Protein AF-0000000065975409 (afdb_homodimer)

InterPro domains:
  IPR003445 Cation transporter [PF02386] (23-427)

Organism: Bacillus subtilis (strain 168) (NCBI:txid224308)

pLDDT: mean 82.86, std 16.35, range [33.5, 98.25]

Structure (mmCIF, N/CA/C/O backbone):
data_AF-0000000065975409-model_v1
#
loop_
_entity.id
_entity.type
_entity.pdbx_description
1 polymer 'Ktr system potassium uptake protein D'
#
loop_
_atom_site.group_PDB
_atom_site.id
_atom_site.type_symbol
_atom_site.label_atom_id
_atom_site.label_alt_id
_atom_site.label_comp_id
_atom_site.label_asym_id
_atom_site.label_entity_id
_atom_site.label_seq_id
_atom_site.pdbx_PDB_ins_code
_atom_site.Cartn_x
_atom_site.Cartn_y
_atom_site.Cartn_z
_atom_site.occupancy
_atom_site.B_iso_or_equiv
_atom_site.auth_seq_id
_atom_site.auth_comp_id
_atom_site.auth_asym_id
_atom_site.auth_atom_id
_atom_site.pdbx_PDB_model_num
ATOM 1 N N . MET A 1 1 ? -18.516 41.594 -17.188 1 36 1 MET A N 1
ATOM 2 C CA . MET A 1 1 ? -17.438 40.656 -16.875 1 36 1 MET A CA 1
ATOM 3 C C . MET A 1 1 ? -17.609 40.062 -15.492 1 36 1 MET A C 1
ATOM 5 O O . MET A 1 1 ? -17.344 38.875 -15.281 1 36 1 MET A O 1
ATOM 9 N N . ARG A 1 2 ? -18.031 40.906 -14.516 1 51.62 2 ARG A N 1
ATOM 10 C CA . ARG A 1 2 ? -18.266 40.469 -13.148 1 51.62 2 ARG A CA 1
ATOM 11 C C . ARG A 1 2 ? -19.438 39.469 -13.07 1 51.62 2 ARG A C 1
ATOM 13 O O . ARG A 1 2 ? -19.391 38.5 -12.297 1 51.62 2 ARG A O 1
ATOM 20 N N . LEU A 1 3 ? -20.344 39.75 -13.883 1 46.09 3 LEU A N 1
ATOM 21 C CA . LEU A 1 3 ? -21.562 38.938 -13.883 1 46.09 3 LEU A CA 1
ATOM 22 C C . LEU A 1 3 ? -21.281 37.531 -14.453 1 46.09 3 LEU A C 1
ATOM 24 O O . LEU A 1 3 ? -21.797 36.531 -13.945 1 46.09 3 LEU A O 1
ATOM 28 N N . LYS A 1 4 ? -20.516 37.5 -15.445 1 51.56 4 LYS A N 1
ATOM 29 C CA . LYS A 1 4 ? -20.25 36.219 -16.078 1 51.56 4 LYS A CA 1
ATOM 30 C C . LYS A 1 4 ? -19.375 35.344 -15.195 1 51.56 4 LYS A C 1
ATOM 32 O O . LYS A 1 4 ? -19.547 34.125 -15.148 1 51.56 4 LYS A O 1
ATOM 37 N N . PHE A 1 5 ? -18.438 36.031 -14.57 1 55.66 5 PHE A N 1
ATOM 38 C CA . PHE A 1 5 ? -17.609 35.312 -13.609 1 55.66 5 PHE A CA 1
ATOM 39 C C . PHE A 1 5 ? -18.469 34.75 -12.477 1 55.66 5 PHE A C 1
ATOM 41 O O . PHE A 1 5 ? -18.219 33.656 -12 1 55.66 5 PHE A O 1
ATOM 48 N N . GLY A 1 6 ? -19.312 35.562 -12.023 1 55.09 6 GLY A N 1
ATOM 49 C CA . GLY A 1 6 ? -20.25 35.094 -11.008 1 55.09 6 GLY A CA 1
ATOM 50 C C . GLY A 1 6 ? -21.078 33.906 -11.453 1 55.09 6 GLY A C 1
ATOM 51 O O . GLY A 1 6 ? -21.297 32.969 -10.688 1 55.09 6 GLY A O 1
ATOM 52 N N . LYS A 1 7 ? -21.516 33.969 -12.664 1 57.88 7 LYS A N 1
ATOM 53 C CA . LYS A 1 7 ? -22.312 32.875 -13.203 1 57.88 7 LYS A CA 1
ATOM 54 C C . LYS A 1 7 ? -21.484 31.609 -13.391 1 57.88 7 LYS A C 1
ATOM 56 O O . LYS A 1 7 ? -21.953 30.484 -13.172 1 57.88 7 LYS A O 1
ATOM 61 N N . LEU A 1 8 ? -20.266 31.812 -13.781 1 59.28 8 LEU A N 1
ATOM 62 C CA . LEU A 1 8 ? -19.359 30.688 -13.977 1 59.28 8 LEU A CA 1
ATOM 63 C C . LEU A 1 8 ? -19.031 30.016 -12.641 1 59.28 8 LEU A C 1
ATOM 65 O O . LEU A 1 8 ? -18.969 28.797 -12.547 1 59.28 8 LEU A O 1
ATOM 69 N N . ILE A 1 9 ? -18.859 30.875 -11.695 1 63.56 9 ILE A N 1
ATOM 70 C CA . ILE A 1 9 ? -18.547 30.375 -10.359 1 63.56 9 ILE A CA 1
ATOM 71 C C . ILE A 1 9 ? -19.766 29.656 -9.781 1 63.56 9 ILE A C 1
ATOM 73 O O . ILE A 1 9 ? -19.625 28.641 -9.094 1 63.56 9 ILE A O 1
ATOM 77 N N . GLN A 1 10 ? -20.859 30.156 -10.164 1 60.78 10 GLN A N 1
ATOM 78 C CA . GLN A 1 10 ? -22.094 29.531 -9.672 1 60.78 10 GLN A CA 1
ATOM 79 C C . GLN A 1 10 ? -22.344 28.188 -10.352 1 60.78 10 GLN A C 1
ATOM 81 O O . GLN A 1 10 ? -23.016 27.312 -9.789 1 60.78 10 GLN A O 1
ATOM 86 N N . ALA A 1 11 ? -21.719 28.031 -11.406 1 65.5 11 ALA A N 1
ATOM 87 C CA . ALA A 1 11 ? -21.938 26.797 -12.164 1 65.5 11 ALA A CA 1
ATOM 88 C C . ALA A 1 11 ? -20.953 25.703 -11.742 1 65.5 11 ALA A C 1
ATOM 90 O O . ALA A 1 11 ? -21.188 24.531 -12.023 1 65.5 11 ALA A O 1
ATOM 91 N N . LEU A 1 12 ? -20.047 26.109 -10.945 1 71.62 12 LEU A N 1
ATOM 92 C CA . LEU A 1 12 ? -19.016 25.141 -10.586 1 71.62 12 LEU A CA 1
ATOM 93 C C . LEU A 1 12 ? -19.422 24.359 -9.344 1 71.62 12 LEU A C 1
ATOM 95 O O . LEU A 1 12 ? -20.062 24.906 -8.445 1 71.62 12 LEU A O 1
ATOM 99 N N . SER A 1 13 ? -19.172 23.094 -9.352 1 71.81 13 SER A N 1
ATOM 100 C CA . SER A 1 13 ? -19.406 22.25 -8.188 1 71.81 13 SER A CA 1
ATOM 101 C C . SER A 1 13 ? -18.516 22.656 -7.016 1 71.81 13 SER A C 1
ATOM 103 O O . SER A 1 13 ? -17.516 23.344 -7.203 1 71.81 13 SER A O 1
ATOM 105 N N . PRO A 1 14 ? -18.953 22.453 -5.816 1 70.31 14 PRO A N 1
ATOM 106 C CA . PRO A 1 14 ? -18.141 22.781 -4.645 1 70.31 14 PRO A CA 1
ATOM 107 C C . PRO A 1 14 ? -16.703 22.266 -4.758 1 70.31 14 PRO A C 1
ATOM 109 O O . PRO A 1 14 ? -15.766 22.969 -4.379 1 70.31 14 PRO A O 1
ATOM 112 N N . ALA A 1 15 ? -16.547 21.125 -5.266 1 73.44 15 ALA A N 1
ATOM 113 C CA . ALA A 1 15 ? -15.211 20.562 -5.438 1 73.44 15 ALA A CA 1
ATOM 114 C C . ALA A 1 15 ? -14.398 21.391 -6.43 1 73.44 15 ALA A C 1
ATOM 116 O O . ALA A 1 15 ? -13.203 21.609 -6.23 1 73.44 15 ALA A O 1
ATOM 117 N N . GLN A 1 16 ? -14.969 21.844 -7.41 1 78.69 16 GLN A N 1
ATOM 118 C CA . GLN A 1 16 ? -14.289 22.656 -8.422 1 78.69 16 GLN A CA 1
ATOM 119 C C . GLN A 1 16 ? -13.914 24.016 -7.867 1 78.69 16 GLN A C 1
ATOM 121 O O . GLN A 1 16 ? -12.883 24.578 -8.227 1 78.69 16 GLN A O 1
ATOM 126 N N . LEU A 1 17 ? -14.758 24.469 -7.047 1 76 17 LEU A N 1
ATOM 127 C CA . LEU A 1 17 ? -14.477 25.766 -6.422 1 76 17 LEU A CA 1
ATOM 128 C C . LEU A 1 17 ? -13.258 25.672 -5.504 1 76 17 LEU A C 1
ATOM 130 O O . LEU A 1 17 ? -12.461 26.609 -5.43 1 76 17 LEU A O 1
ATOM 134 N N . ILE A 1 18 ? -13.172 24.562 -4.797 1 76.06 18 ILE A N 1
ATOM 135 C CA . ILE A 1 18 ? -12.031 24.344 -3.92 1 76.06 18 ILE A CA 1
ATOM 136 C C . ILE A 1 18 ? -10.75 24.281 -4.75 1 76.06 18 ILE A C 1
ATOM 138 O O . ILE A 1 18 ? -9.734 24.875 -4.391 1 76.06 18 ILE A O 1
ATOM 142 N N . ALA A 1 19 ? -10.844 23.594 -5.836 1 80.12 19 ALA A N 1
ATOM 143 C CA . ALA A 1 19 ? -9.688 23.484 -6.723 1 80.12 19 ALA A CA 1
ATOM 144 C C . ALA A 1 19 ? -9.297 24.844 -7.289 1 80.12 19 ALA A C 1
ATOM 146 O O . ALA A 1 19 ? -8.109 25.156 -7.391 1 80.12 19 ALA A O 1
ATOM 147 N N . LEU A 1 20 ? -10.242 25.562 -7.656 1 81.12 20 LEU A N 1
ATOM 148 C CA . LEU A 1 20 ? -9.992 26.906 -8.195 1 81.12 20 LEU A CA 1
ATOM 149 C C . LEU A 1 20 ? -9.359 27.797 -7.137 1 81.12 20 LEU A C 1
ATOM 151 O O . LEU A 1 20 ? -8.453 28.578 -7.441 1 81.12 20 LEU A O 1
ATOM 155 N N . TYR A 1 21 ? -9.867 27.672 -5.996 1 78.06 21 TYR A N 1
ATOM 156 C CA . TYR A 1 21 ? -9.305 28.438 -4.898 1 78.06 21 TYR A CA 1
ATOM 157 C C . TYR A 1 21 ? -7.832 28.094 -4.691 1 78.06 21 TYR A C 1
ATOM 159 O O . TYR A 1 21 ? -7 28.984 -4.48 1 78.06 21 TYR A O 1
ATOM 167 N N . TYR A 1 22 ? -7.574 26.875 -4.676 1 82.31 22 TYR A N 1
ATOM 168 C CA . TYR A 1 22 ? -6.191 26.453 -4.508 1 82.31 22 TYR A CA 1
ATOM 169 C C . TYR A 1 22 ? -5.309 26.984 -5.625 1 82.31 22 TYR A C 1
ATOM 171 O O . TYR A 1 22 ? -4.199 27.469 -5.375 1 82.31 22 TYR A O 1
ATOM 179 N N . PHE A 1 23 ? -5.836 26.922 -6.762 1 87.19 23 PHE A N 1
ATOM 180 C CA . PHE A 1 23 ? -5.078 27.422 -7.906 1 87.19 23 PHE A CA 1
ATOM 181 C C . PHE A 1 23 ? -4.805 28.906 -7.781 1 87.19 23 PHE A C 1
ATOM 183 O O . PHE A 1 23 ? -3.695 29.375 -8.062 1 87.19 23 PHE A O 1
ATOM 190 N N . LEU A 1 24 ? -5.762 29.562 -7.383 1 87.62 24 LEU A N 1
ATOM 191 C CA . LEU A 1 24 ? -5.605 31.016 -7.215 1 87.62 24 LEU A CA 1
ATOM 192 C C . LEU A 1 24 ? -4.637 31.328 -6.078 1 87.62 24 LEU A C 1
ATOM 194 O O . LEU A 1 24 ? -3.801 32.219 -6.199 1 87.62 24 LEU A O 1
ATOM 198 N N . ALA A 1 25 ? -4.824 30.609 -5.012 1 89.5 25 ALA A N 1
ATOM 199 C CA . ALA A 1 25 ? -3.938 30.812 -3.869 1 89.5 25 ALA A CA 1
ATOM 200 C C . ALA A 1 25 ? -2.484 30.547 -4.242 1 89.5 25 ALA A C 1
ATOM 202 O O . ALA A 1 25 ? -1.586 31.297 -3.854 1 89.5 25 ALA A O 1
ATOM 203 N N . VAL A 1 26 ? -2.281 29.531 -5.023 1 93.25 26 VAL A N 1
ATOM 204 C CA . VAL A 1 26 ? -0.932 29.172 -5.449 1 93.25 26 VAL A CA 1
ATOM 205 C C . VAL A 1 26 ? -0.377 30.266 -6.367 1 93.25 26 VAL A C 1
ATOM 207 O O . VAL A 1 26 ? 0.788 30.641 -6.254 1 93.25 26 VAL A O 1
ATOM 210 N N . THR A 1 27 ? -1.197 30.734 -7.219 1 94.06 27 THR A N 1
ATOM 211 C CA . THR A 1 27 ? -0.772 31.766 -8.141 1 94.06 27 THR A CA 1
ATOM 212 C C . THR A 1 27 ? -0.382 33.031 -7.391 1 94.06 27 THR A C 1
ATOM 214 O O . THR A 1 27 ? 0.669 33.625 -7.652 1 94.06 27 THR A O 1
ATOM 217 N N . VAL A 1 28 ? -1.196 33.406 -6.477 1 93.12 28 VAL A N 1
ATOM 218 C CA . VAL A 1 28 ? -0.911 34.594 -5.676 1 93.12 28 VAL A CA 1
ATOM 219 C C . VAL A 1 28 ? 0.362 34.375 -4.863 1 93.12 28 VAL A C 1
ATOM 221 O O . VAL A 1 28 ? 1.193 35.281 -4.742 1 93.12 28 VAL A O 1
ATOM 224 N N . ALA A 1 29 ? 0.475 33.188 -4.316 1 94.75 29 ALA A N 1
ATOM 225 C CA . ALA A 1 29 ? 1.663 32.875 -3.529 1 94.75 29 ALA A CA 1
ATOM 226 C C . ALA A 1 29 ? 2.926 32.938 -4.383 1 94.75 29 ALA A C 1
ATOM 228 O O . ALA A 1 29 ? 3.957 33.438 -3.934 1 94.75 29 ALA A O 1
ATOM 229 N N . VAL A 1 30 ? 2.846 32.469 -5.598 1 95.56 30 VAL A N 1
ATOM 230 C CA . VAL A 1 30 ? 3.988 32.531 -6.504 1 95.56 30 VAL A CA 1
ATOM 231 C C . VAL A 1 30 ? 4.375 33.969 -6.754 1 95.56 30 VAL A C 1
ATOM 233 O O . VAL A 1 30 ? 5.559 34.312 -6.723 1 95.56 30 VAL A O 1
ATOM 236 N N . ILE A 1 31 ? 3.434 34.781 -6.965 1 95.75 31 ILE A N 1
ATOM 237 C CA . ILE A 1 31 ? 3.668 36.188 -7.258 1 95.75 31 ILE A CA 1
ATOM 238 C C . ILE A 1 31 ? 4.273 36.875 -6.039 1 95.75 31 ILE A C 1
ATOM 240 O O . ILE A 1 31 ? 5.277 37.594 -6.156 1 95.75 31 ILE A O 1
ATOM 244 N N . LEU A 1 32 ? 3.715 36.656 -4.918 1 94.81 32 LEU A N 1
ATOM 245 C CA . LEU A 1 32 ? 4.176 37.281 -3.695 1 94.81 32 LEU A CA 1
ATOM 246 C C . LEU A 1 32 ? 5.594 36.844 -3.346 1 94.81 32 LEU A C 1
ATOM 248 O O . LEU A 1 32 ? 6.438 37.656 -2.99 1 94.81 32 LEU A O 1
ATOM 252 N N . LEU A 1 33 ? 5.844 35.531 -3.461 1 93.94 33 LEU A N 1
ATOM 253 C CA . LEU A 1 33 ? 7.137 35 -3.068 1 93.94 33 LEU A CA 1
ATOM 254 C C . LEU A 1 33 ? 8.203 35.312 -4.105 1 93.94 33 LEU A C 1
ATOM 256 O O . LEU A 1 33 ? 9.398 35.219 -3.826 1 93.94 33 LEU A O 1
ATOM 260 N N . SER A 1 34 ? 7.77 35.688 -5.285 1 94 34 SER A N 1
ATOM 261 C CA . SER A 1 34 ? 8.727 36 -6.344 1 94 34 SER A CA 1
ATOM 262 C C . SER A 1 34 ? 9.039 37.469 -6.391 1 94 34 SER A C 1
ATOM 264 O O . SER A 1 34 ? 9.852 37.906 -7.203 1 94 34 SER A O 1
ATOM 266 N N . LEU A 1 35 ? 8.469 38.219 -5.535 1 93.44 35 LEU A N 1
ATOM 267 C CA . LEU A 1 35 ? 8.797 39.656 -5.465 1 93.44 35 LEU A CA 1
ATOM 268 C C . LEU A 1 35 ? 10.266 39.844 -5.086 1 93.44 35 LEU A C 1
ATOM 270 O O . LEU A 1 35 ? 10.797 39.125 -4.246 1 93.44 35 LEU A O 1
ATOM 274 N N . PRO A 1 36 ? 10.906 40.812 -5.668 1 91.69 36 PRO A N 1
ATOM 275 C CA . PRO A 1 36 ? 12.32 41.031 -5.371 1 91.69 36 PRO A CA 1
ATOM 276 C C . PRO A 1 36 ? 12.57 41.375 -3.9 1 91.69 36 PRO A C 1
ATOM 278 O O . PRO A 1 36 ? 13.625 41.031 -3.357 1 91.69 36 PRO A O 1
ATOM 281 N N . ALA A 1 37 ? 11.625 41.969 -3.232 1 91.81 37 ALA A N 1
ATOM 282 C CA . ALA A 1 37 ? 11.781 42.344 -1.824 1 91.81 37 ALA A CA 1
ATOM 283 C C . ALA A 1 37 ? 11.758 41.094 -0.937 1 91.81 37 ALA A C 1
ATOM 285 O O . ALA A 1 37 ? 12.195 41.125 0.215 1 91.81 37 ALA A O 1
ATOM 286 N N . ALA A 1 38 ? 11.305 40.031 -1.467 1 93.06 38 ALA A N 1
ATOM 287 C CA . ALA A 1 38 ? 11.117 38.844 -0.669 1 93.06 38 ALA A CA 1
ATOM 288 C C . ALA A 1 38 ? 12.375 37.969 -0.675 1 93.06 38 ALA A C 1
ATOM 290 O O . ALA A 1 38 ? 12.469 37 0.07 1 93.06 38 ALA A O 1
ATOM 291 N N . HIS A 1 39 ? 13.352 38.281 -1.49 1 92.81 39 HIS A N 1
ATOM 292 C CA . HIS A 1 39 ? 14.523 37.406 -1.623 1 92.81 39 HIS A CA 1
ATOM 293 C C . HIS A 1 39 ? 15.789 38.125 -1.17 1 92.81 39 HIS A C 1
ATOM 295 O O . HIS A 1 39 ? 15.867 39.375 -1.251 1 92.81 39 HIS A O 1
ATOM 301 N N . LYS A 1 40 ? 16.641 37.312 -0.658 1 90.62 40 LYS A N 1
ATOM 302 C CA . LYS A 1 40 ? 17.984 37.844 -0.411 1 90.62 40 LYS A CA 1
ATOM 303 C C . LYS A 1 40 ? 18.734 38.031 -1.719 1 90.62 40 LYS A C 1
ATOM 305 O O . LYS A 1 40 ? 18.453 37.375 -2.715 1 90.62 40 LYS A O 1
ATOM 310 N N . PRO A 1 41 ? 19.688 38.938 -1.648 1 86.5 41 PRO A N 1
ATOM 311 C CA . PRO A 1 41 ? 20.453 39.156 -2.879 1 86.5 41 PRO A CA 1
ATOM 312 C C . PRO A 1 41 ? 21.234 37.938 -3.324 1 86.5 41 PRO A C 1
ATOM 314 O O . PRO A 1 41 ? 21.875 37.281 -2.502 1 86.5 41 PRO A O 1
ATOM 317 N N . GLY A 1 42 ? 21.094 37.438 -4.629 1 81.19 42 GLY A N 1
ATOM 318 C CA . GLY A 1 42 ? 21.859 36.344 -5.184 1 81.19 42 GLY A CA 1
ATOM 319 C C . GLY A 1 42 ? 21.188 35 -5.02 1 81.19 42 GLY A C 1
ATOM 320 O O . GLY A 1 42 ? 21.781 33.969 -5.359 1 81.19 42 GLY A O 1
ATOM 321 N N . ALA A 1 43 ? 20.062 35 -4.52 1 82.06 43 ALA A N 1
ATOM 322 C CA . ALA A 1 43 ? 19.391 33.719 -4.281 1 82.06 43 ALA A CA 1
ATOM 323 C C . ALA A 1 43 ? 18.891 33.125 -5.59 1 82.06 43 ALA A C 1
ATOM 325 O O . ALA A 1 43 ? 18.422 33.844 -6.477 1 82.06 43 ALA A O 1
ATOM 326 N N . ASP A 1 44 ? 19.203 31.766 -5.801 1 81.31 44 ASP A N 1
ATOM 327 C CA . ASP A 1 44 ? 18.688 31.047 -6.965 1 81.31 44 ASP A CA 1
ATOM 328 C C . ASP A 1 44 ? 17.188 30.812 -6.855 1 81.31 44 ASP A C 1
ATOM 330 O O . ASP A 1 44 ? 16.719 30.219 -5.891 1 81.31 44 ASP A O 1
ATOM 334 N N . TRP A 1 45 ? 16.422 31.422 -7.699 1 86.62 45 TRP A N 1
ATOM 335 C CA . TRP A 1 45 ? 14.969 31.375 -7.676 1 86.62 45 TRP A CA 1
ATOM 336 C C . TRP A 1 45 ? 14.406 31.125 -9.07 1 86.62 45 TRP A C 1
ATOM 338 O O . TRP A 1 45 ? 14.094 32.062 -9.805 1 86.62 45 TRP A O 1
ATOM 348 N N . THR A 1 46 ? 14.32 29.828 -9.422 1 90.69 46 THR A N 1
ATOM 349 C CA . THR A 1 46 ? 13.734 29.438 -10.695 1 90.69 46 THR A CA 1
ATOM 350 C C . THR A 1 46 ? 12.211 29.359 -10.594 1 90.69 46 THR A C 1
ATOM 352 O O . THR A 1 46 ? 11.656 29.344 -9.492 1 90.69 46 THR A O 1
ATOM 355 N N . PHE A 1 47 ? 11.586 29.328 -11.68 1 93.31 47 PHE A N 1
ATOM 356 C CA . PHE A 1 47 ? 10.125 29.297 -11.695 1 93.31 47 PHE A CA 1
ATOM 357 C C . PHE A 1 47 ? 9.609 28.016 -11.031 1 93.31 47 PHE A C 1
ATOM 359 O O . PHE A 1 47 ? 8.641 28.062 -10.266 1 93.31 47 PHE A O 1
ATOM 366 N N . ILE A 1 48 ? 10.219 26.922 -11.297 1 94 48 ILE A N 1
ATOM 367 C CA . ILE A 1 48 ? 9.766 25.656 -10.734 1 94 48 ILE A CA 1
ATOM 368 C C . ILE A 1 48 ? 9.945 25.672 -9.219 1 94 48 ILE A C 1
ATOM 370 O O . ILE A 1 48 ? 9.141 25.109 -8.484 1 94 48 ILE A O 1
ATOM 374 N N . ASP A 1 49 ? 10.984 26.328 -8.789 1 93.62 49 ASP A N 1
ATOM 375 C CA . ASP A 1 49 ? 11.211 26.438 -7.355 1 93.62 49 ASP A CA 1
ATOM 376 C C . ASP A 1 49 ? 10.156 27.312 -6.695 1 93.62 49 ASP A C 1
ATOM 378 O O . ASP A 1 49 ? 9.68 27.016 -5.598 1 93.62 49 ASP A O 1
ATOM 382 N N . ALA A 1 50 ? 9.875 28.375 -7.395 1 94.56 50 ALA A N 1
ATOM 383 C CA . ALA A 1 50 ? 8.852 29.281 -6.891 1 94.56 50 ALA A CA 1
ATOM 384 C C . ALA A 1 50 ? 7.492 28.594 -6.812 1 94.56 50 ALA A C 1
ATOM 386 O O . ALA A 1 50 ? 6.793 28.688 -5.801 1 94.56 50 ALA A O 1
ATOM 387 N N . LEU A 1 51 ? 7.199 27.875 -7.887 1 95.62 51 LEU A N 1
ATOM 388 C CA . LEU A 1 51 ? 5.938 27.156 -7.934 1 95.62 51 LEU A CA 1
ATOM 389 C C . LEU A 1 51 ? 5.883 26.078 -6.852 1 95.62 51 LEU A C 1
ATOM 391 O O . LEU A 1 51 ? 4.867 25.938 -6.16 1 95.62 51 LEU A O 1
ATOM 395 N N . PHE A 1 52 ? 6.934 25.359 -6.73 1 96.94 52 PHE A N 1
ATOM 396 C CA . PHE A 1 52 ? 6.996 24.297 -5.727 1 96.94 52 PHE A CA 1
ATOM 397 C C . PHE A 1 52 ? 6.836 24.875 -4.324 1 96.94 52 PHE A C 1
ATOM 399 O O . PHE A 1 52 ? 6.07 24.359 -3.516 1 96.94 52 PHE A O 1
ATOM 406 N N . THR A 1 53 ? 7.535 25.953 -4.059 1 95.06 53 THR A N 1
ATOM 407 C CA . THR A 1 53 ? 7.477 26.594 -2.744 1 95.06 53 THR A CA 1
ATOM 408 C C . THR A 1 53 ? 6.078 27.125 -2.463 1 95.06 53 THR A C 1
ATOM 410 O O . THR A 1 53 ? 5.566 26.984 -1.348 1 95.06 53 THR A O 1
ATOM 413 N N . ALA A 1 54 ? 5.512 27.656 -3.457 1 95.75 54 ALA A N 1
ATOM 414 C CA . ALA A 1 54 ? 4.152 28.172 -3.318 1 95.75 54 ALA A CA 1
ATOM 415 C C . ALA A 1 54 ? 3.164 27.047 -3.025 1 95.75 54 ALA A C 1
ATOM 417 O O . ALA A 1 54 ? 2.342 27.156 -2.113 1 95.75 54 ALA A O 1
ATOM 418 N N . VAL A 1 55 ? 3.264 25.984 -3.779 1 95.5 55 VAL A N 1
ATOM 419 C CA . VAL A 1 55 ? 2.365 24.844 -3.586 1 95.5 55 VAL A CA 1
ATOM 420 C C . VAL A 1 55 ? 2.584 24.234 -2.201 1 95.5 55 VAL A C 1
ATOM 422 O O . VAL A 1 55 ? 1.622 23.938 -1.491 1 95.5 55 VAL A O 1
ATOM 425 N N . SER A 1 56 ? 3.791 24.078 -1.834 1 95.69 56 SER A N 1
ATOM 426 C CA . SER A 1 56 ? 4.133 23.5 -0.538 1 95.69 56 SER A CA 1
ATOM 427 C C . SER A 1 56 ? 3.635 24.375 0.605 1 95.69 56 SER A C 1
ATOM 429 O O . SER A 1 56 ? 3.176 23.875 1.631 1 95.69 56 SER A O 1
ATOM 431 N N . SER A 1 57 ? 3.707 25.703 0.429 1 94.19 57 SER A N 1
ATOM 432 C CA . SER A 1 57 ? 3.279 26.625 1.474 1 94.19 57 SER A CA 1
ATOM 433 C C . SER A 1 57 ? 1.759 26.703 1.554 1 94.19 57 SER A C 1
ATOM 435 O O . SER A 1 57 ? 1.187 26.672 2.646 1 94.19 57 SER A O 1
ATOM 437 N N . VAL A 1 58 ? 1.143 26.703 0.387 1 92 58 VAL A N 1
ATOM 438 C CA . VAL A 1 58 ? -0.312 26.812 0.362 1 92 58 VAL A CA 1
ATOM 439 C C . VAL A 1 58 ? -0.934 25.516 0.873 1 92 58 VAL A C 1
ATOM 441 O O . VAL A 1 58 ? -1.96 25.531 1.556 1 92 58 VAL A O 1
ATOM 444 N N . SER A 1 59 ? -0.322 24.453 0.553 1 91 59 SER A N 1
ATOM 445 C CA . SER A 1 59 ? -0.817 23.172 1.03 1 91 59 SER A CA 1
ATOM 446 C C . SER A 1 59 ? -0.346 22.891 2.453 1 91 59 SER A C 1
ATOM 448 O O . SER A 1 59 ? -0.692 21.859 3.035 1 91 59 SER A O 1
ATOM 450 N N . VAL A 1 60 ? 0.469 23.734 2.992 1 91.38 60 VAL A N 1
ATOM 451 C CA . VAL A 1 60 ? 1.022 23.625 4.34 1 91.38 60 VAL A CA 1
ATOM 452 C C . VAL A 1 60 ? 1.744 22.281 4.492 1 91.38 60 VAL A C 1
ATOM 454 O O . VAL A 1 60 ? 1.487 21.547 5.441 1 91.38 60 VAL A O 1
ATOM 457 N N . THR A 1 61 ? 2.566 21.875 3.549 1 92.31 61 THR A N 1
ATOM 458 C CA . THR A 1 61 ? 3.297 20.609 3.572 1 92.31 61 THR A CA 1
ATOM 459 C C . THR A 1 61 ? 4.688 20.797 4.172 1 92.31 61 THR A C 1
ATOM 461 O O . THR A 1 61 ? 5.109 20.031 5.031 1 92.31 61 THR A O 1
ATOM 464 N N . GLY A 1 62 ? 5.434 21.812 3.656 1 91.31 62 GLY A N 1
ATOM 465 C CA . GLY A 1 62 ? 6.734 22.109 4.234 1 91.31 62 GLY A CA 1
ATOM 466 C C . GLY A 1 62 ? 7.883 21.453 3.49 1 91.31 62 GLY A C 1
ATOM 467 O O . GLY A 1 62 ? 9.039 21.578 3.893 1 91.31 62 GLY A O 1
ATOM 468 N N . LEU A 1 63 ? 7.59 20.734 2.416 1 92.5 63 LEU A N 1
ATOM 469 C CA . LEU A 1 63 ? 8.672 20.266 1.559 1 92.5 63 LEU A CA 1
ATOM 470 C C . LEU A 1 63 ? 9.336 21.438 0.833 1 92.5 63 LEU A C 1
ATOM 472 O O . LEU A 1 63 ? 8.648 22.312 0.29 1 92.5 63 LEU A O 1
ATOM 476 N N . THR A 1 64 ? 10.625 21.469 0.861 1 91.44 64 THR A N 1
ATOM 477 C CA . THR A 1 64 ? 11.32 22.641 0.321 1 91.44 64 THR A CA 1
ATOM 478 C C . THR A 1 64 ? 12.312 22.219 -0.763 1 91.44 64 THR A C 1
ATOM 480 O O . THR A 1 64 ? 12.961 21.188 -0.651 1 91.44 64 THR A O 1
ATOM 483 N N . VAL A 1 65 ? 12.352 23 -1.731 1 91.81 65 VAL A N 1
ATOM 484 C CA . VAL A 1 65 ? 13.328 22.797 -2.801 1 91.81 65 VAL A CA 1
ATOM 485 C C . VAL A 1 65 ? 14.477 23.797 -2.652 1 91.81 65 VAL A C 1
ATOM 487 O O . VAL A 1 65 ? 15.539 23.609 -3.252 1 91.81 65 VAL A O 1
ATOM 490 N N . VAL A 1 66 ? 14.219 24.859 -1.861 1 88.25 66 VAL A N 1
ATOM 491 C CA . VAL A 1 66 ? 15.234 25.844 -1.536 1 88.25 66 VAL A CA 1
ATOM 492 C C . VAL A 1 66 ? 15.281 26.062 -0.026 1 88.25 66 VAL A C 1
ATOM 494 O O . VAL A 1 66 ? 14.266 25.906 0.659 1 88.25 66 VAL A O 1
ATOM 497 N N . ASP A 1 67 ? 16.422 26.391 0.429 1 86.31 67 ASP A N 1
ATOM 498 C CA . ASP A 1 67 ? 16.547 26.672 1.857 1 86.31 67 ASP A CA 1
ATOM 499 C C . ASP A 1 67 ? 15.852 27.984 2.227 1 86.31 67 ASP A C 1
ATOM 501 O O . ASP A 1 67 ? 16.219 29.047 1.724 1 86.31 67 ASP A O 1
ATOM 505 N N . THR A 1 68 ? 14.953 27.938 3.107 1 86.25 68 THR A N 1
ATOM 506 C CA . THR A 1 68 ? 14.156 29.094 3.49 1 86.25 68 THR A CA 1
ATOM 507 C C . THR A 1 68 ? 15.031 30.156 4.137 1 86.25 68 THR A C 1
ATOM 509 O O . THR A 1 68 ? 14.875 31.344 3.863 1 86.25 68 THR A O 1
ATOM 512 N N . ALA A 1 69 ? 15.961 29.734 4.941 1 85.56 69 ALA A N 1
ATOM 513 C CA . ALA A 1 69 ? 16.797 30.656 5.691 1 85.56 69 ALA A CA 1
ATOM 514 C C . ALA A 1 69 ? 17.734 31.422 4.758 1 85.56 69 ALA A C 1
ATOM 516 O O . ALA A 1 69 ? 18 32.594 4.969 1 85.56 69 ALA A O 1
ATOM 517 N N . ASP A 1 70 ? 18.141 30.797 3.67 1 87.31 70 ASP A N 1
ATOM 518 C CA . ASP A 1 70 ? 19.141 31.406 2.791 1 87.31 70 ASP A CA 1
ATOM 519 C C . ASP A 1 70 ? 18.484 32.125 1.617 1 87.31 70 ASP A C 1
ATOM 521 O O . ASP A 1 70 ? 19.109 32.938 0.945 1 87.31 70 ASP A O 1
ATOM 525 N N . THR A 1 71 ? 17.266 31.906 1.43 1 90.56 71 THR A N 1
ATOM 526 C CA . THR A 1 71 ? 16.641 32.406 0.213 1 90.56 71 THR A CA 1
ATOM 527 C C . THR A 1 71 ? 15.773 33.625 0.51 1 90.56 71 THR A C 1
ATOM 529 O O . THR A 1 71 ? 15.828 34.625 -0.219 1 90.56 71 THR A O 1
ATOM 532 N N . PHE A 1 72 ? 15.102 33.656 1.631 1 92.81 72 PHE A N 1
ATOM 533 C CA . PHE A 1 72 ? 14.078 34.656 1.855 1 92.81 72 PHE A CA 1
ATOM 534 C C . PHE A 1 72 ? 14.594 35.75 2.785 1 92.81 72 PHE A C 1
ATOM 536 O O . PHE A 1 72 ? 15.312 35.469 3.742 1 92.81 72 PHE A O 1
ATOM 543 N N . SER A 1 73 ? 14.242 36.969 2.477 1 93.5 73 SER A N 1
ATOM 544 C CA . SER A 1 73 ? 14.461 38.125 3.361 1 93.5 73 SER A CA 1
ATOM 545 C C . SER A 1 73 ? 13.422 38.156 4.477 1 93.5 73 SER A C 1
ATOM 547 O O . SER A 1 73 ? 12.562 37.281 4.562 1 93.5 73 SER A O 1
ATOM 549 N N . THR A 1 74 ? 13.578 39.156 5.391 1 93.12 74 THR A N 1
ATOM 550 C CA . THR A 1 74 ? 12.609 39.281 6.473 1 93.12 74 THR A CA 1
ATOM 551 C C . THR A 1 74 ? 11.203 39.469 5.918 1 93.12 74 THR A C 1
ATOM 553 O O . THR A 1 74 ? 10.242 38.906 6.414 1 93.12 74 THR A O 1
ATOM 556 N N . ILE A 1 75 ? 11.156 40.25 4.871 1 93.62 75 ILE A N 1
ATOM 557 C CA . ILE A 1 75 ? 9.875 40.469 4.223 1 93.62 75 ILE A CA 1
ATOM 558 C C . ILE A 1 75 ? 9.359 39.156 3.619 1 93.62 75 ILE A C 1
ATOM 560 O O . ILE A 1 75 ? 8.172 38.875 3.709 1 93.62 75 ILE A O 1
ATOM 564 N N . GLY A 1 76 ? 10.273 38.469 3.018 1 93.56 76 GLY A N 1
ATOM 565 C CA . GLY A 1 76 ? 9.914 37.188 2.457 1 93.56 76 GLY A CA 1
ATOM 566 C C . GLY A 1 76 ? 9.391 36.188 3.494 1 93.56 76 GLY A C 1
ATOM 567 O O . GLY A 1 76 ? 8.461 35.438 3.221 1 93.56 76 GLY A O 1
ATOM 568 N N . ILE A 1 77 ? 9.969 36.219 4.66 1 94.5 77 ILE A N 1
ATOM 569 C CA . ILE A 1 77 ? 9.555 35.344 5.754 1 94.5 77 ILE A CA 1
ATOM 570 C C . ILE A 1 77 ? 8.133 35.688 6.191 1 94.5 77 ILE A C 1
ATOM 572 O O . ILE A 1 77 ? 7.316 34.812 6.453 1 94.5 77 ILE A O 1
ATOM 576 N N . PHE A 1 78 ? 7.871 36.969 6.207 1 94.94 78 PHE A N 1
ATOM 577 C CA . PHE A 1 78 ? 6.527 37.406 6.566 1 94.94 78 PHE A CA 1
ATOM 578 C C . PHE A 1 78 ? 5.52 36.969 5.508 1 94.94 78 PHE A C 1
ATOM 580 O O . PHE A 1 78 ? 4.402 36.562 5.836 1 94.94 78 PHE A O 1
ATOM 587 N N . ILE A 1 79 ? 5.926 37.094 4.289 1 94.94 79 ILE A N 1
ATOM 588 C CA . ILE A 1 79 ? 5.055 36.656 3.197 1 94.94 79 ILE A CA 1
ATOM 589 C C . ILE A 1 79 ? 4.797 35.156 3.299 1 94.94 79 ILE A C 1
ATOM 591 O O . ILE A 1 79 ? 3.658 34.719 3.154 1 94.94 79 ILE A O 1
ATOM 595 N N . LEU A 1 80 ? 5.844 34.438 3.518 1 94.38 80 LEU A N 1
ATOM 596 C CA . LEU A 1 80 ? 5.723 33 3.66 1 94.38 80 LEU A CA 1
ATOM 597 C C . LEU A 1 80 ? 4.789 32.656 4.816 1 94.38 80 LEU A C 1
ATOM 599 O O . LEU A 1 80 ? 3.941 31.766 4.684 1 94.38 80 LEU A O 1
ATOM 603 N N . ALA A 1 81 ? 4.953 33.312 5.938 1 94.38 81 ALA A N 1
ATOM 604 C CA . ALA A 1 81 ? 4.086 33.094 7.09 1 94.38 81 ALA A CA 1
ATOM 605 C C . ALA A 1 81 ? 2.629 33.375 6.746 1 94.38 81 ALA A C 1
ATOM 607 O O . ALA A 1 81 ? 1.728 32.656 7.168 1 94.38 81 ALA A O 1
ATOM 608 N N . PHE A 1 82 ? 2.502 34.406 5.996 1 92.38 82 PHE A N 1
ATOM 609 C CA . PHE A 1 82 ? 1.158 34.781 5.574 1 92.38 82 PHE A CA 1
ATOM 610 C C . PHE A 1 82 ? 0.551 33.719 4.684 1 92.38 82 PHE A C 1
ATOM 612 O O . PHE A 1 82 ? -0.625 33.375 4.824 1 92.38 82 PHE A O 1
ATOM 619 N N . VAL A 1 83 ? 1.303 33.219 3.773 1 92.56 83 VAL A N 1
ATOM 620 C CA . VAL A 1 83 ? 0.837 32.188 2.863 1 92.56 83 VAL A CA 1
ATOM 621 C C . VAL A 1 83 ? 0.509 30.906 3.65 1 92.56 83 VAL A C 1
ATOM 623 O O . VAL A 1 83 ? -0.5 30.25 3.387 1 92.56 83 VAL A O 1
ATOM 626 N N . LEU A 1 84 ? 1.305 30.578 4.625 1 91.81 84 LEU A N 1
ATOM 627 C CA . LEU A 1 84 ? 1.055 29.406 5.477 1 91.81 84 LEU A CA 1
ATOM 628 C C . LEU A 1 84 ? -0.265 29.562 6.227 1 91.81 84 LEU A C 1
ATOM 630 O O . LEU A 1 84 ? -1.043 28.609 6.316 1 91.81 84 LEU A O 1
ATOM 634 N N . GLN A 1 85 ? -0.421 30.766 6.73 1 89.06 85 GLN A N 1
ATOM 635 C CA . GLN A 1 85 ? -1.639 31.047 7.484 1 89.06 85 GLN A CA 1
ATOM 636 C C . GLN A 1 85 ? -2.877 30.891 6.605 1 89.06 85 GLN A C 1
ATOM 638 O O . GLN A 1 85 ? -3.859 30.266 7.012 1 89.06 85 GLN A O 1
ATOM 643 N N . PHE A 1 86 ? -2.729 31.406 5.504 1 84.94 86 PHE A N 1
ATOM 644 C CA . PHE A 1 86 ? -3.844 31.344 4.57 1 84.94 86 PHE A CA 1
ATOM 645 C C . PHE A 1 86 ? -4.074 29.922 4.09 1 84.94 86 PHE A C 1
ATOM 647 O O . PHE A 1 86 ? -5.219 29.5 3.889 1 84.94 86 PHE A O 1
ATOM 654 N N . GLY A 1 87 ? -3.086 29.219 3.848 1 85.38 87 GLY A N 1
ATOM 655 C CA . GLY A 1 87 ? -3.193 27.828 3.438 1 85.38 87 GLY A CA 1
ATOM 656 C C . GLY A 1 87 ? -3.701 26.906 4.543 1 85.38 87 GLY A C 1
ATOM 657 O O . GLY A 1 87 ? -4.473 25.984 4.285 1 85.38 87 GLY A O 1
ATOM 658 N N . GLY A 1 88 ? -3.219 27.078 5.719 1 81.69 88 GLY A N 1
ATOM 659 C CA . GLY A 1 88 ? -3.566 26.25 6.863 1 81.69 88 GLY A CA 1
ATOM 660 C C . GLY A 1 88 ? -5.02 26.391 7.281 1 81.69 88 GLY A C 1
ATOM 661 O O . GLY A 1 88 ? -5.738 25.406 7.379 1 81.69 88 GLY A O 1
ATOM 662 N N . ILE A 1 89 ? -5.438 27.5 7.672 1 73.5 89 ILE A N 1
ATOM 663 C CA . ILE A 1 89 ? -6.785 27.719 8.188 1 73.5 89 ILE A CA 1
ATOM 664 C C . ILE A 1 89 ? -7.805 27.5 7.074 1 73.5 89 ILE A C 1
ATOM 666 O O . ILE A 1 89 ? -8.938 27.094 7.34 1 73.5 89 ILE A O 1
ATOM 670 N N . GLY A 1 90 ? -7.352 27.234 5.945 1 63.38 90 GLY A N 1
ATOM 671 C CA . GLY A 1 90 ? -8.211 26.844 4.836 1 63.38 90 GLY A CA 1
ATOM 672 C C . GLY A 1 90 ? -8.953 28.016 4.223 1 63.38 90 GLY A C 1
ATOM 673 O O . GLY A 1 90 ? -9.18 29.031 4.887 1 63.38 90 GLY A O 1
ATOM 674 N N . ILE A 1 91 ? -8.945 27.984 2.922 1 53.72 91 ILE A N 1
ATOM 675 C CA . ILE A 1 91 ? -9.57 28.984 2.062 1 53.72 91 ILE A CA 1
ATOM 676 C C . ILE A 1 91 ? -10.992 29.266 2.555 1 53.72 91 ILE A C 1
ATOM 678 O O . ILE A 1 91 ? -11.422 30.422 2.58 1 53.72 91 ILE A O 1
ATOM 682 N N . MET A 1 92 ? -11.594 28.141 2.969 1 53.34 92 MET A N 1
ATOM 683 C CA . MET A 1 92 ? -13.023 28.328 3.215 1 53.34 92 MET A CA 1
ATOM 684 C C . MET A 1 92 ? -13.258 29.047 4.531 1 53.34 92 MET A C 1
ATOM 686 O O . MET A 1 92 ? -14.18 29.859 4.645 1 53.34 92 MET A O 1
ATOM 690 N N . THR A 1 93 ? -12.391 28.688 5.484 1 56.09 93 THR A N 1
ATOM 691 C CA . THR A 1 93 ? -12.516 29.484 6.703 1 56.09 93 THR A CA 1
ATOM 692 C C . THR A 1 93 ? -12.195 30.953 6.43 1 56.09 93 THR A C 1
ATOM 694 O O . THR A 1 93 ? -12.867 31.844 6.957 1 56.09 93 THR A O 1
ATOM 697 N N . LEU A 1 94 ? -11.258 31.031 5.434 1 54.44 94 LEU A N 1
ATOM 698 C CA . LEU A 1 94 ? -10.891 32.438 5.16 1 54.44 94 LEU A CA 1
ATOM 699 C C . LEU A 1 94 ? -11.961 33.094 4.312 1 54.44 94 LEU A C 1
ATOM 701 O O . LEU A 1 94 ? -12.195 34.312 4.461 1 54.44 94 LEU A O 1
ATOM 705 N N . GLY A 1 95 ? -12.516 32.25 3.344 1 50.78 95 GLY A N 1
ATOM 706 C CA . GLY A 1 95 ? -13.625 32.844 2.607 1 50.78 95 GLY A CA 1
ATOM 707 C C . GLY A 1 95 ? -14.758 33.312 3.502 1 50.78 95 GLY A C 1
ATOM 708 O O . GLY A 1 95 ? -15.312 34.375 3.312 1 50.78 95 GLY A O 1
ATOM 709 N N . THR A 1 96 ? -15.023 32.438 4.469 1 52.97 96 THR A N 1
ATOM 710 C CA . THR A 1 96 ? -16.062 32.812 5.418 1 52.97 96 THR A CA 1
ATOM 711 C C . THR A 1 96 ? -15.641 34.094 6.164 1 52.97 96 THR A C 1
ATOM 713 O O . THR A 1 96 ? -16.469 34.969 6.41 1 52.97 96 THR A O 1
ATOM 716 N N . PHE A 1 97 ? -14.367 34.156 6.348 1 52.75 97 PHE A N 1
ATOM 717 C CA . PHE A 1 97 ? -13.867 35.312 7.082 1 52.75 97 PHE A CA 1
ATOM 718 C C . PHE A 1 97 ? -14.047 36.594 6.27 1 52.75 97 PHE A C 1
ATOM 720 O O . PHE A 1 97 ? -14.461 37.594 6.801 1 52.75 97 PHE A O 1
ATOM 727 N N . ILE A 1 98 ? -13.617 36.375 5.027 1 51.47 98 ILE A N 1
ATOM 728 C CA . ILE A 1 98 ? -13.727 37.562 4.176 1 51.47 98 ILE A CA 1
ATOM 729 C C . ILE A 1 98 ? -15.195 37.969 4.086 1 51.47 98 ILE A C 1
ATOM 731 O O . ILE A 1 98 ? -15.5 39.188 4.152 1 51.47 98 ILE A O 1
ATOM 735 N N . TRP A 1 99 ? -16.031 37 3.947 1 53.28 99 TRP A N 1
ATOM 736 C CA . TRP A 1 99 ? -17.453 37.312 3.889 1 53.28 99 TRP A CA 1
ATOM 737 C C . TRP A 1 99 ? -17.922 37.938 5.191 1 53.28 99 TRP A C 1
ATOM 739 O O . TRP A 1 99 ? -18.734 38.875 5.18 1 53.28 99 TRP A O 1
ATOM 749 N N . LEU A 1 100 ? -17.391 37.5 6.254 1 51.88 100 LEU A N 1
ATOM 750 C CA . LEU A 1 100 ? -17.75 38.031 7.555 1 51.88 100 LEU A CA 1
ATOM 751 C C . LEU A 1 100 ? -17.297 39.5 7.676 1 51.88 100 LEU A C 1
ATOM 753 O O . LEU A 1 100 ? -18.047 40.344 8.18 1 51.88 100 LEU A O 1
ATOM 757 N N . ILE A 1 101 ? -16.156 39.656 7.266 1 50.19 101 ILE A N 1
ATOM 758 C CA . ILE A 1 101 ? -15.625 41 7.371 1 50.19 101 ILE A CA 1
ATOM 759 C C . ILE A 1 101 ? -16.422 41.938 6.457 1 50.19 101 ILE A C 1
ATOM 761 O O . ILE A 1 101 ? -16.656 43.094 6.801 1 50.19 101 ILE A O 1
ATOM 765 N N . MET A 1 102 ? -16.766 41.344 5.348 1 50.16 102 MET A N 1
ATOM 766 C CA . MET A 1 102 ? -17.5 42.188 4.395 1 50.16 102 MET A CA 1
ATOM 767 C C . MET A 1 102 ? -18.969 42.344 4.812 1 50.16 102 MET A C 1
ATOM 769 O O . MET A 1 102 ? -19.703 43.094 4.199 1 50.16 102 MET A O 1
ATOM 773 N N . GLY A 1 103 ? -19.391 41.781 5.883 1 47.53 103 GLY A N 1
ATOM 774 C CA . GLY A 1 103 ? -20.734 41.906 6.414 1 47.53 103 GLY A CA 1
ATOM 775 C C . GLY A 1 103 ? -21.781 41.219 5.57 1 47.53 103 GLY A C 1
ATOM 776 O O . GLY A 1 103 ? -22.953 41.562 5.586 1 47.53 103 GLY A O 1
ATOM 777 N N . LYS A 1 104 ? -21.328 40.406 4.652 1 53.19 104 LYS A N 1
ATOM 778 C CA . LYS A 1 104 ? -22.297 39.781 3.75 1 53.19 104 LYS A CA 1
ATOM 779 C C . LYS A 1 104 ? -22.75 38.438 4.281 1 53.19 104 LYS A C 1
ATOM 781 O O . LYS A 1 104 ? -22.031 37.781 5.047 1 53.19 104 LYS A O 1
ATOM 786 N N . ARG A 1 105 ? -24.109 38.188 4.094 1 53.81 105 ARG A N 1
ATOM 787 C CA . ARG A 1 105 ? -24.734 36.938 4.508 1 53.81 105 ARG A CA 1
ATOM 788 C C . ARG A 1 105 ? -24.203 35.75 3.701 1 53.81 105 ARG A C 1
ATOM 790 O O . ARG A 1 105 ? -24.016 35.844 2.488 1 53.81 105 ARG A O 1
ATOM 797 N N . ILE A 1 106 ? -23.516 34.812 4.312 1 55.59 106 ILE A N 1
ATOM 798 C CA . ILE A 1 106 ? -23.016 33.625 3.646 1 55.59 106 ILE A CA 1
ATOM 799 C C . ILE A 1 106 ? -24.188 32.781 3.109 1 55.59 106 ILE A C 1
ATOM 801 O O . ILE A 1 106 ? -25.062 32.375 3.865 1 55.59 106 ILE A O 1
ATOM 805 N N . GLY A 1 107 ? -24.406 32.781 1.773 1 54.81 107 GLY A N 1
ATOM 806 C CA . GLY A 1 107 ? -25.469 32.031 1.119 1 54.81 107 GLY A CA 1
ATOM 807 C C . GLY A 1 107 ? -25.328 30.531 1.24 1 54.81 107 GLY A C 1
ATOM 808 O O . GLY A 1 107 ? -24.375 30.047 1.852 1 54.81 107 GLY A O 1
ATOM 809 N N . LEU A 1 108 ? -26.328 29.812 0.913 1 53.88 108 LEU A N 1
ATOM 810 C CA . LEU A 1 108 ? -26.438 28.359 0.993 1 53.88 108 LEU A CA 1
ATOM 811 C C . LEU A 1 108 ? -25.281 27.688 0.259 1 53.88 108 LEU A C 1
ATOM 813 O O . LEU A 1 108 ? -24.75 26.672 0.715 1 53.88 108 LEU A O 1
ATOM 817 N N . LYS A 1 109 ? -24.859 28.25 -0.738 1 53.5 109 LYS A N 1
ATOM 818 C CA . LYS A 1 109 ? -23.797 27.672 -1.542 1 53.5 109 LYS A CA 1
ATOM 819 C C . LYS A 1 109 ? -22.453 27.734 -0.809 1 53.5 109 LYS A C 1
ATOM 821 O O . LYS A 1 109 ? -21.672 26.781 -0.864 1 53.5 109 LYS A O 1
ATOM 826 N N . GLU A 1 110 ? -22.312 28.859 -0.188 1 54.34 110 GLU A N 1
ATOM 827 C CA . GLU A 1 110 ? -21.094 29.047 0.587 1 54.34 110 GLU A CA 1
ATOM 828 C C . GLU A 1 110 ? -21.047 28.094 1.781 1 54.34 110 GLU A C 1
ATOM 830 O O . GLU A 1 110 ? -19.984 27.547 2.117 1 54.34 110 GLU A O 1
ATOM 835 N N . ARG A 1 111 ? -22.203 27.906 2.314 1 57.19 111 ARG A N 1
ATOM 836 C CA . ARG A 1 111 ? -22.312 26.969 3.422 1 57.19 111 ARG A CA 1
ATOM 837 C C . ARG A 1 111 ? -22 25.547 2.963 1 57.19 111 ARG A C 1
ATOM 839 O O . ARG A 1 111 ? -21.344 24.781 3.686 1 57.19 111 ARG A O 1
ATOM 846 N N . LYS A 1 112 ? -22.359 25.266 1.759 1 54.47 112 LYS A N 1
ATOM 847 C CA . LYS A 1 112 ? -22.094 23.938 1.198 1 54.47 112 LYS A CA 1
ATOM 848 C C . LYS A 1 112 ? -20.594 23.75 0.943 1 54.47 112 LYS A C 1
ATOM 850 O O . LYS A 1 112 ? -20.078 22.641 1.128 1 54.47 112 LYS A O 1
ATOM 855 N N . LEU A 1 113 ? -19.984 24.828 0.61 1 49.56 113 LEU A N 1
ATOM 856 C CA . LEU A 1 113 ? -18.547 24.797 0.378 1 49.56 113 LEU A CA 1
ATOM 857 C C . LEU A 1 113 ? -17.797 24.469 1.665 1 49.56 113 LEU A C 1
ATOM 859 O O . LEU A 1 113 ? -16.844 23.688 1.652 1 49.56 113 LEU A O 1
ATOM 863 N N . ILE A 1 114 ? -18.281 25.141 2.67 1 54.19 114 ILE A N 1
ATOM 864 C CA . ILE A 1 114 ? -17.672 24.922 3.979 1 54.19 114 ILE A CA 1
ATOM 865 C C . ILE A 1 114 ? -17.891 23.469 4.41 1 54.19 114 ILE A C 1
ATOM 867 O O . ILE A 1 114 ? -16.969 22.844 4.945 1 54.19 114 ILE A O 1
ATOM 871 N N . MET A 1 115 ? -19.062 23 4.027 1 53.91 115 MET A N 1
ATOM 872 C CA . MET A 1 115 ? -19.406 21.625 4.406 1 53.91 115 MET A CA 1
ATOM 873 C C . MET A 1 115 ? -18.484 20.625 3.721 1 53.91 115 MET A C 1
ATOM 875 O O . MET A 1 115 ? -18.031 19.656 4.348 1 53.91 115 MET A O 1
ATOM 879 N N . VAL A 1 116 ? -18.219 20.969 2.477 1 50.25 116 VAL A N 1
ATOM 880 C CA . VAL A 1 116 ? -17.422 20.047 1.679 1 50.25 116 VAL A CA 1
ATOM 881 C C . VAL A 1 116 ? -15.961 20.141 2.109 1 50.25 116 VAL A C 1
ATOM 883 O O . VAL A 1 116 ? -15.289 19.109 2.242 1 50.25 116 VAL A O 1
ATOM 886 N N . ASP A 1 117 ? -15.531 21.359 2.393 1 46.16 117 ASP A N 1
ATOM 887 C CA . ASP A 1 117 ? -14.133 21.562 2.762 1 46.16 117 ASP A CA 1
ATOM 888 C C . ASP A 1 117 ? -13.844 20.984 4.145 1 46.16 117 ASP A C 1
ATOM 890 O O . ASP A 1 117 ? -12.75 20.469 4.391 1 46.16 117 ASP A O 1
ATOM 894 N N . GLN A 1 118 ? -14.867 21.141 4.91 1 48.47 118 GLN A N 1
ATOM 895 C CA . GLN A 1 118 ? -14.648 20.75 6.297 1 48.47 118 GLN A CA 1
ATOM 896 C C . GLN A 1 118 ? -15.234 19.359 6.566 1 48.47 118 GLN A C 1
ATOM 898 O O . GLN A 1 118 ? -15.164 18.859 7.691 1 48.47 118 GLN A O 1
ATOM 903 N N . ASN A 1 119 ? -15.766 18.656 5.527 1 48.31 119 ASN A N 1
ATOM 904 C CA . ASN A 1 119 ? -16.375 17.328 5.59 1 48.31 119 ASN A CA 1
ATOM 905 C C . ASN A 1 119 ? -17.438 17.25 6.688 1 48.31 119 ASN A C 1
ATOM 907 O O . ASN A 1 119 ? -17.422 16.312 7.5 1 48.31 119 ASN A O 1
ATOM 911 N N . GLN A 1 120 ? -18.312 18.359 6.816 1 47.31 120 GLN A N 1
ATOM 912 C CA . GLN A 1 120 ? -19.359 18.406 7.832 1 47.31 120 GLN A CA 1
ATOM 913 C C . GLN A 1 120 ? -20.734 18.125 7.227 1 47.31 120 GLN A C 1
ATOM 915 O O . GLN A 1 120 ? -21 18.516 6.086 1 47.31 120 GLN A O 1
ATOM 920 N N . SER A 1 121 ? -21.531 17.266 7.898 1 42.69 121 SER A N 1
ATOM 921 C CA . SER A 1 121 ? -22.844 16.891 7.387 1 42.69 121 SER A CA 1
ATOM 922 C C . SER A 1 121 ? -23.906 17.906 7.816 1 42.69 121 SER A C 1
ATOM 924 O O . SER A 1 121 ? -24.984 17.969 7.23 1 42.69 121 SER A O 1
ATOM 926 N N . GLN A 1 122 ? -23.734 18.75 8.883 1 47.75 122 GLN A N 1
ATOM 927 C CA . GLN A 1 122 ? -24.844 19.578 9.344 1 47.75 122 GLN A CA 1
ATOM 928 C C . GLN A 1 122 ? -24.578 21.062 9.07 1 47.75 122 GLN A C 1
ATOM 930 O O . GLN A 1 122 ? -23.453 21.531 9.281 1 47.75 122 GLN A O 1
ATOM 935 N N . PHE A 1 123 ? -25.578 21.719 8.445 1 49.41 123 PHE A N 1
ATOM 936 C CA . PHE A 1 123 ? -25.609 23.109 7.988 1 49.41 123 PHE A CA 1
ATOM 937 C C . PHE A 1 123 ? -25.594 24.062 9.18 1 49.41 123 PHE A C 1
ATOM 939 O O . PHE A 1 123 ? -24.984 25.141 9.109 1 49.41 123 PHE A O 1
ATOM 946 N N . SER A 1 124 ? -26.359 23.734 10.234 1 50.22 124 SER A N 1
ATOM 947 C CA . SER A 1 124 ? -26.672 24.734 11.25 1 50.22 124 SER A CA 1
ATOM 948 C C . SER A 1 124 ? -25.438 25.062 12.102 1 50.22 124 SER A C 1
ATOM 950 O O . SER A 1 124 ? -24.812 24.172 12.656 1 50.22 124 SER A O 1
ATOM 952 N N . GLY A 1 125 ? -24.844 26.297 11.992 1 60.5 125 GLY A N 1
ATOM 953 C CA . GLY A 1 125 ? -23.859 26.828 12.906 1 60.5 125 GLY A CA 1
ATOM 954 C C . GLY A 1 125 ? -22.438 26.719 12.375 1 60.5 125 GLY A C 1
ATOM 955 O O . GLY A 1 125 ? -21.469 26.875 13.133 1 60.5 125 GLY A O 1
ATOM 956 N N . ILE A 1 126 ? -22.375 26.469 11.102 1 65.38 126 ILE A N 1
ATOM 957 C CA . ILE A 1 126 ? -21.047 26.25 10.531 1 65.38 126 ILE A CA 1
ATOM 958 C C . ILE A 1 126 ? -20.297 27.562 10.469 1 65.38 126 ILE A C 1
ATOM 960 O O . ILE A 1 126 ? -19.078 27.609 10.688 1 65.38 126 ILE A O 1
ATOM 964 N N . VAL A 1 127 ? -21.062 28.672 10.305 1 68.25 127 VAL A N 1
ATOM 965 C CA . VAL A 1 127 ? -20.422 29.969 10.227 1 68.25 127 VAL A CA 1
ATOM 966 C C . VAL A 1 127 ? -19.844 30.344 11.594 1 68.25 127 VAL A C 1
ATOM 968 O O . VAL A 1 127 ? -18.719 30.844 11.695 1 68.25 127 VAL A O 1
ATOM 971 N N . ASN A 1 128 ? -20.641 30.094 12.586 1 73.06 128 ASN A N 1
ATOM 972 C CA . ASN A 1 128 ? -20.156 30.375 13.938 1 73.06 128 ASN A CA 1
ATOM 973 C C . ASN A 1 128 ? -18.969 29.516 14.305 1 73.06 128 ASN A C 1
ATOM 975 O O . ASN A 1 128 ? -18.031 29.984 14.961 1 73.06 128 ASN A O 1
ATOM 979 N N . LEU A 1 129 ? -19 28.344 13.836 1 73.75 129 LEU A N 1
ATOM 980 C CA . LEU A 1 129 ? -17.891 27.438 14.086 1 73.75 129 LEU A CA 1
ATOM 981 C C . LEU A 1 129 ? -16.609 27.953 13.43 1 73.75 129 LEU A C 1
ATOM 983 O O . LEU A 1 129 ? -15.547 27.953 14.047 1 73.75 129 LEU A O 1
ATOM 987 N N . MET A 1 130 ? -16.766 28.469 12.266 1 76.25 130 MET A N 1
ATOM 988 C CA . MET A 1 130 ? -15.594 28.922 11.531 1 76.25 130 MET A CA 1
ATOM 989 C C . MET A 1 130 ? -15.008 30.188 12.172 1 76.25 130 MET A C 1
ATOM 991 O O . MET A 1 130 ? -13.789 30.344 12.219 1 76.25 130 MET A O 1
ATOM 995 N N . LYS A 1 131 ? -15.852 31 12.648 1 76.62 131 LYS A N 1
ATOM 996 C CA . LYS A 1 131 ? -15.391 32.219 13.344 1 76.62 131 LYS A CA 1
ATOM 997 C C . LYS A 1 131 ? -14.617 31.844 14.609 1 76.62 131 LYS A C 1
ATOM 999 O O . LYS A 1 131 ? -13.562 32.406 14.883 1 76.62 131 LYS A O 1
ATOM 1004 N N . GLN A 1 132 ? -15.148 30.953 15.266 1 80.94 132 GLN A N 1
ATOM 1005 C CA . GLN A 1 132 ? -14.508 30.516 16.5 1 80.94 132 GLN A CA 1
ATOM 1006 C C . GLN A 1 132 ? -13.148 29.875 16.219 1 80.94 132 GLN A C 1
ATOM 1008 O O . GLN A 1 132 ? -12.188 30.094 16.969 1 80.94 132 GLN A O 1
ATOM 1013 N N . VAL A 1 133 ? -13.164 29.125 15.148 1 81.56 133 VAL A N 1
ATOM 1014 C CA . VAL A 1 133 ? -11.93 28.453 14.773 1 81.56 133 VAL A CA 1
ATOM 1015 C C . VAL A 1 133 ? -10.852 29.469 14.43 1 81.56 133 VAL A C 1
ATOM 1017 O O . VAL A 1 133 ? -9.711 29.359 14.867 1 81.56 133 VAL A O 1
ATOM 1020 N N . LEU A 1 134 ? -11.242 30.453 13.688 1 82.25 134 LEU A N 1
ATOM 1021 C CA . LEU A 1 134 ? -10.297 31.469 13.273 1 82.25 134 LEU A CA 1
ATOM 1022 C C . LEU A 1 134 ? -9.719 32.219 14.484 1 82.25 134 LEU A C 1
ATOM 1024 O O . LEU A 1 134 ? -8.5 32.375 14.594 1 82.25 134 LEU A O 1
ATOM 1028 N N . PHE A 1 135 ? -10.578 32.594 15.336 1 85.5 135 PHE A N 1
ATOM 1029 C CA . PHE A 1 135 ? -10.133 33.312 16.516 1 85.5 135 PHE A CA 1
ATOM 1030 C C . PHE A 1 135 ? -9.25 32.438 17.406 1 85.5 135 PHE A C 1
ATOM 1032 O O . PHE A 1 135 ? -8.242 32.906 17.922 1 85.5 135 PHE A O 1
ATOM 1039 N N . LEU A 1 136 ? -9.625 31.25 17.5 1 87.12 136 LEU A N 1
ATOM 1040 C CA . LEU A 1 136 ? -8.883 30.328 18.359 1 87.12 136 LEU A CA 1
ATOM 1041 C C . LEU A 1 136 ? -7.484 30.078 17.812 1 87.12 136 LEU A C 1
ATOM 1043 O O . LEU A 1 136 ? -6.508 30.078 18.562 1 87.12 136 LEU A O 1
ATOM 1047 N N . ILE A 1 137 ? -7.383 29.875 16.516 1 87.94 137 ILE A N 1
ATOM 1048 C CA . ILE A 1 137 ? -6.094 29.578 15.898 1 87.94 137 ILE A CA 1
ATOM 1049 C C . ILE A 1 137 ? -5.184 30.797 16 1 87.94 137 ILE A C 1
ATOM 1051 O O . ILE A 1 137 ? -3.994 30.672 16.297 1 87.94 137 ILE A O 1
ATOM 1055 N N . LEU A 1 138 ? -5.766 31.969 15.781 1 89.81 138 LEU A N 1
ATOM 1056 C CA . LEU A 1 138 ? -4.98 33.188 15.883 1 89.81 138 LEU A CA 1
ATOM 1057 C C . LEU A 1 138 ? -4.484 33.406 17.312 1 89.81 138 LEU A C 1
ATOM 1059 O O . LEU A 1 138 ? -3.357 33.844 17.516 1 89.81 138 LEU A O 1
ATOM 1063 N N . TRP A 1 139 ? -5.301 33.031 18.219 1 92.38 139 TRP A N 1
ATOM 1064 C CA . TRP A 1 139 ? -4.914 33.156 19.625 1 92.38 139 TRP A CA 1
ATOM 1065 C C . TRP A 1 139 ? -3.799 32.188 19.969 1 92.38 139 TRP A C 1
ATOM 1067 O O . TRP A 1 139 ? -2.85 32.531 20.672 1 92.38 139 TRP A O 1
ATOM 1077 N N . ILE A 1 140 ? -3.938 31.031 19.531 1 93.31 140 ILE A N 1
ATOM 1078 C CA . ILE A 1 140 ? -2.941 30 19.797 1 93.31 140 ILE A CA 1
ATOM 1079 C C . ILE A 1 140 ? -1.604 30.406 19.172 1 93.31 140 ILE A C 1
ATOM 1081 O O . ILE A 1 140 ? -0.556 30.281 19.812 1 93.31 140 ILE A O 1
ATOM 1085 N N . GLU A 1 141 ? -1.67 30.906 17.953 1 94.56 141 GLU A N 1
ATOM 1086 C CA . GLU A 1 141 ? -0.452 31.328 17.266 1 94.56 141 GLU A CA 1
ATOM 1087 C C . GLU A 1 141 ? 0.179 32.531 17.969 1 94.56 141 GLU A C 1
ATOM 1089 O O . GLU A 1 141 ? 1.402 32.625 18.078 1 94.56 141 GLU A O 1
ATOM 1094 N N . PHE A 1 142 ? -0.698 33.438 18.438 1 95.31 142 PHE A N 1
ATOM 1095 C CA . PHE A 1 142 ? -0.21 34.625 19.109 1 95.31 142 PHE A CA 1
ATOM 1096 C C . PHE A 1 142 ? 0.497 34.281 20.406 1 95.31 142 PHE A C 1
ATOM 1098 O O . PHE A 1 142 ? 1.628 34.688 20.641 1 95.31 142 PHE A O 1
ATOM 1105 N N . PHE A 1 143 ? -0.121 33.469 21.219 1 95.69 143 PHE A N 1
ATOM 1106 C CA . PHE A 1 143 ? 0.468 33.125 22.5 1 95.69 143 PHE A CA 1
ATOM 1107 C C . PHE A 1 143 ? 1.643 32.156 22.297 1 95.69 143 PHE A C 1
ATOM 1109 O O . PHE A 1 143 ? 2.623 32.219 23.047 1 95.69 143 PHE A O 1
ATOM 1116 N N . GLY A 1 144 ? 1.509 31.281 21.328 1 96.06 144 GLY A N 1
ATOM 1117 C CA . GLY A 1 144 ? 2.646 30.438 21.016 1 96.06 144 GLY A CA 1
ATOM 1118 C C . GLY A 1 144 ? 3.871 31.219 20.578 1 96.06 144 GLY A C 1
ATOM 1119 O O . GLY A 1 144 ? 4.988 30.938 21.016 1 96.06 144 GLY A O 1
ATOM 1120 N N . GLY A 1 145 ? 3.594 32.188 19.719 1 96.06 145 GLY A N 1
ATOM 1121 C CA . GLY A 1 145 ? 4.676 33.062 19.266 1 96.06 145 GLY A CA 1
ATOM 1122 C C . GLY A 1 145 ? 5.301 33.875 20.406 1 96.06 145 GLY A C 1
ATOM 1123 O O . GLY A 1 145 ? 6.52 34.062 20.438 1 96.06 145 GLY A O 1
ATOM 1124 N N . LEU A 1 146 ? 4.492 34.281 21.312 1 96.25 146 LEU A N 1
ATOM 1125 C CA . LEU A 1 146 ? 4.98 35.062 22.453 1 96.25 146 LEU A CA 1
ATOM 1126 C C . LEU A 1 146 ? 5.816 34.219 23.391 1 96.25 146 LEU A C 1
ATOM 1128 O O . LEU A 1 146 ? 6.867 34.625 23.859 1 96.25 146 LEU A O 1
ATOM 1132 N N . ILE A 1 147 ? 5.352 33.062 23.656 1 96.81 147 ILE A N 1
ATOM 1133 C CA . ILE A 1 147 ? 6.047 32.156 24.562 1 96.81 147 ILE A CA 1
ATOM 1134 C C . ILE A 1 147 ? 7.387 31.734 23.953 1 96.81 147 ILE A C 1
ATOM 1136 O O . ILE A 1 147 ? 8.43 31.844 24.594 1 96.81 147 ILE A O 1
ATOM 1140 N N . LEU A 1 148 ? 7.363 31.297 22.719 1 95.88 148 LEU A N 1
ATOM 1141 C CA . LEU A 1 148 ? 8.594 30.859 22.062 1 95.88 148 LEU A CA 1
ATOM 1142 C C . LEU A 1 148 ? 9.523 32.062 21.828 1 95.88 148 LEU A C 1
ATOM 1144 O O . LEU A 1 148 ? 10.734 31.938 22.016 1 95.88 148 LEU A O 1
ATOM 1148 N N . GLY A 1 149 ? 8.922 33.188 21.422 1 95.38 149 GLY A N 1
ATOM 1149 C CA . GLY A 1 149 ? 9.727 34.375 21.203 1 95.38 149 GLY A CA 1
ATOM 1150 C C . GLY A 1 149 ? 10.469 34.844 22.453 1 95.38 149 GLY A C 1
ATOM 1151 O O . GLY A 1 149 ? 11.656 35.156 22.391 1 95.38 149 GLY A O 1
ATOM 1152 N N . THR A 1 150 ? 9.789 34.812 23.562 1 95.19 150 THR A N 1
ATOM 1153 C CA . THR A 1 150 ? 10.414 35.188 24.812 1 95.19 150 THR A CA 1
ATOM 1154 C C . THR A 1 150 ? 11.484 34.188 25.234 1 95.19 150 THR A C 1
ATOM 1156 O O . THR A 1 150 ? 12.555 34.594 25.703 1 95.19 150 THR A O 1
ATOM 1159 N N . TYR A 1 151 ? 11.156 32.969 25 1 94.19 151 TYR A N 1
ATOM 1160 C CA . TYR A 1 151 ? 12.133 31.953 25.344 1 94.19 151 TYR A CA 1
ATOM 1161 C C . TYR A 1 151 ? 13.359 32.031 24.453 1 94.19 151 TYR A C 1
ATOM 1163 O O . TYR A 1 151 ? 14.477 31.781 24.891 1 94.19 151 TYR A O 1
ATOM 1171 N N . PHE A 1 152 ? 13.141 32.406 23.219 1 94.31 152 PHE A N 1
ATOM 1172 C CA . PHE A 1 152 ? 14.227 32.438 22.234 1 94.31 152 PHE A CA 1
ATOM 1173 C C . PHE A 1 152 ? 15.133 33.656 22.5 1 94.31 152 PHE A C 1
ATOM 1175 O O . PHE A 1 152 ? 16.188 33.781 21.891 1 94.31 152 PHE A O 1
ATOM 1182 N N . LEU A 1 153 ? 14.766 34.469 23.453 1 92.88 153 LEU A N 1
ATOM 1183 C CA . LEU A 1 153 ? 15.648 35.562 23.859 1 92.88 153 LEU A CA 1
ATOM 1184 C C . LEU A 1 153 ? 16.938 35 24.469 1 92.88 153 LEU A C 1
ATOM 1186 O O . LEU A 1 153 ? 17.953 35.688 24.516 1 92.88 153 LEU A O 1
ATOM 1190 N N . THR A 1 154 ? 16.875 33.781 24.891 1 90.75 154 THR A N 1
ATOM 1191 C CA . THR A 1 154 ? 18.047 33.125 25.469 1 90.75 154 THR A CA 1
ATOM 1192 C C . THR A 1 154 ? 18.953 32.562 24.359 1 90.75 154 THR A C 1
ATOM 1194 O O . THR A 1 154 ? 20.125 32.281 24.609 1 90.75 154 THR A O 1
ATOM 1197 N N . TYR A 1 155 ? 18.453 32.406 23.188 1 89.75 155 TYR A N 1
ATOM 1198 C CA . TYR A 1 155 ? 19.188 31.812 22.078 1 89.75 155 TYR A CA 1
ATOM 1199 C C . TYR A 1 155 ? 19.734 32.875 21.141 1 89.75 155 TYR A C 1
ATOM 1201 O O . TYR A 1 155 ? 20.781 32.688 20.531 1 89.75 155 TYR A O 1
ATOM 1209 N N . TYR A 1 156 ? 18.938 33.938 21.016 1 90.38 156 TYR A N 1
ATOM 1210 C CA . TYR A 1 156 ? 19.281 34.969 20.047 1 90.38 156 TYR A CA 1
ATOM 1211 C C . TYR A 1 156 ? 19.609 36.281 20.766 1 90.38 156 TYR A C 1
ATOM 1213 O O . TYR A 1 156 ? 19.016 36.594 21.797 1 90.38 156 TYR A O 1
ATOM 1221 N N . ASP A 1 157 ? 20.516 37.062 20.203 1 89.5 157 ASP A N 1
ATOM 1222 C CA . ASP A 1 157 ? 21 38.281 20.844 1 89.5 157 ASP A CA 1
ATOM 1223 C C . ASP A 1 157 ? 20.016 39.438 20.625 1 89.5 157 ASP A C 1
ATOM 1225 O O . ASP A 1 157 ? 19.875 40.312 21.484 1 89.5 157 ASP A O 1
ATOM 1229 N N . SER A 1 158 ? 19.359 39.438 19.547 1 92.62 158 SER A N 1
ATOM 1230 C CA . SER A 1 158 ? 18.438 40.531 19.234 1 92.62 158 SER A CA 1
ATOM 1231 C C . SER A 1 158 ? 16.984 40.156 19.484 1 92.62 158 SER A C 1
ATOM 1233 O O . SER A 1 158 ? 16.578 39.031 19.125 1 92.62 158 SER A O 1
ATOM 1235 N N . TYR A 1 159 ? 16.281 41.094 20.156 1 92.81 159 TYR A N 1
ATOM 1236 C CA . TYR A 1 159 ? 14.875 40.844 20.438 1 92.81 159 TYR A CA 1
ATOM 1237 C C . TYR A 1 159 ? 14.086 40.688 19.141 1 92.81 159 TYR A C 1
ATOM 1239 O O . TYR A 1 159 ? 13.148 39.906 19.062 1 92.81 159 TYR A O 1
ATOM 1247 N N . GLN A 1 160 ? 14.523 41.375 18.094 1 92.44 160 GLN A N 1
ATOM 1248 C CA . GLN A 1 160 ? 13.836 41.281 16.812 1 92.44 160 GLN A CA 1
ATOM 1249 C C . GLN A 1 160 ? 13.969 39.875 16.203 1 92.44 160 GLN A C 1
ATOM 1251 O O . GLN A 1 160 ? 12.992 39.312 15.711 1 92.44 160 GLN A O 1
ATOM 1256 N N . GLU A 1 161 ? 15.148 39.406 16.344 1 93 161 GLU A N 1
ATOM 1257 C CA . GLU A 1 161 ? 15.398 38.094 15.789 1 93 161 GLU A CA 1
ATOM 1258 C C . GLU A 1 161 ? 14.68 37 16.594 1 93 161 GLU A C 1
ATOM 1260 O O . GLU A 1 161 ? 14.109 36.062 16.016 1 93 161 GLU A O 1
ATOM 1265 N N . ALA A 1 162 ? 14.68 37.156 17.859 1 94.75 162 ALA A N 1
ATOM 1266 C CA . ALA A 1 162 ? 14.047 36.156 18.75 1 94.75 162 ALA A CA 1
ATOM 1267 C C . ALA A 1 162 ? 12.547 36.094 18.484 1 94.75 162 ALA A C 1
ATOM 1269 O O . ALA A 1 162 ? 11.984 35 18.328 1 94.75 162 ALA A O 1
ATOM 1270 N N . TYR A 1 163 ? 11.953 37.219 18.406 1 94.88 163 TYR A N 1
ATOM 1271 C CA . TYR A 1 163 ? 10.508 37.25 18.234 1 94.88 163 TYR A CA 1
ATOM 1272 C C . TYR A 1 163 ? 10.125 36.906 16.797 1 94.88 163 TYR A C 1
ATOM 1274 O O . TYR A 1 163 ? 9.031 36.375 16.562 1 94.88 163 TYR A O 1
ATOM 1282 N N . LEU A 1 164 ? 11.023 37.156 15.852 1 94 164 LEU A N 1
ATOM 1283 C CA . LEU A 1 164 ? 10.773 36.719 14.484 1 94 164 LEU A CA 1
ATOM 1284 C C . LEU A 1 164 ? 10.773 35.188 14.406 1 94 164 LEU A C 1
ATOM 1286 O O . LEU A 1 164 ? 9.875 34.625 13.797 1 94 164 LEU A O 1
ATOM 1290 N N . HIS A 1 165 ? 11.711 34.594 15.023 1 93.69 165 HIS A N 1
ATOM 1291 C CA . HIS A 1 165 ? 11.812 33.125 15.031 1 93.69 165 HIS A CA 1
ATOM 1292 C C . HIS A 1 165 ? 10.648 32.5 15.797 1 93.69 165 HIS A C 1
ATOM 1294 O O . HIS A 1 165 ? 10.109 31.484 15.391 1 93.69 165 HIS A O 1
ATOM 1300 N N . GLY A 1 166 ? 10.328 33.156 16.906 1 94.75 166 GLY A N 1
ATOM 1301 C CA . GLY A 1 166 ? 9.195 32.656 17.672 1 94.75 166 GLY A CA 1
ATOM 1302 C C . GLY A 1 166 ? 7.879 32.75 16.938 1 94.75 166 GLY A C 1
ATOM 1303 O O . GLY A 1 166 ? 7.078 31.828 16.938 1 94.75 166 GLY A O 1
ATOM 1304 N N . PHE A 1 167 ? 7.723 33.906 16.328 1 94.69 167 PHE A N 1
ATOM 1305 C CA . PHE A 1 167 ? 6.52 34.156 15.547 1 94.69 167 PHE A CA 1
ATOM 1306 C C . PHE A 1 167 ? 6.398 33.125 14.406 1 94.69 167 PHE A C 1
ATOM 1308 O O . PHE A 1 167 ? 5.355 32.5 14.242 1 94.69 167 PHE A O 1
ATOM 1315 N N . PHE A 1 168 ? 7.426 32.938 13.68 1 95.19 168 PHE A N 1
ATOM 1316 C CA . PHE A 1 168 ? 7.395 32.031 12.531 1 95.19 168 PHE A CA 1
ATOM 1317 C C . PHE A 1 168 ? 7.238 30.594 12.992 1 95.19 168 PHE A C 1
ATOM 1319 O O . PHE A 1 168 ? 6.492 29.828 12.383 1 95.19 168 PHE A O 1
ATOM 1326 N N . ALA A 1 169 ? 7.902 30.266 14.008 1 94.19 169 ALA A N 1
ATOM 1327 C CA . ALA A 1 169 ? 7.816 28.891 14.531 1 94.19 169 ALA A CA 1
ATOM 1328 C C . ALA A 1 169 ? 6.395 28.562 14.969 1 94.19 169 ALA A C 1
ATOM 1330 O O . ALA A 1 169 ? 5.898 27.469 14.734 1 94.19 169 ALA A O 1
ATOM 1331 N N . SER A 1 170 ? 5.785 29.5 15.602 1 95.88 170 SER A N 1
ATOM 1332 C CA . SER A 1 170 ? 4.418 29.312 16.062 1 95.88 170 SER A CA 1
ATOM 1333 C C . SER A 1 170 ? 3.451 29.125 14.906 1 95.88 170 SER A C 1
ATOM 1335 O O . SER A 1 170 ? 2.621 28.219 14.914 1 95.88 170 SER A O 1
ATOM 1337 N N . ILE A 1 171 ? 3.578 29.953 13.922 1 94.06 171 ILE A N 1
ATOM 1338 C CA . ILE A 1 171 ? 2.697 29.875 12.758 1 94.06 171 ILE A CA 1
ATOM 1339 C C . ILE A 1 171 ? 2.955 28.578 12 1 94.06 171 ILE A C 1
ATOM 1341 O O . ILE A 1 171 ? 2.016 27.859 11.641 1 94.06 171 ILE A O 1
ATOM 1345 N N . SER A 1 172 ? 4.188 28.281 11.758 1 93.88 172 SER A N 1
ATOM 1346 C CA . SER A 1 172 ? 4.562 27.078 11.016 1 93.88 172 SER A CA 1
ATOM 1347 C C . SER A 1 172 ? 4.086 25.812 11.727 1 93.88 172 SER A C 1
ATOM 1349 O O . SER A 1 172 ? 3.582 24.891 11.094 1 93.88 172 SER A O 1
ATOM 1351 N N . ALA A 1 173 ? 4.215 25.781 13.023 1 94.19 173 ALA A N 1
ATOM 1352 C CA . ALA A 1 173 ? 3.818 24.609 13.789 1 94.19 173 ALA A CA 1
ATOM 1353 C C . ALA A 1 173 ? 2.299 24.484 13.852 1 94.19 173 ALA A C 1
ATOM 1355 O O . ALA A 1 173 ? 1.754 23.391 13.656 1 94.19 173 ALA A O 1
ATOM 1356 N N . THR A 1 174 ? 1.622 25.562 14.102 1 93.12 174 THR A N 1
ATOM 1357 C CA . THR A 1 174 ? 0.173 25.516 14.266 1 93.12 174 THR A CA 1
ATOM 1358 C C . THR A 1 174 ? -0.515 25.219 12.938 1 93.12 174 THR A C 1
ATOM 1360 O O . THR A 1 174 ? -1.506 24.5 12.891 1 93.12 174 THR A O 1
ATOM 1363 N N . THR A 1 175 ? 0.01 25.797 11.898 1 91.31 175 THR A N 1
ATOM 1364 C CA . THR A 1 175 ? -0.564 25.547 10.586 1 91.31 175 THR A CA 1
ATOM 1365 C C . THR A 1 175 ? -0.035 24.234 10 1 91.31 175 THR A C 1
ATOM 1367 O O . THR A 1 175 ? -0.442 23.828 8.914 1 91.31 175 THR A O 1
ATOM 1370 N N . ASN A 1 176 ? 0.842 23.594 10.727 1 91.56 176 ASN A N 1
ATOM 1371 C CA . ASN A 1 176 ? 1.475 22.359 10.273 1 91.56 176 ASN A CA 1
ATOM 1372 C C . ASN A 1 176 ? 2.154 22.547 8.922 1 91.56 176 ASN A C 1
ATOM 1374 O O . ASN A 1 176 ? 2.08 21.656 8.062 1 91.56 176 ASN A O 1
ATOM 1378 N N . GLY A 1 177 ? 2.748 23.688 8.734 1 90.31 177 GLY A N 1
ATOM 1379 C CA . GLY A 1 177 ? 3.412 23.984 7.48 1 90.31 177 GLY A CA 1
ATOM 1380 C C . GLY A 1 177 ? 4.789 23.359 7.367 1 90.31 177 GLY A C 1
ATOM 1381 O O . GLY A 1 177 ? 5.262 23.078 6.266 1 90.31 177 GLY A O 1
ATOM 1382 N N . GLY A 1 178 ? 5.484 23.234 8.414 1 88.25 178 GLY A N 1
ATOM 1383 C CA . GLY A 1 178 ? 6.742 22.5 8.445 1 88.25 178 GLY A CA 1
ATOM 1384 C C . GLY A 1 178 ? 7.93 23.328 8 1 88.25 178 GLY A C 1
ATOM 1385 O O . GLY A 1 178 ? 9.062 22.844 7.977 1 88.25 178 GLY A O 1
ATOM 1386 N N . PHE A 1 179 ? 7.707 24.578 7.629 1 90 179 PHE A N 1
ATOM 1387 C CA . PHE A 1 179 ? 8.805 25.453 7.25 1 90 179 PHE A CA 1
ATOM 1388 C C . PHE A 1 179 ? 9.531 25.984 8.477 1 90 179 PHE A C 1
ATOM 1390 O O . PHE A 1 179 ? 8.938 26.125 9.547 1 90 179 PHE A O 1
ATOM 1397 N N . ASP A 1 180 ? 10.773 26.141 8.281 1 88.25 180 ASP A N 1
ATOM 1398 C CA . ASP A 1 180 ? 11.578 26.719 9.352 1 88.25 180 ASP A CA 1
ATOM 1399 C C . ASP A 1 180 ? 12.531 27.781 8.812 1 88.25 180 ASP A C 1
ATOM 1401 O O . ASP A 1 180 ? 12.906 27.75 7.637 1 88.25 180 ASP A O 1
ATOM 1405 N N . ILE A 1 181 ? 12.867 28.688 9.656 1 89.06 181 ILE A N 1
ATOM 1406 C CA . ILE A 1 181 ? 13.734 29.781 9.219 1 89.06 181 ILE A CA 1
ATOM 1407 C C . ILE A 1 181 ? 15.117 29.625 9.828 1 89.06 181 ILE A C 1
ATOM 1409 O O . ILE A 1 181 ? 16 30.453 9.617 1 89.06 181 ILE A O 1
ATOM 1413 N N . THR A 1 182 ? 15.352 28.547 10.562 1 86.75 182 THR A N 1
ATOM 1414 C CA . THR A 1 182 ? 16.672 28.25 11.117 1 86.75 182 THR A CA 1
ATOM 1415 C C . THR A 1 182 ? 17.562 27.594 10.07 1 86.75 182 THR A C 1
ATOM 1417 O O . THR A 1 182 ? 18.797 27.656 10.164 1 86.75 182 THR A O 1
ATOM 1420 N N . GLY A 1 183 ? 16.953 26.906 9.109 1 83.19 183 GLY A N 1
ATOM 1421 C CA . GLY A 1 183 ? 17.688 26.141 8.109 1 83.19 183 GLY A CA 1
ATOM 1422 C C . GLY A 1 183 ? 17.844 24.688 8.469 1 83.19 183 GLY A C 1
ATOM 1423 O O . GLY A 1 183 ? 18.188 23.859 7.613 1 83.19 183 GLY A O 1
ATOM 1424 N N . ASN A 1 184 ? 17.562 24.375 9.703 1 87.94 184 ASN A N 1
ATOM 1425 C CA . ASN A 1 184 ? 17.734 23 10.164 1 87.94 184 ASN A CA 1
ATOM 1426 C C . ASN A 1 184 ? 16.531 22.516 10.984 1 87.94 184 ASN A C 1
ATOM 1428 O O . ASN A 1 184 ? 16.703 21.797 11.961 1 87.94 184 ASN A O 1
ATOM 1432 N N . SER A 1 185 ? 15.43 23.031 10.609 1 90.81 185 SER A N 1
ATOM 1433 C CA . SER A 1 185 ? 14.211 22.641 11.328 1 90.81 185 SER A CA 1
ATOM 1434 C C . SER A 1 185 ? 14.375 22.844 12.828 1 90.81 185 SER A C 1
ATOM 1436 O O . SER A 1 185 ? 14.781 23.906 13.281 1 90.81 185 SER A O 1
ATOM 1438 N N . MET A 1 186 ? 14.055 21.859 13.641 1 90.56 186 MET A N 1
ATOM 1439 C CA . MET A 1 186 ? 14.109 22 15.094 1 90.56 186 MET A CA 1
ATOM 1440 C C . MET A 1 186 ? 15.352 21.312 15.664 1 90.56 186 MET A C 1
ATOM 1442 O O . MET A 1 186 ? 15.453 21.109 16.875 1 90.56 186 MET A O 1
ATOM 1446 N N . ILE A 1 187 ? 16.328 21.078 14.836 1 89.62 187 ILE A N 1
ATOM 1447 C CA . ILE A 1 187 ? 17.531 20.359 15.25 1 89.62 187 ILE A CA 1
ATOM 1448 C C . ILE A 1 187 ? 18.312 21.203 16.25 1 89.62 187 ILE A C 1
ATOM 1450 O O . ILE A 1 187 ? 18.859 20.672 17.219 1 89.62 187 ILE A O 1
ATOM 1454 N N . PRO A 1 188 ? 18.375 22.562 16.031 1 88.62 188 PRO A N 1
ATOM 1455 C CA . PRO A 1 188 ? 19.078 23.391 17 1 88.62 188 PRO A CA 1
ATOM 1456 C C . PRO A 1 188 ? 18.453 23.328 18.391 1 88.62 188 PRO A C 1
ATOM 1458 O O . PRO A 1 188 ? 19.125 23.625 19.391 1 88.62 188 PRO A O 1
ATOM 1461 N N . PHE A 1 189 ? 17.25 22.906 18.484 1 90.62 189 PHE A N 1
ATOM 1462 C CA . PHE A 1 189 ? 16.531 22.859 19.75 1 90.62 189 PHE A CA 1
ATOM 1463 C C . PHE A 1 189 ? 16.359 21.422 20.234 1 90.62 189 PHE A C 1
ATOM 1465 O O . PHE A 1 189 ? 15.43 21.109 20.984 1 90.62 189 PHE A O 1
ATOM 1472 N N . ARG A 1 190 ? 17.219 20.578 19.781 1 89.5 190 ARG A N 1
ATOM 1473 C CA . ARG A 1 190 ? 17.125 19.141 20.016 1 89.5 190 ARG A CA 1
ATOM 1474 C C . ARG A 1 190 ? 17.156 18.844 21.516 1 89.5 190 ARG A C 1
ATOM 1476 O O . ARG A 1 190 ? 16.484 17.922 21.969 1 89.5 190 ARG A O 1
ATOM 1483 N N . HIS A 1 191 ? 17.891 19.562 22.266 1 89.94 191 HIS A N 1
ATOM 1484 C CA . HIS A 1 191 ? 18.047 19.25 23.672 1 89.94 191 HIS A CA 1
ATOM 1485 C C . HIS A 1 191 ? 17.219 20.188 24.547 1 89.94 191 HIS A C 1
ATOM 1487 O O . HIS A 1 191 ? 17.312 20.172 25.766 1 89.94 191 HIS A O 1
ATOM 1493 N N . ASP A 1 192 ? 16.422 21.016 23.984 1 93.06 192 ASP A N 1
ATOM 1494 C CA . ASP A 1 192 ? 15.523 21.906 24.703 1 93.06 192 ASP A CA 1
ATOM 1495 C C . ASP A 1 192 ? 14.102 21.344 24.734 1 93.06 192 ASP A C 1
ATOM 1497 O O . ASP A 1 192 ? 13.336 21.547 23.781 1 93.06 192 ASP A O 1
ATOM 1501 N N . TYR A 1 193 ? 13.789 20.781 25.844 1 94.19 193 TYR A N 1
ATOM 1502 C CA . TYR A 1 193 ? 12.523 20.062 25.953 1 94.19 193 TYR A CA 1
ATOM 1503 C C . TYR A 1 193 ? 11.352 21.047 26.016 1 94.19 193 TYR A C 1
ATOM 1505 O O . TYR A 1 193 ? 10.234 20.703 25.609 1 94.19 193 TYR A O 1
ATOM 1513 N N . PHE A 1 194 ? 11.648 22.234 26.484 1 94.75 194 PHE A N 1
ATOM 1514 C CA . PHE A 1 194 ? 10.586 23.234 26.578 1 94.75 194 PHE A CA 1
ATOM 1515 C C . PHE A 1 194 ? 10.117 23.641 25.188 1 94.75 194 PHE A C 1
ATOM 1517 O O . PHE A 1 194 ? 8.914 23.641 24.906 1 94.75 194 PHE A O 1
ATOM 1524 N N . VAL A 1 195 ? 11.102 23.969 24.328 1 94.5 195 VAL A N 1
ATOM 1525 C CA . VAL A 1 195 ? 10.773 24.375 22.969 1 94.5 195 VAL A CA 1
ATOM 1526 C C . VAL A 1 195 ? 10.062 23.219 22.25 1 94.5 195 VAL A C 1
ATOM 1528 O O . VAL A 1 195 ? 9.07 23.453 21.547 1 94.5 195 VAL A O 1
ATOM 1531 N N . GLN A 1 196 ? 10.523 22.031 22.438 1 95.25 196 GLN A N 1
ATOM 1532 C CA . GLN A 1 196 ? 9.938 20.875 21.781 1 95.25 196 GLN A CA 1
ATOM 1533 C C . GLN A 1 196 ? 8.508 20.641 22.25 1 95.25 196 GLN A C 1
ATOM 1535 O O . GLN A 1 196 ? 7.617 20.344 21.453 1 95.25 196 GLN A O 1
ATOM 1540 N N . PHE A 1 197 ? 8.359 20.797 23.516 1 95.81 197 PHE A N 1
ATOM 1541 C CA . PHE A 1 197 ? 7.043 20.562 24.094 1 95.81 197 PHE A CA 1
ATOM 1542 C C . PHE A 1 197 ? 6.031 21.578 23.562 1 95.81 197 PHE A C 1
ATOM 1544 O O . PHE A 1 197 ? 4.926 21.203 23.156 1 95.81 197 PHE A O 1
ATOM 1551 N N . ILE A 1 198 ? 6.371 22.812 23.562 1 95.5 198 ILE A N 1
ATOM 1552 C CA . ILE A 1 198 ? 5.477 23.859 23.078 1 95.5 198 ILE A CA 1
ATOM 1553 C C . ILE A 1 198 ? 5.184 23.641 21.594 1 95.5 198 ILE A C 1
ATOM 1555 O O . ILE A 1 198 ? 4.039 23.766 21.156 1 95.5 198 ILE A O 1
ATOM 1559 N N . THR A 1 199 ? 6.215 23.312 20.844 1 95 199 THR A N 1
ATOM 1560 C CA . THR A 1 199 ? 6.043 23.078 19.422 1 95 199 THR A CA 1
ATOM 1561 C C . THR A 1 199 ? 5.117 21.891 19.172 1 95 199 THR A C 1
ATOM 1563 O O . THR A 1 199 ? 4.254 21.938 18.297 1 95 199 THR A O 1
ATOM 1566 N N . MET A 1 200 ? 5.266 20.812 19.953 1 95.81 200 MET A N 1
ATOM 1567 C CA . MET A 1 200 ? 4.391 19.656 19.828 1 95.81 200 MET A CA 1
ATOM 1568 C C . MET A 1 200 ? 2.938 20.031 20.094 1 95.81 200 MET A C 1
ATOM 1570 O O . MET A 1 200 ? 2.035 19.594 19.375 1 95.81 200 MET A O 1
ATOM 1574 N N . LEU A 1 201 ? 2.754 20.828 21.078 1 95.25 201 LEU A N 1
ATOM 1575 C CA . LEU A 1 201 ? 1.406 21.266 21.422 1 95.25 201 LEU A CA 1
ATOM 1576 C C . LEU A 1 201 ? 0.796 22.062 20.266 1 95.25 201 LEU A C 1
ATOM 1578 O O . LEU A 1 201 ? -0.373 21.875 19.922 1 95.25 201 LEU A O 1
ATOM 1582 N N . LEU A 1 202 ? 1.576 22.938 19.75 1 95.12 202 LEU A N 1
ATOM 1583 C CA . LEU A 1 202 ? 1.099 23.75 18.641 1 95.12 202 LEU A CA 1
ATOM 1584 C C . LEU A 1 202 ? 0.743 22.875 17.438 1 95.12 202 LEU A C 1
ATOM 1586 O O . LEU A 1 202 ? -0.278 23.094 16.781 1 95.12 202 LEU A O 1
ATOM 1590 N N . ILE A 1 203 ? 1.536 21.875 17.156 1 93.81 203 ILE A N 1
ATOM 1591 C CA . ILE A 1 203 ? 1.269 20.953 16.062 1 93.81 203 ILE A CA 1
ATOM 1592 C C . ILE A 1 203 ? -0.037 20.203 16.328 1 93.81 203 ILE A C 1
ATOM 1594 O O . ILE A 1 203 ? -0.876 20.062 15.43 1 93.81 203 ILE A O 1
ATOM 1598 N N . ILE A 1 204 ? -0.187 19.75 17.531 1 94.19 204 ILE A N 1
ATOM 1599 C CA . ILE A 1 204 ? -1.367 18.984 17.906 1 94.19 204 ILE A CA 1
ATOM 1600 C C . ILE A 1 204 ? -2.615 19.859 17.781 1 94.19 204 ILE A C 1
ATOM 1602 O O . ILE A 1 204 ? -3.646 19.406 17.281 1 94.19 204 ILE A O 1
ATOM 1606 N N . PHE A 1 205 ? -2.543 21.094 18.156 1 93 205 PHE A N 1
ATOM 1607 C CA . PHE A 1 205 ? -3.68 22 18.078 1 93 205 PHE A CA 1
ATOM 1608 C C . PHE A 1 205 ? -4.105 22.219 16.641 1 93 205 PHE A C 1
ATOM 1610 O O . PHE A 1 205 ? -5.293 22.391 16.344 1 93 205 PHE A O 1
ATOM 1617 N N . GLY A 1 206 ? -3.207 22.172 15.789 1 90.06 206 GLY A N 1
ATOM 1618 C CA . GLY A 1 206 ? -3.527 22.359 14.383 1 90.06 206 GLY A CA 1
ATOM 1619 C C . GLY A 1 206 ? -3.994 21.094 13.695 1 90.06 206 GLY A C 1
ATOM 1620 O O . GLY A 1 206 ? -4.707 21.156 12.695 1 90.06 206 GLY A O 1
ATOM 1621 N N . ALA A 1 207 ? -3.602 19.969 14.242 1 90.25 207 ALA A N 1
ATOM 1622 C CA . ALA A 1 207 ? -3.809 18.703 13.523 1 90.25 207 ALA A CA 1
ATOM 1623 C C . ALA A 1 207 ? -4.996 17.938 14.094 1 90.25 207 ALA A C 1
ATOM 1625 O O . ALA A 1 207 ? -5.535 17.047 13.445 1 90.25 207 ALA A O 1
ATOM 1626 N N . ILE A 1 208 ? -5.438 18.156 15.234 1 87.31 208 ILE A N 1
ATOM 1627 C CA . ILE A 1 208 ? -6.43 17.344 15.93 1 87.31 208 ILE A CA 1
ATOM 1628 C C . ILE A 1 208 ? -7.816 17.609 15.352 1 87.31 208 ILE A C 1
ATOM 1630 O O . ILE A 1 208 ? -8.695 16.75 15.406 1 87.31 208 ILE A O 1
ATOM 1634 N N . GLY A 1 209 ? -8.094 18.781 14.852 1 84.75 209 GLY A N 1
ATOM 1635 C CA . GLY A 1 209 ? -9.406 19.156 14.344 1 84.75 209 GLY A CA 1
ATOM 1636 C C . GLY A 1 209 ? -10 20.359 15.07 1 84.75 209 GLY A C 1
ATOM 1637 O O . GLY A 1 209 ? -10.07 20.375 16.297 1 84.75 209 GLY A O 1
ATOM 1638 N N . PHE A 1 210 ? -10.477 21.188 14.297 1 83.56 210 PHE A N 1
ATOM 1639 C CA . PHE A 1 210 ? -10.922 22.469 14.82 1 83.56 210 PHE A CA 1
ATOM 1640 C C . PHE A 1 210 ? -12.148 22.297 15.703 1 83.56 210 PHE A C 1
ATOM 1642 O O . PHE A 1 210 ? -12.25 22.922 16.766 1 83.56 210 PHE A O 1
ATOM 1649 N N . PRO A 1 211 ? -13.047 21.406 15.258 1 80.94 211 PRO A N 1
ATOM 1650 C CA . PRO A 1 211 ? -14.219 21.219 16.125 1 80.94 211 PRO A CA 1
ATOM 1651 C C . PRO A 1 211 ? -13.852 20.703 17.516 1 80.94 211 PRO A C 1
ATOM 1653 O O . PRO A 1 211 ? -14.516 21.016 18.5 1 80.94 211 PRO A O 1
ATOM 1656 N N . VAL A 1 212 ? -12.867 19.922 17.562 1 85.44 212 VAL A N 1
ATOM 1657 C CA . VAL A 1 212 ? -12.406 19.391 18.844 1 85.44 212 VAL A CA 1
ATOM 1658 C C . VAL A 1 212 ? -11.891 20.531 19.719 1 85.44 212 VAL A C 1
ATOM 1660 O O . VAL A 1 212 ? -12.18 20.578 20.922 1 85.44 212 VAL A O 1
ATOM 1663 N N . LEU A 1 213 ? -11.164 21.469 19.125 1 86.94 213 LEU A N 1
ATOM 1664 C CA . LEU A 1 213 ? -10.625 22.609 19.859 1 86.94 213 LEU A CA 1
ATOM 1665 C C . LEU A 1 213 ? -11.75 23.484 20.391 1 86.94 213 LEU A C 1
ATOM 1667 O O . LEU A 1 213 ? -11.68 23.969 21.531 1 86.94 213 LEU A O 1
ATOM 1671 N N . VAL A 1 214 ? -12.719 23.609 19.578 1 84.88 214 VAL A N 1
ATOM 1672 C CA . VAL A 1 214 ? -13.852 24.438 19.984 1 84.88 214 VAL A CA 1
ATOM 1673 C C . VAL A 1 214 ? -14.602 23.766 21.125 1 84.88 214 VAL A C 1
ATOM 1675 O O . VAL A 1 214 ? -14.992 24.422 22.094 1 84.88 214 VAL A O 1
ATOM 1678 N N . GLU A 1 215 ? -14.797 22.5 21.016 1 85.56 215 GLU A N 1
ATOM 1679 C CA . GLU A 1 215 ? -15.492 21.781 22.062 1 85.56 215 GLU A CA 1
ATOM 1680 C C . GLU A 1 215 ? -14.688 21.797 23.375 1 85.56 215 GLU A C 1
ATOM 1682 O O . GLU A 1 215 ? -15.258 21.875 24.453 1 85.56 215 GLU A O 1
ATOM 1687 N N . VAL A 1 216 ? -13.453 21.672 23.281 1 86.62 216 VAL A N 1
ATOM 1688 C CA . VAL A 1 216 ? -12.602 21.719 24.469 1 86.62 216 VAL A CA 1
ATOM 1689 C C . VAL A 1 216 ? -12.664 23.109 25.094 1 86.62 216 VAL A C 1
ATOM 1691 O O . VAL A 1 216 ? -12.719 23.234 26.328 1 86.62 216 VAL A O 1
ATOM 1694 N N . LYS A 1 217 ? -12.594 24.141 24.234 1 85.75 217 LYS A N 1
ATOM 1695 C CA . LYS A 1 217 ? -12.734 25.516 24.719 1 85.75 217 LYS A CA 1
ATOM 1696 C C . LYS A 1 217 ? -14.062 25.703 25.453 1 85.75 217 LYS A C 1
ATOM 1698 O O . LYS A 1 217 ? -14.102 26.281 26.531 1 85.75 217 LYS A O 1
ATOM 1703 N N . ASP A 1 218 ? -15.133 25.156 24.766 1 84.12 218 ASP A N 1
ATOM 1704 C CA . ASP A 1 218 ? -16.453 25.266 25.375 1 84.12 218 ASP A CA 1
ATOM 1705 C C . ASP A 1 218 ? -16.531 24.516 26.703 1 84.12 218 ASP A C 1
ATOM 1707 O O . ASP A 1 218 ? -17.188 24.953 27.641 1 84.12 218 ASP A O 1
ATOM 1711 N N . PHE A 1 219 ? -15.93 23.438 26.719 1 82.5 219 PHE A N 1
ATOM 1712 C CA . PHE A 1 219 ? -15.898 22.641 27.953 1 82.5 219 PHE A CA 1
ATOM 1713 C C . PHE A 1 219 ? -15.156 23.391 29.062 1 82.5 219 PHE A C 1
ATOM 1715 O O . PHE A 1 219 ? -15.594 23.391 30.203 1 82.5 219 PHE A O 1
ATOM 1722 N N . LEU A 1 220 ? -14.039 23.984 28.75 1 81.88 220 LEU A N 1
ATOM 1723 C CA . LEU A 1 220 ? -13.203 24.656 29.734 1 81.88 220 LEU A CA 1
ATOM 1724 C C . LEU A 1 220 ? -13.867 25.938 30.219 1 81.88 220 LEU A C 1
ATOM 1726 O O . LEU A 1 220 ? -13.711 26.312 31.391 1 81.88 220 LEU A O 1
ATOM 1730 N N . PHE A 1 221 ? -14.664 26.547 29.406 1 81.19 221 PHE A N 1
ATOM 1731 C CA . PHE A 1 221 ? -15.234 27.844 29.766 1 81.19 221 PHE A CA 1
ATOM 1732 C C . PHE A 1 221 ? -16.703 27.688 30.125 1 81.19 221 PHE A C 1
ATOM 1734 O O . PHE A 1 221 ? -17.375 28.672 30.484 1 81.19 221 PHE A O 1
ATOM 1741 N N . SER A 1 222 ? -17.281 26.484 29.828 1 75.5 222 SER A N 1
ATOM 1742 C CA . SER A 1 222 ? -18.688 26.266 30.156 1 75.5 222 SER A CA 1
ATOM 1743 C C . SER A 1 222 ? -18.875 26.172 31.672 1 75.5 222 SER A C 1
ATOM 1745 O O . SER A 1 222 ? -18.031 25.625 32.375 1 75.5 222 SER A O 1
ATOM 1747 N N . LYS A 1 223 ? -19.781 26.938 32.25 1 67.62 223 LYS A N 1
ATOM 1748 C CA . LYS A 1 223 ? -20.156 26.906 33.656 1 67.62 223 LYS A CA 1
ATOM 1749 C C . LYS A 1 223 ? -20.891 25.625 34.031 1 67.62 223 LYS A C 1
ATOM 1751 O O . LYS A 1 223 ? -21.047 25.297 35.188 1 67.62 223 LYS A O 1
ATOM 1756 N N . HIS A 1 224 ? -21.375 24.891 33 1 62.12 224 HIS A N 1
ATOM 1757 C CA . HIS A 1 224 ? -22.156 23.719 33.344 1 62.12 224 HIS A CA 1
ATOM 1758 C C . HIS A 1 224 ? -21.281 22.469 33.344 1 62.12 224 HIS A C 1
ATOM 1760 O O . HIS A 1 224 ? -20.312 22.375 32.594 1 62.12 224 HIS A O 1
ATOM 1766 N N . ARG A 1 225 ? -21.359 21.672 34.406 1 56.66 225 ARG A N 1
ATOM 1767 C CA . ARG A 1 225 ? -20.547 20.516 34.781 1 56.66 225 ARG A CA 1
ATOM 1768 C C . ARG A 1 225 ? -20.578 19.438 33.688 1 56.66 225 ARG A C 1
ATOM 1770 O O . ARG A 1 225 ? -19.703 18.578 33.656 1 56.66 225 ARG A O 1
ATOM 1777 N N . ARG A 1 226 ? -21.812 19.156 33.062 1 58.53 226 ARG A N 1
ATOM 1778 C CA . ARG A 1 226 ? -21.906 17.969 32.219 1 58.53 226 ARG A CA 1
ATOM 1779 C C . ARG A 1 226 ? -21.891 18.328 30.75 1 58.53 226 ARG A C 1
ATOM 1781 O O . ARG A 1 226 ? -22.859 18.875 30.219 1 58.53 226 ARG A O 1
ATOM 1788 N N . TYR A 1 227 ? -20.719 18.484 30 1 65.75 227 TYR A N 1
ATOM 1789 C CA . TYR A 1 227 ? -20.672 18.797 28.578 1 65.75 227 TYR A CA 1
ATOM 1790 C C . TYR A 1 227 ? -20.484 17.547 27.734 1 65.75 227 TYR A C 1
ATOM 1792 O O . TYR A 1 227 ? -19.453 16.859 27.844 1 65.75 227 TYR A O 1
ATOM 1800 N N . PRO A 1 228 ? -21.562 17.078 27.094 1 73.75 228 PRO A N 1
ATOM 1801 C CA . PRO A 1 228 ? -21.406 15.875 26.266 1 73.75 228 PRO A CA 1
ATOM 1802 C C . PRO A 1 228 ? -20.594 16.125 25 1 73.75 228 PRO A C 1
ATOM 1804 O O . PRO A 1 228 ? -20.922 17 24.203 1 73.75 228 PRO A O 1
ATOM 1807 N N . PHE A 1 229 ? -19.375 15.617 25.016 1 79.62 229 PHE A N 1
ATOM 1808 C CA . PHE A 1 229 ? -18.578 15.703 23.797 1 79.62 229 PHE A CA 1
ATOM 1809 C C . PHE A 1 229 ? -19.234 14.938 22.656 1 79.62 229 PHE A C 1
ATOM 1811 O O . PHE A 1 229 ? -19.906 13.922 22.875 1 79.62 229 PHE A O 1
ATOM 1818 N N . THR A 1 230 ? -19.109 15.391 21.453 1 76.94 230 THR A N 1
ATOM 1819 C CA . THR A 1 230 ? -19.656 14.75 20.266 1 76.94 230 THR A CA 1
ATOM 1820 C C . THR A 1 230 ? -18.891 13.469 19.938 1 76.94 230 THR A C 1
ATOM 1822 O O . THR A 1 230 ? -17.766 13.281 20.406 1 76.94 230 THR A O 1
ATOM 1825 N N . LEU A 1 231 ? -19.516 12.602 19.234 1 73.5 231 LEU A N 1
ATOM 1826 C CA . LEU A 1 231 ? -18.891 11.367 18.781 1 73.5 231 LEU A CA 1
ATOM 1827 C C . LEU A 1 231 ? -17.656 11.664 17.938 1 73.5 231 LEU A C 1
ATOM 1829 O O . LEU A 1 231 ? -16.641 10.969 18.047 1 73.5 231 LEU A O 1
ATOM 1833 N N . PHE A 1 232 ? -17.75 12.734 17.266 1 76.38 232 PHE A N 1
ATOM 1834 C CA . PHE A 1 232 ? -16.609 13.156 16.453 1 76.38 232 PHE A CA 1
ATOM 1835 C C . PHE A 1 232 ? -15.398 13.445 17.328 1 76.38 232 PHE A C 1
ATOM 1837 O O . PHE A 1 232 ? -14.297 12.961 17.047 1 76.38 232 PHE A O 1
ATOM 1844 N N . THR A 1 233 ? -15.617 14.18 18.344 1 83 233 THR A N 1
ATOM 1845 C CA . THR A 1 233 ? -14.531 14.578 19.234 1 83 233 THR A CA 1
ATOM 1846 C C . THR A 1 233 ? -13.945 13.367 19.953 1 83 233 THR A C 1
ATOM 1848 O O . THR A 1 233 ? -12.727 13.242 20.078 1 83 233 THR A O 1
ATOM 1851 N N . LYS A 1 234 ? -14.773 12.477 20.266 1 84.88 234 LYS A N 1
ATOM 1852 C CA . LYS A 1 234 ? -14.312 11.289 20.984 1 84.88 234 LYS A CA 1
ATOM 1853 C C . LYS A 1 234 ? -13.484 10.391 20.078 1 84.88 234 LYS A C 1
ATOM 1855 O O . LYS A 1 234 ? -12.367 10 20.422 1 84.88 234 LYS A O 1
ATOM 1860 N N . ILE A 1 235 ? -13.945 10.172 18.875 1 81.94 235 ILE A N 1
ATOM 1861 C CA . ILE A 1 235 ? -13.273 9.281 17.953 1 81.94 235 ILE A CA 1
ATOM 1862 C C . ILE A 1 235 ? -11.969 9.922 17.469 1 81.94 235 ILE A C 1
ATOM 1864 O O . ILE A 1 235 ? -10.93 9.266 17.406 1 81.94 235 ILE A O 1
ATOM 1868 N N . THR A 1 236 ? -12.102 11.164 17.234 1 85.69 236 THR A N 1
ATOM 1869 C CA . THR A 1 236 ? -10.953 11.875 16.688 1 85.69 236 THR A CA 1
ATOM 1870 C C . THR A 1 236 ? -9.836 11.969 17.734 1 85.69 236 THR A C 1
ATOM 1872 O O . THR A 1 236 ? -8.672 11.703 17.422 1 85.69 236 THR A O 1
ATOM 1875 N N . THR A 1 237 ? -10.195 12.281 18.938 1 89.88 237 THR A N 1
ATOM 1876 C CA . THR A 1 237 ? -9.188 12.461 19.969 1 89.88 237 THR A CA 1
ATOM 1877 C C . THR A 1 237 ? -8.539 11.125 20.328 1 89.88 237 THR A C 1
ATOM 1879 O O . THR A 1 237 ? -7.316 11.047 20.484 1 89.88 237 THR A O 1
ATOM 1882 N N . ILE A 1 238 ? -9.289 10.148 20.375 1 90.5 238 ILE A N 1
ATOM 1883 C CA . ILE A 1 238 ? -8.758 8.844 20.734 1 90.5 238 ILE A CA 1
ATOM 1884 C C . ILE A 1 238 ? -7.863 8.312 19.625 1 90.5 238 ILE A C 1
ATOM 1886 O O . ILE A 1 238 ? -6.785 7.781 19.875 1 90.5 238 ILE A O 1
ATOM 1890 N N . THR A 1 239 ? -8.375 8.461 18.438 1 90.44 239 THR A N 1
ATOM 1891 C CA . THR A 1 239 ? -7.594 7.969 17.297 1 90.44 239 THR A CA 1
ATOM 1892 C C . THR A 1 239 ? -6.293 8.75 17.156 1 90.44 239 THR A C 1
ATOM 1894 O O . THR A 1 239 ? -5.227 8.164 16.969 1 90.44 239 THR A O 1
ATOM 1897 N N . PHE A 1 240 ? -6.43 10.055 17.281 1 91.94 240 PHE A N 1
ATOM 1898 C CA . PHE A 1 240 ? -5.246 10.906 17.188 1 91.94 240 PHE A CA 1
ATOM 1899 C C . PHE A 1 240 ? -4.25 10.562 18.297 1 91.94 240 PHE A C 1
ATOM 1901 O O . PHE A 1 240 ? -3.066 10.352 18.016 1 91.94 240 PHE A O 1
ATOM 1908 N N . GLY A 1 241 ? -4.734 10.5 19.469 1 93.69 241 GLY A N 1
ATOM 1909 C CA . GLY A 1 241 ? -3.883 10.172 20.594 1 93.69 241 GLY A CA 1
ATOM 1910 C C . GLY A 1 241 ? -3.246 8.805 20.484 1 93.69 241 GLY A C 1
ATOM 1911 O O . GLY A 1 241 ? -2.066 8.633 20.812 1 93.69 241 GLY A O 1
ATOM 1912 N N . SER A 1 242 ? -3.984 7.875 20.047 1 94.5 242 SER A N 1
ATOM 1913 C CA . SER A 1 242 ? -3.473 6.516 19.891 1 94.5 242 SER A CA 1
ATOM 1914 C C . SER A 1 242 ? -2.385 6.453 18.812 1 94.5 242 SER A C 1
ATOM 1916 O O . SER A 1 242 ? -1.392 5.738 18.969 1 94.5 242 SER A O 1
ATOM 1918 N N . LEU A 1 243 ? -2.58 7.184 17.812 1 93.69 243 LEU A N 1
ATOM 1919 C CA . LEU A 1 243 ? -1.6 7.184 16.734 1 93.69 243 LEU A CA 1
ATOM 1920 C C . LEU A 1 243 ? -0.29 7.82 17.188 1 93.69 243 LEU A C 1
ATOM 1922 O O . LEU A 1 243 ? 0.792 7.34 16.828 1 93.69 243 LEU A O 1
ATOM 1926 N N . VAL A 1 244 ? -0.43 8.891 17.938 1 95.19 244 VAL A N 1
ATOM 1927 C CA . VAL A 1 244 ? 0.765 9.547 18.453 1 95.19 244 VAL A CA 1
ATOM 1928 C C . VAL A 1 244 ? 1.503 8.609 19.406 1 95.19 244 VAL A C 1
ATOM 1930 O O . VAL A 1 244 ? 2.725 8.453 19.312 1 95.19 244 VAL A O 1
ATOM 1933 N N . LEU A 1 245 ? 0.758 7.977 20.219 1 95.94 245 LEU A N 1
ATOM 1934 C CA . LEU A 1 245 ? 1.357 7.074 21.188 1 95.94 245 LEU A CA 1
ATOM 1935 C C . LEU A 1 245 ? 1.954 5.852 20.5 1 95.94 245 LEU A C 1
ATOM 1937 O O . LEU A 1 245 ? 3.088 5.461 20.797 1 95.94 245 LEU A O 1
ATOM 1941 N N . PHE A 1 246 ? 1.2 5.285 19.656 1 95.44 246 PHE A N 1
ATOM 1942 C CA . PHE A 1 246 ? 1.671 4.121 18.922 1 95.44 246 PHE A CA 1
ATOM 1943 C C . PHE A 1 246 ? 2.879 4.48 18.062 1 95.44 246 PHE A C 1
ATOM 1945 O O . PHE A 1 246 ? 3.811 3.688 17.922 1 95.44 246 PHE A O 1
ATOM 1952 N N . GLY A 1 247 ? 2.793 5.641 17.469 1 96.31 247 GLY A N 1
ATOM 1953 C CA . GLY A 1 247 ? 3.936 6.102 16.703 1 96.31 247 GLY A CA 1
ATOM 1954 C C . GLY A 1 247 ? 5.188 6.281 17.547 1 96.31 247 GLY A C 1
ATOM 1955 O O . GLY A 1 247 ? 6.273 5.859 17.141 1 96.31 247 GLY A O 1
ATOM 1956 N N . ALA A 1 248 ? 5 6.848 18.656 1 96.56 248 ALA A N 1
ATOM 1957 C CA . ALA A 1 248 ? 6.137 7.07 19.547 1 96.56 248 ALA A CA 1
ATOM 1958 C C . ALA A 1 248 ? 6.734 5.746 20.031 1 96.56 248 ALA A C 1
ATOM 1960 O O . ALA A 1 248 ? 7.953 5.57 20.016 1 96.56 248 ALA A O 1
ATOM 1961 N N . ILE A 1 249 ? 5.918 4.855 20.359 1 96.31 249 ILE A N 1
ATOM 1962 C CA . ILE A 1 249 ? 6.375 3.555 20.844 1 96.31 249 ILE A CA 1
ATOM 1963 C C . ILE A 1 249 ? 7.043 2.793 19.703 1 96.31 249 ILE A C 1
ATOM 1965 O O . ILE A 1 249 ? 8.07 2.143 19.891 1 96.31 249 ILE A O 1
ATOM 1969 N N . GLY A 1 250 ? 6.438 2.842 18.594 1 96.06 250 GLY A N 1
ATOM 1970 C CA . GLY A 1 250 ? 7.02 2.18 17.438 1 96.06 250 GLY A CA 1
ATOM 1971 C C . GLY A 1 250 ? 8.398 2.703 17.078 1 96.06 250 GLY A C 1
ATOM 1972 O O . GLY A 1 250 ? 9.32 1.923 16.844 1 96.06 250 GLY A O 1
ATOM 1973 N N . ILE A 1 251 ? 8.508 4.023 17.062 1 95.5 251 ILE A N 1
ATOM 1974 C CA . ILE A 1 251 ? 9.789 4.641 16.734 1 95.5 251 ILE A CA 1
ATOM 1975 C C . ILE A 1 251 ? 10.828 4.258 17.781 1 95.5 251 ILE A C 1
ATOM 1977 O O . ILE A 1 251 ? 11.969 3.936 17.438 1 95.5 251 ILE A O 1
ATOM 1981 N N . PHE A 1 252 ? 10.406 4.281 18.984 1 95.25 252 PHE A N 1
ATOM 1982 C CA . PHE A 1 252 ? 11.305 3.904 20.062 1 95.25 252 PHE A CA 1
ATOM 1983 C C . PHE A 1 252 ? 11.766 2.457 19.906 1 95.25 252 PHE A C 1
ATOM 1985 O O . PHE A 1 252 ? 12.961 2.166 20 1 95.25 252 PHE A O 1
ATOM 1992 N N . ALA A 1 253 ? 10.867 1.557 19.672 1 94.25 253 ALA A N 1
ATOM 1993 C CA . ALA A 1 253 ? 11.172 0.131 19.578 1 94.25 253 ALA A CA 1
ATOM 1994 C C . ALA A 1 253 ? 12.086 -0.154 18.391 1 94.25 253 ALA A C 1
ATOM 1996 O O . ALA A 1 253 ? 13 -0.981 18.484 1 94.25 253 ALA A O 1
ATOM 1997 N N . LEU A 1 254 ? 11.906 0.475 17.328 1 94.44 254 LEU A N 1
ATOM 1998 C CA . LEU A 1 254 ? 12.656 0.213 16.109 1 94.44 254 LEU A CA 1
ATOM 1999 C C . LEU A 1 254 ? 14.047 0.835 16.172 1 94.44 254 LEU A C 1
ATOM 2001 O O . LEU A 1 254 ? 15 0.316 15.586 1 94.44 254 LEU A O 1
ATOM 2005 N N . GLU A 1 255 ? 14.156 1.971 16.922 1 94.19 255 GLU A N 1
ATOM 2006 C CA . GLU A 1 255 ? 15.422 2.693 16.938 1 94.19 255 GLU A CA 1
ATOM 2007 C C . GLU A 1 255 ? 16.188 2.414 18.234 1 94.19 255 GLU A C 1
ATOM 2009 O O . GLU A 1 255 ? 17.312 2.91 18.422 1 94.19 255 GLU A O 1
ATOM 2014 N N . ALA A 1 256 ? 15.688 1.639 19.078 1 91.06 256 ALA A N 1
ATOM 2015 C CA . ALA A 1 256 ? 16.281 1.393 20.391 1 91.06 256 ALA A CA 1
ATOM 2016 C C . ALA A 1 256 ? 17.75 0.982 20.266 1 91.06 256 ALA A C 1
ATOM 2018 O O . ALA A 1 256 ? 18.594 1.438 21.031 1 91.06 256 ALA A O 1
ATOM 2019 N N . ASN A 1 257 ? 18.078 0.219 19.219 1 88 257 ASN A N 1
ATOM 2020 C CA . ASN A 1 257 ? 19.438 -0.279 19.062 1 88 257 ASN A CA 1
ATOM 2021 C C . ASN A 1 257 ? 20.172 0.438 17.938 1 88 257 ASN A C 1
ATOM 2023 O O . ASN A 1 257 ? 21.234 -0.001 17.5 1 88 257 ASN A O 1
ATOM 2027 N N . HIS A 1 258 ? 19.625 1.5 17.5 1 92.31 258 HIS A N 1
ATOM 2028 C CA . HIS A 1 258 ? 20.25 2.217 16.391 1 92.31 258 HIS A CA 1
ATOM 2029 C C . HIS A 1 258 ? 20.531 3.67 16.75 1 92.31 258 HIS A C 1
ATOM 2031 O O . HIS A 1 258 ? 21.438 3.951 17.531 1 92.31 258 HIS A O 1
ATOM 2037 N N . ALA A 1 259 ? 19.594 4.57 16.312 1 86.75 259 ALA A N 1
ATOM 2038 C CA . ALA A 1 259 ? 19.828 5.996 16.516 1 86.75 259 ALA A CA 1
ATOM 2039 C C . ALA A 1 259 ? 19.688 6.363 18 1 86.75 259 ALA A C 1
ATOM 2041 O O . ALA A 1 259 ? 20.266 7.359 18.453 1 86.75 259 ALA A O 1
ATOM 2042 N N . PHE A 1 260 ? 19.016 5.57 18.766 1 90.56 260 PHE A N 1
ATOM 2043 C CA . PHE A 1 260 ? 18.719 5.918 20.156 1 90.56 260 PHE A CA 1
ATOM 2044 C C . PHE A 1 260 ? 19.703 5.223 21.094 1 90.56 260 PHE A C 1
ATOM 2046 O O . PHE A 1 260 ? 19.688 5.461 22.312 1 90.56 260 PHE A O 1
ATOM 2053 N N . ALA A 1 261 ? 20.562 4.445 20.531 1 88.62 261 ALA A N 1
ATOM 2054 C CA . ALA A 1 261 ? 21.5 3.705 21.375 1 88.62 261 ALA A CA 1
ATOM 2055 C C . ALA A 1 261 ? 22.359 4.656 22.188 1 88.62 261 ALA A C 1
ATOM 2057 O O . ALA A 1 261 ? 22.938 5.602 21.656 1 88.62 261 ALA A O 1
ATOM 2058 N N . GLY A 1 262 ? 22.359 4.473 23.531 1 88.44 262 GLY A N 1
ATOM 2059 C CA . GLY A 1 262 ? 23.234 5.223 24.406 1 88.44 262 GLY A CA 1
ATOM 2060 C C . GLY A 1 262 ? 22.641 6.539 24.875 1 88.44 262 GLY A C 1
ATOM 2061 O O . GLY A 1 262 ? 23.266 7.27 25.641 1 88.44 262 GLY A O 1
ATOM 2062 N N . LYS A 1 263 ? 21.531 6.906 24.438 1 90.88 263 LYS A N 1
ATOM 2063 C CA . LYS A 1 263 ? 20.906 8.172 24.828 1 90.88 263 LYS A CA 1
ATOM 2064 C C . LYS A 1 263 ? 20.125 8.031 26.125 1 90.88 263 LYS A C 1
ATOM 2066 O O . LYS A 1 263 ? 19.781 6.918 26.531 1 90.88 263 LYS A O 1
ATOM 2071 N N . SER A 1 264 ? 19.922 9.133 26.781 1 92.56 264 SER A N 1
ATOM 2072 C CA . SER A 1 264 ? 19.188 9.141 28.047 1 92.56 264 SER A CA 1
ATOM 2073 C C . SER A 1 264 ? 17.703 8.898 27.797 1 92.56 264 SER A C 1
ATOM 2075 O O . SER A 1 264 ? 17.203 9.102 26.688 1 92.56 264 SER A O 1
ATOM 2077 N N . TRP A 1 265 ? 17.016 8.461 28.828 1 91.38 265 TRP A N 1
ATOM 2078 C CA . TRP A 1 265 ? 15.609 8.094 28.703 1 91.38 265 TRP A CA 1
ATOM 2079 C C . TRP A 1 265 ? 14.758 9.305 28.312 1 91.38 265 TRP A C 1
ATOM 2081 O O . TRP A 1 265 ? 13.805 9.18 27.547 1 91.38 265 TRP A O 1
ATOM 2091 N N . HIS A 1 266 ? 15.047 10.484 28.922 1 92 266 HIS A N 1
ATOM 2092 C CA . HIS A 1 266 ? 14.273 11.68 28.609 1 92 266 HIS A CA 1
ATOM 2093 C C . HIS A 1 266 ? 14.508 12.117 27.156 1 92 266 HIS A C 1
ATOM 2095 O O . HIS A 1 266 ? 13.594 12.609 26.5 1 92 266 HIS A O 1
ATOM 2101 N N . ASP A 1 267 ? 15.703 11.93 26.703 1 92.62 267 ASP A N 1
ATOM 2102 C CA . ASP A 1 267 ? 16.031 12.242 25.328 1 92.62 267 ASP A CA 1
ATOM 2103 C C . ASP A 1 267 ? 15.273 11.344 24.359 1 92.62 267 ASP A C 1
ATOM 2105 O O . ASP A 1 267 ? 14.695 11.828 23.375 1 92.62 267 ASP A O 1
ATOM 2109 N N . ILE A 1 268 ? 15.297 10.062 24.719 1 93.56 268 ILE A N 1
ATOM 2110 C CA . ILE A 1 268 ? 14.625 9.078 23.875 1 93.56 268 ILE A CA 1
ATOM 2111 C C . ILE A 1 268 ? 13.125 9.359 23.844 1 93.56 268 ILE A C 1
ATOM 2113 O O . ILE A 1 268 ? 12.5 9.266 22.781 1 93.56 268 ILE A O 1
ATOM 2117 N N . LEU A 1 269 ? 12.594 9.672 24.906 1 93.25 269 LEU A N 1
ATOM 2118 C CA . LEU A 1 269 ? 11.164 9.961 25.016 1 93.25 269 LEU A CA 1
ATOM 2119 C C . LEU A 1 269 ? 10.781 11.141 24.125 1 93.25 269 LEU A C 1
ATOM 2121 O O . LEU A 1 269 ? 9.828 11.055 23.344 1 93.25 269 LEU A O 1
ATOM 2125 N N . PHE A 1 270 ? 11.531 12.211 24.203 1 93.62 270 PHE A N 1
ATOM 2126 C CA . PHE A 1 270 ? 11.188 13.414 23.453 1 93.62 270 PHE A CA 1
ATOM 2127 C C . PHE A 1 270 ? 11.477 13.219 21.969 1 93.62 270 PHE A C 1
ATOM 2129 O O . PHE A 1 270 ? 10.758 13.75 21.125 1 93.62 270 PHE A O 1
ATOM 2136 N N . LEU A 1 271 ? 12.5 12.469 21.719 1 92.81 271 LEU A N 1
ATOM 2137 C CA . LEU A 1 271 ? 12.805 12.188 20.312 1 92.81 271 LEU A CA 1
ATOM 2138 C C . LEU A 1 271 ? 11.688 11.367 19.672 1 92.81 271 LEU A C 1
ATOM 2140 O O . LEU A 1 271 ? 11.242 11.688 18.562 1 92.81 271 LEU A O 1
ATOM 2144 N N . SER A 1 272 ? 11.258 10.375 20.344 1 95 272 SER A N 1
ATOM 2145 C CA . SER A 1 272 ? 10.203 9.5 19.828 1 95 272 SER A CA 1
ATOM 2146 C C . SER A 1 272 ? 8.875 10.234 19.75 1 95 272 SER A C 1
ATOM 2148 O O . SER A 1 272 ? 8.18 10.164 18.719 1 95 272 SER A O 1
ATOM 2150 N N . LEU A 1 273 ? 8.57 10.953 20.766 1 94.81 273 LEU A N 1
ATOM 2151 C CA . LEU A 1 273 ? 7.297 11.656 20.828 1 94.81 273 LEU A CA 1
ATOM 2152 C C . LEU A 1 273 ? 7.246 12.789 19.812 1 94.81 273 LEU A C 1
ATOM 2154 O O . LEU A 1 273 ? 6.223 12.992 19.156 1 94.81 273 LEU A O 1
ATOM 2158 N N . PHE A 1 274 ? 8.305 13.539 19.719 1 95.12 274 PHE A N 1
ATOM 2159 C CA . PHE A 1 274 ? 8.352 14.648 18.781 1 95.12 274 PHE A CA 1
ATOM 2160 C C . PHE A 1 274 ? 8.219 14.148 17.344 1 95.12 274 PHE A C 1
ATOM 2162 O O . PHE A 1 274 ? 7.438 14.688 16.562 1 95.12 274 PHE A O 1
ATOM 2169 N N . GLN A 1 275 ? 8.969 13.109 17.047 1 93.06 275 GLN A N 1
ATOM 2170 C CA . GLN A 1 275 ? 8.938 12.594 15.68 1 93.06 275 GLN A CA 1
ATOM 2171 C C . GLN A 1 275 ? 7.566 12.008 15.344 1 93.06 275 GLN A C 1
ATOM 2173 O O . GLN A 1 275 ? 7.086 12.148 14.211 1 93.06 275 GLN A O 1
ATOM 2178 N N . SER A 1 276 ? 6.984 11.328 16.266 1 95.19 276 SER A N 1
ATOM 2179 C CA . SER A 1 276 ? 5.641 10.797 16.047 1 95.19 276 SER A CA 1
ATOM 2180 C C . SER A 1 276 ? 4.637 11.922 15.836 1 95.19 276 SER A C 1
ATOM 2182 O O . SER A 1 276 ? 3.822 11.867 14.906 1 95.19 276 SER A O 1
ATOM 2184 N N . THR A 1 277 ? 4.719 12.93 16.641 1 93.62 277 THR A N 1
ATOM 2185 C CA . THR A 1 277 ? 3.816 14.07 16.516 1 93.62 277 THR A CA 1
ATOM 2186 C C . THR A 1 277 ? 4.023 14.789 15.195 1 93.62 277 THR A C 1
ATOM 2188 O O . THR A 1 277 ? 3.061 15.234 14.562 1 93.62 277 THR A O 1
ATOM 2191 N N . ALA A 1 278 ? 5.242 14.852 14.805 1 92.06 278 ALA A N 1
ATOM 2192 C CA . ALA A 1 278 ? 5.582 15.547 13.57 1 92.06 278 ALA A CA 1
ATOM 2193 C C . ALA A 1 278 ? 5.008 14.82 12.352 1 92.06 278 ALA A C 1
ATOM 2195 O O . ALA A 1 278 ? 4.793 15.43 11.305 1 92.06 278 ALA A O 1
ATOM 2196 N N . THR A 1 279 ? 4.773 13.516 12.453 1 91.69 279 THR A N 1
ATOM 2197 C CA . THR A 1 279 ? 4.234 12.75 11.336 1 91.69 279 THR A CA 1
ATOM 2198 C C . THR A 1 279 ? 2.746 13.031 11.156 1 91.69 279 THR A C 1
ATOM 2200 O O . THR A 1 279 ? 2.15 12.633 10.148 1 91.69 279 THR A O 1
ATOM 2203 N N . ARG A 1 280 ? 2.137 13.664 12.133 1 89.69 280 ARG A N 1
ATOM 2204 C CA . ARG A 1 280 ? 0.749 14.102 12.023 1 89.69 280 ARG A CA 1
ATOM 2205 C C . ARG A 1 280 ? 0.652 15.438 11.305 1 89.69 280 ARG A C 1
ATOM 2207 O O . ARG A 1 280 ? 0.03 16.375 11.805 1 89.69 280 ARG A O 1
ATOM 2214 N N . SER A 1 281 ? 1.433 15.586 10.258 1 81.19 281 SER A N 1
ATOM 2215 C CA . SER A 1 281 ? 1.387 16.703 9.32 1 81.19 281 SER A CA 1
ATOM 2216 C C . SER A 1 281 ? 2.178 17.891 9.852 1 81.19 281 SER A C 1
ATOM 2218 O O . SER A 1 281 ? 1.974 19.031 9.406 1 81.19 281 SER A O 1
ATOM 2220 N N . GLY A 1 282 ? 3.092 17.734 10.75 1 84.88 282 GLY A N 1
ATOM 2221 C CA . GLY A 1 282 ? 3.855 18.844 11.297 1 84.88 282 GLY A CA 1
ATOM 2222 C C . GLY A 1 282 ? 5.109 19.156 10.5 1 84.88 282 GLY A C 1
ATOM 2223 O O . GLY A 1 282 ? 5.469 20.328 10.328 1 84.88 282 GLY A O 1
ATOM 2224 N N . GLY A 1 283 ? 5.855 18.156 10.133 1 84.19 283 GLY A N 1
ATOM 2225 C CA . GLY A 1 283 ? 6.957 18.266 9.195 1 84.19 283 GLY A CA 1
ATOM 2226 C C . GLY A 1 283 ? 8.234 18.781 9.828 1 84.19 283 GLY A C 1
ATOM 2227 O O . GLY A 1 283 ? 9.188 19.141 9.117 1 84.19 283 GLY A O 1
ATOM 2228 N N . LEU A 1 284 ? 8.25 18.969 11.109 1 90.06 284 LEU A N 1
ATOM 2229 C CA . LEU A 1 284 ? 9.453 19.406 11.812 1 90.06 284 LEU A CA 1
ATOM 2230 C C . LEU A 1 284 ? 10.195 18.219 12.406 1 90.06 284 LEU A C 1
ATOM 2232 O O . LEU A 1 284 ? 9.586 17.188 12.703 1 90.06 284 LEU A O 1
ATOM 2236 N N . ALA A 1 285 ? 11.453 18.406 12.414 1 91.69 285 ALA A N 1
ATOM 2237 C CA . ALA A 1 285 ? 12.273 17.297 12.914 1 91.69 285 ALA A CA 1
ATOM 2238 C C . ALA A 1 285 ? 13.32 17.797 13.906 1 91.69 285 ALA A C 1
ATOM 2240 O O . ALA A 1 285 ? 13.875 18.891 13.734 1 91.69 285 ALA A O 1
ATOM 2241 N N . THR A 1 286 ? 13.547 17.016 14.906 1 91.75 286 THR A N 1
ATOM 2242 C CA . THR A 1 286 ? 14.562 17.359 15.898 1 91.75 286 THR A CA 1
ATOM 2243 C C . THR A 1 286 ? 15.859 16.594 15.641 1 91.75 286 THR A C 1
ATOM 2245 O O . THR A 1 286 ? 16.875 16.859 16.281 1 91.75 286 THR A O 1
ATOM 2248 N N . ILE A 1 287 ? 15.742 15.656 14.781 1 88.56 287 ILE A N 1
ATOM 2249 C CA . ILE A 1 287 ? 16.906 14.883 14.367 1 88.56 287 ILE A CA 1
ATOM 2250 C C . ILE A 1 287 ? 16.906 14.742 12.844 1 88.56 287 ILE A C 1
ATOM 2252 O O . ILE A 1 287 ? 15.867 14.867 12.203 1 88.56 287 ILE A O 1
ATOM 2256 N N . ASP A 1 288 ? 18.125 14.516 12.398 1 89.56 288 ASP A N 1
ATOM 2257 C CA . ASP A 1 288 ? 18.203 14.227 10.969 1 89.56 288 ASP A CA 1
ATOM 2258 C C . ASP A 1 288 ? 17.5 12.906 10.641 1 89.56 288 ASP A C 1
ATOM 2260 O O . ASP A 1 288 ? 18 11.836 10.992 1 89.56 288 ASP A O 1
ATOM 2264 N N . ILE A 1 289 ? 16.453 13 9.938 1 90.25 289 ILE A N 1
ATOM 2265 C CA . ILE A 1 289 ? 15.57 11.867 9.656 1 90.25 289 ILE A CA 1
ATOM 2266 C C . ILE A 1 289 ? 16.328 10.812 8.859 1 90.25 289 ILE A C 1
ATOM 2268 O O . ILE A 1 289 ? 16.031 9.617 8.945 1 90.25 289 ILE A O 1
ATOM 2272 N N . SER A 1 290 ? 17.344 11.203 8.102 1 89.56 290 SER A N 1
ATOM 2273 C CA . SER A 1 290 ? 18.125 10.289 7.281 1 89.56 290 SER A CA 1
ATOM 2274 C C . SER A 1 290 ? 18.953 9.344 8.148 1 89.56 290 SER A C 1
ATOM 2276 O O . SER A 1 290 ? 19.453 8.328 7.656 1 89.56 290 SER A O 1
ATOM 2278 N N . GLN A 1 291 ? 19.062 9.703 9.406 1 89.81 291 GLN A N 1
ATOM 2279 C CA . GLN A 1 291 ? 19.875 8.883 10.312 1 89.81 291 GLN A CA 1
ATOM 2280 C C . GLN A 1 291 ? 19.047 7.734 10.883 1 89.81 291 GLN A C 1
ATOM 2282 O O . GLN A 1 291 ? 19.594 6.809 11.484 1 89.81 291 GLN A O 1
ATOM 2287 N N . LEU A 1 292 ? 17.812 7.762 10.672 1 93.5 292 LEU A N 1
ATOM 2288 C CA . LEU A 1 292 ? 16.953 6.711 11.188 1 93.5 292 LEU A CA 1
ATOM 2289 C C . LEU A 1 292 ? 17.062 5.445 10.344 1 93.5 292 LEU A C 1
ATOM 2291 O O . LEU A 1 292 ? 17.516 5.5 9.195 1 93.5 292 LEU A O 1
ATOM 2295 N N . SER A 1 293 ? 16.75 4.359 10.953 1 94.81 293 SER A N 1
ATOM 2296 C CA . SER A 1 293 ? 16.812 3.074 10.266 1 94.81 293 SER A CA 1
ATOM 2297 C C . SER A 1 293 ? 15.758 2.973 9.172 1 94.81 293 SER A C 1
ATOM 2299 O O . SER A 1 293 ? 14.75 3.676 9.211 1 94.81 293 SER A O 1
ATOM 2301 N N . ASP A 1 294 ? 16.016 2.047 8.172 1 95 294 ASP A N 1
ATOM 2302 C CA . ASP A 1 294 ? 15.07 1.84 7.074 1 95 294 ASP A CA 1
ATOM 2303 C C . ASP A 1 294 ? 13.711 1.382 7.594 1 95 294 ASP A C 1
ATOM 2305 O O . ASP A 1 294 ? 12.672 1.771 7.055 1 95 294 ASP A O 1
ATOM 2309 N N . SER A 1 295 ? 13.797 0.595 8.625 1 96.19 295 SER A N 1
ATOM 2310 C CA . SER A 1 295 ? 12.555 0.109 9.219 1 96.19 295 SER A CA 1
ATOM 2311 C C . SER A 1 295 ? 11.734 1.255 9.797 1 96.19 295 SER A C 1
ATOM 2313 O O . SER A 1 295 ? 10.516 1.305 9.625 1 96.19 295 SER A O 1
ATOM 2315 N N . THR A 1 296 ? 12.422 2.133 10.492 1 96.56 296 THR A N 1
ATOM 2316 C CA . THR A 1 296 ? 11.75 3.279 11.086 1 96.56 296 THR A CA 1
ATOM 2317 C C . THR A 1 296 ? 11.203 4.207 10.008 1 96.56 296 THR A C 1
ATOM 2319 O O . THR A 1 296 ? 10.07 4.691 10.109 1 96.56 296 THR A O 1
ATOM 2322 N N . LEU A 1 297 ? 12.008 4.48 8.961 1 96.81 297 LEU A N 1
ATOM 2323 C CA . LEU A 1 297 ? 11.57 5.336 7.867 1 96.81 297 LEU A CA 1
ATOM 2324 C C . LEU A 1 297 ? 10.336 4.758 7.184 1 96.81 297 LEU A C 1
ATOM 2326 O O . LEU A 1 297 ? 9.406 5.492 6.844 1 96.81 297 LEU A O 1
ATOM 2330 N N . PHE A 1 298 ? 10.375 3.459 6.949 1 97 298 PHE A N 1
ATOM 2331 C CA . PHE A 1 298 ? 9.227 2.785 6.352 1 97 298 PHE A CA 1
ATOM 2332 C C . PHE A 1 298 ? 8 2.893 7.25 1 97 298 PHE A C 1
ATOM 2334 O O . PHE A 1 298 ? 6.891 3.111 6.773 1 97 298 PHE A O 1
ATOM 2341 N N . PHE A 1 299 ? 8.18 2.74 8.547 1 96.94 299 PHE A N 1
ATOM 2342 C CA . PHE A 1 299 ? 7.129 2.881 9.539 1 96.94 299 PHE A CA 1
ATOM 2343 C C . PHE A 1 299 ? 6.566 4.301 9.539 1 96.94 299 PHE A C 1
ATOM 2345 O O . PHE A 1 299 ? 5.352 4.492 9.586 1 96.94 299 PHE A O 1
ATOM 2352 N N . ILE A 1 300 ? 7.422 5.266 9.43 1 96.38 300 ILE A N 1
ATOM 2353 C CA . ILE A 1 300 ? 7.039 6.672 9.43 1 96.38 300 ILE A CA 1
ATOM 2354 C C . ILE A 1 300 ? 6.23 6.988 8.172 1 96.38 300 ILE A C 1
ATOM 2356 O O . ILE A 1 300 ? 5.305 7.801 8.203 1 96.38 300 ILE A O 1
ATOM 2360 N N . CYS A 1 301 ? 6.5 6.289 7.027 1 97 301 CYS A N 1
ATOM 2361 C CA . CYS A 1 301 ? 5.707 6.461 5.816 1 97 301 CYS A CA 1
ATOM 2362 C C . CYS A 1 301 ? 4.234 6.156 6.078 1 97 301 CYS A C 1
ATOM 2364 O O . CYS A 1 301 ? 3.355 6.898 5.645 1 97 301 CYS A O 1
ATOM 2366 N N . ALA A 1 302 ? 4.062 5.102 6.828 1 96.19 302 ALA A N 1
ATOM 2367 C CA . ALA A 1 302 ? 2.689 4.715 7.145 1 96.19 302 ALA A CA 1
ATOM 2368 C C . ALA A 1 302 ? 2.021 5.754 8.039 1 96.19 302 ALA A C 1
ATOM 2370 O O . ALA A 1 302 ? 0.845 6.074 7.859 1 96.19 302 ALA A O 1
ATOM 2371 N N . LEU A 1 303 ? 2.785 6.242 8.984 1 95.75 303 LEU A N 1
ATOM 2372 C CA . LEU A 1 303 ? 2.242 7.25 9.883 1 95.75 303 LEU A CA 1
ATOM 2373 C C . LEU A 1 303 ? 1.885 8.523 9.133 1 95.75 303 LEU A C 1
ATOM 2375 O O . LEU A 1 303 ? 0.842 9.133 9.383 1 95.75 303 LEU A O 1
ATOM 2379 N N . MET A 1 304 ? 2.773 8.898 8.195 1 96.12 304 MET A N 1
ATOM 2380 C CA . MET A 1 304 ? 2.51 10.102 7.414 1 96.12 304 MET A CA 1
ATOM 2381 C C . MET A 1 304 ? 1.314 9.906 6.488 1 96.12 304 MET A C 1
ATOM 2383 O O . MET A 1 304 ? 0.568 10.844 6.219 1 96.12 304 MET A O 1
ATOM 2387 N N . PHE A 1 305 ? 1.126 8.703 5.992 1 95.94 305 PHE A N 1
ATOM 2388 C CA . PHE A 1 305 ? 0.007 8.367 5.117 1 95.94 305 PHE A CA 1
ATOM 2389 C C . PHE A 1 305 ? -1.322 8.617 5.82 1 95.94 305 PHE A C 1
ATOM 2391 O O . PHE A 1 305 ? -2.281 9.086 5.199 1 95.94 305 PHE A O 1
ATOM 2398 N N . ILE A 1 306 ? -1.582 8.273 7.168 1 91.94 306 ILE A N 1
ATOM 2399 C CA . ILE A 1 306 ? -2.791 8.477 7.961 1 91.94 306 ILE A CA 1
ATOM 2400 C C . ILE A 1 306 ? -2.908 9.945 8.352 1 91.94 306 ILE A C 1
ATOM 2402 O O . ILE A 1 306 ? -4.012 10.492 8.406 1 91.94 306 ILE A O 1
ATOM 2406 N N . GLY A 1 307 ? -2.043 10.703 8.219 1 85.94 307 GLY A N 1
ATOM 2407 C CA . GLY A 1 307 ? -1.901 12.141 8.406 1 85.94 307 GLY A CA 1
ATOM 2408 C C . GLY A 1 307 ? -2.695 12.664 9.594 1 85.94 307 GLY A C 1
ATOM 2409 O O . GLY A 1 307 ? -2.658 12.086 10.68 1 85.94 307 GLY A O 1
ATOM 2410 N N . ALA A 1 308 ? -3.479 13.828 9.43 1 87.31 308 ALA A N 1
ATOM 2411 C CA . ALA A 1 308 ? -4.137 14.562 10.508 1 87.31 308 ALA A CA 1
ATOM 2412 C C . ALA A 1 308 ? -5.637 14.266 10.531 1 87.31 308 ALA A C 1
ATOM 2414 O O . ALA A 1 308 ? -6.121 13.414 9.789 1 87.31 308 ALA A O 1
ATOM 2415 N N . SER A 1 309 ? -6.301 14.836 11.5 1 85.38 309 SER A N 1
ATOM 2416 C CA . SER A 1 309 ? -7.738 14.641 11.664 1 85.38 309 SER A CA 1
ATOM 2417 C C . SER A 1 309 ? -8.523 15.492 10.664 1 85.38 309 SER A C 1
ATOM 2419 O O . SER A 1 309 ? -7.984 16.422 10.07 1 85.38 309 SER A O 1
ATOM 2421 N N . PRO A 1 310 ? -9.742 15.094 10.461 1 80.81 310 PRO A N 1
ATOM 2422 C CA . PRO A 1 310 ? -10.562 15.906 9.562 1 80.81 310 PRO A CA 1
ATOM 2423 C C . PRO A 1 310 ? -10.766 17.328 10.078 1 80.81 310 PRO A C 1
ATOM 2425 O O . PRO A 1 310 ? -10.766 17.562 11.289 1 80.81 310 PRO A O 1
ATOM 2428 N N . SER A 1 311 ? -11.008 18.203 9.18 1 77 311 SER A N 1
ATOM 2429 C CA . SER A 1 311 ? -11.234 19.594 9.516 1 77 311 SER A CA 1
ATOM 2430 C C . SER A 1 311 ? -10.062 20.188 10.289 1 77 311 SER A C 1
ATOM 2432 O O . SER A 1 311 ? -10.242 20.797 11.336 1 77 311 SER A O 1
ATOM 2434 N N . SER A 1 312 ? -9.008 19.797 9.898 1 79.94 312 SER A N 1
ATOM 2435 C CA . SER A 1 312 ? -7.742 20.297 10.43 1 79.94 312 SER A CA 1
ATOM 2436 C C . SER A 1 312 ? -6.879 20.906 9.328 1 79.94 312 SER A C 1
ATOM 2438 O O . SER A 1 312 ? -7.34 21.078 8.203 1 79.94 312 SER A O 1
ATOM 2440 N N . VAL A 1 313 ? -5.73 21.266 9.742 1 76.25 313 VAL A N 1
ATOM 2441 C CA . VAL A 1 313 ? -4.848 21.922 8.781 1 76.25 313 VAL A CA 1
ATOM 2442 C C . VAL A 1 313 ? -4.039 20.875 8.023 1 76.25 313 VAL A C 1
ATOM 2444 O O . VAL A 1 313 ? -3.371 21.188 7.035 1 76.25 313 VAL A O 1
ATOM 2447 N N . GLY A 1 314 ? -4.109 19.656 8.414 1 79.88 314 GLY A N 1
ATOM 2448 C CA . GLY A 1 314 ? -3.244 18.656 7.82 1 79.88 314 GLY A CA 1
ATOM 2449 C C . GLY A 1 314 ? -3.926 17.844 6.734 1 79.88 314 GLY A C 1
ATOM 2450 O O . GLY A 1 314 ? -5.074 18.125 6.375 1 79.88 314 GLY A O 1
ATOM 2451 N N . GLY A 1 315 ? -3.148 16.984 6.121 1 85.44 315 GLY A N 1
ATOM 2452 C CA . GLY A 1 315 ? -3.635 16.172 5.012 1 85.44 315 GLY A CA 1
ATOM 2453 C C . GLY A 1 315 ? -3.533 14.688 5.273 1 85.44 315 GLY A C 1
ATOM 2454 O O . GLY A 1 315 ? -3.627 14.242 6.418 1 85.44 315 GLY A O 1
ATOM 2455 N N . GLY A 1 316 ? -3.639 13.844 4.105 1 87.88 316 GLY A N 1
ATOM 2456 C CA . GLY A 1 316 ? -3.598 12.391 4.195 1 87.88 316 GLY A CA 1
ATOM 2457 C C . GLY A 1 316 ? -4.973 11.758 4.254 1 87.88 316 GLY A C 1
ATOM 2458 O O . GLY A 1 316 ? -5.977 12.414 3.955 1 87.88 316 GLY A O 1
ATOM 2459 N N . ILE A 1 317 ? -5.184 10.453 4.562 1 89.12 317 ILE A N 1
ATOM 2460 C CA . ILE A 1 317 ? -6.465 9.758 4.645 1 89.12 317 ILE A CA 1
ATOM 2461 C C . ILE A 1 317 ? -7.199 10.18 5.914 1 89.12 317 ILE A C 1
ATOM 2463 O O . ILE A 1 317 ? -8.398 9.945 6.051 1 89.12 317 ILE A O 1
ATOM 2467 N N . ARG A 1 318 ? -6.895 11.031 6.645 1 88.12 318 ARG A N 1
ATOM 2468 C CA . ARG A 1 318 ? -7.414 11.562 7.906 1 88.12 318 ARG A CA 1
ATOM 2469 C C . ARG A 1 318 ? -7.512 10.461 8.961 1 88.12 318 ARG A C 1
ATOM 2471 O O . ARG A 1 318 ? -7.703 9.289 8.625 1 88.12 318 ARG A O 1
ATOM 2478 N N . THR A 1 319 ? -7.516 10.781 10.172 1 89.31 319 THR A N 1
ATOM 2479 C CA . THR A 1 319 ? -7.488 9.828 11.281 1 89.31 319 THR A CA 1
ATOM 2480 C C . THR A 1 319 ? -8.836 9.117 11.414 1 89.31 319 THR A C 1
ATOM 2482 O O . THR A 1 319 ? -8.883 7.922 11.711 1 89.31 319 THR A O 1
ATOM 2485 N N . THR A 1 320 ? -9.914 9.789 11.172 1 85.12 320 THR A N 1
ATOM 2486 C CA . THR A 1 320 ? -11.234 9.188 11.297 1 85.12 320 THR A CA 1
ATOM 2487 C C . THR A 1 320 ? -11.445 8.117 10.227 1 85.12 320 THR A C 1
ATOM 2489 O O . THR A 1 320 ? -12.07 7.086 10.477 1 85.12 320 THR A O 1
ATOM 2492 N N . THR A 1 321 ? -10.953 8.453 9.031 1 88.25 321 THR A N 1
ATOM 2493 C CA . THR A 1 321 ? -11.031 7.469 7.953 1 88.25 321 THR A CA 1
ATOM 2494 C C . THR A 1 321 ? -10.273 6.195 8.328 1 88.25 321 THR A C 1
ATOM 2496 O O . THR A 1 321 ? -10.781 5.086 8.125 1 88.25 321 THR A O 1
ATOM 2499 N N . PHE A 1 322 ? -9.188 6.387 8.898 1 91.94 322 PHE A N 1
ATOM 2500 C CA . PHE A 1 322 ? -8.398 5.246 9.336 1 91.94 322 PHE A CA 1
ATOM 2501 C C . PHE A 1 322 ? -9.133 4.465 10.422 1 91.94 322 PHE A C 1
ATOM 2503 O O . PHE A 1 322 ? -9.156 3.23 10.391 1 91.94 322 PHE A O 1
ATOM 2510 N N . ALA A 1 323 ? -9.648 5.133 11.336 1 88.25 323 ALA A N 1
ATOM 2511 C CA . ALA A 1 323 ? -10.398 4.492 12.406 1 88.25 323 ALA A CA 1
ATOM 2512 C C . ALA A 1 323 ? -11.57 3.688 11.852 1 88.25 323 ALA A C 1
ATOM 2514 O O . ALA A 1 323 ? -11.812 2.557 12.281 1 88.25 323 ALA A O 1
ATOM 2515 N N . LEU A 1 324 ? -12.25 4.285 10.938 1 87 324 LEU A N 1
ATOM 2516 C CA . LEU A 1 324 ? -13.391 3.602 10.328 1 87 324 LEU A CA 1
ATOM 2517 C C . LEU A 1 324 ? -12.93 2.367 9.555 1 87 324 LEU A C 1
ATOM 2519 O O . LEU A 1 324 ? -13.633 1.352 9.539 1 87 324 LEU A O 1
ATOM 2523 N N . ASN A 1 325 ? -11.82 2.506 8.875 1 90.44 325 ASN A N 1
ATOM 2524 C CA . ASN A 1 325 ? -11.273 1.351 8.172 1 90.44 325 ASN A CA 1
ATOM 2525 C C . ASN A 1 325 ? -10.977 0.202 9.133 1 90.44 325 ASN A C 1
ATOM 2527 O O . ASN A 1 325 ? -11.312 -0.951 8.852 1 90.44 325 ASN A O 1
ATOM 2531 N N . LEU A 1 326 ? -10.336 0.501 10.211 1 88.38 326 LEU A N 1
ATOM 2532 C CA . LEU A 1 326 ? -10.008 -0.523 11.195 1 88.38 326 LEU A CA 1
ATOM 2533 C C . LEU A 1 326 ? -11.273 -1.144 11.781 1 88.38 326 LEU A C 1
ATOM 2535 O O . LEU A 1 326 ? -11.32 -2.354 12.008 1 88.38 326 LEU A O 1
ATOM 2539 N N . LEU A 1 327 ? -12.242 -0.293 12.031 1 84.69 327 LEU A N 1
ATOM 2540 C CA . LEU A 1 327 ? -13.508 -0.783 12.555 1 84.69 327 LEU A CA 1
ATOM 2541 C C . LEU A 1 327 ? -14.203 -1.687 11.547 1 84.69 327 LEU A C 1
ATOM 2543 O O . LEU A 1 327 ? -14.805 -2.699 11.914 1 84.69 327 LEU A O 1
ATOM 2547 N N . ALA A 1 328 ? -14.117 -1.252 10.289 1 84.94 328 ALA A N 1
ATOM 2548 C CA . ALA A 1 328 ? -14.688 -2.076 9.234 1 84.94 328 ALA A CA 1
ATOM 2549 C C . ALA A 1 328 ? -14.031 -3.449 9.18 1 84.94 328 ALA A C 1
ATOM 2551 O O . ALA A 1 328 ? -14.711 -4.469 9.047 1 84.94 328 ALA A O 1
ATOM 2552 N N . LEU A 1 329 ? -12.766 -3.48 9.289 1 85.62 329 LEU A N 1
ATOM 2553 C CA . LEU A 1 329 ? -12.008 -4.73 9.273 1 85.62 329 LEU A CA 1
ATOM 2554 C C . LEU A 1 329 ? -12.375 -5.598 10.477 1 85.62 329 LEU A C 1
ATOM 2556 O O . LEU A 1 329 ? -12.602 -6.801 10.328 1 85.62 329 LEU A O 1
ATOM 2560 N N . PHE A 1 330 ? -12.422 -4.996 11.57 1 83.44 330 PHE A N 1
ATOM 2561 C CA . PHE A 1 330 ? -12.719 -5.711 12.805 1 83.44 330 PHE A CA 1
ATOM 2562 C C . PHE A 1 330 ? -14.117 -6.305 12.773 1 83.44 330 PHE A C 1
ATOM 2564 O O . PHE A 1 330 ? -14.328 -7.449 13.18 1 83.44 330 PHE A O 1
ATOM 2571 N N . HIS A 1 331 ? -15.078 -5.527 12.312 1 79.56 331 HIS A N 1
ATOM 2572 C CA . HIS A 1 331 ? -16.453 -5.988 12.258 1 79.56 331 HIS A CA 1
ATOM 2573 C C . HIS A 1 331 ? -16.641 -7.07 11.203 1 79.56 331 HIS A C 1
ATOM 2575 O O . HIS A 1 331 ? -17.406 -8.016 11.406 1 79.56 331 HIS A O 1
ATOM 2581 N N . PHE A 1 332 ? -15.984 -6.871 10.188 1 77.12 332 PHE A N 1
ATOM 2582 C CA . PHE A 1 332 ? -16.078 -7.879 9.141 1 77.12 332 PHE A CA 1
ATOM 2583 C C . PHE A 1 332 ? -15.484 -9.203 9.609 1 77.12 332 PHE A C 1
ATOM 2585 O O . PHE A 1 332 ? -16.047 -10.266 9.336 1 77.12 332 PHE A O 1
ATOM 2592 N N . ALA A 1 333 ? -14.414 -9.148 10.258 1 75.38 333 ALA A N 1
ATOM 2593 C CA . ALA A 1 333 ? -13.766 -10.359 10.773 1 75.38 333 ALA A CA 1
ATOM 2594 C C . ALA A 1 333 ? -14.656 -11.07 11.789 1 75.38 333 ALA A C 1
ATOM 2596 O O . ALA A 1 333 ? -14.617 -12.297 11.906 1 75.38 333 ALA A O 1
ATOM 2597 N N . ARG A 1 334 ? -15.445 -10.281 12.422 1 74.44 334 ARG A N 1
ATOM 2598 C CA . ARG A 1 334 ? -16.312 -10.859 13.445 1 74.44 334 ARG A CA 1
ATOM 2599 C C . ARG A 1 334 ? -17.656 -11.258 12.859 1 74.44 334 ARG A C 1
ATOM 2601 O O . ARG A 1 334 ? -18.547 -11.711 13.586 1 74.44 334 ARG A O 1
ATOM 2608 N N . GLY A 1 335 ? -17.875 -11.414 11.477 1 62.06 335 GLY A N 1
ATOM 2609 C CA . GLY A 1 335 ? -19.047 -11.992 10.844 1 62.06 335 GLY A CA 1
ATOM 2610 C C . GLY A 1 335 ? -20.188 -11.008 10.68 1 62.06 335 GLY A C 1
ATOM 2611 O O . GLY A 1 335 ? -21.359 -11.391 10.742 1 62.06 335 GLY A O 1
ATOM 2612 N N . ASN A 1 336 ? -20.094 -9.688 10.062 1 59.12 336 ASN A N 1
ATOM 2613 C CA . ASN A 1 336 ? -20.969 -8.805 9.289 1 59.12 336 ASN A CA 1
ATOM 2614 C C . ASN A 1 336 ? -21.906 -8.008 10.195 1 59.12 336 ASN A C 1
ATOM 2616 O O . ASN A 1 336 ? -22.984 -7.605 9.773 1 59.12 336 ASN A O 1
ATOM 2620 N N . LYS A 1 337 ? -21.797 -7.906 11.445 1 54.97 337 LYS A N 1
ATOM 2621 C CA . LYS A 1 337 ? -22.875 -7.152 12.07 1 54.97 337 LYS A CA 1
ATOM 2622 C C . LYS A 1 337 ? -22.625 -5.648 11.969 1 54.97 337 LYS A C 1
ATOM 2624 O O . LYS A 1 337 ? -21.531 -5.215 11.617 1 54.97 337 LYS A O 1
ATOM 2629 N N . ALA A 1 338 ? -23.734 -4.891 12.172 1 57.09 338 ALA A N 1
ATOM 2630 C CA . ALA A 1 338 ? -23.766 -3.436 12.289 1 57.09 338 ALA A CA 1
ATOM 2631 C C . ALA A 1 338 ? -22.594 -2.922 13.109 1 57.09 338 ALA A C 1
ATOM 2633 O O . ALA A 1 338 ? -22.25 -3.49 14.148 1 57.09 338 ALA A O 1
ATOM 2634 N N . VAL A 1 339 ? -21.656 -2.191 12.492 1 58.81 339 VAL A N 1
ATOM 2635 C CA . VAL A 1 339 ? -20.516 -1.594 13.164 1 58.81 339 VAL A CA 1
ATOM 2636 C C . VAL A 1 339 ? -21 -0.601 14.219 1 58.81 339 VAL A C 1
ATOM 2638 O O . VAL A 1 339 ? -21.641 0.397 13.898 1 58.81 339 VAL A O 1
ATOM 2641 N N . LYS A 1 340 ? -20.984 -0.984 15.461 1 59.66 340 LYS A N 1
ATOM 2642 C CA . LYS A 1 340 ? -21.375 -0.099 16.547 1 59.66 340 LYS A CA 1
ATOM 2643 C C . LYS A 1 340 ? -20.156 0.522 17.219 1 59.66 340 LYS A C 1
ATOM 2645 O O . LYS A 1 340 ? -19.172 -0.172 17.5 1 59.66 340 LYS A O 1
ATOM 2650 N N . VAL A 1 341 ? -20.094 1.838 17.141 1 55.12 341 VAL A N 1
ATOM 2651 C CA . VAL A 1 341 ? -19.047 2.572 17.844 1 55.12 341 VAL A CA 1
ATOM 2652 C C . VAL A 1 341 ? -19.672 3.469 18.906 1 55.12 341 VAL A C 1
ATOM 2654 O O . VAL A 1 341 ? -20.531 4.309 18.609 1 55.12 341 VAL A O 1
ATOM 2657 N N . PHE A 1 342 ? -19.156 3.424 20.188 1 51.62 342 PHE A N 1
ATOM 2658 C CA . PHE A 1 342 ? -19.625 4.234 21.312 1 51.62 342 PHE A CA 1
ATOM 2659 C C . PHE A 1 342 ? -21.141 4.215 21.406 1 51.62 342 PHE A C 1
ATOM 2661 O O . PHE A 1 342 ? -21.781 5.266 21.531 1 51.62 342 PHE A O 1
ATOM 2668 N N . LYS A 1 343 ? -21.719 2.988 21.078 1 49.59 343 LYS A N 1
ATOM 2669 C CA . LYS A 1 343 ? -23.156 2.742 21.234 1 49.59 343 LYS A CA 1
ATOM 2670 C C . LYS A 1 343 ? -23.953 3.342 20.078 1 49.59 343 LYS A C 1
ATOM 2672 O O . LYS A 1 343 ? -25.125 3.67 20.234 1 49.59 343 LYS A O 1
ATOM 2677 N N . ARG A 1 344 ? -23.234 3.805 19.094 1 59.31 344 ARG A N 1
ATOM 2678 C CA . ARG A 1 344 ? -23.938 4.305 17.922 1 59.31 344 ARG A CA 1
ATOM 2679 C C . ARG A 1 344 ? -23.578 3.471 16.688 1 59.31 344 ARG A C 1
ATOM 2681 O O . ARG A 1 344 ? -22.484 2.926 16.594 1 59.31 344 ARG A O 1
ATOM 2688 N N . GLU A 1 345 ? -24.594 3.188 15.836 1 64.25 345 GLU A N 1
ATOM 2689 C CA . GLU A 1 345 ? -24.375 2.398 14.625 1 64.25 345 GLU A CA 1
ATOM 2690 C C . GLU A 1 345 ? -23.891 3.271 13.477 1 64.25 345 GLU A C 1
ATOM 2692 O O . GLU A 1 345 ? -24.406 4.367 13.25 1 64.25 345 GLU A O 1
ATOM 2697 N N . LEU A 1 346 ? -22.797 2.902 12.992 1 67.44 346 LEU A N 1
ATOM 2698 C CA . LEU A 1 346 ? -22.25 3.635 11.852 1 67.44 346 LEU A CA 1
ATOM 2699 C C . LEU A 1 346 ? -22.984 3.258 10.562 1 67.44 346 LEU A C 1
ATOM 2701 O O . LEU A 1 346 ? -23.359 2.1 10.375 1 67.44 346 LEU A O 1
ATOM 2705 N N . HIS A 1 347 ? -23.234 4.266 9.773 1 68.25 347 HIS A N 1
ATOM 2706 C CA . HIS A 1 347 ? -23.891 4.035 8.492 1 68.25 347 HIS A CA 1
ATOM 2707 C C . HIS A 1 347 ? -22.969 3.275 7.535 1 68.25 347 HIS A C 1
ATOM 2709 O O . HIS A 1 347 ? -21.812 3.633 7.371 1 68.25 347 HIS A O 1
ATOM 2715 N N . PRO A 1 348 ? -23.469 2.201 6.977 1 70.62 348 PRO A N 1
ATOM 2716 C CA . PRO A 1 348 ? -22.672 1.403 6.035 1 70.62 348 PRO A CA 1
ATOM 2717 C C . PRO A 1 348 ? -22.109 2.236 4.891 1 70.62 348 PRO A C 1
ATOM 2719 O O . PRO A 1 348 ? -21.031 1.928 4.379 1 70.62 348 PRO A O 1
ATOM 2722 N N . ALA A 1 349 ? -22.766 3.297 4.633 1 71.56 349 ALA A N 1
ATOM 2723 C CA . ALA A 1 349 ? -22.297 4.172 3.557 1 71.56 349 ALA A CA 1
ATOM 2724 C C . ALA A 1 349 ? -21 4.867 3.941 1 71.56 349 ALA A C 1
ATOM 2726 O O . ALA A 1 349 ? -20.125 5.082 3.094 1 71.56 349 ALA A O 1
ATOM 2727 N N . ASP A 1 350 ? -20.875 5.152 5.203 1 75.81 350 ASP A N 1
ATOM 2728 C CA . ASP A 1 350 ? -19.672 5.82 5.676 1 75.81 350 ASP A CA 1
ATOM 2729 C C . ASP A 1 350 ? -18.484 4.863 5.684 1 75.81 350 ASP A C 1
ATOM 2731 O O . ASP A 1 350 ? -17.359 5.266 5.395 1 75.81 350 ASP A O 1
ATOM 2735 N N . LEU A 1 351 ? -18.828 3.699 5.938 1 81.88 351 LEU A N 1
ATOM 2736 C CA . LEU A 1 351 ? -17.766 2.695 5.938 1 81.88 351 LEU A CA 1
ATOM 2737 C C . LEU A 1 351 ? -17.25 2.451 4.523 1 81.88 351 LEU A C 1
ATOM 2739 O O . LEU A 1 351 ? -16.031 2.385 4.301 1 81.88 351 LEU A O 1
ATOM 2743 N N . MET A 1 352 ? -18.188 2.42 3.623 1 81.69 352 MET A N 1
ATOM 2744 C CA . MET A 1 352 ? -17.828 2.227 2.223 1 81.69 352 MET A CA 1
ATOM 2745 C C . MET A 1 352 ? -17 3.404 1.708 1 81.69 352 MET A C 1
ATOM 2747 O O . MET A 1 352 ? -16 3.215 1.024 1 81.69 352 MET A O 1
ATOM 2751 N N . LYS A 1 353 ? -17.438 4.5 2.115 1 83.19 353 LYS A N 1
ATOM 2752 C CA . LYS A 1 353 ? -16.734 5.711 1.708 1 83.19 353 LYS A CA 1
ATOM 2753 C C . LYS A 1 353 ? -15.297 5.715 2.227 1 83.19 353 LYS A C 1
ATOM 2755 O O . LYS A 1 353 ? -14.367 6.059 1.494 1 83.19 353 LYS A O 1
ATOM 2760 N N . SER A 1 354 ? -15.156 5.359 3.453 1 87.25 354 SER A N 1
ATOM 2761 C CA . SER A 1 354 ? -13.828 5.359 4.055 1 87.25 354 SER A CA 1
ATOM 2762 C C . SER A 1 354 ? -12.906 4.371 3.352 1 87.25 354 SER A C 1
ATOM 2764 O O . SER A 1 354 ? -11.727 4.66 3.141 1 87.25 354 SER A O 1
ATOM 2766 N N . LEU A 1 355 ? -13.422 3.273 2.945 1 89.88 355 LEU A N 1
ATOM 2767 C CA . LEU A 1 355 ? -12.617 2.252 2.279 1 89.88 355 LEU A CA 1
ATOM 2768 C C . LEU A 1 355 ? -12.234 2.695 0.872 1 89.88 355 LEU A C 1
ATOM 2770 O O . LEU A 1 355 ? -11.102 2.477 0.435 1 89.88 355 LEU A O 1
ATOM 2774 N N . VAL A 1 356 ? -13.18 3.297 0.259 1 87.38 356 VAL A N 1
ATOM 2775 C CA . VAL A 1 356 ? -12.938 3.779 -1.098 1 87.38 356 VAL A CA 1
ATOM 2776 C C . VAL A 1 356 ? -11.867 4.867 -1.079 1 87.38 356 VAL A C 1
ATOM 2778 O O . VAL A 1 356 ? -10.969 4.875 -1.925 1 87.38 356 VAL A O 1
ATOM 2781 N N . VAL A 1 357 ? -11.961 5.715 -0.118 1 88.5 357 VAL A N 1
ATOM 2782 C CA . VAL A 1 357 ? -11 6.809 0.017 1 88.5 357 VAL A CA 1
ATOM 2783 C C . VAL A 1 357 ? -9.602 6.242 0.251 1 88.5 357 VAL A C 1
ATOM 2785 O O . VAL A 1 357 ? -8.633 6.688 -0.372 1 88.5 357 VAL A O 1
ATOM 2788 N N . THR A 1 358 ? -9.539 5.289 1.091 1 92.69 358 THR A N 1
ATOM 2789 C CA . THR A 1 358 ? -8.25 4.688 1.406 1 92.69 358 THR A CA 1
ATOM 2790 C C . THR A 1 358 ? -7.672 3.969 0.188 1 92.69 358 THR A C 1
ATOM 2792 O O . THR A 1 358 ? -6.477 4.062 -0.085 1 92.69 358 THR A O 1
ATOM 2795 N N . MET A 1 359 ? -8.461 3.312 -0.546 1 92.12 359 MET A N 1
ATOM 2796 C CA . MET A 1 359 ? -8.016 2.617 -1.749 1 92.12 359 MET A CA 1
ATOM 2797 C C . MET A 1 359 ? -7.477 3.602 -2.779 1 92.12 359 MET A C 1
ATOM 2799 O O . MET A 1 359 ? -6.43 3.363 -3.385 1 92.12 359 MET A O 1
ATOM 2803 N N . MET A 1 360 ? -8.188 4.633 -2.896 1 91.5 360 MET A N 1
ATOM 2804 C CA . MET A 1 360 ? -7.746 5.648 -3.85 1 91.5 360 MET A CA 1
ATOM 2805 C C . MET A 1 360 ? -6.426 6.27 -3.412 1 91.5 360 MET A C 1
ATOM 2807 O O . MET A 1 360 ? -5.566 6.555 -4.246 1 91.5 360 MET A O 1
ATOM 2811 N N . ALA A 1 361 ? -6.336 6.496 -2.17 1 94.56 361 ALA A N 1
ATOM 2812 C CA . ALA A 1 361 ? -5.098 7.062 -1.632 1 94.56 361 ALA A CA 1
ATOM 2813 C C . ALA A 1 361 ? -3.912 6.141 -1.901 1 94.56 361 ALA A C 1
ATOM 2815 O O . ALA A 1 361 ? -2.838 6.602 -2.291 1 94.56 361 ALA A O 1
ATOM 2816 N N . ILE A 1 362 ? -4.109 4.875 -1.742 1 95.31 362 ILE A N 1
ATOM 2817 C CA . ILE A 1 362 ? -3.049 3.896 -1.955 1 95.31 362 ILE A CA 1
ATOM 2818 C C . ILE A 1 362 ? -2.656 3.873 -3.43 1 95.31 362 ILE A C 1
ATOM 2820 O O . ILE A 1 362 ? -1.469 3.836 -3.762 1 95.31 362 ILE A O 1
ATOM 2824 N N . LEU A 1 363 ? -3.588 3.906 -4.289 1 94.62 363 LEU A N 1
ATOM 2825 C CA . LEU A 1 363 ? -3.32 3.926 -5.723 1 94.62 363 LEU A CA 1
ATOM 2826 C C . LEU A 1 363 ? -2.564 5.188 -6.117 1 94.62 363 LEU A C 1
ATOM 2828 O O . LEU A 1 363 ? -1.661 5.141 -6.957 1 94.62 363 LEU A O 1
ATOM 2832 N N . LEU A 1 364 ? -2.975 6.273 -5.492 1 95.38 364 LEU A N 1
ATOM 2833 C CA . LEU A 1 364 ? -2.303 7.539 -5.766 1 95.38 364 LEU A CA 1
ATOM 2834 C C . LEU A 1 364 ? -0.841 7.484 -5.336 1 95.38 364 LEU A C 1
ATOM 2836 O O . LEU A 1 364 ? 0.051 7.863 -6.098 1 95.38 364 LEU A O 1
ATOM 2840 N N . VAL A 1 365 ? -0.639 7.027 -4.148 1 97.12 365 VAL A N 1
ATOM 2841 C CA . VAL A 1 365 ? 0.716 6.945 -3.615 1 97.12 365 VAL A CA 1
ATOM 2842 C C . VAL A 1 365 ? 1.541 5.961 -4.441 1 97.12 365 VAL A C 1
ATOM 2844 O O . VAL A 1 365 ? 2.701 6.23 -4.762 1 97.12 365 VAL A O 1
ATOM 2847 N N . PHE A 1 366 ? 0.951 4.863 -4.816 1 97 366 PHE A N 1
ATOM 2848 C CA . PHE A 1 366 ? 1.642 3.881 -5.645 1 97 366 PHE A CA 1
ATOM 2849 C C . PHE A 1 366 ? 1.985 4.469 -7.008 1 97 366 PHE A C 1
ATOM 2851 O O . PHE A 1 366 ? 3.125 4.359 -7.465 1 97 366 PHE A O 1
ATOM 2858 N N . GLY A 1 367 ? 1.022 5.078 -7.613 1 97.31 367 GLY A N 1
ATOM 2859 C CA . GLY A 1 367 ? 1.237 5.672 -8.922 1 97.31 367 GLY A CA 1
ATOM 2860 C C . GLY A 1 367 ? 2.295 6.758 -8.922 1 97.31 367 GLY A C 1
ATOM 2861 O O . GLY A 1 367 ? 3.15 6.801 -9.805 1 97.31 367 GLY A O 1
ATOM 2862 N N . ALA A 1 368 ? 2.191 7.629 -7.949 1 98.19 368 ALA A N 1
ATOM 2863 C CA . ALA A 1 368 ? 3.174 8.703 -7.836 1 98.19 368 ALA A CA 1
ATOM 2864 C C . ALA A 1 368 ? 4.578 8.148 -7.617 1 98.19 368 ALA A C 1
ATOM 2866 O O . ALA A 1 368 ? 5.539 8.609 -8.227 1 98.19 368 ALA A O 1
ATOM 2867 N N . THR A 1 369 ? 4.648 7.156 -6.75 1 98.25 369 THR A N 1
ATOM 2868 C CA . THR A 1 369 ? 5.945 6.539 -6.484 1 98.25 369 THR A CA 1
ATOM 2869 C C . THR A 1 369 ? 6.484 5.859 -7.738 1 98.25 369 THR A C 1
ATOM 2871 O O . THR A 1 369 ? 7.68 5.938 -8.023 1 98.25 369 THR A O 1
ATOM 2874 N N . LEU A 1 370 ? 5.609 5.207 -8.477 1 97.38 370 LEU A N 1
ATOM 2875 C CA . LEU A 1 370 ? 6.02 4.539 -9.703 1 97.38 370 LEU A CA 1
ATOM 2876 C C . LEU A 1 370 ? 6.586 5.543 -10.703 1 97.38 370 LEU A C 1
ATOM 2878 O O . LEU A 1 370 ? 7.637 5.305 -11.297 1 97.38 370 LEU A O 1
ATOM 2882 N N . ILE A 1 371 ? 5.938 6.625 -10.883 1 97.44 371 ILE A N 1
ATOM 2883 C CA . ILE A 1 371 ? 6.398 7.652 -11.812 1 97.44 371 ILE A CA 1
ATOM 2884 C C . ILE A 1 371 ? 7.77 8.172 -11.367 1 97.44 371 ILE A C 1
ATOM 2886 O O . ILE A 1 371 ? 8.664 8.359 -12.195 1 97.44 371 ILE A O 1
ATOM 2890 N N . LEU A 1 372 ? 7.902 8.398 -10.062 1 97.75 372 LEU A N 1
ATOM 2891 C CA . LEU A 1 372 ? 9.164 8.922 -9.547 1 97.75 372 LEU A CA 1
ATOM 2892 C C . LEU A 1 372 ? 10.289 7.914 -9.742 1 97.75 372 LEU A C 1
ATOM 2894 O O . LEU A 1 372 ? 11.445 8.297 -9.938 1 97.75 372 LEU A O 1
ATOM 2898 N N . THR A 1 373 ? 9.977 6.594 -9.656 1 96.19 373 THR A N 1
ATOM 2899 C CA . THR A 1 373 ? 11.016 5.586 -9.883 1 96.19 373 THR A CA 1
ATOM 2900 C C . THR A 1 373 ? 11.508 5.629 -11.328 1 96.19 373 THR A C 1
ATOM 2902 O O . THR A 1 373 ? 12.625 5.207 -11.617 1 96.19 373 THR A O 1
ATOM 2905 N N . ILE A 1 374 ? 10.688 6.078 -12.242 1 95.31 374 ILE A N 1
ATOM 2906 C CA . ILE A 1 374 ? 11.047 6.172 -13.648 1 95.31 374 ILE A CA 1
ATOM 2907 C C . ILE A 1 374 ? 11.898 7.414 -13.891 1 95.31 374 ILE A C 1
ATOM 2909 O O . ILE A 1 374 ? 12.906 7.359 -14.594 1 95.31 374 ILE A O 1
ATOM 2913 N N . THR A 1 375 ? 11.578 8.516 -13.219 1 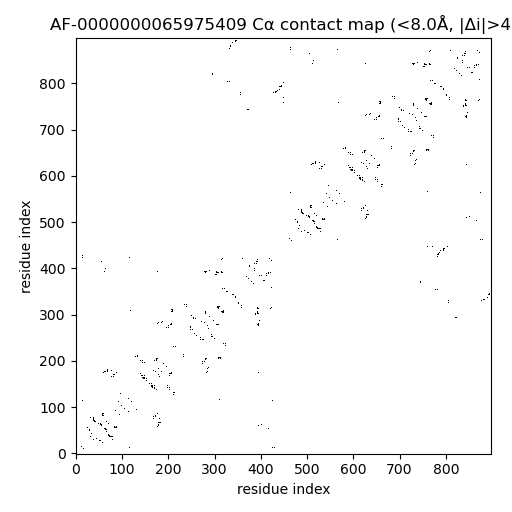95.62 375 THR A N 1
ATOM 2914 C CA . THR A 1 375 ? 12.164 9.812 -13.547 1 95.62 375 THR A CA 1
ATOM 2915 C C . THR A 1 375 ? 13.375 10.102 -12.672 1 95.62 375 THR A C 1
ATOM 2917 O O . THR A 1 375 ? 14.234 10.898 -13.031 1 95.62 375 THR A O 1
ATOM 2920 N N . GLU A 1 376 ? 13.367 9.484 -11.469 1 96.31 376 GLU A N 1
ATOM 2921 C CA . GLU A 1 376 ? 14.406 9.828 -10.508 1 96.31 376 GLU A CA 1
ATOM 2922 C C . GLU A 1 376 ? 15.344 8.641 -10.258 1 96.31 376 GLU A C 1
ATOM 2924 O O . GLU A 1 376 ? 14.953 7.488 -10.461 1 96.31 376 GLU A O 1
ATOM 2929 N N . LYS A 1 377 ? 16.609 8.945 -9.836 1 93.62 377 LYS A N 1
ATOM 2930 C CA . LYS A 1 377 ? 17.594 7.922 -9.492 1 93.62 377 LYS A CA 1
ATOM 2931 C C . LYS A 1 377 ? 17.797 7.836 -7.984 1 93.62 377 LYS A C 1
ATOM 2933 O O . LYS A 1 377 ? 18.891 8.086 -7.484 1 93.62 377 LYS A O 1
ATOM 2938 N N . HIS A 1 378 ? 16.781 7.613 -7.211 1 95.31 378 HIS A N 1
ATOM 2939 C CA . HIS A 1 378 ? 16.812 7.43 -5.762 1 95.31 378 HIS A CA 1
ATOM 2940 C C . HIS A 1 378 ? 16.188 6.094 -5.363 1 95.31 378 HIS A C 1
ATOM 2942 O O . HIS A 1 378 ? 15.531 5.445 -6.176 1 95.31 378 HIS A O 1
ATOM 2948 N N . SER A 1 379 ? 16.469 5.641 -4.219 1 95.62 379 SER A N 1
ATOM 2949 C CA . SER A 1 379 ? 15.953 4.367 -3.74 1 95.62 379 SER A CA 1
ATOM 2950 C C . SER A 1 379 ? 14.438 4.422 -3.572 1 95.62 379 SER A C 1
ATOM 2952 O O . SER A 1 379 ? 13.859 5.508 -3.453 1 95.62 379 SER A O 1
ATOM 2954 N N . LEU A 1 380 ? 13.797 3.285 -3.621 1 96.56 380 LEU A N 1
ATOM 2955 C CA . LEU A 1 380 ? 12.352 3.207 -3.475 1 96.56 380 LEU A CA 1
ATOM 2956 C C . LEU A 1 380 ? 11.906 3.791 -2.139 1 96.56 380 LEU A C 1
ATOM 2958 O O . LEU A 1 380 ? 10.875 4.469 -2.062 1 96.56 380 LEU A O 1
ATOM 2962 N N . LEU A 1 381 ? 12.672 3.498 -1.117 1 96.69 381 LEU A N 1
ATOM 2963 C CA . LEU A 1 381 ? 12.32 3.998 0.206 1 96.69 381 LEU A CA 1
ATOM 2964 C C . LEU A 1 381 ? 12.336 5.523 0.236 1 96.69 381 LEU A C 1
ATOM 2966 O O . LEU A 1 381 ? 11.43 6.148 0.781 1 96.69 381 LEU A O 1
ATOM 2970 N N . GLU A 1 382 ? 13.336 6.109 -0.359 1 97.06 382 GLU A N 1
ATOM 2971 C CA . GLU A 1 382 ? 13.453 7.562 -0.406 1 97.06 382 GLU A CA 1
ATOM 2972 C C . GLU A 1 382 ? 12.289 8.188 -1.175 1 97.06 382 GLU A C 1
ATOM 2974 O O . GLU A 1 382 ? 11.711 9.18 -0.738 1 97.06 382 GLU A O 1
ATOM 2979 N N . LEU A 1 383 ? 11.984 7.574 -2.271 1 97.69 383 LEU A N 1
ATOM 2980 C CA . LEU A 1 383 ? 10.906 8.094 -3.111 1 97.69 383 LEU A CA 1
ATOM 2981 C C . LEU A 1 383 ? 9.555 7.922 -2.428 1 97.69 383 LEU A C 1
ATOM 2983 O O . LEU A 1 383 ? 8.734 8.844 -2.42 1 97.69 383 LEU A O 1
ATOM 2987 N N . LEU A 1 384 ? 9.375 6.742 -1.882 1 97.62 384 LEU A N 1
ATOM 2988 C CA . LEU A 1 384 ? 8.133 6.48 -1.163 1 97.62 384 LEU A CA 1
ATOM 2989 C C . LEU A 1 384 ? 7.969 7.434 0.016 1 97.62 384 LEU A C 1
ATOM 2991 O O . LEU A 1 384 ? 6.867 7.91 0.288 1 97.62 384 LEU A O 1
ATOM 2995 N N . PHE A 1 385 ? 9.039 7.699 0.696 1 97.56 385 PHE A N 1
ATOM 2996 C CA . PHE A 1 385 ? 9.039 8.602 1.844 1 97.56 385 PHE A CA 1
ATOM 2997 C C . PHE A 1 385 ? 8.594 10 1.436 1 97.56 385 PHE A C 1
ATOM 2999 O O . PHE A 1 385 ? 7.73 10.594 2.086 1 97.56 385 PHE A O 1
ATOM 3006 N N . GLU A 1 386 ? 9.109 10.492 0.345 1 97.5 386 GLU A N 1
ATOM 3007 C CA . GLU A 1 386 ? 8.766 11.828 -0.14 1 97.5 386 GLU A CA 1
ATOM 3008 C C . GLU A 1 386 ? 7.309 11.891 -0.587 1 97.5 386 GLU A C 1
ATOM 3010 O O . GLU A 1 386 ? 6.629 12.891 -0.351 1 97.5 386 GLU A O 1
ATOM 3015 N N . VAL A 1 387 ? 6.852 10.828 -1.219 1 98.06 387 VAL A N 1
ATOM 3016 C CA . VAL A 1 387 ? 5.477 10.805 -1.711 1 98.06 387 VAL A CA 1
ATOM 3017 C C . VAL A 1 387 ? 4.508 10.758 -0.533 1 98.06 387 VAL A C 1
ATOM 3019 O O . VAL A 1 387 ? 3.5 11.469 -0.522 1 98.06 387 VAL A O 1
ATOM 3022 N N . CYS A 1 388 ? 4.805 9.922 0.454 1 97.38 388 CYS A N 1
ATOM 3023 C CA . CYS A 1 388 ? 3.951 9.836 1.634 1 97.38 388 CYS A CA 1
ATOM 3024 C C . CYS A 1 388 ? 3.959 11.156 2.4 1 97.38 388 CYS A C 1
ATOM 3026 O O . CYS A 1 388 ? 2.932 11.57 2.941 1 97.38 388 CYS A O 1
ATOM 3028 N N . SER A 1 389 ? 5.125 11.781 2.479 1 96.81 389 SER A N 1
ATOM 3029 C CA . SER A 1 389 ? 5.23 13.086 3.125 1 96.81 389 SER A CA 1
ATOM 3030 C C . SER A 1 389 ? 4.395 14.133 2.4 1 96.81 389 SER A C 1
ATOM 3032 O O . SER A 1 389 ? 3.705 14.93 3.035 1 96.81 389 SER A O 1
ATOM 3034 N N . ALA A 1 390 ? 4.469 14.086 1.053 1 96.94 390 ALA A N 1
ATOM 3035 C CA . ALA A 1 390 ? 3.686 15.016 0.243 1 96.94 390 ALA A CA 1
ATOM 3036 C C . ALA A 1 390 ? 2.191 14.742 0.387 1 96.94 390 ALA A C 1
ATOM 3038 O O . ALA A 1 390 ? 1.398 15.672 0.563 1 96.94 390 ALA A O 1
ATOM 3039 N N . PHE A 1 391 ? 1.82 13.516 0.357 1 96.56 391 PHE A N 1
ATOM 3040 C CA . PHE A 1 391 ? 0.414 13.148 0.447 1 96.56 391 PHE A CA 1
ATOM 3041 C C . PHE A 1 391 ? -0.153 13.5 1.817 1 96.56 391 PHE A C 1
ATOM 3043 O O . PHE A 1 391 ? -1.278 13.992 1.921 1 96.56 391 PHE A O 1
ATOM 3050 N N . GLY A 1 392 ? 0.604 13.219 2.826 1 94.44 392 GLY A N 1
ATOM 3051 C CA . GLY A 1 392 ? 0.177 13.539 4.18 1 94.44 392 GLY A CA 1
ATOM 3052 C C . GLY A 1 392 ? 0.395 14.992 4.543 1 94.44 392 GLY A C 1
ATOM 3053 O O . GLY A 1 392 ? 0.059 15.422 5.648 1 94.44 392 GLY A O 1
ATOM 3054 N N . THR A 1 393 ? 0.979 15.75 3.691 1 93.31 393 THR A N 1
ATOM 3055 C CA . THR A 1 393 ? 1.35 17.141 3.912 1 93.31 393 THR A CA 1
ATOM 3056 C C . THR A 1 393 ? 2.158 17.297 5.195 1 93.31 393 THR A C 1
ATOM 3058 O O . THR A 1 393 ? 1.886 18.172 6.008 1 93.31 393 THR A O 1
ATOM 3061 N N . THR A 1 394 ? 3.041 16.375 5.391 1 93.12 394 THR A N 1
ATOM 3062 C CA . THR A 1 394 ? 3.85 16.359 6.605 1 93.12 394 THR A CA 1
ATOM 3063 C C . THR A 1 394 ? 5.098 17.219 6.434 1 93.12 394 THR A C 1
ATOM 3065 O O . THR A 1 394 ? 5.473 17.969 7.344 1 93.12 394 THR A O 1
ATOM 3068 N N . GLY A 1 395 ? 5.816 17.078 5.363 1 92 395 GLY A N 1
ATOM 3069 C CA . GLY A 1 395 ? 6.949 17.953 5.082 1 92 395 GLY A CA 1
ATOM 3070 C C . GLY A 1 395 ? 8.281 17.344 5.5 1 92 395 GLY A C 1
ATOM 3071 O O . GLY A 1 395 ? 9.328 17.969 5.328 1 92 395 GLY A O 1
ATOM 3072 N N . LEU A 1 396 ? 8.234 16.188 6.066 1 92.5 396 LEU A N 1
ATOM 3073 C CA . LEU A 1 396 ? 9.484 15.5 6.352 1 92.5 396 LEU A CA 1
ATOM 3074 C C . LEU A 1 396 ? 10.141 15.016 5.062 1 92.5 396 LEU A C 1
ATOM 3076 O O . LEU A 1 396 ? 9.461 14.523 4.16 1 92.5 396 LEU A O 1
ATOM 3080 N N . SER A 1 397 ? 11.406 15.188 4.996 1 93.12 397 SER A N 1
ATOM 3081 C CA . SER A 1 397 ? 12.133 14.805 3.793 1 93.12 397 SER A CA 1
ATOM 3082 C C . SER A 1 397 ? 13.438 14.102 4.141 1 93.12 397 SER A C 1
ATOM 3084 O O . SER A 1 397 ? 14.008 14.32 5.215 1 93.12 397 SER A O 1
ATOM 3086 N N . LEU A 1 398 ? 13.844 13.25 3.279 1 93.75 398 LEU A N 1
ATOM 3087 C CA . LEU A 1 398 ? 15.156 12.617 3.414 1 93.75 398 LEU A CA 1
ATOM 3088 C C . LEU A 1 398 ? 16.219 13.398 2.641 1 93.75 398 LEU A C 1
ATOM 3090 O O . LEU A 1 398 ? 17.281 12.867 2.344 1 93.75 398 LEU A O 1
ATOM 3094 N N . GLY A 1 399 ? 15.828 14.602 2.242 1 90.25 399 GLY A N 1
ATOM 3095 C CA . GLY A 1 399 ? 16.781 15.5 1.615 1 90.25 399 GLY A CA 1
ATOM 3096 C C . GLY A 1 399 ? 16.844 15.352 0.107 1 90.25 399 GLY A C 1
ATOM 3097 O O . GLY A 1 399 ? 17.812 15.766 -0.524 1 90.25 399 GLY A O 1
ATOM 3098 N N . ILE A 1 400 ? 15.797 14.727 -0.494 1 93.5 400 ILE A N 1
ATOM 3099 C CA . ILE A 1 400 ? 15.898 14.477 -1.927 1 93.5 400 ILE A CA 1
ATOM 3100 C C . ILE A 1 400 ? 14.953 15.406 -2.684 1 93.5 400 ILE A C 1
ATOM 3102 O O . ILE A 1 400 ? 14.961 15.445 -3.916 1 93.5 400 ILE A O 1
ATOM 3106 N N . THR A 1 401 ? 14.164 16.203 -2.002 1 93.88 401 THR A N 1
ATOM 3107 C CA . THR A 1 401 ? 13.148 17.031 -2.639 1 93.88 401 THR A CA 1
ATOM 3108 C C . THR A 1 401 ? 13.781 18.031 -3.604 1 93.88 401 THR A C 1
ATOM 3110 O O . THR A 1 401 ? 13.289 18.219 -4.719 1 93.88 401 THR A O 1
ATOM 3113 N N . ALA A 1 402 ? 14.875 18.609 -3.186 1 92.12 402 ALA A N 1
ATOM 3114 C CA . ALA A 1 402 ? 15.547 19.625 -3.992 1 92.12 402 ALA A CA 1
ATOM 3115 C C . ALA A 1 402 ? 16.172 19.016 -5.242 1 92.12 402 ALA A C 1
ATOM 3117 O O . ALA A 1 402 ? 16.297 19.688 -6.27 1 92.12 402 ALA A O 1
ATOM 3118 N N . ASP A 1 403 ? 16.453 17.734 -5.199 1 93.62 403 ASP A N 1
ATOM 3119 C CA . ASP A 1 403 ? 17.188 17.062 -6.27 1 93.62 403 ASP A CA 1
ATOM 3120 C C . ASP A 1 403 ? 16.219 16.391 -7.246 1 93.62 403 ASP A C 1
ATOM 3122 O O . ASP A 1 403 ? 16.641 15.797 -8.242 1 93.62 403 ASP A O 1
ATOM 3126 N N . LEU A 1 404 ? 14.992 16.516 -6.996 1 95.69 404 LEU A N 1
ATOM 3127 C CA . LEU A 1 404 ? 14.016 15.867 -7.871 1 95.69 404 LEU A CA 1
ATOM 3128 C C . LEU A 1 404 ? 13.992 16.531 -9.242 1 95.69 404 LEU A C 1
ATOM 3130 O O . LEU A 1 404 ? 14.281 17.734 -9.359 1 95.69 404 LEU A O 1
ATOM 3134 N N . SER A 1 405 ? 13.758 15.781 -10.297 1 96.88 405 SER A N 1
ATOM 3135 C CA . SER A 1 405 ? 13.57 16.312 -11.641 1 96.88 405 SER A CA 1
ATOM 3136 C C . SER A 1 405 ? 12.328 17.203 -11.719 1 96.88 405 SER A C 1
ATOM 3138 O O . SER A 1 405 ? 11.539 17.25 -10.773 1 96.88 405 SER A O 1
ATOM 3140 N N . SER A 1 406 ? 12.164 17.938 -12.805 1 96.25 406 SER A N 1
ATOM 3141 C CA . SER A 1 406 ? 10.992 18.797 -12.984 1 96.25 406 SER A CA 1
ATOM 3142 C C . SER A 1 406 ? 9.703 17.984 -12.969 1 96.25 406 SER A C 1
ATOM 3144 O O . SER A 1 406 ? 8.703 18.406 -12.398 1 96.25 406 SER A O 1
ATOM 3146 N N . VAL A 1 407 ? 9.805 16.812 -13.578 1 96.75 407 VAL A N 1
ATOM 3147 C CA . VAL A 1 407 ? 8.641 15.938 -13.586 1 96.75 407 VAL A CA 1
ATOM 3148 C C . VAL A 1 407 ? 8.344 15.461 -12.164 1 96.75 407 VAL A C 1
ATOM 3150 O O . VAL A 1 407 ? 7.188 15.438 -11.742 1 96.75 407 VAL A O 1
ATOM 3153 N N . GLY A 1 408 ? 9.469 15.109 -11.469 1 97.5 408 GLY A N 1
ATOM 3154 C CA . GLY A 1 408 ? 9.297 14.68 -10.086 1 97.5 408 GLY A CA 1
ATOM 3155 C C . GLY A 1 408 ? 8.688 15.742 -9.203 1 97.5 408 GLY A C 1
ATOM 3156 O O . GLY A 1 408 ? 7.805 15.453 -8.391 1 97.5 408 GLY A O 1
ATOM 3157 N N . LYS A 1 409 ? 9.141 17 -9.375 1 97.69 409 LYS A N 1
ATOM 3158 C CA . LYS A 1 409 ? 8.594 18.109 -8.594 1 97.69 409 LYS A CA 1
ATOM 3159 C C . LYS A 1 409 ? 7.117 18.328 -8.906 1 97.69 409 LYS A C 1
ATOM 3161 O O . LYS A 1 409 ? 6.32 18.609 -8.008 1 97.69 409 LYS A O 1
ATOM 3166 N N . CYS A 1 410 ? 6.754 18.109 -10.125 1 97.56 410 CYS A N 1
ATOM 3167 C CA . CYS A 1 410 ? 5.359 18.266 -10.516 1 97.56 410 CYS A CA 1
ATOM 3168 C C . CYS A 1 410 ? 4.492 17.188 -9.875 1 97.56 410 CYS A C 1
ATOM 3170 O O . CYS A 1 410 ? 3.389 17.469 -9.406 1 97.56 410 CYS A O 1
ATOM 3172 N N . VAL A 1 411 ? 5.016 15.977 -9.875 1 97.75 411 VAL A N 1
ATOM 3173 C CA . VAL A 1 411 ? 4.285 14.867 -9.273 1 97.75 411 VAL A CA 1
ATOM 3174 C C . VAL A 1 411 ? 4.062 15.133 -7.789 1 97.75 411 VAL A C 1
ATOM 3176 O O . VAL A 1 411 ? 2.949 14.977 -7.281 1 97.75 411 VAL A O 1
ATOM 3179 N N . ILE A 1 412 ? 5.086 15.586 -7.129 1 98 412 ILE A N 1
ATOM 3180 C CA . ILE A 1 412 ? 5.012 15.852 -5.695 1 98 412 ILE A CA 1
ATOM 3181 C C . ILE A 1 412 ? 4.039 17 -5.438 1 98 412 ILE A C 1
ATOM 3183 O O . ILE A 1 412 ? 3.268 16.969 -4.477 1 98 412 ILE A O 1
ATOM 3187 N N . MET A 1 413 ? 4.031 17.984 -6.328 1 97.44 413 MET A N 1
ATOM 3188 C CA . MET A 1 413 ? 3.109 19.109 -6.195 1 97.44 413 MET A CA 1
ATOM 3189 C C . MET A 1 413 ? 1.663 18.641 -6.297 1 97.44 413 MET A C 1
ATOM 3191 O O . MET A 1 413 ? 0.818 19.047 -5.492 1 97.44 413 MET A O 1
ATOM 3195 N N . ILE A 1 414 ? 1.436 17.766 -7.23 1 96.38 414 ILE A N 1
ATOM 3196 C CA . ILE A 1 414 ? 0.084 17.266 -7.434 1 96.38 414 ILE A CA 1
ATOM 3197 C C . ILE A 1 414 ? -0.348 16.438 -6.223 1 96.38 414 ILE A C 1
ATOM 3199 O O . ILE A 1 414 ? -1.483 16.562 -5.758 1 96.38 414 ILE A O 1
ATOM 3203 N N . VAL A 1 415 ? 0.568 15.672 -5.727 1 97.12 415 VAL A N 1
ATOM 3204 C CA . VAL A 1 415 ? 0.27 14.82 -4.574 1 97.12 415 VAL A CA 1
ATOM 3205 C C . VAL A 1 415 ? -0.012 15.688 -3.352 1 97.12 415 VAL A C 1
ATOM 3207 O O . VAL A 1 415 ? -0.926 15.406 -2.574 1 97.12 415 VAL A O 1
ATOM 3210 N N . MET A 1 416 ? 0.768 16.766 -3.18 1 95.81 416 MET A N 1
ATOM 3211 C CA . MET A 1 416 ? 0.528 17.672 -2.068 1 95.81 416 MET A CA 1
ATOM 3212 C C . MET A 1 416 ? -0.861 18.297 -2.164 1 95.81 416 MET A C 1
ATOM 3214 O O . MET A 1 416 ? -1.568 18.406 -1.161 1 95.81 416 MET A O 1
ATOM 3218 N N . PHE A 1 417 ? -1.188 18.641 -3.357 1 91.81 417 PHE A N 1
ATOM 3219 C CA . PHE A 1 417 ? -2.488 19.25 -3.596 1 91.81 417 PHE A CA 1
ATOM 3220 C C . PHE A 1 417 ? -3.615 18.297 -3.244 1 91.81 417 PHE A C 1
ATOM 3222 O O . PHE A 1 417 ? -4.543 18.641 -2.514 1 91.81 417 PHE A O 1
ATOM 3229 N N . ILE A 1 418 ? -3.531 17.109 -3.727 1 92.5 418 ILE A N 1
ATOM 3230 C CA . ILE A 1 418 ? -4.57 16.109 -3.488 1 92.5 418 ILE A CA 1
ATOM 3231 C C . ILE A 1 418 ? -4.621 15.766 -2.002 1 92.5 418 ILE A C 1
ATOM 3233 O O . ILE A 1 418 ? -5.703 15.57 -1.44 1 92.5 418 ILE A O 1
ATOM 3237 N N . GLY A 1 419 ? -3.475 15.672 -1.416 1 90.88 419 GLY A N 1
ATOM 3238 C CA . GLY A 1 419 ? -3.428 15.406 0.013 1 90.88 419 GLY A CA 1
ATOM 3239 C C . GLY A 1 419 ? -4.109 16.469 0.843 1 90.88 419 GLY A C 1
ATOM 3240 O O . GLY A 1 419 ? -4.797 16.156 1.818 1 90.88 419 GLY A O 1
ATOM 3241 N N . ARG A 1 420 ? -3.988 17.625 0.427 1 87.88 420 ARG A N 1
ATOM 3242 C CA . ARG A 1 420 ? -4.527 18.766 1.171 1 87.88 420 ARG A CA 1
ATOM 3243 C C . ARG A 1 420 ? -6.043 18.844 1.023 1 87.88 420 ARG A C 1
ATOM 3245 O O . ARG A 1 420 ? -6.762 18.984 2.014 1 87.88 420 ARG A O 1
ATOM 3252 N N . ILE A 1 421 ? -6.496 18.734 -0.189 1 83.06 421 ILE A N 1
ATOM 3253 C CA . ILE A 1 421 ? -7.926 18.906 -0.408 1 83.06 421 ILE A CA 1
ATOM 3254 C C . ILE A 1 421 ? -8.68 17.641 0.011 1 83.06 421 ILE A C 1
ATOM 3256 O O . ILE A 1 421 ? -9.883 17.688 0.255 1 83.06 421 ILE A O 1
ATOM 3260 N N . GLY A 1 422 ? -7.941 16.625 -0.027 1 84.31 422 GLY A N 1
ATOM 3261 C CA . GLY A 1 422 ? -8.562 15.359 0.35 1 84.31 422 GLY A CA 1
ATOM 3262 C C . GLY A 1 422 ? -8.953 14.508 -0.842 1 84.31 422 GLY A C 1
ATOM 3263 O O . GLY A 1 422 ? -9.344 15.031 -1.888 1 84.31 422 GLY A O 1
ATOM 3264 N N . ILE A 1 423 ? -8.898 13.273 -0.646 1 84.81 423 ILE A N 1
ATOM 3265 C CA . ILE A 1 423 ? -9.164 12.312 -1.71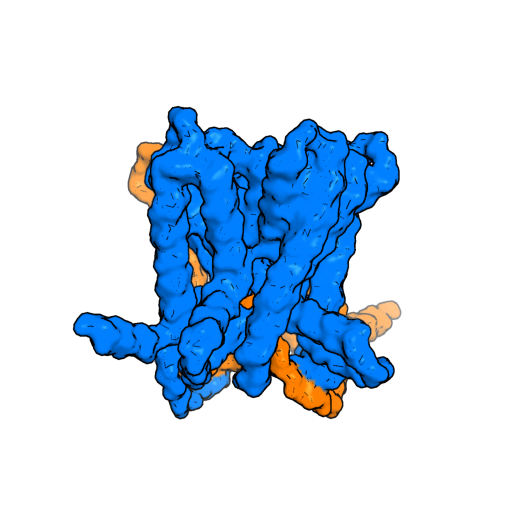2 1 84.81 423 ILE A CA 1
ATOM 3266 C C . ILE A 1 423 ? -10.641 12.375 -2.104 1 84.81 423 ILE A C 1
ATOM 3268 O O . ILE A 1 423 ? -10.984 12.227 -3.279 1 84.81 423 ILE A O 1
ATOM 3272 N N . LEU A 1 424 ? -11.461 12.617 -1.144 1 78.31 424 LEU A N 1
ATOM 3273 C CA . LEU A 1 424 ? -12.891 12.68 -1.43 1 78.31 424 LEU A CA 1
ATOM 3274 C C . LEU A 1 424 ? -13.203 13.828 -2.387 1 78.31 424 LEU A C 1
ATOM 3276 O O . LEU A 1 424 ? -13.938 13.648 -3.357 1 78.31 424 LEU A O 1
ATOM 3280 N N . THR A 1 425 ? -12.695 14.93 -2.016 1 77.5 425 THR A N 1
ATOM 3281 C CA . THR A 1 425 ? -12.875 16.094 -2.889 1 77.5 425 THR A CA 1
ATOM 3282 C C . THR A 1 425 ? -12.289 15.82 -4.27 1 77.5 425 THR A C 1
ATOM 3284 O O . THR A 1 425 ? -12.875 16.203 -5.285 1 77.5 425 THR A O 1
ATOM 3287 N N . PHE A 1 426 ? -11.211 15.164 -4.301 1 82.94 426 PHE A N 1
ATOM 3288 C CA . PHE A 1 426 ? -10.57 14.812 -5.562 1 82.94 426 PHE A CA 1
ATOM 3289 C C . PHE A 1 426 ? -11.461 13.898 -6.391 1 82.94 426 PHE A C 1
ATOM 3291 O O . PHE A 1 426 ? -11.562 14.055 -7.609 1 82.94 426 PHE A O 1
ATOM 3298 N N . LEU A 1 427 ? -12.062 12.984 -5.738 1 78.62 427 LEU A N 1
ATOM 3299 C CA . LEU A 1 427 ? -12.953 12.055 -6.426 1 78.62 427 LEU A CA 1
ATOM 3300 C C . LEU A 1 427 ? -14.156 12.789 -7.012 1 78.62 427 LEU A C 1
ATOM 3302 O O . LEU A 1 427 ? -14.586 12.492 -8.125 1 78.62 427 LEU A O 1
ATOM 3306 N N . TYR A 1 428 ? -14.641 13.766 -6.301 1 72.88 428 TYR A N 1
ATOM 3307 C CA . TYR A 1 428 ? -15.781 14.547 -6.766 1 72.88 428 TYR A CA 1
ATOM 3308 C C . TYR A 1 428 ? -15.391 15.438 -7.934 1 72.88 428 TYR A C 1
ATOM 3310 O O . TYR A 1 428 ? -16.234 15.773 -8.781 1 72.88 428 TYR A O 1
ATOM 3318 N N . LEU A 1 429 ? -14.18 15.812 -7.934 1 74.88 429 LEU A N 1
ATOM 3319 C CA . LEU A 1 429 ? -13.672 16.625 -9.031 1 74.88 429 LEU A CA 1
ATOM 3320 C C . LEU A 1 429 ? -13.625 15.836 -10.328 1 74.88 429 LEU A C 1
ATOM 3322 O O . LEU A 1 429 ? -13.891 16.375 -11.406 1 74.88 429 LEU A O 1
ATOM 3326 N N . ILE A 1 430 ? -13.32 14.562 -10.117 1 73.06 430 ILE A N 1
ATOM 3327 C CA . ILE A 1 430 ? -13.211 13.711 -11.297 1 73.06 430 ILE A CA 1
ATOM 3328 C C . ILE A 1 430 ? -14.602 13.258 -11.734 1 73.06 430 ILE A C 1
ATOM 3330 O O . ILE A 1 430 ? -14.867 13.117 -12.93 1 73.06 430 ILE A O 1
ATOM 3334 N N . GLY A 1 431 ? -15.469 12.914 -10.719 1 64.94 431 GLY A N 1
ATOM 3335 C CA . GLY A 1 431 ? -16.781 12.375 -11.023 1 64.94 431 GLY A CA 1
ATOM 3336 C C . GLY A 1 431 ? -17.75 13.43 -11.539 1 64.94 431 GLY A C 1
ATOM 3337 O O . GLY A 1 431 ? -17.625 14.609 -11.211 1 64.94 431 GLY A O 1
ATOM 3338 N N . ARG A 1 432 ? -18.406 13.07 -12.586 1 56.84 432 ARG A N 1
ATOM 3339 C CA . ARG A 1 432 ? -19.438 13.938 -13.141 1 56.84 432 ARG A CA 1
ATOM 3340 C C . ARG A 1 432 ? -20.703 13.891 -12.305 1 56.84 432 ARG A C 1
ATOM 3342 O O . ARG A 1 432 ? -20.984 12.891 -11.641 1 56.84 432 ARG A O 1
ATOM 3349 N N . LYS A 1 433 ? -21.484 14.992 -12.289 1 48.69 433 LYS A N 1
ATOM 3350 C CA . LYS A 1 433 ? -22.75 15.281 -11.625 1 48.69 433 LYS A CA 1
ATOM 3351 C C . LYS A 1 433 ? -23.688 14.078 -11.703 1 48.69 433 LYS A C 1
ATOM 3353 O O . LYS A 1 433 ? -23.906 13.523 -12.789 1 48.69 433 LYS A O 1
ATOM 3358 N N . GLU A 1 434 ? -23.766 13.305 -10.641 1 46.38 434 GLU A N 1
ATOM 3359 C CA . GLU A 1 434 ? -24.656 12.156 -10.539 1 46.38 434 GLU A CA 1
ATOM 3360 C C . GLU A 1 434 ? -26.062 12.508 -10.992 1 46.38 434 GLU A C 1
ATOM 3362 O O . GLU A 1 434 ? -26.672 13.445 -10.484 1 46.38 434 GLU A O 1
ATOM 3367 N N . ILE A 1 435 ? -26.25 12.305 -12.148 1 41.88 435 ILE A N 1
ATOM 3368 C CA . ILE A 1 435 ? -27.672 12.219 -12.453 1 41.88 435 ILE A CA 1
ATOM 3369 C C . ILE A 1 435 ? -28.312 11.07 -11.672 1 41.88 435 ILE A C 1
ATOM 3371 O O . ILE A 1 435 ? -27.797 9.953 -11.68 1 41.88 435 ILE A O 1
ATOM 3375 N N . GLU A 1 436 ? -28.969 11.289 -10.547 1 39.47 436 GLU A N 1
ATOM 3376 C CA . GLU A 1 436 ? -29.812 10.344 -9.812 1 39.47 436 GLU A CA 1
ATOM 3377 C C . GLU A 1 436 ? -30.391 9.281 -10.734 1 39.47 436 GLU A C 1
ATOM 3379 O O . GLU A 1 436 ? -31.141 9.594 -11.648 1 39.47 436 GLU A O 1
ATOM 3384 N N . ALA A 1 437 ? -29.734 8.242 -11.078 1 40.78 437 ALA A N 1
ATOM 3385 C CA . ALA A 1 437 ? -30.359 7.234 -11.922 1 40.78 437 ALA A CA 1
ATOM 3386 C C . ALA A 1 437 ? -31.484 6.516 -11.164 1 40.78 437 ALA A C 1
ATOM 3388 O O . ALA A 1 437 ? -31.25 5.949 -10.094 1 40.78 437 ALA A O 1
ATOM 3389 N N . ASN A 1 438 ? -32.719 6.621 -11.305 1 38.09 438 ASN A N 1
ATOM 3390 C CA . ASN A 1 438 ? -33.938 5.984 -10.82 1 38.09 438 ASN A CA 1
ATOM 3391 C C . ASN A 1 438 ? -34.031 4.531 -11.273 1 38.09 438 ASN A C 1
ATOM 3393 O O . ASN A 1 438 ? -35.094 3.93 -11.227 1 38.09 438 ASN A O 1
ATOM 3397 N N . TYR A 1 439 ? -33.125 3.793 -12.062 1 37.28 439 TYR A N 1
ATOM 3398 C CA . TYR A 1 439 ? -33.594 2.49 -12.539 1 37.28 439 TYR A CA 1
ATOM 3399 C C . TYR A 1 439 ? -32.906 1.363 -11.773 1 37.28 439 TYR A C 1
ATOM 3401 O O . TYR A 1 439 ? -31.672 1.34 -11.656 1 37.28 439 TYR A O 1
ATOM 3409 N N . HIS A 1 440 ? -33.562 0.539 -10.922 1 45.5 440 HIS A N 1
ATOM 3410 C CA . HIS A 1 440 ? -33.125 -0.594 -10.109 1 45.5 440 HIS A CA 1
ATOM 3411 C C . HIS A 1 440 ? -32.906 -1.836 -10.969 1 45.5 440 HIS A C 1
ATOM 3413 O O . HIS A 1 440 ? -33.844 -2.307 -11.641 1 45.5 440 HIS A O 1
ATOM 3419 N N . TYR A 1 441 ? -31.812 -2.266 -11.344 1 45.22 441 TYR A N 1
ATOM 3420 C CA . TYR A 1 441 ? -31.562 -3.529 -12.031 1 45.22 441 TYR A CA 1
ATOM 3421 C C . TYR A 1 441 ? -31.422 -4.672 -11.031 1 45.22 441 TYR A C 1
ATOM 3423 O O . TYR A 1 441 ? -31.141 -4.445 -9.852 1 45.22 441 TYR A O 1
ATOM 3431 N N . PRO A 1 442 ? -31.641 -6.074 -11.438 1 44.28 442 PRO A N 1
ATOM 3432 C CA . PRO A 1 442 ? -31.547 -7.223 -10.531 1 44.28 442 PRO A CA 1
ATOM 3433 C C . PRO A 1 442 ? -30.156 -7.383 -9.93 1 44.28 442 PRO A C 1
ATOM 3435 O O . PRO A 1 442 ? -29.156 -7.102 -10.602 1 44.28 442 PRO A O 1
ATOM 3438 N N . LYS A 1 443 ? -30.062 -7.715 -8.703 1 48.72 443 LYS A N 1
ATOM 3439 C CA . LYS A 1 443 ? -28.844 -7.828 -7.91 1 48.72 443 LYS A CA 1
ATOM 3440 C C . LYS A 1 443 ? -28.234 -9.227 -8.031 1 48.72 443 LYS A C 1
ATOM 3442 O O . LYS A 1 443 ? -28.953 -10.227 -7.98 1 48.72 443 LYS A O 1
ATOM 3447 N N . GLU A 1 444 ? -27 -9.477 -8.672 1 40.41 444 GLU A N 1
ATOM 3448 C CA . GLU A 1 444 ? -26.297 -10.75 -8.727 1 40.41 444 GLU A CA 1
ATOM 3449 C C . GLU A 1 444 ? -25.047 -10.734 -7.852 1 40.41 444 GLU A C 1
ATOM 3451 O O . GLU A 1 444 ? -24.344 -9.727 -7.797 1 40.41 444 GLU A O 1
ATOM 3456 N N . ARG A 1 445 ? -24.766 -11.852 -7.027 1 40.25 445 ARG A N 1
ATOM 3457 C CA . ARG A 1 445 ? -23.609 -12.008 -6.145 1 40.25 445 ARG A CA 1
ATOM 3458 C C . ARG A 1 445 ? -22.391 -12.5 -6.918 1 40.25 445 ARG A C 1
ATOM 3460 O O . ARG A 1 445 ? -22.5 -13.406 -7.75 1 40.25 445 ARG A O 1
ATOM 3467 N N . VAL A 1 446 ? -21.375 -11.758 -6.852 1 37.53 446 VAL A N 1
ATOM 3468 C CA . VAL A 1 446 ? -20.141 -12.141 -7.516 1 37.53 446 VAL A CA 1
ATOM 3469 C C . VAL A 1 446 ? -19.188 -12.781 -6.508 1 37.53 446 VAL A C 1
ATOM 3471 O O . VAL A 1 446 ? -19.141 -12.375 -5.344 1 37.53 446 VAL A O 1
ATOM 3474 N N . ILE A 1 447 ? -18.578 -13.867 -6.82 1 33.62 447 ILE A N 1
ATOM 3475 C CA . ILE A 1 447 ? -17.641 -14.586 -5.953 1 33.62 447 ILE A CA 1
ATOM 3476 C C . ILE A 1 447 ? -16.391 -13.734 -5.719 1 33.62 447 ILE A C 1
ATOM 3478 O O . ILE A 1 447 ? -15.734 -13.32 -6.672 1 33.62 447 ILE A O 1
ATOM 3482 N N . ILE A 1 448 ? -16.297 -13.125 -4.449 1 37 448 ILE A N 1
ATOM 3483 C CA . ILE A 1 448 ? -15.195 -12.266 -4.043 1 37 448 ILE A CA 1
ATOM 3484 C C . ILE A 1 448 ? -14.172 -13.078 -3.264 1 37 448 ILE A C 1
ATOM 3486 O O . ILE A 1 448 ? -14.531 -13.984 -2.502 1 37 448 ILE A O 1
ATOM 3490 N N . GLY A 1 449 ? -12.852 -13.359 -3.641 1 40.62 449 GLY A N 1
ATOM 3491 C CA . GLY A 1 449 ? -11.805 -14.109 -2.967 1 40.62 449 GLY A CA 1
ATOM 3492 C C . GLY A 1 449 ? -11.039 -13.281 -1.951 1 40.62 449 GLY A C 1
ATOM 3493 O O . GLY A 1 449 ? -11.062 -12.047 -2.002 1 40.62 449 GLY A O 1
ATOM 3494 N N . MET B 1 1 ? -10.891 -43.125 19.547 1 35.59 1 MET B N 1
ATOM 3495 C CA . MET B 1 1 ? -9.969 -42.125 19.047 1 35.59 1 MET B CA 1
ATOM 3496 C C . MET B 1 1 ? -10.484 -41.531 17.719 1 35.59 1 MET B C 1
ATOM 3498 O O . MET B 1 1 ? -10.375 -40.312 17.484 1 35.59 1 MET B O 1
ATOM 3502 N N . ARG B 1 2 ? -10.992 -42.406 16.859 1 50.75 2 ARG B N 1
ATOM 3503 C CA . ARG B 1 2 ? -11.539 -42 15.57 1 50.75 2 ARG B CA 1
ATOM 3504 C C . ARG B 1 2 ? -12.773 -41.125 15.742 1 50.75 2 ARG B C 1
ATOM 3506 O O . ARG B 1 2 ? -12.977 -40.188 14.992 1 50.75 2 ARG B O 1
ATOM 3513 N N . LEU B 1 3 ? -13.5 -41.5 16.703 1 45.94 3 LEU B N 1
ATOM 3514 C CA . LEU B 1 3 ? -14.766 -40.812 16.969 1 45.94 3 LEU B CA 1
ATOM 3515 C C . LEU B 1 3 ? -14.516 -39.406 17.484 1 45.94 3 LEU B C 1
ATOM 3517 O O . LEU B 1 3 ? -15.227 -38.438 17.125 1 45.94 3 LEU B O 1
ATOM 3521 N N . LYS B 1 4 ? -13.602 -39.281 18.312 1 51.25 4 LYS B N 1
ATOM 3522 C CA . LYS B 1 4 ? -13.32 -37.969 18.906 1 51.25 4 LYS B CA 1
ATOM 3523 C C . LYS B 1 4 ? -12.727 -37.031 17.875 1 51.25 4 LYS B C 1
ATOM 3525 O O . LYS B 1 4 ? -13.023 -35.812 17.891 1 51.25 4 LYS B O 1
ATOM 3530 N N . PHE B 1 5 ? -11.875 -37.594 17.062 1 55.38 5 PHE B N 1
ATOM 3531 C CA . PHE B 1 5 ? -11.336 -36.812 15.961 1 55.38 5 PHE B CA 1
ATOM 3532 C C . PHE B 1 5 ? -12.445 -36.344 15.023 1 55.38 5 PHE B C 1
ATOM 3534 O O . PHE B 1 5 ? -12.414 -35.219 14.531 1 55.38 5 PHE B O 1
ATOM 3541 N N . GLY B 1 6 ? -13.297 -37.219 14.719 1 55 6 GLY B N 1
ATOM 3542 C CA . GLY B 1 6 ? -14.453 -36.844 13.922 1 55 6 GLY B CA 1
ATOM 3543 C C . GLY B 1 6 ? -15.281 -35.75 14.539 1 55 6 GLY B C 1
ATOM 3544 O O . GLY B 1 6 ? -15.727 -34.844 13.844 1 55 6 GLY B O 1
ATOM 3545 N N . LYS B 1 7 ? -15.445 -35.812 15.805 1 58 7 LYS B N 1
ATOM 3546 C CA . LYS B 1 7 ? -16.219 -34.812 16.516 1 58 7 LYS B CA 1
ATOM 3547 C C . LYS B 1 7 ? -15.477 -33.469 16.547 1 58 7 LYS B C 1
ATOM 3549 O O . LYS B 1 7 ? -16.094 -32.406 16.438 1 58 7 LYS B O 1
ATOM 3554 N N . LEU B 1 8 ? -14.203 -33.562 16.703 1 59.38 8 LEU B N 1
ATOM 3555 C CA . LEU B 1 8 ? -13.383 -32.344 16.734 1 59.38 8 LEU B CA 1
ATOM 3556 C C . LEU B 1 8 ? -13.391 -31.672 15.359 1 59.38 8 LEU B C 1
ATOM 3558 O O . LEU B 1 8 ? -13.461 -30.438 15.273 1 59.38 8 LEU B O 1
ATOM 3562 N N . ILE B 1 9 ? -13.344 -32.531 14.383 1 63.31 9 ILE B N 1
ATOM 3563 C CA . ILE B 1 9 ? -13.359 -32 13.016 1 63.31 9 ILE B CA 1
ATOM 3564 C C . ILE B 1 9 ? -14.727 -31.391 12.711 1 63.31 9 ILE B C 1
ATOM 3566 O O . ILE B 1 9 ? -14.82 -30.375 12.016 1 63.31 9 ILE B O 1
ATOM 3570 N N . GLN B 1 10 ? -15.688 -31.969 13.289 1 60.44 10 GLN B N 1
ATOM 3571 C CA . GLN B 1 10 ? -17.031 -31.469 13.062 1 60.44 10 GLN B CA 1
ATOM 3572 C C . GLN B 1 10 ? -17.266 -30.156 13.797 1 60.44 10 GLN B C 1
ATOM 3574 O O . GLN B 1 10 ? -18.109 -29.344 13.398 1 60.44 10 GLN B O 1
ATOM 3579 N N . ALA B 1 11 ? -16.453 -29.938 14.703 1 65.44 11 ALA B N 1
ATOM 3580 C CA . ALA B 1 11 ? -16.625 -28.734 15.516 1 65.44 11 ALA B CA 1
ATOM 3581 C C . ALA B 1 11 ? -15.852 -27.562 14.922 1 65.44 11 ALA B C 1
ATOM 3583 O O . ALA B 1 11 ? -16.109 -26.406 15.266 1 65.44 11 ALA B O 1
ATOM 3584 N N . LEU B 1 12 ? -15.078 -27.891 13.961 1 71.56 12 LEU B N 1
ATOM 3585 C CA . LEU B 1 12 ? -14.227 -26.844 13.414 1 71.56 12 LEU B CA 1
ATOM 3586 C C . LEU B 1 12 ? -14.93 -26.094 12.289 1 71.56 12 LEU B C 1
ATOM 3588 O O . LEU B 1 12 ? -15.688 -26.703 11.523 1 71.56 12 LEU B O 1
ATOM 3592 N N . SER B 1 13 ? -14.812 -24.812 12.266 1 71.81 13 SER B N 1
ATOM 3593 C CA . SER B 1 13 ? -15.336 -24 11.172 1 71.81 13 SER B CA 1
ATOM 3594 C C . SER B 1 13 ? -14.656 -24.328 9.852 1 71.81 13 SER B C 1
ATOM 3596 O O . SER B 1 13 ? -13.57 -24.922 9.836 1 71.81 13 SER B O 1
ATOM 3598 N N . PRO B 1 14 ? -15.328 -24.156 8.766 1 70.19 14 PRO B N 1
ATOM 3599 C CA . PRO B 1 14 ? -14.734 -24.422 7.461 1 70.19 14 PRO B CA 1
ATOM 3600 C C . PRO B 1 14 ? -13.352 -23.781 7.301 1 70.19 14 PRO B C 1
ATOM 3602 O O . PRO B 1 14 ? -12.445 -24.391 6.738 1 70.19 14 PRO B O 1
ATOM 3605 N N . ALA B 1 15 ? -13.211 -22.625 7.777 1 73.5 15 ALA B N 1
ATOM 3606 C CA . ALA B 1 15 ? -11.922 -21.953 7.699 1 73.5 15 ALA B CA 1
ATOM 3607 C C . ALA B 1 15 ? -10.859 -22.688 8.508 1 73.5 15 ALA B C 1
ATOM 3609 O O . ALA B 1 15 ? -9.703 -22.797 8.078 1 73.5 15 ALA B O 1
ATOM 3610 N N . GLN B 1 16 ? -11.203 -23.203 9.57 1 78.56 16 GLN B N 1
ATOM 3611 C CA . GLN B 1 16 ? -10.273 -23.938 10.422 1 78.56 16 GLN B CA 1
ATOM 3612 C C . GLN B 1 16 ? -9.891 -25.266 9.789 1 78.56 16 GLN B C 1
ATOM 3614 O O . GLN B 1 16 ? -8.758 -25.734 9.945 1 78.56 16 GLN B O 1
ATOM 3619 N N . LEU B 1 17 ? -10.82 -25.797 9.141 1 76 17 LEU B N 1
ATOM 3620 C CA . LEU B 1 17 ? -10.555 -27.047 8.461 1 76 17 LEU B CA 1
ATOM 3621 C C . LEU B 1 17 ? -9.547 -26.859 7.328 1 76 17 LEU B C 1
ATOM 3623 O O . LEU B 1 17 ? -8.695 -27.703 7.098 1 76 17 LEU B O 1
ATOM 3627 N N . ILE B 1 18 ? -9.695 -25.75 6.641 1 76.12 18 ILE B N 1
ATOM 3628 C CA . ILE B 1 18 ? -8.766 -25.438 5.562 1 76.12 18 ILE B CA 1
ATOM 3629 C C . ILE B 1 18 ? -7.363 -25.234 6.133 1 76.12 18 ILE B C 1
ATOM 3631 O O . ILE B 1 18 ? -6.387 -25.734 5.578 1 76.12 18 ILE B O 1
ATOM 3635 N N . ALA B 1 19 ? -7.309 -24.562 7.219 1 80.44 19 ALA B N 1
ATOM 3636 C CA . ALA B 1 19 ? -6.023 -24.328 7.871 1 80.44 19 ALA B CA 1
ATOM 3637 C C . ALA B 1 19 ? -5.406 -25.656 8.336 1 80.44 19 ALA B C 1
ATOM 3639 O O . ALA B 1 19 ? -4.199 -25.859 8.203 1 80.44 19 ALA B O 1
ATOM 3640 N N . LEU B 1 20 ? -6.191 -26.469 8.867 1 81.38 20 LEU B N 1
ATOM 3641 C CA . LEU B 1 20 ? -5.719 -27.766 9.336 1 81.38 20 LEU B CA 1
ATOM 3642 C C . LEU B 1 20 ? -5.215 -28.609 8.164 1 81.38 20 LEU B C 1
ATOM 3644 O O . LEU B 1 20 ? -4.199 -29.297 8.289 1 81.38 20 LEU B O 1
ATOM 3648 N N . TYR B 1 21 ? -5.941 -28.531 7.148 1 78.19 21 TYR B N 1
ATOM 3649 C CA . TYR B 1 21 ? -5.52 -29.266 5.953 1 78.19 21 TYR B CA 1
ATOM 3650 C C . TYR B 1 21 ? -4.156 -28.781 5.477 1 78.19 21 TYR B C 1
ATOM 3652 O O . TYR B 1 21 ? -3.297 -29.578 5.113 1 78.19 21 TYR B O 1
ATOM 3660 N N . TYR B 1 22 ? -4.023 -27.547 5.422 1 82.31 22 TYR B N 1
ATOM 3661 C CA . TYR B 1 22 ? -2.746 -26.984 4.996 1 82.31 22 TYR B CA 1
ATOM 3662 C C . TYR B 1 22 ? -1.62 -27.422 5.922 1 82.31 22 TYR B C 1
ATOM 3664 O O . TYR B 1 22 ? -0.54 -27.797 5.457 1 82.31 22 TYR B O 1
ATOM 3672 N N . PHE B 1 23 ? -1.93 -27.406 7.129 1 87.25 23 PHE B N 1
ATOM 3673 C CA . PHE B 1 23 ? -0.924 -27.812 8.102 1 87.25 23 PHE B CA 1
ATOM 3674 C C . PHE B 1 23 ? -0.542 -29.281 7.918 1 87.25 23 PHE B C 1
ATOM 3676 O O . PHE B 1 23 ? 0.638 -29.625 7.977 1 87.25 23 PHE B O 1
ATOM 3683 N N . LEU B 1 24 ? -1.496 -30.031 7.711 1 87.75 24 LEU B N 1
ATOM 3684 C CA . LEU B 1 24 ? -1.242 -31.453 7.5 1 87.75 24 LEU B CA 1
ATOM 3685 C C . LEU B 1 24 ? -0.481 -31.688 6.199 1 87.75 24 LEU B C 1
ATOM 3687 O O . LEU B 1 24 ? 0.444 -32.5 6.152 1 87.75 24 LEU B O 1
ATOM 3691 N N . ALA B 1 25 ? -0.928 -31 5.191 1 89.62 25 ALA B N 1
ATOM 3692 C CA . ALA B 1 25 ? -0.263 -31.125 3.898 1 89.62 25 ALA B CA 1
ATOM 3693 C C . ALA B 1 25 ? 1.205 -30.719 3.99 1 89.62 25 ALA B C 1
ATOM 3695 O O . ALA B 1 25 ? 2.078 -31.391 3.428 1 89.62 25 ALA B O 1
ATOM 3696 N N . VAL B 1 26 ? 1.455 -29.688 4.723 1 93.31 26 VAL B N 1
ATOM 3697 C CA . VAL B 1 26 ? 2.822 -29.203 4.887 1 93.31 26 VAL B CA 1
ATOM 3698 C C . VAL B 1 26 ? 3.641 -30.234 5.676 1 93.31 26 VAL B C 1
ATOM 3700 O O . VAL B 1 26 ? 4.789 -30.516 5.332 1 93.31 26 VAL B O 1
ATOM 3703 N N . THR B 1 27 ? 3.045 -30.766 6.672 1 94.12 27 THR B N 1
ATOM 3704 C CA . THR B 1 27 ? 3.736 -31.75 7.492 1 94.12 27 THR B CA 1
ATOM 3705 C C . THR B 1 27 ? 4.09 -32.969 6.664 1 94.12 27 THR B C 1
ATOM 3707 O O . THR B 1 27 ? 5.227 -33.469 6.711 1 94.12 27 THR B O 1
ATOM 3710 N N . VAL B 1 28 ? 3.154 -33.438 5.91 1 93.25 28 VAL B N 1
ATOM 3711 C CA . VAL B 1 28 ? 3.391 -34.594 5.055 1 93.25 28 VAL B CA 1
ATOM 3712 C C . VAL B 1 28 ? 4.457 -34.25 4.016 1 93.25 28 VAL B C 1
ATOM 3714 O O . VAL B 1 28 ? 5.336 -35.094 3.732 1 93.25 28 VAL B O 1
ATOM 3717 N N . ALA B 1 29 ? 4.355 -33.062 3.471 1 94.81 29 ALA B N 1
ATOM 3718 C CA . ALA B 1 29 ? 5.336 -32.656 2.471 1 94.81 29 ALA B CA 1
ATOM 3719 C C . 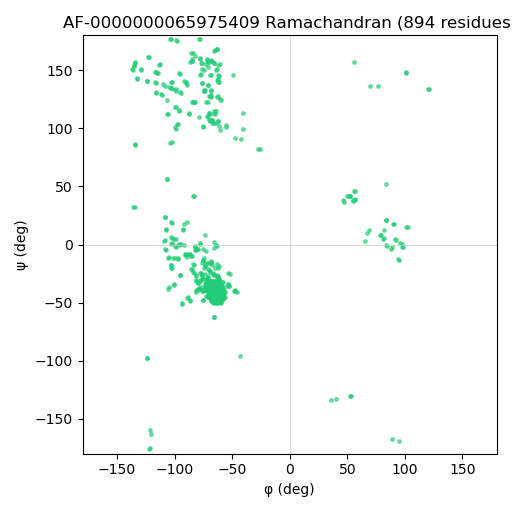ALA B 1 29 ? 6.738 -32.594 3.066 1 94.81 29 ALA B C 1
ATOM 3721 O O . ALA B 1 29 ? 7.711 -33 2.422 1 94.81 29 ALA B O 1
ATOM 3722 N N . VAL B 1 30 ? 6.848 -32.125 4.281 1 95.69 30 VAL B N 1
ATOM 3723 C CA . VAL B 1 30 ? 8.141 -32.062 4.949 1 95.69 30 VAL B CA 1
ATOM 3724 C C . VAL B 1 30 ? 8.703 -33.469 5.109 1 95.69 30 VAL B C 1
ATOM 3726 O O . VAL B 1 30 ? 9.883 -33.719 4.844 1 95.69 30 VAL B O 1
ATOM 3729 N N . ILE B 1 31 ? 7.895 -34.375 5.488 1 95.88 31 ILE B N 1
ATOM 3730 C CA . ILE B 1 31 ? 8.312 -35.75 5.723 1 95.88 31 ILE B CA 1
ATOM 3731 C C . ILE B 1 31 ? 8.742 -36.406 4.402 1 95.88 31 ILE B C 1
ATOM 3733 O O . ILE B 1 31 ? 9.805 -37 4.316 1 95.88 31 ILE B O 1
ATOM 3737 N N . LEU B 1 32 ? 7.957 -36.219 3.406 1 95 32 LEU B N 1
ATOM 3738 C CA . LEU B 1 32 ? 8.234 -36.812 2.111 1 95 32 LEU B CA 1
ATOM 3739 C C . LEU B 1 32 ? 9.508 -36.25 1.501 1 95 32 LEU B C 1
ATOM 3741 O O . LEU B 1 32 ? 10.344 -37 0.982 1 95 32 LEU B O 1
ATOM 3745 N N . LEU B 1 33 ? 9.656 -34.938 1.575 1 94 33 LEU B N 1
ATOM 3746 C CA . LEU B 1 33 ? 10.797 -34.25 0.947 1 94 33 LEU B CA 1
ATOM 3747 C C . LEU B 1 33 ? 12.07 -34.5 1.758 1 94 33 LEU B C 1
ATOM 3749 O O . LEU B 1 33 ? 13.172 -34.281 1.256 1 94 33 LEU B O 1
ATOM 3753 N N . SER B 1 34 ? 11.898 -34.875 3 1 94.06 34 SER B N 1
ATOM 3754 C CA . SER B 1 34 ? 13.062 -35.094 3.854 1 94.06 34 SER B CA 1
ATOM 3755 C C . SER B 1 34 ? 13.523 -36.531 3.818 1 94.06 34 SER B C 1
ATOM 3757 O O . SER B 1 34 ? 14.516 -36.906 4.453 1 94.06 34 SER B O 1
ATOM 3759 N N . LEU B 1 35 ? 12.859 -37.344 3.09 1 93.44 35 LEU B N 1
ATOM 3760 C CA . LEU B 1 35 ? 13.305 -38.719 2.939 1 93.44 35 LEU B CA 1
ATOM 3761 C C . LEU B 1 35 ? 14.68 -38.781 2.283 1 93.44 35 LEU B C 1
ATOM 3763 O O . LEU B 1 35 ? 14.969 -38.031 1.367 1 93.44 35 LEU B O 1
ATOM 3767 N N . PRO B 1 36 ? 15.516 -39.688 2.715 1 91.75 36 PRO B N 1
ATOM 3768 C CA . PRO B 1 36 ? 16.859 -39.781 2.15 1 91.75 36 PRO B CA 1
ATOM 3769 C C . PRO B 1 36 ? 16.859 -40.094 0.657 1 91.75 36 PRO B C 1
ATOM 3771 O O . PRO B 1 36 ? 17.75 -39.688 -0.075 1 91.75 36 PRO B O 1
ATOM 3774 N N . ALA B 1 37 ? 15.859 -40.812 0.175 1 91.94 37 ALA B N 1
ATOM 3775 C CA . ALA B 1 37 ? 15.773 -41.156 -1.24 1 91.94 37 ALA B CA 1
ATOM 3776 C C . ALA B 1 37 ? 15.461 -39.938 -2.094 1 91.94 37 ALA B C 1
ATOM 3778 O O . ALA B 1 37 ? 15.672 -39.938 -3.309 1 91.94 37 ALA B O 1
ATOM 3779 N N . ALA B 1 38 ? 15.023 -38.938 -1.47 1 93.12 38 ALA B N 1
ATOM 3780 C CA . ALA B 1 38 ? 14.578 -37.75 -2.205 1 93.12 38 ALA B CA 1
ATOM 3781 C C . ALA B 1 38 ? 15.727 -36.781 -2.436 1 93.12 38 ALA B C 1
ATOM 3783 O O . ALA B 1 38 ? 15.586 -35.812 -3.184 1 93.12 38 ALA B O 1
ATOM 3784 N N . HIS B 1 39 ? 16.859 -36.969 -1.822 1 92.94 39 HIS B N 1
ATOM 3785 C CA . HIS B 1 39 ? 17.953 -36 -1.911 1 92.94 39 HIS B CA 1
ATOM 3786 C C . HIS B 1 39 ? 19.172 -36.625 -2.604 1 92.94 39 HIS B C 1
ATOM 3788 O O . HIS B 1 39 ? 19.375 -37.844 -2.545 1 92.94 39 HIS B O 1
ATOM 3794 N N . LYS B 1 40 ? 19.828 -35.719 -3.271 1 90.75 40 LYS B N 1
ATOM 3795 C CA . LYS B 1 40 ? 21.141 -36.094 -3.777 1 90.75 40 LYS B CA 1
ATOM 3796 C C . LYS B 1 40 ? 22.156 -36.219 -2.645 1 90.75 40 LYS B C 1
ATOM 3798 O O . LYS B 1 40 ? 22.016 -35.562 -1.604 1 90.75 40 LYS B O 1
ATOM 3803 N N . PRO B 1 41 ? 23.156 -37.062 -2.896 1 86.62 41 PRO B N 1
ATOM 3804 C CA . PRO B 1 41 ? 24.156 -37.188 -1.84 1 86.62 41 PRO B CA 1
ATOM 3805 C C . PRO B 1 41 ? 24.891 -35.875 -1.542 1 86.62 41 PRO B C 1
ATOM 3807 O O . PRO B 1 41 ? 25.297 -35.156 -2.467 1 86.62 41 PRO B O 1
ATOM 3810 N N . GLY B 1 42 ? 24.953 -35.406 -0.239 1 81.62 42 GLY B N 1
ATOM 3811 C CA . GLY B 1 42 ? 25.703 -34.219 0.168 1 81.62 42 GLY B CA 1
ATOM 3812 C C . GLY B 1 42 ? 24.891 -32.938 0.147 1 81.62 42 GLY B C 1
ATOM 3813 O O . GLY B 1 42 ? 25.438 -31.859 0.374 1 81.62 42 GLY B O 1
ATOM 3814 N N . ALA B 1 43 ? 23.688 -33.062 -0.121 1 82.31 43 ALA B N 1
ATOM 3815 C CA . ALA B 1 43 ? 22.875 -31.859 -0.215 1 82.31 43 ALA B CA 1
ATOM 3816 C C . ALA B 1 43 ? 22.578 -31.281 1.168 1 82.31 43 ALA B C 1
ATOM 3818 O O . ALA B 1 43 ? 22.375 -32.031 2.127 1 82.31 43 ALA B O 1
ATOM 3819 N N . ASP B 1 44 ? 22.797 -29.906 1.323 1 81.56 44 ASP B N 1
ATOM 3820 C CA . ASP B 1 44 ? 22.469 -29.219 2.568 1 81.56 44 ASP B CA 1
ATOM 3821 C C . ASP B 1 44 ? 20.953 -29.141 2.756 1 81.56 44 ASP B C 1
ATOM 3823 O O . ASP B 1 44 ? 20.25 -28.594 1.907 1 81.56 44 ASP B O 1
ATOM 3827 N N . TRP B 1 45 ? 20.422 -29.797 3.717 1 86.88 45 TRP B N 1
ATOM 3828 C CA . TRP B 1 45 ? 18.984 -29.891 3.979 1 86.88 45 TRP B CA 1
ATOM 3829 C C . TRP B 1 45 ? 18.688 -29.688 5.457 1 86.88 45 TRP B C 1
ATOM 3831 O O . TRP B 1 45 ? 18.625 -30.641 6.23 1 86.88 45 TRP B O 1
ATOM 3841 N N . THR B 1 46 ? 18.531 -28.391 5.828 1 90.88 46 THR B N 1
ATOM 3842 C CA . THR B 1 46 ? 18.188 -28.062 7.199 1 90.88 46 THR B CA 1
ATOM 3843 C C . THR B 1 46 ? 16.672 -28.125 7.395 1 90.88 46 THR B C 1
ATOM 3845 O O . THR B 1 46 ? 15.914 -28.156 6.422 1 90.88 46 THR B O 1
ATOM 3848 N N . PHE B 1 47 ? 16.266 -28.156 8.586 1 93.38 47 PHE B N 1
ATOM 3849 C CA . PHE B 1 47 ? 14.836 -28.25 8.883 1 93.38 47 PHE B CA 1
ATOM 3850 C C . PHE B 1 47 ? 14.086 -27.031 8.336 1 93.38 47 PHE B C 1
ATOM 3852 O O . PHE B 1 47 ? 13 -27.172 7.781 1 93.38 47 PHE B O 1
ATOM 3859 N N . ILE B 1 48 ? 14.641 -25.891 8.5 1 94 48 ILE B N 1
ATOM 3860 C CA . ILE B 1 48 ? 13.969 -24.672 8.047 1 94 48 ILE B CA 1
ATOM 3861 C C . ILE B 1 48 ? 13.852 -24.688 6.523 1 94 48 ILE B C 1
ATOM 3863 O O . ILE B 1 48 ? 12.867 -24.203 5.965 1 94 48 ILE B O 1
ATOM 3867 N N . ASP B 1 49 ? 14.836 -25.234 5.898 1 93.69 49 ASP B N 1
ATOM 3868 C CA . ASP B 1 49 ? 14.789 -25.344 4.445 1 93.69 49 ASP B CA 1
ATOM 3869 C C . ASP B 1 49 ? 13.711 -26.328 3.996 1 93.69 49 ASP B C 1
ATOM 3871 O O . ASP B 1 49 ? 13.008 -26.078 3.016 1 93.69 49 ASP B O 1
ATOM 3875 N N . ALA B 1 50 ? 13.664 -27.391 4.73 1 94.56 50 ALA B N 1
ATOM 3876 C CA . ALA B 1 50 ? 12.648 -28.391 4.43 1 94.56 50 ALA B CA 1
ATOM 3877 C C . ALA B 1 50 ? 11.25 -27.828 4.621 1 94.56 50 ALA B C 1
ATOM 3879 O O . ALA B 1 50 ? 10.375 -28 3.762 1 94.56 50 ALA B O 1
ATOM 3880 N N . LEU B 1 51 ? 11.109 -27.141 5.734 1 95.62 51 LEU B N 1
ATOM 3881 C CA . LEU B 1 51 ? 9.812 -26.531 6.031 1 95.62 51 LEU B CA 1
ATOM 3882 C C . LEU B 1 51 ? 9.453 -25.484 4.984 1 95.62 51 LEU B C 1
ATOM 3884 O O . LEU B 1 51 ? 8.32 -25.438 4.504 1 95.62 51 LEU B O 1
ATOM 3888 N N . PHE B 1 52 ? 10.398 -24.672 4.668 1 97 52 PHE B N 1
ATOM 3889 C CA . PHE B 1 52 ? 10.164 -23.625 3.676 1 97 52 PHE B CA 1
ATOM 3890 C C . PHE B 1 52 ? 9.797 -24.219 2.328 1 97 52 PHE B C 1
ATOM 3892 O O . PHE B 1 52 ? 8.836 -23.781 1.687 1 97 52 PHE B O 1
ATOM 3899 N N . THR B 1 53 ? 10.523 -25.234 1.924 1 95.12 53 THR B N 1
ATOM 3900 C CA . THR B 1 53 ? 10.266 -25.875 0.641 1 95.12 53 THR B CA 1
ATOM 3901 C C . THR B 1 53 ? 8.898 -26.547 0.632 1 95.12 53 THR B C 1
ATOM 3903 O O . THR B 1 53 ? 8.172 -26.469 -0.363 1 95.12 53 THR B O 1
ATOM 3906 N N . ALA B 1 54 ? 8.586 -27.109 1.709 1 95.81 54 ALA B N 1
ATOM 3907 C CA . ALA B 1 54 ? 7.277 -27.75 1.833 1 95.81 54 ALA B CA 1
ATOM 3908 C C . ALA B 1 54 ? 6.148 -26.734 1.745 1 95.81 54 ALA B C 1
ATOM 3910 O O . ALA B 1 54 ? 5.18 -26.922 1.008 1 95.81 54 ALA B O 1
ATOM 3911 N N . VAL B 1 55 ? 6.293 -25.641 2.475 1 95.5 55 VAL B N 1
ATOM 3912 C CA . VAL B 1 55 ? 5.27 -24.609 2.469 1 95.5 55 VAL B CA 1
ATOM 3913 C C . VAL B 1 55 ? 5.16 -24 1.073 1 95.5 55 VAL B C 1
ATOM 3915 O O . VAL B 1 55 ? 4.055 -23.781 0.566 1 95.5 55 VAL B O 1
ATOM 3918 N N . SER B 1 56 ? 6.258 -23.734 0.48 1 95.75 56 SER B N 1
ATOM 3919 C CA . SER B 1 56 ? 6.289 -23.141 -0.853 1 95.75 56 SER B CA 1
ATOM 3920 C C . SER B 1 56 ? 5.664 -24.062 -1.886 1 95.75 56 SER B C 1
ATOM 3922 O O . SER B 1 56 ? 4.969 -23.609 -2.799 1 95.75 56 SER B O 1
ATOM 3924 N N . SER B 1 57 ? 5.887 -25.375 -1.736 1 94.25 57 SER B N 1
ATOM 3925 C CA . SER B 1 57 ? 5.352 -26.344 -2.686 1 94.25 57 SER B CA 1
ATOM 3926 C C . SER B 1 57 ? 3.859 -26.562 -2.471 1 94.25 57 SER B C 1
ATOM 3928 O O . SER B 1 57 ? 3.086 -26.594 -3.432 1 94.25 57 SER B O 1
ATOM 3930 N N . VAL B 1 58 ? 3.492 -26.609 -1.214 1 92.12 58 VAL B N 1
ATOM 3931 C CA . VAL B 1 58 ? 2.084 -26.844 -0.909 1 92.12 58 VAL B CA 1
ATOM 3932 C C . VAL B 1 58 ? 1.26 -25.625 -1.277 1 92.12 58 VAL B C 1
ATOM 3934 O O . VAL B 1 58 ? 0.127 -25.75 -1.751 1 92.12 58 VAL B O 1
ATOM 3937 N N . SER B 1 59 ? 1.812 -24.516 -1.061 1 91.06 59 SER B N 1
ATOM 3938 C CA . SER B 1 59 ? 1.118 -23.281 -1.423 1 91.06 59 SER B CA 1
ATOM 3939 C C . SER B 1 59 ? 1.279 -22.969 -2.906 1 91.06 59 SER B C 1
ATOM 3941 O O . SER B 1 59 ? 0.739 -21.984 -3.402 1 91.06 59 SER B O 1
ATOM 3943 N N . VAL B 1 60 ? 2.043 -23.734 -3.607 1 91.5 60 VAL B N 1
ATOM 3944 C CA . VAL B 1 60 ? 2.314 -23.594 -5.031 1 91.5 60 VAL B CA 1
ATOM 3945 C C . VAL B 1 60 ? 2.865 -22.188 -5.312 1 91.5 60 VAL B C 1
ATOM 3947 O O . VAL B 1 60 ? 2.359 -21.484 -6.188 1 91.5 60 VAL B O 1
ATOM 3950 N N . THR B 1 61 ? 3.812 -21.703 -4.543 1 92.31 61 THR B N 1
ATOM 3951 C CA . THR B 1 61 ? 4.406 -20.375 -4.699 1 92.31 61 THR B CA 1
ATOM 3952 C C . THR B 1 61 ? 5.668 -20.453 -5.555 1 92.31 61 THR B C 1
ATOM 3954 O O . THR B 1 61 ? 5.84 -19.656 -6.48 1 92.31 61 THR B O 1
ATOM 3957 N N . GLY B 1 62 ? 6.594 -21.375 -5.207 1 91.31 62 GLY B N 1
ATOM 3958 C CA . GLY B 1 62 ? 7.777 -21.547 -6.031 1 91.31 62 GLY B CA 1
ATOM 3959 C C . GLY B 1 62 ? 8.984 -20.797 -5.516 1 91.31 62 GLY B C 1
ATOM 3960 O O . GLY B 1 62 ? 10.047 -20.812 -6.133 1 91.31 62 GLY B O 1
ATOM 3961 N N . LEU B 1 63 ? 8.844 -20.094 -4.398 1 92.5 63 LEU B N 1
ATOM 3962 C CA . LEU B 1 63 ? 10.031 -19.531 -3.764 1 92.5 63 LEU B CA 1
ATOM 3963 C C . LEU B 1 63 ? 10.922 -20.625 -3.189 1 92.5 63 LEU B C 1
ATOM 3965 O O . LEU B 1 63 ? 10.43 -21.547 -2.529 1 92.5 63 LEU B O 1
ATOM 3969 N N . THR B 1 64 ? 12.188 -20.531 -3.461 1 91.5 64 THR B N 1
ATOM 3970 C CA . THR B 1 64 ? 13.078 -21.625 -3.072 1 91.5 64 THR B CA 1
ATOM 3971 C C . THR B 1 64 ? 14.211 -21.109 -2.197 1 91.5 64 THR B C 1
ATOM 3973 O O . THR B 1 64 ? 14.727 -20.016 -2.424 1 91.5 64 THR B O 1
ATOM 3976 N N . VAL B 1 65 ? 14.516 -21.859 -1.26 1 91.94 65 VAL B N 1
ATOM 3977 C CA . VAL B 1 65 ? 15.648 -21.562 -0.395 1 91.94 65 VAL B CA 1
ATOM 3978 C C . VAL B 1 65 ? 16.828 -22.438 -0.771 1 91.94 65 VAL B C 1
ATOM 3980 O O . VAL B 1 65 ? 17.969 -22.156 -0.385 1 91.94 65 VAL B O 1
ATOM 3983 N N . VAL B 1 66 ? 16.531 -23.516 -1.511 1 88.44 66 VAL B N 1
ATOM 3984 C CA . VAL B 1 66 ? 17.547 -24.422 -2.035 1 88.44 66 VAL B CA 1
ATOM 3985 C C . VAL B 1 66 ? 17.328 -24.641 -3.527 1 88.44 66 VAL B C 1
ATOM 3987 O O . VAL B 1 66 ? 16.188 -24.578 -4.008 1 88.44 66 VAL B O 1
ATOM 3990 N N . ASP B 1 67 ? 18.375 -24.891 -4.195 1 86.62 67 ASP B N 1
ATOM 3991 C CA . ASP B 1 67 ? 18.25 -25.156 -5.621 1 86.62 67 ASP B CA 1
ATOM 3992 C C . ASP B 1 67 ? 17.625 -26.531 -5.863 1 86.62 67 ASP B C 1
ATOM 3994 O O . ASP B 1 67 ? 18.188 -27.547 -5.445 1 86.62 67 ASP B O 1
ATOM 3998 N N . THR B 1 68 ? 16.578 -26.562 -6.547 1 86.44 68 THR B N 1
ATOM 3999 C CA . THR B 1 68 ? 15.828 -27.797 -6.781 1 86.44 68 THR B CA 1
ATOM 4000 C C . THR B 1 68 ? 16.656 -28.781 -7.598 1 86.44 68 THR B C 1
ATOM 4002 O O . THR B 1 68 ? 16.672 -29.984 -7.305 1 86.44 68 THR B O 1
ATOM 4005 N N . ALA B 1 69 ? 17.375 -28.281 -8.57 1 85.75 69 ALA B N 1
ATOM 4006 C CA . ALA B 1 69 ? 18.141 -29.125 -9.477 1 85.75 69 ALA B CA 1
ATOM 4007 C C . ALA B 1 69 ? 19.312 -29.797 -8.75 1 85.75 69 ALA B C 1
ATOM 4009 O O . ALA B 1 69 ? 19.641 -30.953 -9.016 1 85.75 69 ALA B O 1
ATOM 4010 N N . ASP B 1 70 ? 19.844 -29.125 -7.754 1 87.44 70 ASP B N 1
ATOM 4011 C CA . ASP B 1 70 ? 21.047 -29.625 -7.09 1 87.44 70 ASP B CA 1
ATOM 4012 C C . ASP B 1 70 ? 20.703 -30.391 -5.816 1 87.44 70 ASP B C 1
ATOM 4014 O O . ASP B 1 70 ? 21.531 -31.141 -5.285 1 87.44 70 ASP B O 1
ATOM 4018 N N . THR B 1 71 ? 19.531 -30.297 -5.395 1 90.75 71 THR B N 1
ATOM 4019 C CA . THR B 1 71 ? 19.203 -30.828 -4.082 1 90.75 71 THR B CA 1
ATOM 4020 C C . THR B 1 71 ? 18.422 -32.125 -4.219 1 90.75 71 THR B C 1
ATOM 4022 O O . THR B 1 71 ? 18.703 -33.125 -3.525 1 90.75 71 THR B O 1
ATOM 4025 N N . PHE B 1 72 ? 17.531 -32.25 -5.18 1 92.88 72 PHE B N 1
ATOM 4026 C CA . PHE B 1 72 ? 16.594 -33.344 -5.215 1 92.88 72 PHE B CA 1
ATOM 4027 C C . PHE B 1 72 ? 17.016 -34.406 -6.234 1 92.88 72 PHE B C 1
ATOM 4029 O O . PHE B 1 72 ? 17.5 -34.062 -7.312 1 92.88 72 PHE B O 1
ATOM 4036 N N . SER B 1 73 ? 16.844 -35.625 -5.879 1 93.5 73 SER B N 1
ATOM 4037 C CA . SER B 1 73 ? 17 -36.75 -6.801 1 93.5 73 SER B CA 1
ATOM 4038 C C . SER B 1 73 ? 15.773 -36.906 -7.695 1 93.5 73 SER B C 1
ATOM 4040 O O . SER B 1 73 ? 14.828 -36.125 -7.602 1 93.5 73 SER B O 1
ATOM 4042 N N . THR B 1 74 ? 15.836 -37.875 -8.633 1 93.12 74 THR B N 1
ATOM 4043 C CA . THR B 1 74 ? 14.688 -38.094 -9.508 1 93.12 74 THR B CA 1
ATOM 4044 C C . THR B 1 74 ? 13.445 -38.438 -8.695 1 93.12 74 THR B C 1
ATOM 4046 O O . THR B 1 74 ? 12.352 -37.938 -8.992 1 93.12 74 THR B O 1
ATOM 4049 N N . ILE B 1 75 ? 13.672 -39.188 -7.664 1 93.69 75 ILE B N 1
ATOM 4050 C CA . ILE B 1 75 ? 12.562 -39.531 -6.781 1 93.69 75 ILE B CA 1
ATOM 4051 C C . ILE B 1 75 ? 12.055 -38.281 -6.078 1 93.69 75 ILE B C 1
ATOM 4053 O O . ILE B 1 75 ? 10.844 -38.062 -5.93 1 93.69 75 ILE B O 1
ATOM 4057 N N . GLY B 1 76 ? 13.008 -37.5 -5.66 1 93.69 76 GLY B N 1
ATOM 4058 C CA . GLY B 1 76 ? 12.648 -36.219 -5.027 1 93.69 76 GLY B CA 1
ATOM 4059 C C . GLY B 1 76 ? 11.844 -35.312 -5.934 1 93.69 76 GLY B C 1
ATOM 4060 O O . GLY B 1 76 ? 10.914 -34.625 -5.48 1 93.69 76 GLY B O 1
ATOM 4061 N N . ILE B 1 77 ? 12.18 -35.281 -7.191 1 94.56 77 ILE B N 1
ATOM 4062 C CA . ILE B 1 77 ? 11.484 -34.469 -8.172 1 94.56 77 ILE B CA 1
ATOM 4063 C C . ILE B 1 77 ? 10.047 -34.969 -8.328 1 94.56 77 ILE B C 1
ATOM 4065 O O . ILE B 1 77 ? 9.117 -34.156 -8.422 1 94.56 77 ILE B O 1
ATOM 4069 N N . PHE B 1 78 ? 9.898 -36.25 -8.312 1 94.94 78 PHE B N 1
ATOM 4070 C CA . PHE B 1 78 ? 8.562 -36.812 -8.406 1 94.94 78 PHE B CA 1
ATOM 4071 C C . PHE B 1 78 ? 7.738 -36.469 -7.168 1 94.94 78 PHE B C 1
ATOM 4073 O O . PHE B 1 78 ? 6.551 -36.156 -7.273 1 94.94 78 PHE B O 1
ATOM 4080 N N . ILE B 1 79 ? 8.391 -36.531 -6.043 1 95 79 ILE B N 1
ATOM 4081 C CA . ILE B 1 79 ? 7.707 -36.188 -4.801 1 95 79 ILE B CA 1
ATOM 4082 C C . ILE B 1 79 ? 7.297 -34.719 -4.836 1 95 79 ILE B C 1
ATOM 4084 O O . ILE B 1 79 ? 6.172 -34.375 -4.473 1 95 79 ILE B O 1
ATOM 4088 N N . LEU B 1 80 ? 8.211 -33.906 -5.246 1 94.44 80 LEU B N 1
ATOM 4089 C CA . LEU B 1 80 ? 7.926 -32.469 -5.352 1 94.44 80 LEU B CA 1
ATOM 4090 C C . LEU B 1 80 ? 6.762 -32.219 -6.301 1 94.44 80 LEU B C 1
ATOM 4092 O O . LEU B 1 80 ? 5.871 -31.422 -5.996 1 94.44 80 LEU B O 1
ATOM 4096 N N . ALA B 1 81 ? 6.762 -32.875 -7.449 1 94.38 81 ALA B N 1
ATOM 4097 C CA . ALA B 1 81 ? 5.668 -32.75 -8.406 1 94.38 81 ALA B CA 1
ATOM 4098 C C . ALA B 1 81 ? 4.34 -33.188 -7.789 1 94.38 81 ALA B C 1
ATOM 4100 O O . ALA B 1 81 ? 3.309 -32.531 -8.023 1 94.38 81 ALA B O 1
ATOM 4101 N N . PHE B 1 82 ? 4.457 -34.188 -7.039 1 92.5 82 PHE B N 1
ATOM 4102 C CA . PHE B 1 82 ? 3.262 -34.688 -6.367 1 92.5 82 PHE B CA 1
ATOM 4103 C C . PHE B 1 82 ? 2.738 -33.688 -5.363 1 92.5 82 PHE B C 1
ATOM 4105 O O . PHE B 1 82 ? 1.53 -33.438 -5.273 1 92.5 82 PHE B O 1
ATOM 4112 N N . VAL B 1 83 ? 3.607 -33.125 -4.613 1 92.69 83 VAL B N 1
ATOM 4113 C CA . VAL B 1 83 ? 3.23 -32.125 -3.621 1 92.69 83 VAL B CA 1
ATOM 4114 C C . VAL B 1 83 ? 2.637 -30.891 -4.32 1 92.69 83 VAL B C 1
ATOM 4116 O O . VAL B 1 83 ? 1.641 -30.328 -3.861 1 92.69 83 VAL B O 1
ATOM 4119 N N . LEU B 1 84 ? 3.199 -30.484 -5.43 1 91.88 84 LEU B N 1
ATOM 4120 C CA . LEU B 1 84 ? 2.682 -29.359 -6.207 1 91.88 84 LEU B CA 1
ATOM 4121 C C . LEU B 1 84 ? 1.264 -29.641 -6.688 1 91.88 84 LEU B C 1
ATOM 4123 O O . LEU B 1 84 ? 0.396 -28.766 -6.621 1 91.88 84 LEU B O 1
ATOM 4127 N N . GLN B 1 85 ? 1.116 -30.859 -7.16 1 89.12 85 GLN B N 1
ATOM 4128 C CA . GLN B 1 85 ? -0.192 -31.266 -7.668 1 89.12 85 GLN B CA 1
ATOM 4129 C C . GLN B 1 85 ? -1.245 -31.219 -6.566 1 89.12 85 GLN B C 1
ATOM 4131 O O . GLN B 1 85 ? -2.342 -30.688 -6.77 1 89.12 85 GLN B O 1
ATOM 4136 N N . PHE B 1 86 ? -0.836 -31.703 -5.516 1 84.94 86 PHE B N 1
ATOM 4137 C CA . PHE B 1 86 ? -1.753 -31.75 -4.383 1 84.94 86 PHE B CA 1
ATOM 4138 C C . PHE B 1 86 ? -2.016 -30.344 -3.848 1 84.94 86 PHE B C 1
ATOM 4140 O O . PHE B 1 86 ? -3.129 -30.031 -3.418 1 84.94 86 PHE B O 1
ATOM 4147 N N . GLY B 1 87 ? -1.064 -29.547 -3.801 1 85.38 87 GLY B N 1
ATOM 4148 C CA . GLY B 1 87 ? -1.22 -28.172 -3.365 1 85.38 87 GLY B CA 1
ATOM 4149 C C . GLY B 1 87 ? -2.016 -27.312 -4.336 1 85.38 87 GLY B C 1
ATOM 4150 O O . GLY B 1 87 ? -2.811 -26.469 -3.924 1 85.38 87 GLY B O 1
ATOM 4151 N N . GLY B 1 88 ? -1.757 -27.453 -5.59 1 81.88 88 GLY B N 1
ATOM 4152 C CA . GLY B 1 88 ? -2.398 -26.672 -6.633 1 81.88 88 GLY B CA 1
ATOM 4153 C C . GLY B 1 88 ? -3.885 -26.938 -6.758 1 81.88 88 GLY B C 1
ATOM 4154 O O . GLY B 1 88 ? -4.699 -26.016 -6.734 1 81.88 88 GLY B O 1
ATOM 4155 N N . ILE B 1 89 ? -4.27 -28.094 -7.066 1 73.38 89 ILE B N 1
ATOM 4156 C CA . ILE B 1 89 ? -5.668 -28.438 -7.312 1 73.38 89 ILE B CA 1
ATOM 4157 C C . ILE B 1 89 ? -6.469 -28.297 -6.02 1 73.38 89 ILE B C 1
ATOM 4159 O O . ILE B 1 89 ? -7.668 -28.016 -6.059 1 73.38 89 ILE B O 1
ATOM 4163 N N . GLY B 1 90 ? -5.801 -27.875 -5.02 1 62.72 90 GLY B N 1
ATOM 4164 C CA . GLY B 1 90 ? -6.449 -27.547 -3.764 1 62.72 90 GLY B CA 1
ATOM 4165 C C . GLY B 1 90 ? -6.988 -28.766 -3.031 1 62.72 90 GLY B C 1
ATOM 4166 O O . GLY B 1 90 ? -7.254 -29.797 -3.646 1 62.72 90 GLY B O 1
ATOM 4167 N N . ILE B 1 91 ? -6.734 -28.734 -1.757 1 52.75 91 ILE B N 1
ATOM 4168 C CA . ILE B 1 91 ? -7.121 -29.766 -0.804 1 52.75 91 ILE B CA 1
ATOM 4169 C C . ILE B 1 91 ? -8.57 -30.172 -1.039 1 52.75 91 ILE B C 1
ATOM 4171 O O . ILE B 1 91 ? -8.914 -31.359 -0.974 1 52.75 91 ILE B O 1
ATOM 4175 N N . MET B 1 92 ? -9.359 -29.094 -1.302 1 52.41 92 MET B N 1
ATOM 4176 C CA . MET B 1 92 ? -10.781 -29.391 -1.282 1 52.41 92 MET B CA 1
ATOM 4177 C C . MET B 1 92 ? -11.188 -30.188 -2.523 1 52.41 92 MET B C 1
ATOM 4179 O O . MET B 1 92 ? -12.055 -31.062 -2.453 1 52.41 92 MET B O 1
ATOM 4183 N N . THR B 1 93 ? -10.523 -29.797 -3.65 1 54.94 93 THR B N 1
ATOM 4184 C CA . THR B 1 93 ? -10.812 -30.656 -4.805 1 54.94 93 THR B CA 1
ATOM 4185 C C . THR B 1 93 ? -10.328 -32.062 -4.559 1 54.94 93 THR B C 1
ATOM 4187 O O . THR B 1 93 ? -10.992 -33.031 -4.953 1 54.94 93 THR B O 1
ATOM 4190 N N . LEU B 1 94 ? -9.219 -32.031 -3.75 1 53.5 94 LEU B N 1
ATOM 4191 C CA . LEU B 1 94 ? -8.695 -33.406 -3.531 1 53.5 94 LEU B CA 1
ATOM 4192 C C . LEU B 1 94 ? -9.539 -34.125 -2.5 1 53.5 94 LEU B C 1
ATOM 4194 O O . LEU B 1 94 ? -9.695 -35.344 -2.584 1 53.5 94 LEU B O 1
ATOM 4198 N N . GLY B 1 95 ? -9.969 -33.312 -1.449 1 49.47 95 GLY B N 1
ATOM 4199 C CA . GLY B 1 95 ? -10.883 -34 -0.537 1 49.47 95 GLY B CA 1
ATOM 4200 C C . GLY B 1 95 ? -12.102 -34.562 -1.23 1 49.47 95 GLY B C 1
ATOM 4201 O O . GLY B 1 95 ? -12.5 -35.719 -0.948 1 49.47 95 GLY B O 1
ATOM 4202 N N . THR B 1 96 ? -12.602 -33.75 -2.145 1 52.03 96 THR B N 1
ATOM 4203 C CA . THR B 1 96 ? -13.727 -34.281 -2.902 1 52.03 96 THR B CA 1
ATOM 4204 C C . THR B 1 96 ? -13.305 -35.5 -3.701 1 52.03 96 THR B C 1
ATOM 4206 O O . THR B 1 96 ? -14.062 -36.469 -3.805 1 52.03 96 THR B O 1
ATOM 4209 N N . PHE B 1 97 ? -12.086 -35.406 -4.098 1 51.59 97 PHE B N 1
ATOM 4210 C CA . PHE B 1 97 ? -11.594 -36.531 -4.902 1 51.59 97 PHE B CA 1
ATOM 4211 C C . PHE B 1 97 ? -11.508 -37.781 -4.07 1 51.59 97 PHE B C 1
ATOM 4213 O O . PHE B 1 97 ? -11.906 -38.875 -4.523 1 51.59 97 PHE B O 1
ATOM 4220 N N . ILE B 1 98 ? -10.898 -37.531 -2.91 1 50.03 98 ILE B N 1
ATOM 4221 C CA . ILE B 1 98 ? -10.75 -38.719 -2.059 1 50.03 98 ILE B CA 1
ATOM 4222 C C . ILE B 1 98 ? -12.133 -39.281 -1.73 1 50.03 98 ILE B C 1
ATOM 4224 O O . ILE B 1 98 ? -12.328 -40.5 -1.753 1 50.03 98 ILE B O 1
ATOM 4228 N N . TRP B 1 99 ? -13.031 -38.375 -1.457 1 52.16 99 TRP B N 1
ATOM 4229 C CA . TRP B 1 99 ? -14.391 -38.812 -1.164 1 52.16 99 TRP B CA 1
ATOM 4230 C C . TRP B 1 99 ? -15 -39.531 -2.377 1 52.16 99 TRP B C 1
ATOM 4232 O O . TRP B 1 99 ? -15.703 -40.531 -2.236 1 52.16 99 TRP B O 1
ATOM 4242 N N . LEU B 1 100 ? -14.695 -39.031 -3.502 1 50.84 100 LEU B N 1
ATOM 4243 C CA . LEU B 1 100 ? -15.203 -39.625 -4.73 1 50.84 100 LEU B CA 1
ATOM 4244 C C . LEU B 1 100 ? -14.641 -41.031 -4.926 1 50.84 100 LEU B C 1
ATOM 4246 O O . LEU B 1 100 ? -15.367 -41.938 -5.312 1 50.84 100 LEU B O 1
ATOM 4250 N N . ILE B 1 101 ? -13.445 -41.031 -4.707 1 48.84 101 ILE B N 1
ATOM 4251 C CA . ILE B 1 101 ? -12.812 -42.344 -4.902 1 48.84 101 ILE B CA 1
ATOM 4252 C C . ILE B 1 101 ? -13.336 -43.344 -3.871 1 48.84 101 ILE B C 1
ATOM 4254 O O . ILE B 1 101 ? -13.516 -44.531 -4.172 1 48.84 101 ILE B O 1
ATOM 4258 N N . MET B 1 102 ? -13.547 -42.781 -2.721 1 48.72 102 MET B N 1
ATOM 4259 C CA . MET B 1 102 ? -14.008 -43.656 -1.658 1 48.72 102 MET B CA 1
ATOM 4260 C C . MET B 1 102 ? -15.492 -43.969 -1.807 1 48.72 102 MET B C 1
ATOM 4262 O O . MET B 1 102 ? -16.047 -44.781 -1.074 1 48.72 102 MET B O 1
ATOM 4266 N N . GLY B 1 103 ? -16.156 -43.5 -2.793 1 46.03 103 GLY B N 1
ATOM 4267 C CA . GLY B 1 103 ? -17.547 -43.75 -3.07 1 46.03 103 GLY B CA 1
ATOM 4268 C C . GLY B 1 103 ? -18.5 -43.156 -2.041 1 46.03 103 GLY B C 1
ATOM 4269 O O . GLY B 1 103 ? -19.609 -43.625 -1.854 1 46.03 103 GLY B O 1
ATOM 4270 N N . LYS B 1 104 ? -17.969 -42.344 -1.185 1 51.97 104 LYS B N 1
ATOM 4271 C CA . LYS B 1 104 ? -18.812 -41.812 -0.112 1 51.97 104 LYS B CA 1
ATOM 4272 C C . LYS B 1 104 ? -19.484 -40.531 -0.521 1 51.97 104 LYS B C 1
ATOM 4274 O O . LYS B 1 104 ? -18.984 -39.781 -1.383 1 51.97 104 LYS B O 1
ATOM 4279 N N . ARG B 1 105 ? -20.812 -40.406 -0.107 1 52.62 105 ARG B N 1
ATOM 4280 C CA . ARG B 1 105 ? -21.641 -39.219 -0.367 1 52.62 105 ARG B CA 1
ATOM 4281 C C . ARG B 1 105 ? -21.078 -38 0.331 1 52.62 105 ARG B C 1
ATOM 4283 O O . ARG B 1 105 ? -20.656 -38.062 1.485 1 52.62 105 ARG B O 1
ATOM 4290 N N . ILE B 1 106 ? -20.625 -37 -0.383 1 54.47 106 ILE B N 1
ATOM 4291 C CA . ILE B 1 106 ? -20.125 -35.75 0.179 1 54.47 106 ILE B CA 1
ATOM 4292 C C . ILE B 1 106 ? -21.234 -35.031 0.944 1 54.47 106 ILE B C 1
ATOM 4294 O O . ILE B 1 106 ? -22.281 -34.75 0.379 1 54.47 106 ILE B O 1
ATOM 4298 N N . GLY B 1 107 ? -21.188 -35.031 2.299 1 53.56 107 GLY B N 1
ATOM 4299 C CA . GLY B 1 107 ? -22.172 -34.406 3.156 1 53.56 107 GLY B CA 1
ATOM 4300 C C . GLY B 1 107 ? -22.203 -32.906 3.025 1 53.56 107 GLY B C 1
ATOM 4301 O O . GLY B 1 107 ? -21.422 -32.312 2.26 1 53.56 107 GLY B O 1
ATOM 4302 N N . LEU B 1 108 ? -23.188 -32.281 3.533 1 52.94 108 LEU B N 1
ATOM 4303 C CA . LEU B 1 108 ? -23.453 -30.828 3.484 1 52.94 108 LEU B CA 1
ATOM 4304 C C . LEU B 1 108 ? -22.25 -30.047 3.99 1 52.94 108 LEU B C 1
ATOM 4306 O O . LEU B 1 108 ? -21.922 -28.984 3.453 1 52.94 108 LEU B O 1
ATOM 4310 N N . LYS B 1 109 ? -21.594 -30.547 4.875 1 52.38 109 LYS B N 1
ATOM 4311 C CA . LYS B 1 109 ? -20.453 -29.859 5.473 1 52.38 109 LYS B CA 1
ATOM 4312 C C . LYS B 1 109 ? -19.281 -29.797 4.5 1 52.38 109 LYS B C 1
ATOM 4314 O O . LYS B 1 109 ? -18.578 -28.781 4.418 1 52.38 109 LYS B O 1
ATOM 4319 N N . GLU B 1 110 ? -19.156 -30.891 3.852 1 53.94 110 GLU B N 1
ATOM 4320 C CA . GLU B 1 110 ? -18.078 -30.953 2.859 1 53.94 110 GLU B CA 1
ATOM 4321 C C . GLU B 1 110 ? -18.359 -30.016 1.687 1 53.94 110 GLU B C 1
ATOM 4323 O O . GLU B 1 110 ? -17.438 -29.375 1.164 1 53.94 110 GLU B O 1
ATOM 4328 N N . ARG B 1 111 ? -19.625 -29.969 1.385 1 56.31 111 ARG B N 1
ATOM 4329 C CA . ARG B 1 111 ? -20.016 -29.047 0.327 1 56.31 111 ARG B CA 1
ATOM 4330 C C . ARG B 1 111 ? -19.766 -27.594 0.736 1 56.31 111 ARG B C 1
ATOM 4332 O O . ARG B 1 111 ? -19.344 -26.781 -0.088 1 56.31 111 ARG B O 1
ATOM 4339 N N . LYS B 1 112 ? -19.891 -27.359 1.98 1 53.84 112 LYS B N 1
ATOM 4340 C CA . LYS B 1 112 ? -19.641 -26.016 2.494 1 53.84 112 LYS B CA 1
ATOM 4341 C C . LYS B 1 112 ? -18.156 -25.656 2.457 1 53.84 112 LYS B C 1
ATOM 4343 O O . LYS B 1 112 ? -17.781 -24.516 2.191 1 53.84 112 LYS B O 1
ATOM 4348 N N . LEU B 1 113 ? -17.375 -26.672 2.65 1 49.16 113 LEU B N 1
ATOM 4349 C CA . LEU B 1 113 ? -15.93 -26.5 2.6 1 49.16 113 LEU B CA 1
ATOM 4350 C C . LEU B 1 113 ? -15.484 -26.094 1.198 1 49.16 113 LEU B C 1
ATOM 4352 O O . LEU B 1 113 ? -14.633 -25.219 1.041 1 49.16 113 LEU B O 1
ATOM 4356 N N . ILE B 1 114 ? -16.125 -26.812 0.306 1 53.69 114 ILE B N 1
ATOM 4357 C CA . ILE B 1 114 ? -15.805 -26.547 -1.092 1 53.69 114 ILE B CA 1
ATOM 4358 C C . ILE B 1 114 ? -16.234 -25.125 -1.454 1 53.69 114 ILE B C 1
ATOM 4360 O O . ILE B 1 114 ? -15.516 -24.406 -2.15 1 53.69 114 ILE B O 1
ATOM 4364 N N . MET B 1 115 ? -17.359 -24.766 -0.839 1 53.62 115 MET B N 1
ATOM 4365 C CA . MET B 1 115 ? -17.906 -23.453 -1.125 1 53.62 115 MET B CA 1
ATOM 4366 C C . MET B 1 115 ? -16.969 -22.344 -0.617 1 53.62 115 MET B C 1
ATOM 4368 O O . MET B 1 115 ? -16.75 -21.344 -1.302 1 53.62 115 MET B O 1
ATOM 4372 N N . VAL B 1 116 ? -16.453 -22.672 0.548 1 49.62 116 VAL B N 1
ATOM 4373 C CA . VAL B 1 116 ? -15.602 -21.672 1.189 1 49.62 116 VAL B CA 1
ATOM 4374 C C . VAL B 1 116 ? -14.25 -21.594 0.48 1 49.62 116 VAL B C 1
ATOM 4376 O O . VAL B 1 116 ? -13.727 -20.516 0.244 1 49.62 116 VAL B O 1
ATOM 4379 N N . ASP B 1 117 ? -13.766 -22.766 0.104 1 46.03 117 ASP B N 1
ATOM 4380 C CA . ASP B 1 117 ? -12.453 -22.812 -0.529 1 46.03 117 ASP B CA 1
ATOM 4381 C C . ASP B 1 117 ? -12.5 -22.219 -1.937 1 46.03 117 ASP B C 1
ATOM 4383 O O . ASP B 1 117 ? -11.539 -21.594 -2.381 1 46.03 117 ASP B O 1
ATOM 4387 N N . GLN B 1 118 ? -13.641 -22.516 -2.488 1 48.31 118 GLN B N 1
ATOM 4388 C CA . GLN B 1 118 ? -13.75 -22.109 -3.885 1 48.31 118 GLN B CA 1
ATOM 4389 C C . GLN B 1 118 ? -14.516 -20.797 -4.016 1 48.31 118 GLN B C 1
ATOM 4391 O O . GLN B 1 118 ? -14.727 -20.297 -5.125 1 48.31 118 GLN B O 1
ATOM 4396 N N . ASN B 1 119 ? -14.906 -20.125 -2.9 1 47.34 119 ASN B N 1
ATOM 4397 C CA . ASN B 1 119 ? -15.656 -18.875 -2.83 1 47.34 119 ASN B CA 1
ATOM 4398 C C . ASN B 1 119 ? -16.906 -18.922 -3.711 1 47.34 119 ASN B C 1
ATOM 4400 O O . ASN B 1 119 ? -17.141 -18 -4.496 1 47.34 119 ASN B O 1
ATOM 4404 N N . GLN B 1 120 ? -17.656 -20.125 -3.701 1 46.69 120 GLN B N 1
ATOM 4405 C CA . GLN B 1 120 ? -18.859 -20.281 -4.516 1 46.69 120 GLN B CA 1
ATOM 4406 C C . GLN B 1 120 ? -20.125 -20.156 -3.67 1 46.69 120 GLN B C 1
ATOM 4408 O O . GLN B 1 120 ? -20.141 -20.578 -2.51 1 46.69 120 GLN B O 1
ATOM 4413 N N . SER B 1 121 ? -21.125 -19.375 -4.168 1 42.16 121 SER B N 1
ATOM 4414 C CA . SER B 1 121 ? -22.359 -19.141 -3.43 1 42.16 121 SER B CA 1
ATOM 4415 C C . SER B 1 121 ? -23.359 -20.266 -3.67 1 42.16 121 SER B C 1
ATOM 4417 O O . SER B 1 121 ? -24.312 -20.422 -2.906 1 42.16 121 SER B O 1
ATOM 4419 N N . GLN B 1 122 ? -23.297 -21.078 -4.75 1 47.25 122 GLN B N 1
ATOM 4420 C CA . GLN B 1 122 ? -24.375 -22.031 -5 1 47.25 122 GLN B CA 1
ATOM 4421 C C . GLN B 1 122 ? -23.922 -23.469 -4.797 1 47.25 122 GLN B C 1
ATOM 4423 O O . GLN B 1 122 ? -22.828 -23.844 -5.227 1 47.25 122 GLN B O 1
ATOM 4428 N N . PHE B 1 123 ? -24.703 -24.234 -3.979 1 48.78 123 PHE B N 1
ATOM 4429 C CA . PHE B 1 123 ? -24.5 -25.609 -3.537 1 48.78 123 PHE B CA 1
ATOM 4430 C C . PHE B 1 123 ? -24.625 -26.578 -4.707 1 48.78 123 PHE B C 1
ATOM 4432 O O . PHE B 1 123 ? -23.922 -27.578 -4.766 1 48.78 123 PHE B O 1
ATOM 4439 N N . SER B 1 124 ? -25.625 -26.344 -5.598 1 49.44 124 SER B N 1
ATOM 4440 C CA . SER B 1 124 ? -26.016 -27.391 -6.535 1 49.44 124 SER B CA 1
ATOM 4441 C C . SER B 1 124 ? -24.953 -27.609 -7.609 1 49.44 124 SER B C 1
ATOM 4443 O O . SER B 1 124 ? -24.531 -26.656 -8.266 1 49.44 124 SER B O 1
ATOM 4445 N N . GLY B 1 125 ? -24.203 -28.75 -7.621 1 60.03 125 GLY B N 1
ATOM 4446 C CA . GLY B 1 125 ? -23.344 -29.203 -8.711 1 60.03 125 GLY B CA 1
ATOM 4447 C C . GLY B 1 125 ? -21.875 -28.953 -8.461 1 60.03 125 GLY B C 1
ATOM 4448 O O . GLY B 1 125 ? -21.062 -29.016 -9.391 1 60.03 125 GLY B O 1
ATOM 4449 N N . ILE B 1 126 ? -21.594 -28.672 -7.227 1 64.88 126 ILE B N 1
ATOM 4450 C CA . ILE B 1 126 ? -20.219 -28.328 -6.918 1 64.88 126 ILE B CA 1
ATOM 4451 C C . ILE B 1 126 ? -19.344 -29.562 -7.016 1 64.88 126 ILE B C 1
ATOM 4453 O O . ILE B 1 126 ? -18.188 -29.484 -7.469 1 64.88 126 ILE B O 1
ATOM 4457 N N . VAL B 1 127 ? -19.953 -30.734 -6.719 1 67.56 127 VAL B N 1
ATOM 4458 C CA . VAL B 1 127 ? -19.188 -31.969 -6.781 1 67.56 127 VAL B CA 1
ATOM 4459 C C . VAL B 1 127 ? -18.859 -32.312 -8.234 1 67.56 127 VAL B C 1
ATOM 4461 O O . VAL B 1 127 ? -17.719 -32.688 -8.555 1 67.56 127 VAL B O 1
ATOM 4464 N N . ASN B 1 128 ? -19.828 -32.125 -9.047 1 72.75 128 ASN B N 1
ATOM 4465 C CA . ASN B 1 128 ? -19.609 -32.375 -10.461 1 72.75 128 ASN B CA 1
ATOM 4466 C C . ASN B 1 128 ? -18.578 -31.406 -11.047 1 72.75 128 ASN B C 1
ATOM 4468 O O . ASN B 1 128 ? -17.75 -31.797 -11.867 1 72.75 128 ASN B O 1
ATOM 4472 N N . LEU B 1 129 ? -18.641 -30.234 -10.562 1 73.5 129 LEU B N 1
ATOM 4473 C CA . LEU B 1 129 ? -17.688 -29.234 -11.016 1 73.5 129 LEU B CA 1
ATOM 4474 C C . LEU B 1 129 ? -16.266 -29.625 -10.617 1 73.5 129 LEU B C 1
ATOM 4476 O O . LEU B 1 129 ? -15.344 -29.531 -11.43 1 73.5 129 LEU B O 1
ATOM 4480 N N . MET B 1 130 ? -16.141 -30.141 -9.453 1 75.81 130 MET B N 1
ATOM 4481 C CA . MET B 1 130 ? -14.82 -30.484 -8.961 1 75.81 130 MET B CA 1
ATOM 4482 C C . MET B 1 130 ? -14.25 -31.688 -9.711 1 75.81 130 MET B C 1
ATOM 4484 O O . MET B 1 130 ? -13.055 -31.734 -9.992 1 75.81 130 MET B O 1
ATOM 4488 N N . LYS B 1 131 ? -15.086 -32.594 -10.016 1 76.44 131 LYS B N 1
ATOM 4489 C CA . LYS B 1 131 ? -14.648 -33.75 -10.797 1 76.44 131 LYS B CA 1
ATOM 4490 C C . LYS B 1 131 ? -14.172 -33.344 -12.188 1 76.44 131 LYS B C 1
ATOM 4492 O O . LYS B 1 131 ? -13.133 -33.781 -12.664 1 76.44 131 LYS B O 1
ATOM 4497 N N . GLN B 1 132 ? -14.914 -32.5 -12.719 1 80.88 132 GLN B N 1
ATOM 4498 C CA . GLN B 1 132 ? -14.562 -32 -14.055 1 80.88 132 GLN B CA 1
ATOM 4499 C C . GLN B 1 132 ? -13.234 -31.25 -14.031 1 80.88 132 GLN B C 1
ATOM 4501 O O . GLN B 1 132 ? -12.422 -31.391 -14.945 1 80.88 132 GLN B O 1
ATOM 4506 N N . VAL B 1 133 ? -13.109 -30.516 -12.969 1 81.56 133 VAL B N 1
ATOM 4507 C CA . VAL B 1 133 ? -11.898 -29.703 -12.836 1 81.56 133 VAL B CA 1
ATOM 4508 C C . VAL B 1 133 ? -10.688 -30.625 -12.703 1 81.56 133 VAL B C 1
ATOM 4510 O O . VAL B 1 133 ? -9.664 -30.406 -13.359 1 81.56 133 VAL B O 1
ATOM 4513 N N . LEU B 1 134 ? -10.836 -31.625 -11.906 1 82 134 LEU B N 1
ATOM 4514 C CA . LEU B 1 134 ? -9.734 -32.562 -11.688 1 82 134 LEU B CA 1
ATOM 4515 C C . LEU B 1 134 ? -9.328 -33.219 -12.992 1 82 134 LEU B C 1
ATOM 4517 O O . LEU B 1 134 ? -8.148 -33.281 -13.336 1 82 134 LEU B O 1
ATOM 4521 N N . PHE B 1 135 ? -10.289 -33.719 -13.672 1 85.38 135 PHE B N 1
ATOM 4522 C CA . PHE B 1 135 ? -10.023 -34.406 -14.922 1 85.38 135 PHE B CA 1
ATOM 4523 C C . PHE B 1 135 ? -9.414 -33.469 -15.945 1 85.38 135 PHE B C 1
ATOM 4525 O O . PHE B 1 135 ? -8.477 -33.812 -16.656 1 85.38 135 PHE B O 1
ATOM 4532 N N . LEU B 1 136 ? -9.906 -32.281 -15.977 1 87.19 136 LEU B N 1
ATOM 4533 C CA . LEU B 1 136 ? -9.43 -31.328 -16.953 1 87.19 136 LEU B CA 1
ATOM 4534 C C . LEU B 1 136 ? -7.984 -30.938 -16.672 1 87.19 136 LEU B C 1
ATOM 4536 O O . LEU B 1 136 ? -7.172 -30.844 -17.609 1 87.19 136 LEU B O 1
ATOM 4540 N N . ILE B 1 137 ? -7.652 -30.719 -15.422 1 88.06 137 ILE B N 1
ATOM 4541 C CA . ILE B 1 137 ? -6.301 -30.297 -15.062 1 88.06 137 ILE B CA 1
ATOM 4542 C C . ILE B 1 137 ? -5.32 -31.438 -15.352 1 88.06 137 ILE B C 1
ATOM 4544 O O . ILE B 1 137 ? -4.23 -31.203 -15.875 1 88.06 137 ILE B O 1
ATOM 4548 N N . LEU B 1 138 ? -5.734 -32.625 -15.023 1 89.75 138 LEU B N 1
ATOM 4549 C CA . LEU B 1 138 ? -4.875 -33.781 -15.281 1 89.75 138 LEU B CA 1
ATOM 4550 C C . LEU B 1 138 ? -4.648 -33.969 -16.781 1 89.75 138 LEU B C 1
ATOM 4552 O O . LEU B 1 138 ? -3.545 -34.312 -17.203 1 89.75 138 LEU B O 1
ATOM 4556 N N . TRP B 1 139 ? -5.66 -33.688 -17.516 1 92.5 139 TRP B N 1
ATOM 4557 C CA . TRP B 1 139 ? -5.543 -33.781 -18.969 1 92.5 139 TRP B CA 1
ATOM 4558 C C . TRP B 1 139 ? -4.613 -32.719 -19.516 1 92.5 139 TRP B C 1
ATOM 4560 O O . TRP B 1 139 ? -3.789 -33 -20.391 1 92.5 139 TRP B O 1
ATOM 4570 N N . ILE B 1 140 ? -4.766 -31.578 -19.047 1 93.38 140 ILE B N 1
ATOM 4571 C CA . ILE B 1 140 ? -3.939 -30.453 -19.484 1 93.38 140 ILE B CA 1
ATOM 4572 C C . ILE B 1 140 ? -2.479 -30.719 -19.141 1 93.38 140 ILE B C 1
ATOM 4574 O O . ILE B 1 140 ? -1.587 -30.516 -19.969 1 93.38 140 ILE B O 1
ATOM 4578 N N . GLU B 1 141 ? -2.254 -31.234 -17.922 1 94.62 141 GLU B N 1
ATOM 4579 C CA . GLU B 1 141 ? -0.893 -31.531 -17.5 1 94.62 141 GLU B CA 1
ATOM 4580 C C . GLU B 1 141 ? -0.298 -32.688 -18.312 1 94.62 141 GLU B C 1
ATOM 4582 O O . GLU B 1 141 ? 0.881 -32.656 -18.672 1 94.62 141 GLU B O 1
ATOM 4587 N N . PHE B 1 142 ? -1.163 -33.656 -18.609 1 95.38 142 PHE B N 1
ATOM 4588 C CA . PHE B 1 142 ? -0.703 -34.812 -19.375 1 95.38 142 PHE B CA 1
ATOM 4589 C C . PHE B 1 142 ? -0.293 -34.375 -20.781 1 95.38 142 PHE B C 1
ATOM 4591 O O . PHE B 1 142 ? 0.807 -34.719 -21.234 1 95.38 142 PHE B O 1
ATOM 4598 N N . PHE B 1 143 ? -1.128 -33.656 -21.453 1 95.75 143 PHE B N 1
ATOM 4599 C CA . PHE B 1 143 ? -0.83 -33.25 -22.828 1 95.75 143 PHE B CA 1
ATOM 4600 C C . PHE B 1 143 ? 0.267 -32.188 -22.844 1 95.75 143 PHE B C 1
ATOM 4602 O O . PHE B 1 143 ? 1.09 -32.156 -23.766 1 95.75 143 PHE B O 1
ATOM 4609 N N . GLY B 1 144 ? 0.241 -31.328 -21.859 1 96.12 144 GLY B N 1
ATOM 4610 C CA . GLY B 1 144 ? 1.332 -30.375 -21.766 1 96.12 144 GLY B CA 1
ATOM 4611 C C . GLY B 1 144 ? 2.686 -31.031 -21.562 1 96.12 144 GLY B C 1
ATOM 4612 O O . GLY B 1 144 ? 3.666 -30.656 -22.203 1 96.12 144 GLY B O 1
ATOM 4613 N N . GLY B 1 145 ? 2.678 -32.031 -20.688 1 96.06 145 GLY B N 1
ATOM 4614 C CA . GLY B 1 145 ? 3.902 -32.781 -20.469 1 96.06 145 GLY B CA 1
ATOM 4615 C C . GLY B 1 145 ? 4.371 -33.531 -21.703 1 96.06 145 GLY B C 1
ATOM 4616 O O . GLY B 1 145 ? 5.57 -33.594 -21.969 1 96.06 145 GLY B O 1
ATOM 4617 N N . LEU B 1 146 ? 3.439 -34.062 -22.453 1 96.25 146 LEU B N 1
ATOM 4618 C CA . LEU B 1 146 ? 3.771 -34.781 -23.672 1 96.25 146 LEU B CA 1
ATOM 4619 C C . LEU B 1 146 ? 4.328 -33.844 -24.734 1 96.25 146 LEU B C 1
ATOM 4621 O O . LEU B 1 146 ? 5.305 -34.188 -25.406 1 96.25 146 LEU B O 1
ATOM 4625 N N . ILE B 1 147 ? 3.715 -32.75 -24.891 1 96.81 147 ILE B N 1
ATOM 4626 C CA . ILE B 1 147 ? 4.137 -31.797 -25.922 1 96.81 147 ILE B CA 1
ATOM 4627 C C . ILE B 1 147 ? 5.523 -31.25 -25.578 1 96.81 147 ILE B C 1
ATOM 4629 O O . ILE B 1 147 ? 6.426 -31.266 -26.406 1 96.81 147 ILE B O 1
ATOM 4633 N N . LEU B 1 148 ? 5.699 -30.812 -24.344 1 95.88 148 LEU B N 1
ATOM 4634 C CA . LEU B 1 148 ? 6.988 -30.266 -23.938 1 95.88 148 LEU B CA 1
ATOM 4635 C C . LEU B 1 148 ? 8.047 -31.359 -23.891 1 95.88 148 LEU B C 1
ATOM 4637 O O . LEU B 1 148 ? 9.188 -31.141 -24.312 1 95.88 148 LEU B O 1
ATOM 4641 N N . GLY B 1 149 ? 7.648 -32.562 -23.391 1 95.44 149 GLY B N 1
ATOM 4642 C CA . GLY B 1 149 ? 8.586 -33.656 -23.359 1 95.44 149 GLY B CA 1
ATOM 4643 C C . GLY B 1 149 ? 9.109 -34.062 -24.719 1 95.44 149 GLY B C 1
ATOM 4644 O O . GLY B 1 149 ? 10.312 -34.281 -24.891 1 95.44 149 GLY B O 1
ATOM 4645 N N . THR B 1 150 ? 8.242 -34.094 -25.688 1 95.25 150 THR B N 1
ATOM 4646 C CA . THR B 1 150 ? 8.641 -34.438 -27.031 1 95.25 150 THR B CA 1
ATOM 4647 C C . THR B 1 150 ? 9.508 -33.344 -27.641 1 95.25 150 THR B C 1
ATOM 4649 O O . THR B 1 150 ? 10.5 -33.625 -28.328 1 95.25 150 THR B O 1
ATOM 4652 N N . TYR B 1 151 ? 9.117 -32.156 -27.344 1 94.19 151 TYR B N 1
ATOM 4653 C CA . TYR B 1 151 ? 9.906 -31.047 -27.859 1 94.19 151 TYR B CA 1
ATOM 4654 C C . TYR B 1 151 ? 11.289 -31.016 -27.219 1 94.19 151 TYR B C 1
ATOM 4656 O O . TYR B 1 151 ? 12.273 -30.672 -27.875 1 94.19 151 TYR B O 1
ATOM 4664 N N . PHE B 1 152 ? 11.359 -31.375 -25.969 1 94.44 152 PHE B N 1
ATOM 4665 C CA . PHE B 1 152 ? 12.609 -31.328 -25.234 1 94.44 152 PHE B CA 1
ATOM 4666 C C . PHE B 1 152 ? 13.555 -32.438 -25.672 1 94.44 152 PHE B C 1
ATOM 4668 O O . PHE B 1 152 ? 14.719 -32.469 -25.281 1 94.44 152 PHE B O 1
ATOM 4675 N N . LEU B 1 153 ? 13.086 -33.312 -26.531 1 92.94 153 LEU B N 1
ATOM 4676 C CA . LEU B 1 153 ? 13.969 -34.312 -27.125 1 92.94 153 LEU B CA 1
ATOM 4677 C C . LEU B 1 153 ? 15.055 -33.656 -27.953 1 92.94 153 LEU B C 1
ATOM 4679 O O . LEU B 1 153 ? 16.109 -34.25 -28.188 1 92.94 153 LEU B O 1
ATOM 4683 N N . THR B 1 154 ? 14.812 -32.438 -28.344 1 90.75 154 THR B N 1
ATOM 4684 C CA . THR B 1 154 ? 15.797 -31.688 -29.125 1 90.75 154 THR B CA 1
ATOM 4685 C C . THR B 1 154 ? 16.828 -31.031 -28.219 1 90.75 154 THR B C 1
ATOM 4687 O O . THR B 1 154 ? 17.906 -30.625 -28.672 1 90.75 154 THR B O 1
ATOM 4690 N N . TYR B 1 155 ? 16.562 -30.906 -26.953 1 89.75 155 TYR B N 1
ATOM 4691 C CA . TYR B 1 155 ? 17.438 -30.234 -26 1 89.75 155 TYR B CA 1
ATOM 4692 C C . TYR B 1 155 ? 18.25 -31.234 -25.188 1 89.75 155 TYR B C 1
ATOM 4694 O O . TYR B 1 155 ? 19.375 -30.953 -24.797 1 89.75 155 TYR B O 1
ATOM 4702 N N . TYR B 1 156 ? 17.594 -32.375 -24.922 1 90.44 156 TYR B N 1
ATOM 4703 C CA . TYR B 1 156 ? 18.219 -33.344 -24.062 1 90.44 156 TYR B CA 1
ATOM 4704 C C . TYR B 1 156 ? 18.516 -34.625 -24.828 1 90.44 156 TYR B C 1
ATOM 4706 O O . TYR B 1 156 ? 17.766 -35 -25.734 1 90.44 156 TYR B O 1
ATOM 4714 N N . ASP B 1 157 ? 19.578 -35.312 -24.469 1 89.5 157 ASP B N 1
ATOM 4715 C CA . ASP B 1 157 ? 20.047 -36.5 -25.203 1 89.5 157 ASP B CA 1
ATOM 4716 C C . ASP B 1 157 ? 19.234 -37.75 -24.797 1 89.5 157 ASP B C 1
ATOM 4718 O O . ASP B 1 157 ? 19 -38.625 -25.625 1 89.5 157 ASP B O 1
ATOM 4722 N N . SER B 1 158 ? 18.781 -37.781 -23.625 1 92.69 158 SER B N 1
ATOM 4723 C CA . SER B 1 158 ? 18.047 -38.969 -23.156 1 92.69 158 SER B CA 1
ATOM 4724 C C . SER B 1 158 ? 16.547 -38.688 -23.109 1 92.69 158 SER B C 1
ATOM 4726 O O . SER B 1 158 ? 16.109 -37.625 -22.672 1 92.69 158 SER B O 1
ATOM 4728 N N . TYR B 1 159 ? 15.812 -39.719 -23.641 1 92.88 159 TYR B N 1
ATOM 4729 C CA . TYR B 1 159 ? 14.359 -39.594 -23.625 1 92.88 159 TYR B CA 1
ATOM 4730 C C . TYR B 1 159 ? 13.828 -39.5 -22.203 1 92.88 159 TYR B C 1
ATOM 4732 O O . TYR B 1 159 ? 12.852 -38.781 -21.938 1 92.88 159 TYR B O 1
ATOM 4740 N N . GLN B 1 160 ? 14.508 -40.125 -21.281 1 92.44 160 GLN B N 1
ATOM 4741 C CA . GLN B 1 160 ? 14.078 -40.094 -19.875 1 92.44 160 GLN B CA 1
ATOM 4742 C C . GLN B 1 160 ? 14.203 -38.688 -19.297 1 92.44 160 GLN B C 1
ATOM 4744 O O . GLN B 1 160 ? 13.289 -38.219 -18.625 1 92.44 160 GLN B O 1
ATOM 4749 N N . GLU B 1 161 ? 15.289 -38.094 -19.656 1 93.06 161 GLU B N 1
ATOM 4750 C CA . GLU B 1 161 ? 15.516 -36.75 -19.156 1 93.06 161 GLU B CA 1
ATOM 4751 C C . GLU B 1 161 ? 14.555 -35.75 -19.797 1 93.06 161 GLU B C 1
ATOM 4753 O O . GLU B 1 161 ? 14.023 -34.875 -19.125 1 93.06 161 GLU B O 1
ATOM 4758 N N . ALA B 1 162 ? 14.328 -35.906 -21.047 1 94.75 162 ALA B N 1
ATOM 4759 C CA . ALA B 1 162 ? 13.445 -35 -21.781 1 94.75 162 ALA B CA 1
ATOM 4760 C C . ALA B 1 162 ? 12.023 -35.062 -21.25 1 94.75 162 ALA B C 1
ATOM 4762 O O . ALA B 1 162 ? 11.406 -34.031 -20.969 1 94.75 162 ALA B O 1
ATOM 4763 N N . TYR B 1 163 ? 11.562 -36.25 -21.047 1 94.88 163 TYR B N 1
ATOM 4764 C CA . TYR B 1 163 ? 10.188 -36.406 -20.609 1 94.88 163 TYR B CA 1
ATOM 4765 C C . TYR B 1 163 ? 10.047 -36.062 -19.125 1 94.88 163 TYR B C 1
ATOM 4767 O O . TYR B 1 163 ? 8.984 -35.656 -18.672 1 94.88 163 TYR B O 1
ATOM 4775 N N . LEU B 1 164 ? 11.141 -36.25 -18.359 1 93.94 164 LEU B N 1
ATOM 4776 C CA . LEU B 1 164 ? 11.125 -35.812 -16.969 1 93.94 164 LEU B CA 1
ATOM 4777 C C . LEU B 1 164 ? 10.992 -34.281 -16.875 1 93.94 164 LEU B C 1
ATOM 4779 O O . LEU B 1 164 ? 10.172 -33.781 -16.109 1 93.94 164 LEU B O 1
ATOM 4783 N N . HIS B 1 165 ? 11.734 -33.594 -17.672 1 93.69 165 HIS B N 1
ATOM 4784 C CA . HIS B 1 165 ? 11.688 -32.156 -17.688 1 93.69 165 HIS B CA 1
ATOM 4785 C C . HIS B 1 165 ? 10.352 -31.641 -18.203 1 93.69 165 HIS B C 1
ATOM 4787 O O . HIS B 1 165 ? 9.805 -30.672 -17.688 1 93.69 165 HIS B O 1
ATOM 4793 N N . GLY B 1 166 ? 9.883 -32.344 -19.234 1 94.75 166 GLY B N 1
ATOM 4794 C CA . GLY B 1 166 ? 8.586 -31.953 -19.766 1 94.75 166 GLY B CA 1
ATOM 4795 C C . GLY B 1 166 ? 7.449 -32.188 -18.797 1 94.75 166 GLY B C 1
ATOM 4796 O O . GLY B 1 166 ? 6.582 -31.312 -18.625 1 94.75 166 GLY B O 1
ATOM 4797 N N . PHE B 1 167 ? 7.516 -33.312 -18.172 1 94.69 167 PHE B N 1
ATOM 4798 C CA . PHE B 1 167 ? 6.516 -33.656 -17.172 1 94.69 167 PHE B CA 1
ATOM 4799 C C . PHE B 1 167 ? 6.523 -32.656 -16.031 1 94.69 167 PHE B C 1
ATOM 4801 O O . PHE B 1 167 ? 5.48 -32.125 -15.656 1 94.69 167 PHE B O 1
ATOM 4808 N N . PHE B 1 168 ? 7.648 -32.375 -15.508 1 95.25 168 PHE B N 1
ATOM 4809 C CA . PHE B 1 168 ? 7.754 -31.453 -14.375 1 95.25 168 PHE B CA 1
ATOM 4810 C C . PHE B 1 168 ? 7.379 -30.031 -14.773 1 95.25 168 PHE B C 1
ATOM 4812 O O . PHE B 1 168 ? 6.695 -29.328 -14.031 1 95.25 168 PHE B O 1
ATOM 4819 N N . ALA B 1 169 ? 7.801 -29.641 -15.906 1 94.25 169 ALA B N 1
ATOM 4820 C CA . ALA B 1 169 ? 7.484 -28.297 -16.391 1 94.25 169 ALA B CA 1
ATOM 4821 C C . ALA B 1 169 ? 5.98 -28.109 -16.547 1 94.25 169 ALA B C 1
ATOM 4823 O O . ALA B 1 169 ? 5.441 -27.047 -16.203 1 94.25 169 ALA B O 1
ATOM 4824 N N . SER B 1 170 ? 5.348 -29.109 -17.047 1 95.94 170 SER B N 1
ATOM 4825 C CA . SER B 1 170 ? 3.904 -29.047 -17.25 1 95.94 170 SER B CA 1
ATOM 4826 C C . SER B 1 170 ? 3.168 -28.938 -15.914 1 95.94 170 SER B C 1
ATOM 4828 O O . SER B 1 170 ? 2.271 -28.109 -15.758 1 95.94 170 SER B O 1
ATOM 4830 N N . ILE B 1 171 ? 3.564 -29.734 -14.977 1 94.12 171 ILE B N 1
ATOM 4831 C CA . ILE B 1 171 ? 2.922 -29.734 -13.664 1 94.12 171 ILE B CA 1
ATOM 4832 C C . ILE B 1 171 ? 3.197 -28.406 -12.961 1 94.12 171 ILE B C 1
ATOM 4834 O O . ILE B 1 171 ? 2.281 -27.781 -12.422 1 94.12 171 ILE B O 1
ATOM 4838 N N . SER B 1 172 ? 4.422 -27.984 -12.969 1 94 172 SER B N 1
ATOM 4839 C CA . SER B 1 172 ? 4.82 -26.75 -12.297 1 94 172 SER B CA 1
ATOM 4840 C C . SER B 1 172 ? 4.098 -25.547 -12.891 1 94 172 SER B C 1
ATOM 4842 O O . SER B 1 172 ? 3.645 -24.672 -12.156 1 94 172 SER B O 1
ATOM 4844 N N . ALA B 1 173 ? 3.969 -25.516 -14.188 1 94.25 173 ALA B N 1
ATOM 4845 C CA . ALA B 1 173 ? 3.32 -24.406 -14.859 1 94.25 173 ALA B CA 1
ATOM 4846 C C . ALA B 1 173 ? 1.813 -24.406 -14.617 1 94.25 173 ALA B C 1
ATOM 4848 O O . ALA B 1 173 ? 1.216 -23.375 -14.312 1 94.25 173 ALA B O 1
ATOM 4849 N N . THR B 1 174 ? 1.204 -25.547 -14.734 1 93.25 174 THR B N 1
ATOM 4850 C CA . THR B 1 174 ? -0.246 -25.656 -14.617 1 93.25 174 THR B CA 1
ATOM 4851 C C . THR B 1 174 ? -0.691 -25.406 -13.18 1 93.25 174 THR B C 1
ATOM 4853 O O . THR B 1 174 ? -1.719 -24.781 -12.938 1 93.25 174 THR B O 1
ATOM 4856 N N . THR B 1 175 ? 0.079 -25.922 -12.273 1 91.38 175 THR B N 1
ATOM 4857 C CA . THR B 1 175 ? -0.252 -25.719 -10.867 1 91.38 175 THR B CA 1
ATOM 4858 C C . THR B 1 175 ? 0.253 -24.359 -10.383 1 91.38 175 THR B C 1
ATOM 4860 O O . THR B 1 175 ? 0.027 -23.984 -9.234 1 91.38 175 THR B O 1
ATOM 4863 N N . ASN B 1 176 ? 0.905 -23.641 -11.266 1 91.75 176 ASN B N 1
ATOM 4864 C CA . ASN B 1 176 ? 1.494 -22.344 -10.93 1 91.75 176 ASN B CA 1
ATOM 4865 C C . ASN B 1 176 ? 2.436 -22.453 -9.734 1 91.75 176 ASN B C 1
ATOM 4867 O O . ASN B 1 176 ? 2.451 -21.578 -8.867 1 91.75 176 ASN B O 1
ATOM 4871 N N . GLY B 1 177 ? 3.16 -23.531 -9.672 1 90.44 177 GLY B N 1
ATOM 4872 C CA . GLY B 1 177 ? 4.082 -23.75 -8.57 1 90.44 177 GLY B CA 1
ATOM 4873 C C . GLY B 1 177 ? 5.387 -23 -8.727 1 90.44 177 GLY B C 1
ATOM 4874 O O . GLY B 1 177 ? 6.043 -22.672 -7.73 1 90.44 177 GLY B O 1
ATOM 4875 N N . GLY B 1 178 ? 5.852 -22.828 -9.898 1 88.38 178 GLY B N 1
ATOM 4876 C CA . GLY B 1 178 ? 7 -21.984 -10.164 1 88.38 178 GLY B CA 1
ATOM 4877 C C . GLY B 1 178 ? 8.328 -22.688 -9.969 1 88.38 178 GLY B C 1
ATOM 4878 O O . GLY B 1 178 ? 9.391 -22.094 -10.156 1 88.38 178 GLY B O 1
ATOM 4879 N N . PHE B 1 179 ? 8.305 -23.953 -9.562 1 90.12 179 PHE B N 1
ATOM 4880 C CA . PHE B 1 179 ? 9.531 -24.719 -9.406 1 90.12 179 PHE B CA 1
ATOM 4881 C C . PHE B 1 179 ? 10.062 -25.172 -10.766 1 90.12 179 PHE B C 1
ATOM 4883 O O . PHE B 1 179 ? 9.289 -25.391 -11.695 1 90.12 179 PHE B O 1
ATOM 4890 N N . ASP B 1 180 ? 11.312 -25.219 -10.812 1 88.31 180 ASP B N 1
ATOM 4891 C CA . ASP B 1 180 ? 11.945 -25.734 -12.023 1 88.31 180 ASP B CA 1
ATOM 4892 C C . ASP B 1 180 ? 13.078 -26.703 -11.68 1 88.31 180 ASP B C 1
ATOM 4894 O O . ASP B 1 180 ? 13.648 -26.641 -10.586 1 88.31 180 ASP B O 1
ATOM 4898 N N . ILE B 1 181 ? 13.352 -27.578 -12.586 1 89 181 ILE B N 1
ATOM 4899 C CA . ILE B 1 181 ? 14.383 -28.578 -12.336 1 89 181 ILE B CA 1
ATOM 4900 C C . ILE B 1 181 ? 15.602 -28.281 -13.211 1 89 181 ILE B C 1
ATOM 4902 O O . ILE B 1 181 ? 16.578 -29.047 -13.195 1 89 181 ILE B O 1
ATOM 4906 N N . THR B 1 182 ? 15.586 -27.203 -13.961 1 87.06 182 THR B N 1
ATOM 4907 C CA . THR B 1 182 ? 16.734 -26.797 -14.758 1 87.06 182 THR B CA 1
ATOM 4908 C C . THR B 1 182 ? 17.766 -26.047 -13.898 1 87.06 182 THR B C 1
ATOM 4910 O O . THR B 1 182 ? 18.938 -25.984 -14.242 1 87.06 182 THR B O 1
ATOM 4913 N N . GLY B 1 183 ? 17.281 -25.422 -12.82 1 83.5 183 GLY B N 1
ATOM 4914 C CA . GLY B 1 183 ? 18.125 -24.594 -11.977 1 83.5 183 GLY B CA 1
ATOM 4915 C C . GLY B 1 183 ? 18.094 -23.125 -12.344 1 83.5 183 GLY B C 1
ATOM 4916 O O . GLY B 1 183 ? 18.5 -22.266 -11.555 1 83.5 183 GLY B O 1
ATOM 4917 N N . ASN B 1 184 ? 17.531 -22.844 -13.492 1 88 184 ASN B N 1
ATOM 4918 C CA . ASN B 1 184 ? 17.484 -21.469 -13.961 1 88 184 ASN B CA 1
ATOM 4919 C C . ASN B 1 184 ? 16.125 -21.109 -14.523 1 88 184 ASN B C 1
ATOM 4921 O O . ASN B 1 184 ? 16.016 -20.375 -15.508 1 88 184 ASN B O 1
ATOM 4925 N N . SER B 1 185 ? 15.141 -21.719 -13.953 1 90.88 185 SER B N 1
ATOM 4926 C CA . SER B 1 185 ? 13.781 -21.469 -14.422 1 90.88 185 SER B CA 1
ATOM 4927 C C . SER B 1 185 ? 13.672 -21.656 -15.93 1 90.88 185 SER B C 1
ATOM 4929 O O . SER B 1 185 ? 14.086 -22.688 -16.453 1 90.88 185 SER B O 1
ATOM 4931 N N . MET B 1 186 ? 13.109 -20.734 -16.672 1 90.5 186 MET B N 1
ATOM 4932 C CA . MET B 1 186 ? 12.898 -20.875 -18.109 1 90.5 186 MET B CA 1
ATOM 4933 C C . MET B 1 186 ? 13.938 -20.094 -18.891 1 90.5 186 MET B C 1
ATOM 4935 O O . MET B 1 186 ? 13.781 -19.875 -20.094 1 90.5 186 MET B O 1
ATOM 4939 N N . ILE B 1 187 ? 15.023 -19.75 -18.266 1 89.5 187 ILE B N 1
ATOM 4940 C CA . ILE B 1 187 ? 16.047 -18.922 -18.891 1 89.5 187 ILE B CA 1
ATOM 4941 C C . ILE B 1 187 ? 16.703 -19.703 -20.031 1 89.5 187 ILE B C 1
ATOM 4943 O O . ILE B 1 187 ? 16.984 -19.141 -21.094 1 89.5 187 ILE B O 1
ATOM 4947 N N . PRO B 1 188 ? 16.922 -21.047 -19.844 1 88.56 188 PRO B N 1
ATOM 4948 C CA . PRO B 1 188 ? 17.516 -21.797 -20.953 1 88.56 188 PRO B CA 1
ATOM 4949 C C . PRO B 1 188 ? 16.625 -21.812 -22.188 1 88.56 188 PRO B C 1
ATOM 4951 O O . PRO B 1 188 ? 17.109 -22.062 -23.297 1 88.56 188 PRO B O 1
ATOM 4954 N N . PHE B 1 189 ? 15.391 -21.5 -22.047 1 90.5 189 PHE B N 1
ATOM 4955 C CA . PHE B 1 189 ? 14.438 -21.531 -23.156 1 90.5 189 PHE B CA 1
ATOM 4956 C C . PHE B 1 189 ? 14.047 -20.125 -23.578 1 90.5 189 PHE B C 1
ATOM 4958 O O . PHE B 1 189 ? 12.961 -19.922 -24.125 1 90.5 189 PHE B O 1
ATOM 4965 N N . ARG B 1 190 ? 14.891 -19.203 -23.281 1 89.5 190 ARG B N 1
ATOM 4966 C CA . ARG B 1 190 ? 14.625 -17.797 -23.5 1 89.5 190 ARG B CA 1
ATOM 4967 C C . ARG B 1 190 ? 14.344 -17.5 -24.969 1 89.5 190 ARG B C 1
ATOM 4969 O O . ARG B 1 190 ? 13.5 -16.656 -25.281 1 89.5 190 ARG B O 1
ATOM 4976 N N . HIS B 1 191 ? 14.977 -18.141 -25.844 1 89.75 191 HIS B N 1
ATOM 4977 C CA . HIS B 1 191 ? 14.82 -17.844 -27.266 1 89.75 191 HIS B CA 1
ATOM 4978 C C . HIS B 1 191 ? 13.93 -18.859 -27.953 1 89.75 191 HIS B C 1
ATOM 4980 O O . HIS B 1 191 ? 13.797 -18.859 -29.188 1 89.75 191 HIS B O 1
ATOM 4986 N N . ASP B 1 192 ? 13.336 -19.766 -27.266 1 93.06 192 ASP B N 1
ATOM 4987 C CA . ASP B 1 192 ? 12.398 -20.75 -27.797 1 93.06 192 ASP B CA 1
ATOM 4988 C C . ASP B 1 192 ? 10.961 -20.328 -27.547 1 93.06 192 ASP B C 1
ATOM 4990 O O . ASP B 1 192 ? 10.414 -20.578 -26.469 1 93.06 192 ASP B O 1
ATOM 4994 N N . TYR B 1 193 ? 10.383 -19.781 -28.562 1 94.25 193 TYR B N 1
ATOM 4995 C CA . TYR B 1 193 ? 9.055 -19.203 -28.438 1 94.25 193 TYR B CA 1
ATOM 4996 C C . TYR B 1 193 ? 7.996 -20.281 -28.266 1 94.25 193 TYR B C 1
ATOM 4998 O O . TYR B 1 193 ? 6.953 -20.047 -27.656 1 94.25 193 TYR B O 1
ATOM 5006 N N . PHE B 1 194 ? 8.312 -21.453 -28.797 1 94.81 194 PHE B N 1
ATOM 5007 C CA . PHE B 1 194 ? 7.352 -22.547 -28.688 1 94.81 194 PHE B CA 1
ATOM 5008 C C . PHE B 1 194 ? 7.199 -22.969 -27.234 1 94.81 194 PHE B C 1
ATOM 5010 O O . PHE B 1 194 ? 6.082 -23.078 -26.719 1 94.81 194 PHE B O 1
ATOM 5017 N N . VAL B 1 195 ? 8.344 -23.203 -26.578 1 94.56 195 VAL B N 1
ATOM 5018 C CA . VAL B 1 195 ? 8.336 -23.609 -25.188 1 94.56 195 VAL B CA 1
AT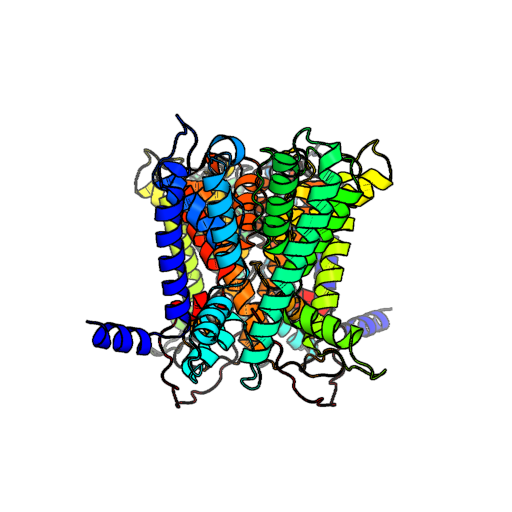OM 5019 C C . VAL B 1 195 ? 7.668 -22.531 -24.328 1 94.56 195 VAL B C 1
ATOM 5021 O O . VAL B 1 195 ? 6.859 -22.844 -23.453 1 94.56 195 VAL B O 1
ATOM 5024 N N . GLN B 1 196 ? 7.977 -21.312 -24.609 1 95.31 196 GLN B N 1
ATOM 5025 C CA . GLN B 1 196 ? 7.418 -20.203 -23.828 1 95.31 196 GLN B CA 1
ATOM 5026 C C . GLN B 1 196 ? 5.906 -20.109 -24.016 1 95.31 196 GLN B C 1
ATOM 5028 O O . GLN B 1 196 ? 5.168 -19.891 -23.062 1 95.31 196 GLN B O 1
ATOM 5033 N N . PHE B 1 197 ? 5.531 -20.281 -25.234 1 95.81 197 PHE B N 1
ATOM 5034 C CA . PHE B 1 197 ? 4.109 -20.188 -25.547 1 95.81 197 PHE B CA 1
ATOM 5035 C C . PHE B 1 197 ? 3.318 -21.266 -24.844 1 95.81 197 PHE B C 1
ATOM 5037 O O . PHE B 1 197 ? 2.283 -21 -24.234 1 95.81 197 PHE B O 1
ATOM 5044 N N . ILE B 1 198 ? 3.768 -22.484 -24.922 1 95.62 198 ILE B N 1
ATOM 5045 C CA . ILE B 1 198 ? 3.084 -23.609 -24.281 1 95.62 198 ILE B CA 1
ATOM 5046 C C . ILE B 1 198 ? 3.064 -23.406 -22.766 1 95.62 198 ILE B C 1
ATOM 5048 O O . ILE B 1 198 ? 2.041 -23.625 -22.109 1 95.62 198 ILE B O 1
ATOM 5052 N N . THR B 1 199 ? 4.18 -22.969 -22.219 1 95.06 199 THR B N 1
ATOM 5053 C CA . THR B 1 199 ? 4.266 -22.734 -20.781 1 95.06 199 THR B CA 1
ATOM 5054 C C . THR B 1 199 ? 3.301 -21.641 -20.359 1 95.06 199 THR B C 1
ATOM 5056 O O . THR B 1 199 ? 2.635 -21.75 -19.328 1 95.06 199 THR B O 1
ATOM 5059 N N . MET B 1 200 ? 3.195 -20.562 -21.141 1 95.88 200 MET B N 1
ATOM 5060 C CA . MET B 1 200 ? 2.26 -19.484 -20.844 1 95.88 200 MET B CA 1
ATOM 5061 C C . MET B 1 200 ? 0.824 -20 -20.828 1 95.88 200 MET B C 1
ATOM 5063 O O . MET B 1 200 ? 0.04 -19.641 -19.938 1 95.88 200 MET B O 1
ATOM 5067 N N . LEU B 1 201 ? 0.52 -20.812 -21.766 1 95.38 201 LEU B N 1
ATOM 5068 C CA . LEU B 1 201 ? -0.821 -21.375 -21.844 1 95.38 201 LEU B CA 1
ATOM 5069 C C . LEU B 1 201 ? -1.121 -22.219 -20.594 1 95.38 201 LEU B C 1
ATOM 5071 O O . LEU B 1 201 ? -2.215 -22.125 -20.031 1 95.38 201 LEU B O 1
ATOM 5075 N N . LEU B 1 202 ? -0.18 -23 -20.25 1 95.25 202 LEU B N 1
ATOM 5076 C CA . LEU B 1 202 ? -0.356 -23.844 -19.062 1 95.25 202 LEU B CA 1
ATOM 5077 C C . LEU B 1 202 ? -0.552 -23 -17.812 1 95.25 202 LEU B C 1
ATOM 5079 O O . LEU B 1 202 ? -1.402 -23.312 -16.984 1 95.25 202 LEU B O 1
ATOM 5083 N N . ILE B 1 203 ? 0.192 -21.922 -17.672 1 93.88 203 ILE B N 1
ATOM 5084 C CA . ILE B 1 203 ? 0.056 -21.016 -16.547 1 93.88 203 ILE B CA 1
ATOM 5085 C C . ILE B 1 203 ? -1.34 -20.391 -16.547 1 93.88 203 ILE B C 1
ATOM 5087 O O . ILE B 1 203 ? -1.999 -20.328 -15.5 1 93.88 203 ILE B O 1
ATOM 5091 N N . ILE B 1 204 ? -1.768 -19.969 -17.703 1 94.25 204 ILE B N 1
ATOM 5092 C CA . ILE B 1 204 ? -3.064 -19.328 -17.844 1 94.25 204 ILE B CA 1
ATOM 5093 C C . ILE B 1 204 ? -4.176 -20.297 -17.469 1 94.25 204 ILE B C 1
ATOM 5095 O O . ILE B 1 204 ? -5.129 -19.938 -16.781 1 94.25 204 ILE B O 1
ATOM 5099 N N . PHE B 1 205 ? -4.062 -21.531 -17.875 1 93.06 205 PHE B N 1
ATOM 5100 C CA . PHE B 1 205 ? -5.074 -22.547 -17.594 1 93.06 205 PHE B CA 1
ATOM 5101 C C . PHE B 1 205 ? -5.191 -22.781 -16.094 1 93.06 205 PHE B C 1
ATOM 5103 O O . PHE B 1 205 ? -6.277 -23.078 -15.586 1 93.06 205 PHE B O 1
ATOM 5110 N N . GLY B 1 206 ? -4.148 -22.656 -15.43 1 90.19 206 GLY B N 1
ATOM 5111 C CA . GLY B 1 206 ? -4.172 -22.859 -13.992 1 90.19 206 GLY B CA 1
ATOM 5112 C C . GLY B 1 206 ? -4.617 -21.641 -13.211 1 90.19 206 GLY B C 1
ATOM 5113 O O . GLY B 1 206 ? -5.125 -21.75 -12.094 1 90.19 206 GLY B O 1
ATOM 5114 N N . ALA B 1 207 ? -4.438 -20.469 -13.82 1 90.31 207 ALA B N 1
ATOM 5115 C CA . ALA B 1 207 ? -4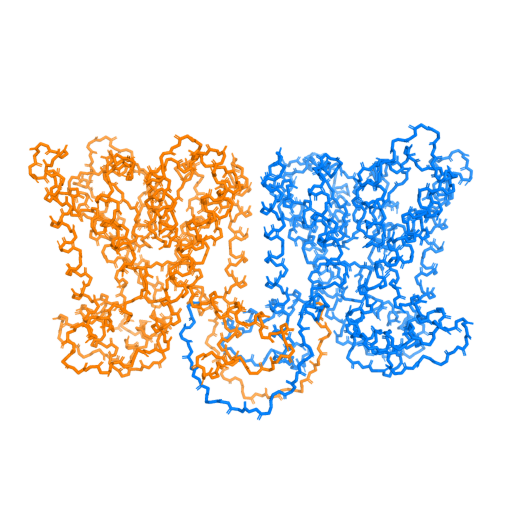.621 -19.234 -13.062 1 90.31 207 ALA B CA 1
ATOM 5116 C C . ALA B 1 207 ? -5.961 -18.594 -13.398 1 90.31 207 ALA B C 1
ATOM 5118 O O . ALA B 1 207 ? -6.449 -17.734 -12.648 1 90.31 207 ALA B O 1
ATOM 5119 N N . ILE B 1 208 ? -6.598 -18.844 -14.422 1 87.62 208 ILE B N 1
ATOM 5120 C CA . ILE B 1 208 ? -7.773 -18.141 -14.914 1 87.62 208 ILE B CA 1
ATOM 5121 C C . ILE B 1 208 ? -8.992 -18.531 -14.086 1 87.62 208 ILE B C 1
ATOM 5123 O O . ILE B 1 208 ? -9.953 -17.75 -13.977 1 87.62 208 ILE B O 1
ATOM 5127 N N . GLY B 1 209 ? -9.062 -19.703 -13.547 1 84.81 209 GLY B N 1
ATOM 5128 C CA . GLY B 1 209 ? -10.211 -20.203 -12.805 1 84.81 209 GLY B CA 1
ATOM 5129 C C . GLY B 1 209 ? -10.82 -21.453 -13.414 1 84.81 209 GLY B C 1
ATOM 5130 O O . GLY B 1 209 ? -11.133 -21.484 -14.602 1 84.81 209 GLY B O 1
ATOM 5131 N N . PHE B 1 210 ? -11.062 -22.328 -12.57 1 83.62 210 PHE B N 1
ATOM 5132 C CA . PHE B 1 210 ? -11.477 -23.656 -13.016 1 83.62 210 PHE B CA 1
ATOM 5133 C C . PHE B 1 210 ? -12.867 -23.594 -13.648 1 83.62 210 PHE B C 1
ATOM 5135 O O . PHE B 1 210 ? -13.109 -24.234 -14.672 1 83.62 210 PHE B O 1
ATOM 5142 N N . PRO B 1 211 ? -13.75 -22.781 -13.023 1 81.12 211 PRO B N 1
ATOM 5143 C CA . PRO B 1 211 ? -15.07 -22.719 -13.648 1 81.12 211 PRO B CA 1
ATOM 5144 C C . PRO B 1 211 ? -15.023 -22.172 -15.078 1 81.12 211 PRO B C 1
ATOM 5146 O O . PRO B 1 211 ? -15.836 -22.562 -15.922 1 81.12 211 PRO B O 1
ATOM 5149 N N . VAL B 1 212 ? -14.141 -21.312 -15.312 1 85.62 212 VAL B N 1
ATOM 5150 C CA . VAL B 1 212 ? -13.984 -20.75 -16.656 1 85.62 212 VAL B CA 1
ATOM 5151 C C . VAL B 1 212 ? -13.547 -21.844 -17.625 1 85.62 212 VAL B C 1
ATOM 5153 O O . VAL B 1 212 ? -14.055 -21.938 -18.75 1 85.62 212 VAL B O 1
ATOM 5156 N N . LEU B 1 213 ? -12.633 -22.719 -17.188 1 87.06 213 LEU B N 1
ATOM 5157 C CA . LEU B 1 213 ? -12.141 -23.797 -18.016 1 87.06 213 LEU B CA 1
ATOM 5158 C C . LEU B 1 213 ? -13.258 -24.781 -18.344 1 87.06 213 LEU B C 1
ATOM 5160 O O . LEU B 1 213 ? -13.367 -25.266 -19.469 1 87.06 213 LEU B O 1
ATOM 5164 N N . VAL B 1 214 ? -14.039 -25 -17.344 1 84.94 214 VAL B N 1
ATOM 5165 C CA . VAL B 1 214 ? -15.141 -25.922 -17.531 1 84.94 214 VAL B CA 1
ATOM 5166 C C . VAL B 1 214 ? -16.156 -25.344 -18.516 1 84.94 214 VAL B C 1
ATOM 5168 O O . VAL B 1 214 ? -16.656 -26.047 -19.391 1 84.94 214 VAL B O 1
ATOM 5171 N N . GLU B 1 215 ? -16.438 -24.094 -18.344 1 85.56 215 GLU B N 1
ATOM 5172 C CA . GLU B 1 215 ? -17.391 -23.453 -19.25 1 85.56 215 GLU B CA 1
ATOM 5173 C C . GLU B 1 215 ? -16.844 -23.406 -20.672 1 85.56 215 GLU B C 1
ATOM 5175 O O . GLU B 1 215 ? -17.609 -23.547 -21.641 1 85.56 215 GLU B O 1
ATOM 5180 N N . VAL B 1 216 ? -15.641 -23.172 -20.828 1 86.75 216 VAL B N 1
ATOM 5181 C CA . VAL B 1 216 ? -15.031 -23.141 -22.156 1 86.75 216 VAL B CA 1
ATOM 5182 C C . VAL B 1 216 ? -15.086 -24.531 -22.781 1 86.75 216 VAL B C 1
ATOM 5184 O O . VAL B 1 216 ? -15.359 -24.672 -23.969 1 86.75 216 VAL B O 1
ATOM 5187 N N . LYS B 1 217 ? -14.758 -25.562 -21.938 1 85.94 217 LYS B N 1
ATOM 5188 C CA . LYS B 1 217 ? -14.859 -26.938 -22.406 1 85.94 217 LYS B CA 1
ATOM 5189 C C . LYS B 1 217 ? -16.281 -27.266 -22.875 1 85.94 217 LYS B C 1
ATOM 5191 O O . LYS B 1 217 ? -16.469 -27.844 -23.953 1 85.94 217 LYS B O 1
ATOM 5196 N N . ASP B 1 218 ? -17.25 -26.812 -22 1 84.25 218 ASP B N 1
ATOM 5197 C CA . ASP B 1 218 ? -18.641 -27.062 -22.344 1 84.25 218 ASP B CA 1
ATOM 5198 C C . ASP B 1 218 ? -19.031 -26.328 -23.625 1 84.25 218 ASP B C 1
ATOM 5200 O O . ASP B 1 218 ? -19.812 -26.828 -24.422 1 84.25 218 ASP B O 1
ATOM 5204 N N . PHE B 1 219 ? -18.547 -25.188 -23.75 1 82.81 219 PHE B N 1
ATOM 5205 C CA . PHE B 1 219 ? -18.828 -24.406 -24.953 1 82.81 219 PHE B CA 1
ATOM 5206 C C . PHE B 1 219 ? -18.25 -25.078 -26.188 1 82.81 219 PHE B C 1
ATOM 5208 O O . PHE B 1 219 ? -18.891 -25.141 -27.234 1 82.81 219 PHE B O 1
ATOM 5215 N N . LEU B 1 220 ? -17.031 -25.562 -26.094 1 82.12 220 LEU B N 1
ATOM 5216 C CA . LEU B 1 220 ? -16.344 -26.156 -27.234 1 82.12 220 LEU B CA 1
ATOM 5217 C C . LEU B 1 220 ? -16.969 -27.5 -27.609 1 82.12 220 LEU B C 1
ATOM 5219 O O . LEU B 1 220 ? -17 -27.875 -28.781 1 82.12 220 LEU B O 1
ATOM 5223 N N . PHE B 1 221 ? -17.516 -28.188 -26.641 1 81.25 221 PHE B N 1
ATOM 5224 C CA . PHE B 1 221 ? -18.016 -29.516 -26.922 1 81.25 221 PHE B CA 1
ATOM 5225 C C . PHE B 1 221 ? -19.547 -29.516 -27 1 81.25 221 PHE B C 1
ATOM 5227 O O . PHE B 1 221 ? -20.156 -30.562 -27.234 1 81.25 221 PHE B O 1
ATOM 5234 N N . SER B 1 222 ? -20.156 -28.359 -26.578 1 75.62 222 SER B N 1
ATOM 5235 C CA . SER B 1 222 ? -21.609 -28.297 -26.656 1 75.62 222 SER B CA 1
ATOM 5236 C C . SER B 1 222 ? -22.094 -28.234 -28.094 1 75.62 222 SER B C 1
ATOM 5238 O O . SER B 1 222 ? -21.438 -27.625 -28.953 1 75.62 222 SER B O 1
ATOM 5240 N N . LYS B 1 223 ? -22.984 -29.078 -28.484 1 67.5 223 LYS B N 1
ATOM 5241 C CA . LYS B 1 223 ? -23.625 -29.109 -29.812 1 67.5 223 LYS B CA 1
ATOM 5242 C C . LYS B 1 223 ? -24.516 -27.906 -30.016 1 67.5 223 LYS B C 1
ATOM 5244 O O . LYS B 1 223 ? -24.922 -27.609 -31.141 1 67.5 223 LYS B O 1
ATOM 5249 N N . HIS B 1 224 ? -24.891 -27.219 -28.922 1 62.41 224 HIS B N 1
ATOM 5250 C CA . HIS B 1 224 ? -25.828 -26.109 -29.109 1 62.41 224 HIS B CA 1
ATOM 5251 C C . HIS B 1 224 ? -25.094 -24.781 -29.266 1 62.41 224 HIS B C 1
ATOM 5253 O O . HIS B 1 224 ? -24 -24.609 -28.703 1 62.41 224 HIS B O 1
ATOM 5259 N N . ARG B 1 225 ? -25.406 -24.016 -30.25 1 56.69 225 ARG B N 1
ATOM 5260 C CA . ARG B 1 225 ? -24.797 -22.781 -30.766 1 56.69 225 ARG B CA 1
ATOM 5261 C C . ARG B 1 225 ? -24.719 -21.719 -29.672 1 56.69 225 ARG B C 1
ATOM 5263 O O . ARG B 1 225 ? -23.922 -20.781 -29.766 1 56.69 225 ARG B O 1
ATOM 5270 N N . ARG B 1 226 ? -25.859 -21.531 -28.859 1 58.56 226 ARG B N 1
ATOM 5271 C CA . ARG B 1 226 ? -25.906 -20.344 -28 1 58.56 226 ARG B CA 1
ATOM 5272 C C . ARG B 1 226 ? -25.578 -20.703 -26.547 1 58.56 226 ARG B C 1
ATOM 5274 O O . ARG B 1 226 ? -26.391 -21.344 -25.875 1 58.56 226 ARG B O 1
ATOM 5281 N N . TYR B 1 227 ? -24.297 -20.734 -26.031 1 65.56 227 TYR B N 1
ATOM 5282 C CA . TYR B 1 227 ? -23.953 -21.047 -24.641 1 65.56 227 TYR B CA 1
ATOM 5283 C C . TYR B 1 227 ? -23.734 -19.766 -23.844 1 65.56 227 TYR B C 1
ATOM 5285 O O . TYR B 1 227 ? -22.812 -19 -24.125 1 65.56 227 TYR B O 1
ATOM 5293 N N . PRO B 1 228 ? -24.703 -19.375 -23 1 73.88 228 PRO B N 1
ATOM 5294 C CA . PRO B 1 228 ? -24.516 -18.156 -22.203 1 73.88 228 PRO B CA 1
ATOM 5295 C C . PRO B 1 228 ? -23.453 -18.312 -21.125 1 73.88 228 PRO B C 1
ATOM 5297 O O . PRO B 1 228 ? -23.562 -19.219 -20.281 1 73.88 228 PRO B O 1
ATOM 5300 N N . PHE B 1 229 ? -22.328 -17.703 -21.344 1 79.81 229 PHE B N 1
ATOM 5301 C CA . PHE B 1 229 ? -21.297 -17.703 -20.312 1 79.81 229 PHE B CA 1
ATOM 5302 C C . PHE B 1 229 ? -21.812 -17 -19.047 1 79.81 229 PHE B C 1
ATOM 5304 O O . PHE B 1 229 ? -22.594 -16.047 -19.141 1 79.81 229 PHE B O 1
ATOM 5311 N N . THR B 1 230 ? -21.422 -17.438 -17.906 1 77.12 230 THR B N 1
ATOM 5312 C CA . THR B 1 230 ? -21.781 -16.828 -16.625 1 77.12 230 THR B CA 1
ATOM 5313 C C . THR B 1 230 ? -21.094 -15.484 -16.453 1 77.12 230 THR B C 1
ATOM 5315 O O . THR B 1 230 ? -20.094 -15.195 -17.125 1 77.12 230 THR B O 1
ATOM 5318 N N . LEU B 1 231 ? -21.656 -14.672 -15.625 1 73.5 231 LEU B N 1
ATOM 5319 C CA . LEU B 1 231 ? -21.062 -13.383 -15.297 1 73.5 231 LEU B CA 1
ATOM 5320 C C . LEU B 1 231 ? -19.672 -13.555 -14.703 1 73.5 231 LEU B C 1
ATOM 5322 O O . LEU B 1 231 ? -18.766 -12.766 -14.992 1 73.5 231 LEU B O 1
ATOM 5326 N N . PHE B 1 232 ? -19.531 -14.617 -14.031 1 76.38 232 PHE B N 1
ATOM 5327 C CA . PHE B 1 232 ? -18.219 -14.914 -13.453 1 76.38 232 PHE B CA 1
ATOM 5328 C C . PHE B 1 232 ? -17.172 -15.102 -14.539 1 76.38 232 PHE B C 1
ATOM 5330 O O . PHE B 1 232 ? -16.094 -14.516 -14.477 1 76.38 232 PHE B O 1
ATOM 5337 N N . THR B 1 233 ? -17.531 -15.867 -15.492 1 83.31 233 THR B N 1
ATOM 5338 C CA . THR B 1 233 ? -16.594 -16.172 -16.578 1 83.31 233 THR B CA 1
ATOM 5339 C C . THR B 1 233 ? -16.266 -14.922 -17.375 1 83.31 233 THR B C 1
ATOM 5341 O O . THR B 1 233 ? -15.117 -14.688 -17.75 1 83.31 233 THR B O 1
ATOM 5344 N N . LYS B 1 234 ? -17.234 -14.109 -17.531 1 84.75 234 LYS B N 1
ATOM 5345 C CA . LYS B 1 234 ? -17.031 -12.891 -18.328 1 84.75 234 LYS B CA 1
ATOM 5346 C C . LYS B 1 234 ? -16.125 -11.906 -17.578 1 84.75 234 LYS B C 1
ATOM 5348 O O . LYS B 1 234 ? -15.141 -11.422 -18.141 1 84.75 234 LYS B O 1
ATOM 5353 N N . ILE B 1 235 ? -16.375 -11.727 -16.312 1 81.81 235 ILE B N 1
ATOM 5354 C CA . ILE B 1 235 ? -15.617 -10.766 -15.523 1 81.81 235 ILE B CA 1
ATOM 5355 C C . ILE B 1 235 ? -14.195 -11.281 -15.305 1 81.81 235 ILE B C 1
ATOM 5357 O O . ILE B 1 235 ? -13.227 -10.531 -15.445 1 81.81 235 ILE B O 1
ATOM 5361 N N . THR B 1 236 ? -14.172 -12.523 -15.062 1 85.69 236 THR B N 1
ATOM 5362 C CA . THR B 1 236 ? -12.875 -13.117 -14.75 1 85.69 236 THR B CA 1
ATOM 5363 C C . THR B 1 236 ? -11.969 -13.117 -15.984 1 85.69 236 THR B C 1
ATOM 5365 O O . THR B 1 236 ? -10.797 -12.75 -15.898 1 85.69 236 THR B O 1
ATOM 5368 N N . THR B 1 237 ? -12.523 -13.477 -17.094 1 89.94 237 THR B N 1
ATOM 5369 C CA . THR B 1 237 ? -11.719 -13.57 -18.312 1 89.94 237 THR B CA 1
ATOM 5370 C C . THR B 1 237 ? -11.273 -12.188 -18.781 1 89.94 237 THR B C 1
ATOM 5372 O O . THR B 1 237 ? -10.117 -12 -19.156 1 89.94 237 THR B O 1
ATOM 5375 N N . ILE B 1 238 ? -12.109 -11.289 -18.656 1 90.5 238 ILE B N 1
ATOM 5376 C CA . ILE B 1 238 ? -11.781 -9.938 -19.109 1 90.5 238 ILE B CA 1
ATOM 5377 C C . ILE B 1 238 ? -10.742 -9.32 -18.188 1 90.5 238 ILE B C 1
ATOM 5379 O O . ILE B 1 238 ? -9.781 -8.695 -18.641 1 90.5 238 ILE B O 1
ATOM 5383 N N . THR B 1 239 ? -11 -9.508 -16.922 1 90.44 239 THR B N 1
ATOM 5384 C CA . THR B 1 239 ? -10.07 -8.93 -15.953 1 90.44 239 THR B CA 1
ATOM 5385 C C . THR B 1 239 ? -8.695 -9.586 -16.062 1 90.44 239 THR B C 1
ATOM 5387 O O . THR B 1 239 ? -7.672 -8.898 -16.094 1 90.44 239 THR B O 1
ATOM 5390 N N . PHE B 1 240 ? -8.727 -10.898 -16.172 1 92 240 PHE B N 1
ATOM 5391 C CA . PHE B 1 240 ? -7.477 -11.633 -16.312 1 92 240 PHE B CA 1
ATOM 5392 C C . PHE B 1 240 ? -6.75 -11.219 -17.594 1 92 240 PHE B C 1
ATOM 5394 O O . PHE B 1 240 ? -5.559 -10.891 -17.547 1 92 240 PHE B O 1
ATOM 5401 N N . GLY B 1 241 ? -7.453 -11.211 -18.641 1 93.75 241 GLY B N 1
ATOM 5402 C CA . GLY B 1 241 ? -6.867 -10.82 -19.922 1 93.75 241 GLY B CA 1
ATOM 5403 C C . GLY B 1 241 ? -6.348 -9.398 -19.938 1 93.75 241 GLY B C 1
ATOM 5404 O O . GLY B 1 241 ? -5.27 -9.125 -20.469 1 93.75 241 GLY B O 1
ATOM 5405 N N . SER B 1 242 ? -7.07 -8.531 -19.344 1 94.56 242 SER B N 1
ATOM 5406 C CA . SER B 1 242 ? -6.668 -7.133 -19.281 1 94.56 242 SER B CA 1
ATOM 5407 C C . SER B 1 242 ? -5.406 -6.957 -18.438 1 94.56 242 SER B C 1
ATOM 5409 O O . SER B 1 242 ? -4.531 -6.156 -18.781 1 94.56 242 SER B O 1
ATOM 5411 N N . LEU B 1 243 ? -5.332 -7.691 -17.422 1 93.81 243 LEU B N 1
ATOM 5412 C CA . LEU B 1 243 ? -4.168 -7.59 -16.547 1 93.81 243 LEU B CA 1
ATOM 5413 C C . LEU B 1 243 ? -2.916 -8.109 -17.234 1 93.81 243 LEU B C 1
ATOM 5415 O O . LEU B 1 243 ? -1.838 -7.523 -17.094 1 93.81 243 LEU B O 1
ATOM 5419 N N . VAL B 1 244 ? -3.102 -9.188 -17.953 1 95.25 244 VAL B N 1
ATOM 5420 C CA . VAL B 1 244 ? -1.97 -9.734 -18.703 1 95.25 244 VAL B CA 1
ATOM 5421 C C . VAL B 1 244 ? -1.52 -8.742 -19.766 1 95.25 244 VAL B C 1
ATOM 5423 O O . VAL B 1 244 ? -0.323 -8.477 -19.906 1 95.25 244 VAL B O 1
ATOM 5426 N N . LEU B 1 245 ? -2.463 -8.203 -20.422 1 95.94 245 LEU B N 1
ATOM 5427 C CA . LEU B 1 245 ? -2.15 -7.254 -21.5 1 95.94 245 LEU B CA 1
ATOM 5428 C C . LEU B 1 245 ? -1.548 -5.973 -20.922 1 95.94 245 LEU B C 1
ATOM 5430 O O . LEU B 1 245 ? -0.529 -5.488 -21.422 1 95.94 245 LEU B O 1
ATOM 5434 N N . PHE B 1 246 ? -2.174 -5.465 -19.953 1 95.44 246 PHE B N 1
ATOM 5435 C CA . PHE B 1 246 ? -1.677 -4.258 -19.297 1 95.44 246 PHE B CA 1
ATOM 5436 C C . PHE B 1 246 ? -0.301 -4.496 -18.688 1 95.44 246 PHE B C 1
ATOM 5438 O O . PHE B 1 246 ? 0.562 -3.615 -18.734 1 95.44 246 PHE B O 1
ATOM 5445 N N . GLY B 1 247 ? -0.166 -5.652 -18.109 1 96.31 247 GLY B N 1
ATOM 5446 C CA . GLY B 1 247 ? 1.142 -5.996 -17.578 1 96.31 247 GLY B CA 1
ATOM 5447 C C . GLY B 1 247 ? 2.223 -6.066 -18.641 1 96.31 247 GLY B C 1
ATOM 5448 O O . GLY B 1 247 ? 3.322 -5.543 -18.438 1 96.31 247 GLY B O 1
ATOM 5449 N N . ALA B 1 248 ? 1.88 -6.652 -19.703 1 96.56 248 ALA B N 1
ATOM 5450 C CA . ALA B 1 248 ? 2.842 -6.777 -20.797 1 96.56 248 ALA B CA 1
ATOM 5451 C C . ALA B 1 248 ? 3.211 -5.41 -21.359 1 96.56 248 ALA B C 1
ATOM 5453 O O . ALA B 1 248 ? 4.387 -5.121 -21.594 1 96.56 248 ALA B O 1
ATOM 5454 N N . ILE B 1 249 ? 2.264 -4.609 -21.547 1 96.31 249 ILE B N 1
ATOM 5455 C CA . ILE B 1 249 ? 2.494 -3.277 -22.078 1 96.31 249 ILE B CA 1
ATOM 5456 C C . ILE B 1 249 ? 3.297 -2.445 -21.094 1 96.31 249 ILE B C 1
ATOM 5458 O O . ILE B 1 249 ? 4.203 -1.702 -21.469 1 96.31 249 ILE B O 1
ATOM 5462 N N . GLY B 1 250 ? 2.924 -2.547 -19.891 1 96.06 250 GLY B N 1
ATOM 5463 C CA . GLY B 1 250 ? 3.654 -1.823 -18.859 1 96.06 250 GLY B CA 1
ATOM 5464 C C . GLY B 1 250 ? 5.117 -2.215 -18.766 1 96.06 250 GLY B C 1
ATOM 5465 O O . GLY B 1 250 ? 5.992 -1.352 -18.703 1 96.06 250 GLY B O 1
ATOM 5466 N N . ILE B 1 251 ? 5.348 -3.51 -18.781 1 95.5 251 ILE B N 1
ATOM 5467 C CA . ILE B 1 251 ? 6.719 -4.004 -18.719 1 95.5 251 ILE B CA 1
ATOM 5468 C C . ILE B 1 251 ? 7.5 -3.537 -19.938 1 95.5 251 ILE B C 1
ATOM 5470 O O . ILE B 1 251 ? 8.648 -3.105 -19.828 1 95.5 251 ILE B O 1
ATOM 5474 N N . PHE B 1 252 ? 6.863 -3.609 -21.047 1 95.25 252 PHE B N 1
ATOM 5475 C CA . PHE B 1 252 ? 7.496 -3.156 -22.281 1 95.25 252 PHE B CA 1
ATOM 5476 C C . PHE B 1 252 ? 7.836 -1.672 -22.188 1 95.25 252 PHE B C 1
ATOM 5478 O O . PHE B 1 252 ? 8.961 -1.27 -22.5 1 95.25 252 PHE B O 1
ATOM 5485 N N . ALA B 1 253 ? 6.918 -0.855 -21.781 1 94.31 253 ALA B N 1
ATOM 5486 C CA . ALA B 1 253 ? 7.098 0.593 -21.734 1 94.31 253 ALA B CA 1
ATOM 5487 C C . ALA B 1 253 ? 8.195 0.973 -20.734 1 94.31 253 ALA B C 1
ATOM 5489 O O . ALA B 1 253 ? 8.984 1.884 -21 1 94.31 253 ALA B O 1
ATOM 5490 N N . LEU B 1 254 ? 8.289 0.337 -19.672 1 94.5 254 LEU B N 1
ATOM 5491 C CA . LEU B 1 254 ? 9.234 0.681 -18.609 1 94.5 254 LEU B CA 1
ATOM 5492 C C . LEU B 1 254 ? 10.641 0.191 -18.969 1 94.5 254 LEU B C 1
ATOM 5494 O O . LEU B 1 254 ? 11.633 0.801 -18.562 1 94.5 254 LEU B O 1
ATOM 5498 N N . GLU B 1 255 ? 10.703 -0.935 -19.719 1 94.12 255 GLU B N 1
ATOM 5499 C CA . GLU B 1 255 ? 12.008 -1.534 -19.984 1 94.12 255 GLU B CA 1
ATOM 5500 C C . GLU B 1 255 ? 12.484 -1.196 -21.406 1 94.12 255 GLU B C 1
ATOM 5502 O O . GLU B 1 255 ? 13.578 -1.588 -21.797 1 94.12 255 GLU B O 1
ATOM 5507 N N . ALA B 1 256 ? 11.75 -0.471 -22.125 1 91 256 ALA B N 1
ATOM 5508 C CA . ALA B 1 256 ? 12.055 -0.18 -23.531 1 91 256 ALA B CA 1
ATOM 5509 C C . ALA B 1 256 ? 13.477 0.367 -23.688 1 91 256 ALA B C 1
ATOM 5511 O O . ALA B 1 256 ? 14.195 -0.01 -24.609 1 91 256 ALA B O 1
ATOM 5512 N N . ASN B 1 257 ? 13.93 1.153 -22.719 1 87.94 257 ASN B N 1
ATOM 5513 C CA . ASN B 1 257 ? 15.242 1.778 -22.812 1 87.94 257 ASN B CA 1
ATOM 5514 C C . ASN B 1 257 ? 16.25 1.14 -21.859 1 87.94 257 ASN B C 1
ATOM 5516 O O . ASN B 1 257 ? 17.344 1.674 -21.641 1 87.94 257 ASN B O 1
ATOM 5520 N N . HIS B 1 258 ? 15.906 0.042 -21.328 1 92.31 258 HIS B N 1
ATOM 5521 C CA . HIS B 1 258 ? 16.797 -0.603 -20.375 1 92.31 258 HIS B CA 1
ATOM 5522 C C . HIS B 1 258 ? 17.125 -2.027 -20.797 1 92.31 258 HIS B C 1
ATOM 5524 O O . HIS B 1 258 ? 17.891 -2.23 -21.75 1 92.31 258 HIS B O 1
ATOM 5530 N N . ALA B 1 259 ? 16.391 -3.006 -20.203 1 86.75 259 ALA B N 1
ATOM 5531 C CA . ALA B 1 259 ? 16.703 -4.406 -20.469 1 86.75 259 ALA B CA 1
ATOM 5532 C C . ALA B 1 259 ? 16.328 -4.797 -21.891 1 86.75 259 ALA B C 1
ATOM 5534 O O . ALA B 1 259 ? 16.891 -5.738 -22.453 1 86.75 259 ALA B O 1
ATOM 5535 N N . PHE B 1 260 ? 15.438 -4.078 -22.516 1 90.62 260 PHE B N 1
ATOM 5536 C CA . PHE B 1 260 ? 14.93 -4.469 -23.812 1 90.62 260 PHE B CA 1
ATOM 5537 C C . PHE B 1 260 ? 15.633 -3.695 -24.922 1 90.62 260 PHE B C 1
ATOM 5539 O O . PHE B 1 260 ? 15.406 -3.945 -26.109 1 90.62 260 PHE B O 1
ATOM 5546 N N . ALA B 1 261 ? 16.516 -2.832 -24.516 1 88.62 261 ALA B N 1
ATOM 5547 C CA . ALA B 1 261 ? 17.203 -2.018 -25.516 1 88.62 261 ALA B CA 1
ATOM 5548 C C . ALA B 1 261 ? 17.969 -2.893 -26.5 1 88.62 261 ALA B C 1
ATOM 5550 O O . ALA B 1 261 ? 18.734 -3.775 -26.094 1 88.62 261 ALA B O 1
ATOM 5551 N N . GLY B 1 262 ? 17.688 -2.732 -27.797 1 88.44 262 GLY B N 1
ATOM 5552 C CA . GLY B 1 262 ? 18.453 -3.408 -28.844 1 88.44 262 GLY B CA 1
ATOM 5553 C C . GLY B 1 262 ? 17.906 -4.777 -29.188 1 88.44 262 GLY B C 1
ATOM 5554 O O . GLY B 1 262 ? 18.438 -5.461 -30.062 1 88.44 262 GLY B O 1
ATOM 5555 N N . LYS B 1 263 ? 16.922 -5.238 -28.562 1 90.88 263 LYS B N 1
ATOM 5556 C CA . LYS B 1 263 ? 16.359 -6.559 -28.828 1 90.88 263 LYS B CA 1
ATOM 5557 C C . LYS B 1 263 ? 15.328 -6.5 -29.953 1 90.88 263 LYS B C 1
ATOM 5559 O O . LYS B 1 263 ? 14.805 -5.43 -30.266 1 90.88 263 LYS B O 1
ATOM 5564 N N . SER B 1 264 ? 15.102 -7.609 -30.578 1 92.56 264 SER B N 1
ATOM 5565 C CA . SER B 1 264 ? 14.133 -7.691 -31.672 1 92.56 264 SER B CA 1
ATOM 5566 C C . SER B 1 264 ? 12.711 -7.586 -31.141 1 92.56 264 SER B C 1
ATOM 5568 O O . SER B 1 264 ? 12.453 -7.82 -29.953 1 92.56 264 SER B O 1
ATOM 5570 N N . TRP B 1 265 ? 11.805 -7.23 -32 1 91.38 265 TRP B N 1
ATOM 5571 C CA . TRP B 1 265 ? 10.422 -6.996 -31.609 1 91.38 265 TRP B CA 1
ATOM 5572 C C . TRP B 1 265 ? 9.781 -8.273 -31.094 1 91.38 265 TRP B C 1
ATOM 5574 O O . TRP B 1 265 ? 8.984 -8.234 -30.141 1 91.38 265 TRP B O 1
ATOM 5584 N N . HIS B 1 266 ? 10.062 -9.438 -31.734 1 92.06 266 HIS B N 1
ATOM 5585 C CA . HIS B 1 266 ? 9.477 -10.695 -31.281 1 92.06 266 HIS B CA 1
ATOM 5586 C C . HIS B 1 266 ? 10.023 -11.094 -29.922 1 92.06 266 HIS B C 1
ATOM 5588 O O . HIS B 1 266 ? 9.305 -11.664 -29.094 1 92.06 266 HIS B O 1
ATOM 5594 N N . ASP B 1 267 ? 11.258 -10.797 -29.703 1 92.56 267 ASP B N 1
ATOM 5595 C CA . ASP B 1 267 ? 11.883 -11.062 -28.406 1 92.56 267 ASP B CA 1
ATOM 5596 C C . ASP B 1 267 ? 11.242 -10.227 -27.312 1 92.56 267 ASP B C 1
ATOM 5598 O O . ASP B 1 267 ? 10.906 -10.758 -26.234 1 92.56 267 ASP B O 1
ATOM 5602 N N . ILE B 1 268 ? 11.07 -8.961 -27.656 1 93.44 268 ILE B N 1
ATOM 5603 C CA . ILE B 1 268 ? 10.484 -8.031 -26.703 1 93.44 268 ILE B CA 1
ATOM 5604 C C . ILE B 1 268 ? 9.055 -8.453 -26.375 1 93.44 268 ILE B C 1
ATOM 5606 O O . ILE B 1 268 ? 8.633 -8.406 -25.219 1 93.44 268 ILE B O 1
ATOM 5610 N N . LEU B 1 269 ? 8.359 -8.82 -27.328 1 93.25 269 LEU B N 1
ATOM 5611 C CA . LEU B 1 269 ? 6.969 -9.234 -27.156 1 93.25 269 LEU B CA 1
ATOM 5612 C C . LEU B 1 269 ? 6.875 -10.438 -26.219 1 93.25 269 LEU B C 1
ATOM 5614 O O . LEU B 1 269 ? 6.09 -10.438 -25.266 1 93.25 269 LEU B O 1
ATOM 5618 N N . PHE B 1 270 ? 7.691 -11.445 -26.453 1 93.69 270 PHE B N 1
ATOM 5619 C CA . PHE B 1 270 ? 7.617 -12.672 -25.656 1 93.69 270 PHE B CA 1
ATOM 5620 C C . PHE B 1 270 ? 8.164 -12.438 -24.266 1 93.69 270 PHE B C 1
ATOM 5622 O O . PHE B 1 270 ? 7.668 -13.016 -23.297 1 93.69 270 PHE B O 1
ATOM 5629 N N . LEU B 1 271 ? 9.141 -11.586 -24.203 1 92.69 271 LEU B N 1
ATOM 5630 C CA . LEU B 1 271 ? 9.68 -11.266 -22.875 1 92.69 271 LEU B CA 1
ATOM 5631 C C . LEU B 1 271 ? 8.633 -10.555 -22.031 1 92.69 271 LEU B C 1
ATOM 5633 O O . LEU B 1 271 ? 8.438 -10.898 -20.859 1 92.69 271 LEU B O 1
ATOM 5637 N N . SER B 1 272 ? 7.988 -9.602 -22.594 1 95 272 SER B N 1
ATOM 5638 C CA . SER B 1 272 ? 6.98 -8.828 -21.875 1 95 272 SER B CA 1
ATOM 5639 C C . SER B 1 272 ? 5.762 -9.688 -21.547 1 95 272 SER B C 1
ATOM 5641 O O . SER B 1 272 ? 5.273 -9.664 -20.406 1 95 272 SER B O 1
ATOM 5643 N N . LEU B 1 273 ? 5.34 -10.43 -22.5 1 94.88 273 LEU B N 1
ATOM 5644 C CA . LEU B 1 273 ? 4.148 -11.258 -22.328 1 94.88 273 LEU B CA 1
ATOM 5645 C C . LEU B 1 273 ? 4.406 -12.375 -21.328 1 94.88 273 LEU B C 1
ATOM 5647 O O . LEU B 1 273 ? 3.553 -12.672 -20.484 1 94.88 273 LEU B O 1
ATOM 5651 N N . PHE B 1 274 ? 5.527 -13.023 -21.453 1 95.19 274 PHE B N 1
ATOM 5652 C CA . PHE B 1 274 ? 5.852 -14.117 -20.547 1 95.19 274 PHE B CA 1
ATOM 5653 C C . PHE B 1 274 ? 5.957 -13.625 -19.109 1 95.19 274 PHE B C 1
ATOM 5655 O O . PHE B 1 274 ? 5.395 -14.227 -18.188 1 95.19 274 PHE B O 1
ATOM 5662 N N . GLN B 1 275 ? 6.652 -12.516 -18.938 1 93.06 275 GLN B N 1
ATOM 5663 C CA . GLN B 1 275 ? 6.836 -11.992 -17.594 1 93.06 275 GLN B CA 1
ATOM 5664 C C . GLN B 1 275 ? 5.508 -11.539 -16.984 1 93.06 275 GLN B C 1
ATOM 5666 O O . GLN B 1 275 ? 5.27 -11.711 -15.789 1 93.06 275 GLN B O 1
ATOM 5671 N N . SER B 1 276 ? 4.691 -10.914 -17.781 1 95.25 276 SER B N 1
ATOM 5672 C CA . SER B 1 276 ? 3.373 -10.516 -17.312 1 95.25 276 SER B CA 1
ATOM 5673 C C . SER B 1 276 ? 2.539 -11.727 -16.906 1 95.25 276 SER B C 1
ATOM 5675 O O . SER B 1 276 ? 1.922 -11.742 -15.844 1 95.25 276 SER B O 1
ATOM 5677 N N . THR B 1 277 ? 2.557 -12.734 -17.719 1 93.62 277 THR B N 1
ATOM 5678 C CA . THR B 1 277 ? 1.802 -13.945 -17.453 1 93.62 277 THR B CA 1
ATOM 5679 C C . THR B 1 277 ? 2.326 -14.633 -16.188 1 93.62 277 THR B C 1
ATOM 5681 O O . THR B 1 277 ? 1.548 -15.156 -15.391 1 93.62 277 THR B O 1
ATOM 5684 N N . ALA B 1 278 ? 3.6 -14.578 -16.047 1 92.19 278 ALA B N 1
ATOM 5685 C CA . ALA B 1 278 ? 4.234 -15.227 -14.898 1 92.19 278 ALA B CA 1
ATOM 5686 C C . ALA B 1 278 ? 3.84 -14.547 -13.586 1 92.19 278 ALA B C 1
ATOM 5688 O O . ALA B 1 278 ? 3.898 -15.164 -12.523 1 92.19 278 ALA B O 1
ATOM 5689 N N . THR B 1 279 ? 3.461 -13.273 -13.625 1 91.75 279 THR B N 1
ATOM 5690 C CA . THR B 1 279 ? 3.078 -12.547 -12.422 1 91.75 279 THR B CA 1
ATOM 5691 C C . THR B 1 279 ? 1.688 -12.969 -11.953 1 91.75 279 THR B C 1
ATOM 5693 O O . THR B 1 279 ? 1.262 -12.609 -10.859 1 91.75 279 THR B O 1
ATOM 5696 N N . ARG B 1 280 ? 0.968 -13.664 -12.805 1 89.81 280 ARG B N 1
ATOM 5697 C CA . ARG B 1 280 ? -0.325 -14.227 -12.43 1 89.81 280 ARG B CA 1
ATOM 5698 C C . ARG B 1 280 ? -0.154 -15.562 -11.719 1 89.81 280 ARG B C 1
ATOM 5700 O O . ARG B 1 280 ? -0.773 -16.562 -12.102 1 89.81 280 ARG B O 1
ATOM 5707 N N . SER B 1 281 ? 0.822 -15.625 -10.844 1 81.38 281 SER B N 1
ATOM 5708 C CA . SER B 1 281 ? 1.064 -16.734 -9.93 1 81.38 281 SER B CA 1
ATOM 5709 C C . SER B 1 281 ? 1.846 -17.844 -10.602 1 81.38 281 SER B C 1
ATOM 5711 O O . SER B 1 281 ? 1.837 -19 -10.141 1 81.38 281 SER B O 1
ATOM 5713 N N . GLY B 1 282 ? 2.553 -17.609 -11.664 1 84.94 282 GLY B N 1
ATOM 5714 C CA . GLY B 1 282 ? 3.299 -18.656 -12.359 1 84.94 282 GLY B CA 1
ATOM 5715 C C . GLY B 1 282 ? 4.707 -18.828 -11.82 1 84.94 282 GLY B C 1
ATOM 5716 O O . GLY B 1 282 ? 5.199 -19.953 -11.711 1 84.94 282 GLY B O 1
ATOM 5717 N N . GLY B 1 283 ? 5.414 -17.766 -11.617 1 84.56 283 GLY B N 1
ATOM 5718 C CA . GLY B 1 283 ? 6.684 -17.734 -10.906 1 84.56 283 GLY B CA 1
ATOM 5719 C C . GLY B 1 283 ? 7.859 -18.141 -11.773 1 84.56 283 GLY B C 1
ATOM 5720 O O . GLY B 1 283 ? 8.953 -18.406 -11.266 1 84.56 283 GLY B O 1
ATOM 5721 N N . LEU B 1 284 ? 7.652 -18.359 -13.031 1 90.06 284 LEU B N 1
ATOM 5722 C CA . LEU B 1 284 ? 8.727 -18.688 -13.961 1 90.06 284 LEU B CA 1
ATOM 5723 C C . LEU B 1 284 ? 9.234 -17.453 -14.68 1 90.06 284 LEU B C 1
ATOM 5725 O O . LEU B 1 284 ? 8.484 -16.469 -14.844 1 90.06 284 LEU B O 1
ATOM 5729 N N . ALA B 1 285 ? 10.477 -17.516 -14.938 1 91.75 285 ALA B N 1
ATOM 5730 C CA . ALA B 1 285 ? 11.078 -16.344 -15.578 1 91.75 285 ALA B CA 1
ATOM 5731 C C . ALA B 1 285 ? 11.953 -16.766 -16.766 1 91.75 285 ALA B C 1
ATOM 5733 O O . ALA B 1 285 ? 12.633 -17.781 -16.703 1 91.75 285 ALA B O 1
ATOM 5734 N N . THR B 1 286 ? 11.922 -15.953 -17.781 1 91.75 286 THR B N 1
ATOM 5735 C CA . THR B 1 286 ? 12.75 -16.219 -18.953 1 91.75 286 THR B CA 1
ATOM 5736 C C . THR B 1 286 ? 14 -15.336 -18.938 1 91.75 286 THR B C 1
ATOM 5738 O O . THR B 1 286 ? 14.883 -15.5 -19.781 1 91.75 286 THR B O 1
ATOM 5741 N N . ILE B 1 287 ? 13.961 -14.406 -18.062 1 88.56 287 ILE B N 1
ATOM 5742 C CA . ILE B 1 287 ? 15.109 -13.531 -17.859 1 88.56 287 ILE B CA 1
ATOM 5743 C C . ILE B 1 287 ? 15.391 -13.367 -16.375 1 88.56 287 ILE B C 1
ATOM 5745 O O . ILE B 1 287 ? 14.508 -13.594 -15.539 1 88.56 287 ILE B O 1
ATOM 5749 N N . ASP B 1 288 ? 16.641 -13.023 -16.156 1 89.62 288 ASP B N 1
ATOM 5750 C CA . ASP B 1 288 ? 16.969 -12.711 -14.773 1 89.62 288 ASP B CA 1
ATOM 5751 C C . ASP B 1 288 ? 16.219 -11.461 -14.312 1 89.62 288 ASP B C 1
ATOM 5753 O O . ASP B 1 288 ? 16.531 -10.344 -14.742 1 89.62 288 ASP B O 1
ATOM 5757 N N . ILE B 1 289 ? 15.328 -11.641 -13.43 1 90.31 289 ILE B N 1
ATOM 5758 C CA . ILE B 1 289 ? 14.414 -10.602 -12.969 1 90.31 289 ILE B CA 1
ATOM 5759 C C . ILE B 1 289 ? 15.211 -9.469 -12.32 1 90.31 289 ILE B C 1
ATOM 5761 O O . ILE B 1 289 ? 14.789 -8.312 -12.352 1 90.31 289 ILE B O 1
ATOM 5765 N N . SER B 1 290 ? 16.391 -9.758 -11.773 1 89.5 290 SER B N 1
ATOM 5766 C CA . SER B 1 290 ? 17.219 -8.758 -11.109 1 89.5 290 SER B CA 1
ATOM 5767 C C . SER B 1 290 ? 17.781 -7.75 -12.102 1 89.5 290 SER B C 1
ATOM 5769 O O . SER B 1 290 ? 18.266 -6.691 -11.711 1 89.5 290 SER B O 1
ATOM 5771 N N . GLN B 1 291 ? 17.688 -8.109 -13.367 1 89.75 291 GLN B N 1
ATOM 5772 C CA . GLN B 1 291 ? 18.219 -7.227 -14.406 1 89.75 291 GLN B CA 1
ATOM 5773 C C . GLN B 1 291 ? 17.188 -6.164 -14.805 1 89.75 291 GLN B C 1
ATOM 5775 O O . GLN B 1 291 ? 17.531 -5.199 -15.492 1 89.75 291 GLN B O 1
ATOM 5780 N N . LEU B 1 292 ? 16.031 -6.305 -14.359 1 93.5 292 LEU B N 1
ATOM 5781 C CA . LEU B 1 292 ? 14.992 -5.344 -14.688 1 93.5 292 LEU B CA 1
ATOM 5782 C C . LEU B 1 292 ? 15.156 -4.062 -13.875 1 93.5 292 LEU B C 1
ATOM 5784 O O . LEU B 1 292 ? 15.82 -4.062 -12.836 1 93.5 292 LEU B O 1
ATOM 5788 N N . SER B 1 293 ? 14.625 -3.012 -14.398 1 94.81 293 SER B N 1
ATOM 5789 C CA . SER B 1 293 ? 14.711 -1.721 -13.727 1 94.81 293 SER B CA 1
ATOM 5790 C C . SER B 1 293 ? 13.875 -1.709 -12.445 1 94.81 293 SER B C 1
ATOM 5792 O O . SER B 1 293 ? 12.945 -2.5 -12.297 1 94.81 293 SER B O 1
ATOM 5794 N N . ASP B 1 294 ? 14.227 -0.76 -11.516 1 95 294 ASP B N 1
ATOM 5795 C CA . ASP B 1 294 ? 13.5 -0.63 -10.25 1 95 294 ASP B CA 1
ATOM 5796 C C . ASP B 1 294 ? 12.031 -0.306 -10.492 1 95 294 ASP B C 1
ATOM 5798 O O . ASP B 1 294 ? 11.156 -0.788 -9.766 1 95 294 ASP B O 1
ATOM 5802 N N . SER B 1 295 ? 11.844 0.478 -11.516 1 96.25 295 SER B N 1
ATOM 5803 C CA . SER B 1 295 ? 10.469 0.841 -11.852 1 96.25 295 SER B CA 1
ATOM 5804 C C . SER B 1 295 ? 9.664 -0.382 -12.273 1 96.25 295 SER B C 1
ATOM 5806 O O . SER B 1 295 ? 8.516 -0.545 -11.867 1 96.25 295 SER B O 1
ATOM 5808 N N . THR B 1 296 ? 10.273 -1.206 -13.086 1 96.62 296 THR B N 1
ATOM 5809 C CA . THR B 1 296 ? 9.609 -2.416 -13.555 1 96.62 296 THR B CA 1
ATOM 5810 C C . THR B 1 296 ? 9.367 -3.381 -12.398 1 96.62 296 THR B C 1
ATOM 5812 O O . THR B 1 296 ? 8.289 -3.971 -12.289 1 96.62 296 THR B O 1
ATOM 5815 N N . LEU B 1 297 ? 10.391 -3.566 -11.531 1 96.81 297 LEU B N 1
ATOM 5816 C CA . LEU B 1 297 ? 10.25 -4.453 -10.383 1 96.81 297 LEU B CA 1
ATOM 5817 C C . LEU B 1 297 ? 9.125 -3.984 -9.469 1 96.81 297 LEU B C 1
ATOM 5819 O O . LEU B 1 297 ? 8.352 -4.801 -8.969 1 96.81 297 LEU B O 1
ATOM 5823 N N . PHE B 1 298 ? 9.078 -2.682 -9.242 1 97 298 PHE B N 1
ATOM 5824 C CA . PHE B 1 298 ? 8.008 -2.113 -8.422 1 97 298 PHE B CA 1
ATOM 5825 C C . PHE B 1 298 ? 6.652 -2.34 -9.07 1 97 298 PHE B C 1
ATOM 5827 O O . PHE B 1 298 ? 5.68 -2.664 -8.391 1 97 298 PHE B O 1
ATOM 5834 N N . PHE B 1 299 ? 6.566 -2.182 -10.375 1 96.94 299 PHE B N 1
ATOM 5835 C CA . PHE B 1 299 ? 5.355 -2.43 -11.148 1 96.94 299 PHE B CA 1
ATOM 5836 C C . PHE B 1 299 ? 4.941 -3.895 -11.047 1 96.94 299 PHE B C 1
ATOM 5838 O O . PHE B 1 299 ? 3.762 -4.199 -10.867 1 96.94 299 PHE B O 1
ATOM 5845 N N . ILE B 1 300 ? 5.887 -4.773 -11.125 1 96.38 300 ILE B N 1
ATOM 5846 C CA . ILE B 1 300 ? 5.641 -6.211 -11.062 1 96.38 300 ILE B CA 1
ATOM 5847 C C . ILE B 1 300 ? 5.125 -6.586 -9.672 1 96.38 300 ILE B C 1
ATOM 5849 O O . ILE B 1 300 ? 4.289 -7.48 -9.539 1 96.38 300 ILE B O 1
ATOM 5853 N N . CYS B 1 301 ? 5.547 -5.863 -8.594 1 96.94 301 CYS B N 1
ATOM 5854 C CA . CYS B 1 301 ? 5.02 -6.094 -7.254 1 96.94 301 CYS B CA 1
ATOM 5855 C C . CYS B 1 301 ? 3.506 -5.926 -7.223 1 96.94 301 CYS B C 1
ATOM 5857 O O . CYS B 1 301 ? 2.797 -6.742 -6.633 1 96.94 301 CYS B O 1
ATOM 5859 N N . ALA B 1 302 ? 3.102 -4.898 -7.918 1 96.19 302 ALA B N 1
ATOM 5860 C CA . ALA B 1 302 ? 1.665 -4.641 -7.961 1 96.19 302 ALA B CA 1
ATOM 5861 C C . ALA B 1 302 ? 0.934 -5.746 -8.719 1 96.19 302 ALA B C 1
ATOM 5863 O O . ALA B 1 302 ? -0.151 -6.172 -8.312 1 96.19 302 ALA B O 1
ATOM 5864 N N . LEU B 1 303 ? 1.535 -6.176 -9.789 1 95.75 303 LEU B N 1
ATOM 5865 C CA . LEU B 1 303 ? 0.921 -7.238 -10.586 1 95.75 303 LEU B CA 1
ATOM 5866 C C . LEU B 1 303 ? 0.834 -8.531 -9.781 1 95.75 303 LEU B C 1
ATOM 5868 O O . LEU B 1 303 ? -0.177 -9.234 -9.836 1 95.75 303 LEU B O 1
ATOM 5872 N N . MET B 1 304 ? 1.918 -8.812 -9.031 1 96.12 304 MET B N 1
ATOM 5873 C CA . MET B 1 304 ? 1.922 -10.023 -8.227 1 96.12 304 MET B CA 1
ATOM 5874 C C . MET B 1 304 ? 0.914 -9.93 -7.086 1 96.12 304 MET B C 1
ATOM 5876 O O . MET B 1 304 ? 0.323 -10.93 -6.688 1 96.12 304 MET B O 1
ATOM 5880 N N . PHE B 1 305 ? 0.721 -8.742 -6.551 1 95.88 305 PHE B N 1
ATOM 5881 C CA . PHE B 1 305 ? -0.234 -8.508 -5.477 1 95.88 305 PHE B CA 1
ATOM 5882 C C . PHE B 1 305 ? -1.645 -8.883 -5.91 1 95.88 305 PHE B C 1
ATOM 5884 O O . PHE B 1 305 ? -2.418 -9.43 -5.117 1 95.88 305 PHE B O 1
ATOM 5891 N N . ILE B 1 306 ? -2.191 -8.578 -7.164 1 92 306 ILE B N 1
ATOM 5892 C CA . ILE B 1 306 ? -3.506 -8.906 -7.703 1 92 306 ILE B CA 1
ATOM 5893 C C . ILE B 1 306 ? -3.564 -10.391 -8.055 1 92 306 ILE B C 1
ATOM 5895 O O . ILE B 1 306 ? -4.594 -11.047 -7.855 1 92 306 ILE B O 1
ATOM 5899 N N . GLY B 1 307 ? -2.611 -11.039 -8.156 1 86.19 307 GLY B N 1
ATOM 5900 C CA . GLY B 1 307 ? -2.385 -12.461 -8.375 1 86.19 307 GLY B CA 1
ATOM 5901 C C . GLY B 1 307 ? -3.342 -13.078 -9.375 1 86.19 307 GLY B C 1
ATOM 5902 O O . GLY B 1 307 ? -3.559 -12.516 -10.453 1 86.19 307 GLY B O 1
ATOM 5903 N N . ALA B 1 308 ? -3.98 -14.297 -9.07 1 87.31 308 ALA B N 1
ATOM 5904 C CA . ALA B 1 308 ? -4.766 -15.102 -10 1 87.31 308 ALA B CA 1
AT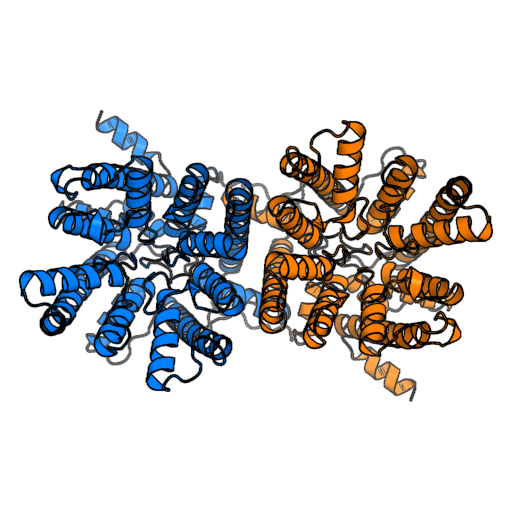OM 5905 C C . ALA B 1 308 ? -6.262 -14.945 -9.742 1 87.31 308 ALA B C 1
ATOM 5907 O O . ALA B 1 308 ? -6.668 -14.125 -8.914 1 87.31 308 ALA B O 1
ATOM 5908 N N . SER B 1 309 ? -7.043 -15.578 -10.562 1 85.31 309 SER B N 1
ATOM 5909 C CA . SER B 1 309 ? -8.5 -15.523 -10.445 1 85.31 309 SER B CA 1
ATOM 5910 C C . SER B 1 309 ? -9 -16.438 -9.328 1 85.31 309 SER B C 1
ATOM 5912 O O . SER B 1 309 ? -8.266 -17.312 -8.859 1 85.31 309 SER B O 1
ATOM 5914 N N . PRO B 1 310 ? -10.18 -16.141 -8.891 1 80.81 310 PRO B N 1
ATOM 5915 C CA . PRO B 1 310 ? -10.734 -17.016 -7.859 1 80.81 310 PRO B CA 1
ATOM 5916 C C . PRO B 1 310 ? -10.891 -18.469 -8.336 1 80.81 310 PRO B C 1
ATOM 5918 O O . PRO B 1 310 ? -11.102 -18.703 -9.531 1 80.81 310 PRO B O 1
ATOM 5921 N N . SER B 1 311 ? -10.883 -19.344 -7.422 1 76.94 311 SER B N 1
ATOM 5922 C CA . SER B 1 311 ? -11.039 -20.766 -7.719 1 76.94 311 SER B CA 1
ATOM 5923 C C . SER B 1 311 ? -9.977 -21.234 -8.703 1 76.94 311 SER B C 1
ATOM 5925 O O . SER B 1 311 ? -10.297 -21.891 -9.703 1 76.94 311 SER B O 1
ATOM 5927 N N . SER B 1 312 ? -8.914 -20.766 -8.531 1 79.75 312 SER B N 1
ATOM 5928 C CA . SER B 1 312 ? -7.734 -21.156 -9.297 1 79.75 312 SER B CA 1
ATOM 5929 C C . SER B 1 312 ? -6.625 -21.656 -8.391 1 79.75 312 SER B C 1
ATOM 5931 O O . SER B 1 312 ? -6.84 -21.859 -7.191 1 79.75 312 SER B O 1
ATOM 5933 N N . VAL B 1 313 ? -5.543 -21.938 -9 1 76.06 313 VAL B N 1
ATOM 5934 C CA . VAL B 1 313 ? -4.438 -22.5 -8.227 1 76.06 313 VAL B CA 1
ATOM 5935 C C . VAL B 1 313 ? -3.598 -21.375 -7.633 1 76.06 313 VAL B C 1
ATOM 5937 O O . VAL B 1 313 ? -2.719 -21.609 -6.805 1 76.06 313 VAL B O 1
ATOM 5940 N N . GLY B 1 314 ? -3.852 -20.172 -7.996 1 79.94 314 GLY B N 1
ATOM 5941 C CA . GLY B 1 314 ? -2.986 -19.078 -7.578 1 79.94 314 GLY B CA 1
ATOM 5942 C C . GLY B 1 314 ? -3.516 -18.328 -6.375 1 79.94 314 GLY B C 1
ATOM 5943 O O . GLY B 1 314 ? -4.547 -18.688 -5.809 1 79.94 314 GLY B O 1
ATOM 5944 N N . GLY B 1 315 ? -2.697 -17.391 -5.922 1 85.38 315 GLY B N 1
ATOM 5945 C CA . GLY B 1 315 ? -3.031 -16.625 -4.734 1 85.38 315 GLY B CA 1
ATOM 5946 C C . GLY B 1 315 ? -3.102 -15.133 -4.996 1 85.38 315 GLY B C 1
ATOM 5947 O O . GLY B 1 315 ? -3.445 -14.703 -6.102 1 85.38 315 GLY B O 1
ATOM 5948 N N . GLY B 1 316 ? -2.977 -14.273 -3.848 1 87.69 316 GLY B N 1
ATOM 5949 C CA . GLY B 1 316 ? -3.068 -12.828 -3.938 1 87.69 316 GLY B CA 1
ATOM 5950 C C . GLY B 1 316 ? -4.488 -12.312 -3.795 1 87.69 316 GLY B C 1
ATOM 5951 O O . GLY B 1 316 ? -5.383 -13.047 -3.379 1 87.69 316 GLY B O 1
ATOM 5952 N N . ILE B 1 317 ? -4.523 -11.016 -4.172 1 89.81 317 ILE B N 1
ATOM 5953 C CA . ILE B 1 317 ? -5.875 -10.477 -4.258 1 89.81 317 ILE B CA 1
ATOM 5954 C C . ILE B 1 317 ? -6.527 -10.93 -5.562 1 89.81 317 ILE B C 1
ATOM 5956 O O . ILE B 1 317 ? -5.984 -10.703 -6.648 1 89.81 317 ILE B O 1
ATOM 5960 N N . ARG B 1 318 ? -7.473 -11.773 -5.508 1 88.56 318 ARG B N 1
ATOM 5961 C CA . ARG B 1 318 ? -8.109 -12.367 -6.68 1 88.56 318 ARG B CA 1
ATOM 5962 C C . ARG B 1 318 ? -8.5 -11.297 -7.695 1 88.56 318 ARG B C 1
ATOM 5964 O O . ARG B 1 318 ? -8.781 -10.156 -7.324 1 88.56 318 ARG B O 1
ATOM 5971 N N . THR B 1 319 ? -8.414 -11.641 -8.969 1 89.25 319 THR B N 1
ATOM 5972 C CA . THR B 1 319 ? -8.688 -10.711 -10.062 1 89.25 319 THR B CA 1
ATOM 5973 C C . THR B 1 319 ? -10.094 -10.125 -9.93 1 89.25 319 THR B C 1
ATOM 5975 O O . THR B 1 319 ? -10.305 -8.945 -10.219 1 89.25 319 THR B O 1
ATOM 5978 N N . THR B 1 320 ? -11.023 -10.891 -9.5 1 84.94 320 THR B N 1
ATOM 5979 C CA . THR B 1 320 ? -12.391 -10.406 -9.359 1 84.94 320 THR B CA 1
ATOM 5980 C C . THR B 1 320 ? -12.484 -9.359 -8.258 1 84.94 320 THR B C 1
ATOM 5982 O O . THR B 1 320 ? -13.242 -8.391 -8.375 1 84.94 320 THR B O 1
ATOM 5985 N N . THR B 1 321 ? -11.727 -9.641 -7.191 1 88.19 321 THR B N 1
ATOM 5986 C CA . THR B 1 321 ? -11.68 -8.656 -6.117 1 88.19 321 THR B CA 1
ATOM 5987 C C . THR B 1 321 ? -11.133 -7.324 -6.621 1 88.19 321 THR B C 1
ATOM 5989 O O . THR B 1 321 ? -11.688 -6.266 -6.312 1 88.19 321 THR B O 1
ATOM 5992 N N . PHE B 1 322 ? -10.164 -7.426 -7.391 1 91.94 322 PHE B N 1
ATOM 5993 C CA . PHE B 1 322 ? -9.578 -6.223 -7.969 1 91.94 322 PHE B CA 1
ATOM 5994 C C . PHE B 1 322 ? -10.578 -5.52 -8.883 1 91.94 322 PHE B C 1
ATOM 5996 O O . PHE B 1 322 ? -10.703 -4.293 -8.844 1 91.94 322 PHE B O 1
ATOM 6003 N N . ALA B 1 323 ? -11.195 -6.23 -9.68 1 88.19 323 ALA B N 1
ATOM 6004 C CA . ALA B 1 323 ? -12.203 -5.668 -10.578 1 88.19 323 ALA B CA 1
ATOM 6005 C C . ALA B 1 323 ? -13.312 -4.969 -9.797 1 88.19 323 ALA B C 1
ATOM 6007 O O . ALA B 1 323 ? -13.734 -3.871 -10.164 1 88.19 323 ALA B O 1
ATOM 6008 N N . LEU B 1 324 ? -13.734 -5.621 -8.781 1 86.94 324 LEU B N 1
ATOM 6009 C CA . LEU B 1 324 ? -14.797 -5.039 -7.961 1 86.94 324 LEU B CA 1
ATOM 6010 C C . LEU B 1 324 ? -14.312 -3.762 -7.281 1 86.94 324 LEU B C 1
ATOM 6012 O O . LEU B 1 324 ? -15.086 -2.812 -7.117 1 86.94 324 LEU B O 1
ATOM 6016 N N . ASN B 1 325 ? -13.086 -3.799 -6.828 1 90.31 325 ASN B N 1
ATOM 6017 C CA . ASN B 1 325 ? -12.516 -2.592 -6.234 1 90.31 325 ASN B CA 1
ATOM 6018 C C . ASN B 1 325 ? -12.516 -1.43 -7.227 1 90.31 325 ASN B C 1
ATOM 6020 O O . ASN B 1 325 ? -12.883 -0.309 -6.875 1 90.31 325 ASN B O 1
ATOM 6024 N N . LEU B 1 326 ? -12.07 -1.67 -8.406 1 88.44 326 LEU B N 1
ATOM 6025 C CA . LEU B 1 326 ? -12.031 -0.628 -9.422 1 88.44 326 LEU B CA 1
ATOM 6026 C C . LEU B 1 326 ? -13.43 -0.13 -9.75 1 88.44 326 LEU B C 1
ATOM 6028 O O . LEU B 1 326 ? -13.641 1.068 -9.953 1 88.44 326 LEU B O 1
ATOM 6032 N N . LEU B 1 327 ? -14.352 -1.068 -9.812 1 84.56 327 LEU B N 1
ATOM 6033 C CA . LEU B 1 327 ? -15.734 -0.7 -10.086 1 84.56 327 LEU B CA 1
ATOM 6034 C C . LEU B 1 327 ? -16.297 0.148 -8.945 1 84.56 327 LEU B C 1
ATOM 6036 O O . LEU B 1 327 ? -17.047 1.1 -9.188 1 84.56 327 LEU B O 1
ATOM 6040 N N . ALA B 1 328 ? -15.93 -0.27 -7.746 1 84.81 328 ALA B N 1
ATOM 6041 C CA . ALA B 1 328 ? -16.359 0.51 -6.59 1 84.81 328 ALA B CA 1
ATOM 6042 C C . ALA B 1 328 ? -15.828 1.938 -6.66 1 84.81 328 ALA B C 1
ATOM 6044 O O . ALA B 1 328 ? -16.562 2.895 -6.387 1 84.81 328 ALA B O 1
ATOM 6045 N N . LEU B 1 329 ? -14.617 2.084 -7.016 1 85.62 329 LEU B N 1
ATOM 6046 C CA . LEU B 1 329 ? -13.984 3.395 -7.137 1 85.62 329 LEU B CA 1
ATOM 6047 C C . LEU B 1 329 ? -14.656 4.215 -8.234 1 85.62 329 LEU B C 1
ATOM 6049 O O . LEU B 1 329 ? -14.953 5.395 -8.039 1 85.62 329 LEU B O 1
ATOM 6053 N N . PHE B 1 330 ? -14.867 3.615 -9.312 1 83.38 330 PHE B N 1
ATOM 6054 C CA . PHE B 1 330 ? -15.461 4.293 -10.461 1 83.38 330 PHE B CA 1
ATOM 6055 C C . PHE B 1 330 ? -16.875 4.75 -10.148 1 83.38 330 PHE B C 1
ATOM 6057 O O . PHE B 1 330 ? -17.266 5.867 -10.5 1 83.38 330 PHE B O 1
ATOM 6064 N N . HIS B 1 331 ? -17.641 3.893 -9.523 1 79.56 331 HIS B N 1
ATOM 6065 C CA . HIS B 1 331 ? -19.031 4.223 -9.195 1 79.56 331 HIS B CA 1
ATOM 6066 C C . HIS B 1 331 ? -19.094 5.301 -8.117 1 79.56 331 HIS B C 1
ATOM 6068 O O . HIS B 1 331 ? -19.969 6.168 -8.156 1 79.56 331 HIS B O 1
ATOM 6074 N N . PHE B 1 332 ? -18.234 5.184 -7.258 1 77 332 PHE B N 1
ATOM 6075 C CA . PHE B 1 332 ? -18.203 6.195 -6.203 1 77 332 PHE B CA 1
ATOM 6076 C C . PHE B 1 332 ? -17.844 7.559 -6.773 1 77 332 PHE B C 1
ATOM 6078 O O . PHE B 1 332 ? -18.422 8.578 -6.387 1 77 332 PHE B O 1
ATOM 6085 N N . ALA B 1 333 ? -16.922 7.621 -7.621 1 75.38 333 ALA B N 1
ATOM 6086 C CA . ALA B 1 333 ? -16.5 8.875 -8.234 1 75.38 333 ALA B CA 1
ATOM 6087 C C . ALA B 1 333 ? -17.625 9.5 -9.047 1 75.38 333 ALA B C 1
ATOM 6089 O O . ALA B 1 333 ? -17.703 10.727 -9.164 1 75.38 333 ALA B O 1
ATOM 6090 N N . ARG B 1 334 ? -18.438 8.688 -9.586 1 74.31 334 ARG B N 1
ATOM 6091 C CA . ARG B 1 334 ? -19.516 9.188 -10.422 1 74.31 334 ARG B CA 1
ATOM 6092 C C . ARG B 1 334 ? -20.766 9.484 -9.594 1 74.31 334 ARG B C 1
ATOM 6094 O O . ARG B 1 334 ? -21.797 9.867 -10.141 1 74.31 334 ARG B O 1
ATOM 6101 N N . GLY B 1 335 ? -20.688 9.664 -8.258 1 61.75 335 GLY B N 1
ATOM 6102 C CA . GLY B 1 335 ? -21.766 10.094 -7.395 1 61.75 335 GLY B CA 1
ATOM 6103 C C . GLY B 1 335 ? -22.906 9.086 -7.324 1 61.75 335 GLY B C 1
ATOM 6104 O O . GLY B 1 335 ? -23.984 9.391 -6.809 1 61.75 335 GLY B O 1
ATOM 6105 N N . ASN B 1 336 ? -22.703 7.723 -8.133 1 58.66 336 ASN B N 1
ATOM 6106 C CA . ASN B 1 336 ? -23.922 6.949 -8.359 1 58.66 336 ASN B CA 1
ATOM 6107 C C . ASN B 1 336 ? -23.969 5.715 -7.465 1 58.66 336 ASN B C 1
ATOM 6109 O O . ASN B 1 336 ? -22.938 5.137 -7.133 1 58.66 336 ASN B O 1
ATOM 6113 N N . LYS B 1 337 ? -25.125 5.562 -6.625 1 55.22 337 LYS B N 1
ATOM 6114 C CA . LYS B 1 337 ? -25.406 4.43 -5.746 1 55.22 337 LYS B CA 1
ATOM 6115 C C . LYS B 1 337 ? -25.094 3.109 -6.438 1 55.22 337 LYS B C 1
ATOM 6117 O O . LYS B 1 337 ? -23.938 2.863 -6.824 1 55.22 337 LYS B O 1
ATOM 6122 N N . ALA B 1 338 ? -26 2.381 -7.062 1 55.91 338 ALA B N 1
ATOM 6123 C CA . ALA B 1 338 ? -26 0.953 -7.375 1 55.91 338 ALA B CA 1
ATOM 6124 C C . ALA B 1 338 ? -24.953 0.623 -8.43 1 55.91 338 ALA B C 1
ATOM 6126 O O . ALA B 1 338 ? -24.844 1.311 -9.453 1 55.91 338 ALA B O 1
ATOM 6127 N N . VAL B 1 339 ? -23.875 -0.1 -8.172 1 58.16 339 VAL B N 1
ATOM 6128 C CA . VAL B 1 339 ? -22.828 -0.559 -9.094 1 58.16 339 VAL B CA 1
ATOM 6129 C C . VAL B 1 339 ? -23.422 -1.582 -10.062 1 58.16 339 VAL B C 1
ATOM 6131 O O . VAL B 1 339 ? -23.891 -2.643 -9.648 1 58.16 339 VAL B O 1
ATOM 6134 N N . LYS B 1 340 ? -23.672 -1.194 -11.312 1 59.28 340 LYS B N 1
ATOM 6135 C CA . LYS B 1 340 ? -24.188 -2.107 -12.328 1 59.28 340 LYS B CA 1
ATOM 6136 C C . LYS B 1 340 ? -23.062 -2.611 -13.234 1 59.28 340 LYS B C 1
ATOM 6138 O O . LYS B 1 340 ? -22.219 -1.829 -13.68 1 59.28 340 LYS B O 1
ATOM 6143 N N . VAL B 1 341 ? -22.844 -3.928 -13.219 1 55.41 341 VAL B N 1
ATOM 6144 C CA . VAL B 1 341 ? -21.891 -4.555 -14.125 1 55.41 341 VAL B CA 1
ATOM 6145 C C . VAL B 1 341 ? -22.625 -5.508 -15.07 1 55.41 341 VAL B C 1
ATOM 6147 O O . VAL B 1 341 ? -23.312 -6.426 -14.617 1 55.41 341 VAL B O 1
ATOM 6150 N N . PHE B 1 342 ? -22.375 -5.426 -16.453 1 51.66 342 PHE B N 1
ATOM 6151 C CA . PHE B 1 342 ? -22.984 -6.281 -17.484 1 51.66 342 PHE B CA 1
ATOM 6152 C C . PHE B 1 342 ? -24.484 -6.402 -17.266 1 51.66 342 PHE B C 1
ATOM 6154 O O . PHE B 1 342 ? -25.031 -7.508 -17.281 1 51.66 342 PHE B O 1
ATOM 6161 N N . LYS B 1 343 ? -25.094 -5.254 -16.844 1 49.28 343 LYS B N 1
ATOM 6162 C CA . LYS B 1 343 ? -26.531 -5.141 -16.719 1 49.28 343 LYS B CA 1
ATOM 6163 C C . LYS B 1 343 ? -27.031 -5.809 -15.43 1 49.28 343 LYS B C 1
ATOM 6165 O O . LYS B 1 343 ? -28.188 -6.246 -15.359 1 49.28 343 LYS B O 1
ATOM 6170 N N . ARG B 1 344 ? -26.109 -6.199 -14.609 1 59.03 344 ARG B N 1
ATOM 6171 C CA . ARG B 1 344 ? -26.5 -6.754 -13.32 1 59.03 344 ARG B CA 1
ATOM 6172 C C . ARG B 1 344 ? -26 -5.887 -12.172 1 59.03 344 ARG B C 1
ATOM 6174 O O . ARG B 1 344 ? -24.953 -5.242 -12.289 1 59.03 344 ARG B O 1
ATOM 6181 N N . GLU B 1 345 ? -26.844 -5.688 -11.148 1 64.06 345 GLU B N 1
ATOM 6182 C CA . GLU B 1 345 ? -26.469 -4.879 -9.992 1 64.06 345 GLU B CA 1
ATOM 6183 C C . GLU B 1 345 ? -25.672 -5.699 -8.977 1 64.06 345 GLU B C 1
ATOM 6185 O O . GLU B 1 345 ? -26.047 -6.84 -8.672 1 64.06 345 GLU B O 1
ATOM 6190 N N . LEU B 1 346 ? -24.547 -5.238 -8.719 1 67.19 346 LEU B N 1
ATOM 6191 C CA . LEU B 1 346 ? -23.734 -5.91 -7.711 1 67.19 346 LEU B CA 1
ATOM 6192 C C . LEU B 1 346 ? -24.234 -5.594 -6.305 1 67.19 346 LEU B C 1
ATOM 6194 O O . LEU B 1 346 ? -24.672 -4.473 -6.035 1 67.19 346 LEU B O 1
ATOM 6198 N N . HIS B 1 347 ? -24.234 -6.613 -5.496 1 67.88 347 HIS B N 1
ATOM 6199 C CA . HIS B 1 347 ? -24.641 -6.426 -4.109 1 67.88 347 HIS B CA 1
ATOM 6200 C C . HIS B 1 347 ? -23.641 -5.582 -3.342 1 67.88 347 HIS B C 1
ATOM 6202 O O . HIS B 1 347 ? -22.438 -5.832 -3.41 1 67.88 347 HIS B O 1
ATOM 6208 N N . PRO B 1 348 ? -24.109 -4.547 -2.711 1 70.44 348 PRO B N 1
ATOM 6209 C CA . PRO B 1 348 ? -23.219 -3.67 -1.933 1 70.44 348 PRO B CA 1
ATOM 6210 C C . PRO B 1 348 ? -22.359 -4.438 -0.931 1 70.44 348 PRO B C 1
ATOM 6212 O O . PRO B 1 348 ? -21.234 -4.031 -0.637 1 70.44 348 PRO B O 1
ATOM 6215 N N . ALA B 1 349 ? -22.875 -5.551 -0.552 1 71.44 349 ALA B N 1
ATOM 6216 C CA . ALA B 1 349 ? -22.125 -6.367 0.404 1 71.44 349 ALA B CA 1
ATOM 6217 C C . ALA B 1 349 ? -20.859 -6.949 -0.232 1 71.44 349 ALA B C 1
ATOM 6219 O O . ALA B 1 349 ? -19.828 -7.082 0.429 1 71.44 349 ALA B O 1
ATOM 6220 N N . ASP B 1 350 ? -20.969 -7.23 -1.495 1 75.56 350 ASP B N 1
ATOM 6221 C CA . ASP B 1 350 ? -19.812 -7.797 -2.199 1 75.56 350 ASP B CA 1
ATOM 6222 C C . ASP B 1 350 ? -18.734 -6.738 -2.43 1 75.56 350 ASP B C 1
ATOM 6224 O O . ASP B 1 350 ? -17.547 -7.035 -2.365 1 75.56 350 ASP B O 1
ATOM 6228 N N . LEU B 1 351 ? -19.219 -5.598 -2.607 1 81.81 351 LEU B N 1
ATOM 6229 C CA . LEU B 1 351 ? -18.281 -4.504 -2.801 1 81.81 351 LEU B CA 1
ATOM 6230 C C . LEU B 1 351 ? -17.531 -4.199 -1.511 1 81.81 351 LEU B C 1
ATOM 6232 O O . LEU B 1 351 ? -16.312 -4.023 -1.526 1 81.81 351 LEU B O 1
ATOM 6236 N N . MET B 1 352 ? -18.281 -4.254 -0.44 1 81.69 352 MET B N 1
ATOM 6237 C CA . MET B 1 352 ? -17.656 -4.012 0.863 1 81.69 352 MET B CA 1
ATOM 6238 C C . MET B 1 352 ? -16.656 -5.105 1.199 1 81.69 352 MET B C 1
ATOM 6240 O O . MET B 1 352 ? -15.555 -4.816 1.675 1 81.69 352 MET B O 1
ATOM 6244 N N . LYS B 1 353 ? -17.062 -6.23 0.876 1 83.06 353 LYS B N 1
ATOM 6245 C CA . LYS B 1 353 ? -16.188 -7.371 1.129 1 83.06 353 LYS B CA 1
ATOM 6246 C C . LYS B 1 353 ? -14.883 -7.246 0.342 1 83.06 353 LYS B C 1
ATOM 6248 O O . LYS B 1 353 ? -13.797 -7.496 0.879 1 83.06 353 LYS B O 1
ATOM 6253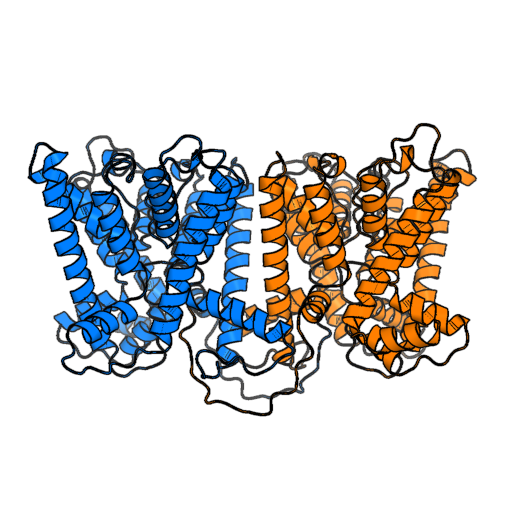 N N . SER B 1 354 ? -15.023 -6.895 -0.879 1 87.12 354 SER B N 1
ATOM 6254 C CA . SER B 1 354 ? -13.844 -6.777 -1.729 1 87.12 354 SER B CA 1
ATOM 6255 C C . SER B 1 354 ? -12.891 -5.703 -1.211 1 87.12 354 SER B C 1
ATOM 6257 O O . SER B 1 354 ? -11.672 -5.879 -1.234 1 87.12 354 SER B O 1
ATOM 6259 N N . LEU B 1 355 ? -13.414 -4.648 -0.703 1 89.88 355 LEU B N 1
ATOM 6260 C CA . LEU B 1 355 ? -12.594 -3.551 -0.199 1 89.88 355 LEU B CA 1
ATOM 6261 C C . LEU B 1 355 ? -11.906 -3.941 1.104 1 89.88 355 LEU B C 1
ATOM 6263 O O . LEU B 1 355 ? -10.734 -3.617 1.314 1 89.88 355 LEU B O 1
ATOM 6267 N N . VAL B 1 356 ? -12.648 -4.625 1.879 1 87.38 356 VAL B N 1
ATOM 6268 C CA . VAL B 1 356 ? -12.109 -5.07 3.16 1 87.38 356 VAL B CA 1
ATOM 6269 C C . VAL B 1 356 ? -10.961 -6.051 2.928 1 87.38 356 VAL B C 1
ATOM 6271 O O . VAL B 1 356 ? -9.922 -5.969 3.58 1 87.38 356 VAL B O 1
ATOM 6274 N N . VAL B 1 357 ? -11.164 -6.914 2 1 88.5 357 VAL B N 1
ATOM 6275 C CA . VAL B 1 357 ? -10.156 -7.918 1.676 1 88.5 357 VAL B CA 1
ATOM 6276 C C . VAL B 1 357 ? -8.891 -7.23 1.176 1 88.5 357 VAL B C 1
ATOM 6278 O O . VAL B 1 357 ? -7.781 -7.578 1.594 1 88.5 357 VAL B O 1
ATOM 6281 N N . THR B 1 358 ? -9.07 -6.285 0.352 1 92.69 358 THR B N 1
ATOM 6282 C CA . THR B 1 358 ? -7.93 -5.57 -0.205 1 92.69 358 THR B CA 1
ATOM 6283 C C . THR B 1 358 ? -7.199 -4.789 0.882 1 92.69 358 THR B C 1
ATOM 6285 O O . THR B 1 358 ? -5.969 -4.766 0.915 1 92.69 358 THR B O 1
ATOM 6288 N N . MET B 1 359 ? -7.891 -4.199 1.761 1 92.12 359 MET B N 1
ATOM 6289 C CA . MET B 1 359 ? -7.281 -3.453 2.857 1 92.12 359 MET B CA 1
ATOM 6290 C C . MET B 1 359 ? -6.465 -4.375 3.756 1 92.12 359 MET B C 1
ATOM 6292 O O . MET B 1 359 ? -5.344 -4.035 4.145 1 92.12 359 MET B O 1
ATOM 6296 N N . MET B 1 360 ? -7.043 -5.461 3.998 1 91.56 360 MET B N 1
ATOM 6297 C CA . MET B 1 360 ? -6.336 -6.422 4.84 1 91.56 360 MET B CA 1
ATOM 6298 C C . MET B 1 360 ? -5.074 -6.926 4.152 1 91.56 360 MET B C 1
ATOM 6300 O O . MET B 1 360 ? -4.043 -7.125 4.797 1 91.56 360 MET B O 1
ATOM 6304 N N . ALA B 1 361 ? -5.203 -7.156 2.91 1 94.62 361 ALA B N 1
ATOM 6305 C CA . ALA B 1 361 ? -4.047 -7.613 2.137 1 94.62 361 ALA B CA 1
ATOM 6306 C C . ALA B 1 361 ? -2.922 -6.586 2.178 1 94.62 361 ALA B C 1
ATOM 6308 O O . ALA B 1 361 ? -1.753 -6.941 2.346 1 94.62 361 ALA B O 1
ATOM 6309 N N . ILE B 1 362 ? -3.26 -5.348 2.072 1 95.38 362 ILE B N 1
ATOM 6310 C CA . ILE B 1 362 ? -2.273 -4.273 2.082 1 95.38 362 ILE B CA 1
ATOM 6311 C C . ILE B 1 362 ? -1.604 -4.199 3.453 1 95.38 362 ILE B C 1
ATOM 6313 O O . ILE B 1 362 ? -0.384 -4.051 3.547 1 95.38 362 ILE B O 1
ATOM 6317 N N . LEU B 1 363 ? -2.344 -4.312 4.473 1 94.62 363 LEU B N 1
ATOM 6318 C CA . LEU B 1 363 ? -1.803 -4.293 5.824 1 94.62 363 LEU B CA 1
ATOM 6319 C C . LEU B 1 363 ? -0.872 -5.477 6.059 1 94.62 363 LEU B C 1
ATOM 6321 O O . LEU B 1 363 ? 0.167 -5.336 6.707 1 94.62 363 LEU B O 1
ATOM 6325 N N . LEU B 1 364 ? -1.285 -6.594 5.516 1 95.31 364 LEU B N 1
ATOM 6326 C CA . LEU B 1 364 ? -0.459 -7.789 5.648 1 95.31 364 LEU B CA 1
ATOM 6327 C C . LEU B 1 364 ? 0.88 -7.605 4.941 1 95.31 364 LEU B C 1
ATOM 6329 O O . LEU B 1 364 ? 1.933 -7.895 5.516 1 95.31 364 LEU B O 1
ATOM 6333 N N . VAL B 1 365 ? 0.798 -7.145 3.74 1 97.12 365 VAL B N 1
ATOM 6334 C CA . VAL B 1 365 ? 2.012 -6.941 2.955 1 97.12 365 VAL B CA 1
ATOM 6335 C C . VAL B 1 365 ? 2.885 -5.879 3.615 1 97.12 365 VAL B C 1
ATOM 6337 O O . VAL B 1 365 ? 4.105 -6.039 3.705 1 97.12 365 VAL B O 1
ATOM 6340 N N . PHE B 1 366 ? 2.281 -4.832 4.109 1 97.06 366 PHE B N 1
ATOM 6341 C CA . PHE B 1 366 ? 3.023 -3.783 4.797 1 97.06 366 PHE B CA 1
ATOM 6342 C C . PHE B 1 366 ? 3.676 -4.324 6.066 1 97.06 366 PHE B C 1
ATOM 6344 O O . PHE B 1 366 ? 4.867 -4.102 6.301 1 97.06 366 PHE B O 1
ATOM 6351 N N . GLY B 1 367 ? 2.912 -5.016 6.832 1 97.31 367 GLY B N 1
ATOM 6352 C CA . GLY B 1 367 ? 3.43 -5.57 8.07 1 97.31 367 GLY B CA 1
ATOM 6353 C C . GLY B 1 367 ? 4.562 -6.555 7.859 1 97.31 367 GLY B C 1
ATOM 6354 O O . GLY B 1 367 ? 5.574 -6.508 8.562 1 97.31 367 GLY B O 1
ATOM 6355 N N . ALA B 1 368 ? 4.352 -7.441 6.918 1 98.19 368 ALA B N 1
ATOM 6356 C CA . ALA B 1 368 ? 5.391 -8.422 6.609 1 98.19 368 ALA B CA 1
ATOM 6357 C C . ALA B 1 368 ? 6.668 -7.742 6.129 1 98.19 368 ALA B C 1
ATOM 6359 O O . ALA B 1 368 ? 7.77 -8.117 6.539 1 98.19 368 ALA B O 1
ATOM 6360 N N . THR B 1 369 ? 6.477 -6.758 5.27 1 98.25 369 THR B N 1
ATOM 6361 C CA . THR B 1 369 ? 7.633 -6.027 4.766 1 98.25 369 THR B CA 1
ATOM 6362 C C . THR B 1 369 ? 8.344 -5.289 5.898 1 98.25 369 THR B C 1
ATOM 6364 O O . THR B 1 369 ? 9.57 -5.254 5.949 1 98.25 369 THR B O 1
ATOM 6367 N N . LEU B 1 370 ? 7.57 -4.707 6.797 1 97.44 370 LEU B N 1
ATOM 6368 C CA . LEU B 1 370 ? 8.141 -3.994 7.93 1 97.44 370 LEU B CA 1
ATOM 6369 C C . LEU B 1 370 ? 8.984 -4.93 8.797 1 97.44 370 LEU B C 1
ATOM 6371 O O . LEU B 1 370 ? 10.102 -4.594 9.18 1 97.44 370 LEU B O 1
ATOM 6375 N N . ILE B 1 371 ? 8.484 -6.074 9.078 1 97.44 371 ILE B N 1
ATOM 6376 C CA . ILE B 1 371 ? 9.211 -7.043 9.898 1 97.44 371 ILE B CA 1
ATOM 6377 C C . ILE B 1 371 ? 10.508 -7.438 9.195 1 97.44 371 ILE B C 1
ATOM 6379 O O . ILE B 1 371 ? 11.555 -7.535 9.836 1 97.44 371 ILE B O 1
ATOM 6383 N N . LEU B 1 372 ? 10.406 -7.664 7.883 1 97.75 372 LEU B N 1
ATOM 6384 C CA . LEU B 1 372 ? 11.586 -8.078 7.133 1 97.75 372 LEU B CA 1
ATOM 6385 C C . LEU B 1 372 ? 12.633 -6.965 7.113 1 97.75 372 LEU B C 1
ATOM 6387 O O . LEU B 1 372 ? 13.836 -7.238 7.074 1 97.75 372 LEU B O 1
ATOM 6391 N N . THR B 1 373 ? 12.188 -5.68 7.105 1 96.19 373 THR B N 1
ATOM 6392 C CA . THR B 1 373 ? 13.148 -4.586 7.133 1 96.19 373 THR B CA 1
ATOM 6393 C C . THR B 1 373 ? 13.914 -4.566 8.453 1 96.19 373 THR B C 1
ATOM 6395 O O . THR B 1 373 ? 15.023 -4.035 8.523 1 96.19 373 THR B O 1
ATOM 6398 N N . ILE B 1 374 ? 13.328 -5.082 9.508 1 95.31 374 ILE B N 1
ATOM 6399 C CA . ILE B 1 374 ? 13.953 -5.129 10.82 1 95.31 374 ILE B CA 1
ATOM 6400 C C . ILE B 1 374 ? 14.945 -6.289 10.875 1 95.31 374 ILE B C 1
ATOM 6402 O O . ILE B 1 374 ? 16.062 -6.133 11.375 1 95.31 374 ILE B O 1
ATOM 6406 N N . THR B 1 375 ? 14.609 -7.418 10.273 1 95.56 375 THR B N 1
ATOM 6407 C CA . THR B 1 375 ? 15.367 -8.648 10.477 1 95.56 375 THR B CA 1
ATOM 6408 C C . THR B 1 375 ? 16.406 -8.836 9.375 1 95.56 375 THR B C 1
ATOM 6410 O O . THR B 1 375 ? 17.391 -9.547 9.562 1 95.56 375 THR B O 1
ATOM 6413 N N . GLU B 1 376 ? 16.109 -8.242 8.195 1 96.31 376 GLU B N 1
ATOM 6414 C CA . GLU B 1 376 ? 16.984 -8.492 7.051 1 96.31 376 GLU B CA 1
ATOM 6415 C C . GLU B 1 376 ? 17.734 -7.227 6.637 1 96.31 376 GLU B C 1
ATOM 6417 O O . GLU B 1 376 ? 17.281 -6.113 6.926 1 96.31 376 GLU B O 1
ATOM 6422 N N . LYS B 1 377 ? 18.906 -7.406 5.977 1 93.62 377 LYS B N 1
ATOM 6423 C CA . LYS B 1 377 ? 19.703 -6.301 5.465 1 93.62 377 LYS B CA 1
ATOM 6424 C C . LYS B 1 377 ? 19.609 -6.207 3.943 1 93.62 377 LYS B C 1
ATOM 6426 O O . LYS B 1 377 ? 20.609 -6.363 3.238 1 93.62 377 LYS B O 1
ATOM 6431 N N . HIS B 1 378 ? 18.453 -6.094 3.371 1 95.25 378 HIS B N 1
ATOM 6432 C CA . HIS B 1 378 ? 18.188 -5.922 1.948 1 95.25 378 HIS B CA 1
ATOM 6433 C C . HIS B 1 378 ? 17.391 -4.652 1.688 1 95.25 378 HIS B C 1
ATOM 6435 O O . HIS B 1 378 ? 16.828 -4.059 2.617 1 95.25 378 HIS B O 1
ATOM 6441 N N . SER B 1 379 ? 17.391 -4.188 0.519 1 95.56 379 SER B N 1
ATOM 6442 C CA . SER B 1 379 ? 16.672 -2.971 0.162 1 95.56 379 SER B CA 1
ATOM 6443 C C . SER B 1 379 ? 15.164 -3.168 0.293 1 95.56 379 SER B C 1
ATOM 6445 O O . SER B 1 379 ? 14.68 -4.301 0.28 1 95.56 379 SER B O 1
ATOM 6447 N N . LEU B 1 380 ? 14.453 -2.094 0.479 1 96.56 380 LEU B N 1
ATOM 6448 C CA . LEU B 1 380 ? 13 -2.152 0.618 1 96.56 380 LEU B CA 1
ATOM 6449 C C . LEU B 1 380 ? 12.359 -2.785 -0.613 1 96.56 380 LEU B C 1
ATOM 6451 O O . LEU B 1 380 ? 11.406 -3.557 -0.495 1 96.56 380 LEU B O 1
ATOM 6455 N N . LEU B 1 381 ? 12.891 -2.426 -1.768 1 96.62 381 LEU B N 1
ATOM 6456 C CA . LEU B 1 381 ? 12.328 -2.969 -3.002 1 96.62 381 LEU B CA 1
ATOM 6457 C C . LEU B 1 381 ? 12.484 -4.484 -3.049 1 96.62 381 LEU B C 1
ATOM 6459 O O . LEU B 1 381 ? 11.547 -5.199 -3.414 1 96.62 381 LEU B O 1
ATOM 6463 N N . GLU B 1 382 ? 13.633 -4.973 -2.666 1 97.06 382 GLU B N 1
ATOM 6464 C CA . GLU B 1 382 ? 13.883 -6.41 -2.656 1 97.06 382 GLU B CA 1
ATOM 6465 C C . GLU B 1 382 ? 12.953 -7.129 -1.682 1 97.06 382 GLU B C 1
ATOM 6467 O O . GLU B 1 382 ? 12.398 -8.18 -2.006 1 97.06 382 GLU B O 1
ATOM 6472 N N . LEU B 1 383 ? 12.812 -6.543 -0.536 1 97.75 383 LEU B N 1
ATOM 6473 C CA . LEU B 1 383 ? 11.977 -7.152 0.49 1 97.75 383 LEU B CA 1
ATOM 6474 C C . LEU B 1 383 ? 10.5 -7.109 0.083 1 97.75 383 LEU B C 1
ATOM 6476 O O . LEU B 1 383 ? 9.789 -8.109 0.224 1 97.75 383 LEU B O 1
ATOM 6480 N N . LEU B 1 384 ? 10.109 -5.961 -0.407 1 97.62 384 LEU B N 1
ATOM 6481 C CA . LEU B 1 384 ? 8.734 -5.82 -0.87 1 97.62 384 LEU B CA 1
ATOM 6482 C C . LEU B 1 384 ? 8.438 -6.797 -2.004 1 97.62 384 LEU B C 1
ATOM 6484 O O . LEU B 1 384 ? 7.355 -7.375 -2.061 1 97.62 384 LEU B O 1
ATOM 6488 N N . PHE B 1 385 ? 9.383 -6.969 -2.879 1 97.56 385 PHE B N 1
ATOM 6489 C CA . PHE B 1 385 ? 9.242 -7.871 -4.012 1 97.56 385 PHE B CA 1
ATOM 6490 C C . PHE B 1 385 ? 9.016 -9.305 -3.539 1 97.56 385 PHE B C 1
ATOM 6492 O O . PHE B 1 385 ? 8.102 -9.984 -4.012 1 97.56 385 PHE B O 1
ATOM 6499 N N . GLU B 1 386 ? 9.781 -9.742 -2.572 1 97.5 386 GLU B N 1
ATOM 6500 C CA . GLU B 1 386 ? 9.664 -11.094 -2.043 1 97.5 386 GLU B CA 1
ATOM 6501 C C . GLU B 1 386 ? 8.328 -11.289 -1.322 1 97.5 386 GLU B C 1
ATOM 6503 O O . GLU B 1 386 ? 7.711 -12.352 -1.43 1 97.5 386 GLU B O 1
ATOM 6508 N N . VAL B 1 387 ? 7.906 -10.273 -0.606 1 98.06 387 VAL B N 1
ATOM 6509 C CA . VAL B 1 387 ? 6.656 -10.367 0.142 1 98.06 387 VAL B CA 1
ATOM 6510 C C . VAL B 1 387 ? 5.477 -10.422 -0.826 1 98.06 387 VAL B C 1
ATOM 6512 O O . VAL B 1 387 ? 4.559 -11.227 -0.648 1 98.06 387 VAL B O 1
ATOM 6515 N N . CYS B 1 388 ? 5.496 -9.562 -1.841 1 97.38 388 CYS B N 1
ATOM 6516 C CA . CYS B 1 388 ? 4.426 -9.578 -2.832 1 97.38 388 CYS B CA 1
ATOM 6517 C C . CYS B 1 388 ? 4.406 -10.898 -3.596 1 97.38 388 CYS B C 1
ATOM 6519 O O . CYS B 1 388 ? 3.336 -11.406 -3.93 1 97.38 388 CYS B O 1
ATOM 6521 N N . SER B 1 389 ? 5.59 -11.406 -3.904 1 96.88 389 SER B N 1
ATOM 6522 C CA . SER B 1 389 ? 5.684 -12.703 -4.57 1 96.88 389 SER B CA 1
ATOM 6523 C C . SER B 1 389 ? 5.105 -13.82 -3.705 1 96.88 389 SER B C 1
ATOM 6525 O O . SER B 1 389 ? 4.383 -14.68 -4.203 1 96.88 389 SER B O 1
ATOM 6527 N N . ALA B 1 390 ? 5.434 -13.75 -2.404 1 97 390 ALA B N 1
ATOM 6528 C CA . ALA B 1 390 ? 4.91 -14.742 -1.467 1 97 390 ALA B CA 1
ATOM 6529 C C . ALA B 1 390 ? 3.398 -14.609 -1.314 1 97 390 ALA B C 1
ATOM 6531 O O . ALA B 1 390 ? 2.676 -15.609 -1.345 1 97 390 ALA B O 1
ATOM 6532 N N . PHE B 1 391 ? 2.936 -13.422 -1.194 1 96.56 391 PHE B N 1
ATOM 6533 C CA . PHE B 1 391 ? 1.509 -13.188 -1.007 1 96.56 391 PHE B CA 1
ATOM 6534 C C . PHE B 1 391 ? 0.724 -13.602 -2.244 1 96.56 391 PHE B C 1
ATOM 6536 O O . PHE B 1 391 ? -0.348 -14.203 -2.133 1 96.56 391 PHE B O 1
ATOM 6543 N N . GLY B 1 392 ? 1.237 -13.258 -3.385 1 94.5 392 GLY B N 1
ATOM 6544 C CA . GLY B 1 392 ? 0.591 -13.633 -4.633 1 94.5 392 GLY B CA 1
ATOM 6545 C C . GLY B 1 392 ? 0.871 -15.062 -5.043 1 94.5 392 GLY B C 1
ATOM 6546 O O . GLY B 1 392 ? 0.374 -15.523 -6.074 1 94.5 392 GLY B O 1
ATOM 6547 N N . THR B 1 393 ? 1.674 -15.75 -4.328 1 93.38 393 THR B N 1
ATOM 6548 C CA . THR B 1 393 ? 2.125 -17.109 -4.625 1 93.38 393 THR B CA 1
ATOM 6549 C C . THR B 1 393 ? 2.684 -17.188 -6.043 1 93.38 393 THR B C 1
ATOM 6551 O O . THR B 1 393 ? 2.348 -18.109 -6.797 1 93.38 393 THR B O 1
ATOM 6554 N N . THR B 1 394 ? 3.414 -16.203 -6.398 1 93.25 394 THR B N 1
ATOM 6555 C CA . THR B 1 394 ? 3.969 -16.125 -7.746 1 93.25 394 THR B CA 1
ATOM 6556 C C . THR B 1 394 ? 5.297 -16.875 -7.828 1 93.25 394 THR B C 1
ATOM 6558 O O . THR B 1 394 ? 5.551 -17.594 -8.797 1 93.25 394 THR B O 1
ATOM 6561 N N . GLY B 1 395 ? 6.203 -16.641 -6.91 1 92.19 395 GLY B N 1
ATOM 6562 C CA . GLY B 1 395 ? 7.441 -17.406 -6.859 1 92.19 395 GLY B CA 1
ATOM 6563 C C . GLY B 1 395 ? 8.609 -16.688 -7.52 1 92.19 395 GLY B C 1
ATOM 6564 O O . GLY B 1 395 ? 9.727 -17.219 -7.551 1 92.19 395 GLY B O 1
ATOM 6565 N N . LEU B 1 396 ? 8.344 -15.555 -8.055 1 92.56 396 LEU B N 1
ATOM 6566 C CA . LEU B 1 396 ? 9.453 -14.758 -8.57 1 92.56 396 LEU B CA 1
ATOM 6567 C C . LEU B 1 396 ? 10.289 -14.195 -7.43 1 92.56 396 LEU B C 1
ATOM 6569 O O . LEU B 1 396 ? 9.75 -13.766 -6.41 1 92.56 396 LEU B O 1
ATOM 6573 N N . SER B 1 397 ? 11.555 -14.258 -7.605 1 93.19 397 SER B N 1
ATOM 6574 C CA . SER B 1 397 ? 12.469 -13.797 -6.566 1 93.19 397 SER B CA 1
ATOM 6575 C C . SER B 1 397 ? 13.609 -12.977 -7.152 1 93.19 397 SER B C 1
ATOM 6577 O O . SER B 1 397 ? 13.977 -13.156 -8.32 1 93.19 397 SER B O 1
ATOM 6579 N N . LEU B 1 398 ? 14.094 -12.078 -6.391 1 93.81 398 LEU B N 1
ATOM 6580 C CA . LEU B 1 398 ? 15.289 -11.328 -6.77 1 93.81 398 LEU B CA 1
ATOM 6581 C C . LEU B 1 398 ? 16.547 -11.992 -6.223 1 93.81 398 LEU B C 1
ATOM 6583 O O . LEU B 1 398 ? 17.594 -11.359 -6.129 1 93.81 398 LEU B O 1
ATOM 6587 N N . GLY B 1 399 ? 16.359 -13.227 -5.758 1 90.31 399 GLY B N 1
ATOM 6588 C CA . GLY B 1 399 ? 17.5 -14.023 -5.332 1 90.31 399 GLY B CA 1
ATOM 6589 C C . GLY B 1 399 ? 17.828 -13.852 -3.865 1 90.31 399 GLY B C 1
ATOM 6590 O O . GLY B 1 399 ? 18.938 -14.164 -3.436 1 90.31 399 GLY B O 1
ATOM 6591 N N . ILE B 1 400 ? 16.875 -13.32 -3.074 1 93.56 400 ILE B N 1
ATOM 6592 C CA . ILE B 1 400 ? 17.219 -13.039 -1.686 1 93.56 400 ILE B CA 1
ATOM 6593 C C . ILE B 1 400 ? 16.531 -14.055 -0.769 1 93.56 400 ILE B C 1
ATOM 6595 O O . ILE B 1 400 ? 16.781 -14.07 0.439 1 93.56 400 ILE B O 1
ATOM 6599 N N . THR B 1 401 ? 15.703 -14.922 -1.288 1 93.88 401 THR B N 1
ATOM 6600 C CA . THR B 1 401 ? 14.906 -15.836 -0.474 1 93.88 401 THR B CA 1
ATOM 6601 C C . THR B 1 401 ? 15.797 -16.766 0.342 1 93.88 401 THR B C 1
ATOM 6603 O O . THR B 1 401 ? 15.555 -16.984 1.529 1 93.88 401 THR B O 1
ATOM 6606 N N . ALA B 1 402 ? 16.844 -17.25 -0.288 1 92.12 402 ALA B N 1
ATOM 6607 C CA . ALA B 1 402 ? 17.75 -18.188 0.368 1 92.12 402 ALA B CA 1
ATOM 6608 C C . ALA B 1 402 ? 18.547 -17.516 1.479 1 92.12 402 ALA B C 1
ATOM 6610 O O . ALA B 1 402 ? 18.938 -18.156 2.451 1 92.12 402 ALA B O 1
ATOM 6611 N N . ASP B 1 403 ? 18.688 -16.219 1.393 1 93.62 403 ASP B N 1
ATOM 6612 C CA . ASP B 1 403 ? 19.547 -15.461 2.307 1 93.62 403 ASP B CA 1
ATOM 6613 C C . ASP B 1 403 ? 18.734 -14.875 3.459 1 93.62 403 ASP B C 1
ATOM 6615 O O . ASP B 1 403 ? 19.281 -14.227 4.352 1 93.62 403 ASP B O 1
ATOM 6619 N N . LEU B 1 404 ? 17.5 -15.109 3.451 1 95.75 404 LEU B N 1
ATOM 6620 C CA . LEU B 1 404 ? 16.656 -14.562 4.504 1 95.75 404 LEU B CA 1
ATOM 6621 C C . LEU B 1 404 ? 16.969 -15.219 5.848 1 95.75 404 LEU B C 1
ATOM 6623 O O . LEU B 1 404 ? 17.375 -16.375 5.895 1 95.75 404 LEU B O 1
ATOM 6627 N N . SER B 1 405 ? 16.875 -14.477 6.93 1 96.81 405 SER B N 1
ATOM 6628 C CA . SER B 1 405 ? 17 -15.008 8.281 1 96.81 405 SER B CA 1
ATOM 6629 C C . SER B 1 405 ? 15.875 -16 8.586 1 96.81 405 SER B C 1
ATOM 6631 O O . SER B 1 405 ? 14.922 -16.125 7.812 1 96.81 405 SER B O 1
ATOM 6633 N N . SER B 1 406 ? 15.984 -16.75 9.672 1 96.25 406 SER B N 1
ATOM 6634 C CA . SER B 1 406 ? 14.961 -17.703 10.07 1 96.25 406 SER B CA 1
ATOM 6635 C C . SER B 1 406 ? 13.625 -17.016 10.312 1 96.25 406 SER B C 1
ATOM 6637 O O . SER B 1 406 ? 12.57 -17.531 9.945 1 96.25 406 SER B O 1
ATOM 6639 N N . VAL B 1 407 ? 13.727 -15.844 10.898 1 96.75 407 VAL B N 1
ATOM 6640 C CA . VAL B 1 407 ? 12.508 -15.07 11.141 1 96.75 407 VAL B CA 1
ATOM 6641 C C . VAL B 1 407 ? 11.906 -14.641 9.805 1 96.75 407 VAL B C 1
ATOM 6643 O O . VAL B 1 407 ? 10.688 -14.727 9.617 1 96.75 407 VAL B O 1
ATOM 6646 N N . GLY B 1 408 ? 12.836 -14.188 8.914 1 97.5 408 GLY B N 1
ATOM 6647 C CA . GLY B 1 408 ? 12.367 -13.789 7.598 1 97.5 408 GLY B CA 1
ATOM 6648 C C . GLY B 1 408 ? 11.695 -14.914 6.832 1 97.5 408 GLY B C 1
ATOM 6649 O O . GLY B 1 408 ? 10.648 -14.711 6.207 1 97.5 408 GLY B O 1
ATOM 6650 N N . LYS B 1 409 ? 12.289 -16.125 6.902 1 97.69 409 LYS B N 1
ATOM 6651 C CA . LYS B 1 409 ? 11.703 -17.281 6.234 1 97.69 409 LYS B CA 1
ATOM 6652 C C . LYS B 1 409 ? 10.336 -17.625 6.824 1 97.69 409 LYS B C 1
ATOM 6654 O O . LYS B 1 409 ? 9.414 -18 6.094 1 97.69 409 LYS B O 1
ATOM 6659 N N . CYS B 1 410 ? 10.203 -17.438 8.086 1 97.62 410 CYS B N 1
ATOM 6660 C CA . CYS B 1 410 ? 8.922 -17.719 8.742 1 97.62 410 CYS B CA 1
ATOM 6661 C C . CYS B 1 410 ? 7.859 -16.734 8.289 1 97.62 410 CYS B C 1
ATOM 6663 O O . CYS B 1 410 ? 6.715 -17.109 8.039 1 97.62 410 CYS B O 1
ATOM 6665 N N . VAL B 1 411 ? 8.258 -15.477 8.203 1 97.75 411 VAL B N 1
ATOM 6666 C CA . VAL B 1 411 ? 7.328 -14.445 7.77 1 97.75 411 VAL B CA 1
ATOM 6667 C C . VAL B 1 411 ? 6.848 -14.742 6.352 1 97.75 411 VAL B C 1
ATOM 6669 O O . VAL B 1 411 ? 5.648 -14.695 6.07 1 97.75 411 VAL B O 1
ATOM 6672 N N . ILE B 1 412 ? 7.766 -15.109 5.496 1 98.06 412 ILE B N 1
ATOM 6673 C CA . ILE B 1 412 ? 7.441 -15.391 4.105 1 98.06 412 ILE B CA 1
ATOM 6674 C C . ILE B 1 412 ? 6.547 -16.625 4.027 1 98.06 412 ILE B C 1
ATOM 6676 O O . ILE B 1 412 ? 5.602 -16.672 3.238 1 98.06 412 ILE B O 1
ATOM 6680 N N . MET B 1 413 ? 6.801 -17.609 4.891 1 97.44 413 MET B N 1
ATOM 6681 C CA . MET B 1 413 ? 5.98 -18.812 4.926 1 97.44 413 MET B CA 1
ATOM 6682 C C . MET B 1 413 ? 4.543 -18.469 5.316 1 97.44 413 MET B C 1
ATOM 6684 O O . MET B 1 413 ? 3.598 -18.953 4.688 1 97.44 413 MET B O 1
ATOM 6688 N N . ILE B 1 414 ? 4.422 -17.625 6.285 1 96.44 414 ILE B N 1
ATOM 6689 C CA . ILE B 1 414 ? 3.094 -17.234 6.754 1 96.44 414 ILE B CA 1
ATOM 6690 C C . ILE B 1 414 ? 2.361 -16.469 5.656 1 96.44 414 ILE B C 1
ATOM 6692 O O . ILE B 1 414 ? 1.173 -16.688 5.418 1 96.44 414 ILE B O 1
ATOM 6696 N N . VAL B 1 415 ? 3.09 -15.625 4.996 1 97.19 415 VAL B N 1
ATOM 6697 C CA . VAL B 1 415 ? 2.498 -14.812 3.934 1 97.19 415 VAL B CA 1
ATOM 6698 C C . VAL B 1 415 ? 2.064 -15.719 2.781 1 97.19 415 VAL B C 1
ATOM 6700 O O . VAL B 1 415 ? 0.992 -15.523 2.201 1 97.19 415 VAL B O 1
ATOM 6703 N N . MET B 1 416 ? 2.889 -16.719 2.457 1 95.88 416 MET B N 1
ATOM 6704 C CA . MET B 1 416 ? 2.523 -17.656 1.403 1 95.88 416 MET B CA 1
ATOM 6705 C C . MET B 1 416 ? 1.243 -18.406 1.761 1 95.88 416 MET B C 1
ATOM 6707 O O . MET B 1 416 ? 0.368 -18.578 0.913 1 95.88 416 MET B O 1
ATOM 6711 N N . PHE B 1 417 ? 1.191 -18.766 2.984 1 91.81 417 PHE B N 1
ATOM 6712 C CA . PHE B 1 417 ? 0.024 -19.5 3.465 1 91.81 417 PHE B CA 1
ATOM 6713 C C . PHE B 1 417 ? -1.234 -18.641 3.346 1 91.81 417 PHE B C 1
ATOM 6715 O O . PHE B 1 417 ? -2.248 -19.094 2.809 1 91.81 417 PHE B O 1
ATOM 6722 N N . ILE B 1 418 ? -1.163 -17.453 3.816 1 92.44 418 ILE B N 1
ATOM 6723 C CA . ILE B 1 418 ? -2.316 -16.547 3.793 1 92.44 418 ILE B CA 1
ATOM 6724 C C . ILE B 1 418 ? -2.688 -16.234 2.348 1 92.44 418 ILE B C 1
ATOM 6726 O O . ILE B 1 418 ? -3.871 -16.141 2.008 1 92.44 418 ILE B O 1
ATOM 6730 N N . GLY B 1 419 ? -1.695 -16.031 1.55 1 90.88 419 GLY B N 1
ATOM 6731 C CA . GLY B 1 419 ? -1.949 -15.781 0.14 1 90.88 419 GLY B CA 1
ATOM 6732 C C . GLY B 1 419 ? -2.678 -16.922 -0.55 1 90.88 419 GLY B C 1
ATOM 6733 O O . GLY B 1 419 ? -3.564 -16.688 -1.374 1 90.88 419 GLY B O 1
ATOM 6734 N N . ARG B 1 420 ? -2.375 -18.047 -0.17 1 87.88 420 ARG B N 1
ATOM 6735 C CA . ARG B 1 420 ? -2.939 -19.234 -0.804 1 87.88 420 ARG B CA 1
ATOM 6736 C C . ARG B 1 420 ? -4.383 -19.453 -0.365 1 87.88 420 ARG B C 1
ATOM 6738 O O . ARG B 1 420 ? -5.262 -19.688 -1.197 1 87.88 420 ARG B O 1
ATOM 6745 N N . ILE B 1 421 ? -4.594 -19.375 0.912 1 83.25 421 ILE B N 1
ATOM 6746 C CA . ILE B 1 421 ? -5.93 -19.672 1.403 1 83.25 421 ILE B CA 1
ATOM 6747 C C . ILE B 1 421 ? -6.859 -18.5 1.146 1 83.25 421 ILE B C 1
ATOM 6749 O O . ILE B 1 421 ? -8.086 -18.641 1.145 1 83.25 421 ILE B O 1
ATOM 6753 N N . GLY B 1 422 ? -6.238 -17.406 1.045 1 84.44 422 GLY B N 1
ATOM 6754 C CA . GLY B 1 422 ? -7.039 -16.219 0.807 1 84.44 422 GLY B CA 1
ATOM 6755 C C . GLY B 1 422 ? -7.262 -15.391 2.059 1 84.44 422 GLY B C 1
ATOM 6756 O O . GLY B 1 422 ? -7.391 -15.938 3.156 1 84.44 422 GLY B O 1
ATOM 6757 N N . ILE B 1 423 ? -7.355 -14.156 1.866 1 85 423 ILE B N 1
ATOM 6758 C CA . ILE B 1 423 ? -7.5 -13.211 2.971 1 85 423 ILE B CA 1
ATOM 6759 C C . ILE B 1 423 ? -8.859 -13.406 3.639 1 85 423 ILE B C 1
ATOM 6761 O O . ILE B 1 423 ? -8.977 -13.281 4.859 1 85 423 ILE B O 1
ATOM 6765 N N . LEU B 1 424 ? -9.82 -13.734 2.854 1 78.38 424 LEU B N 1
ATOM 6766 C CA . LEU B 1 424 ? -11.156 -13.93 3.41 1 78.38 424 LEU B CA 1
ATOM 6767 C C . LEU B 1 424 ? -11.172 -15.086 4.398 1 78.38 424 LEU B C 1
ATOM 6769 O O . LEU B 1 424 ? -11.719 -14.969 5.496 1 78.38 424 LEU B O 1
ATOM 6773 N N . THR B 1 425 ? -10.648 -16.141 3.934 1 77.56 425 THR B N 1
ATOM 6774 C CA . THR B 1 425 ? -10.547 -17.297 4.812 1 77.56 425 THR B CA 1
ATOM 6775 C C . THR B 1 425 ? -9.727 -16.969 6.059 1 77.56 425 THR B C 1
ATOM 6777 O O . THR B 1 425 ? -10.07 -17.391 7.164 1 77.56 425 THR B O 1
ATOM 6780 N N . PHE B 1 426 ? -8.734 -16.219 5.883 1 83.19 426 PHE B N 1
ATOM 6781 C CA . PHE B 1 426 ? -7.895 -15.797 6.996 1 83.19 426 PHE B CA 1
ATOM 6782 C C . PHE B 1 426 ? -8.688 -14.953 7.988 1 83.19 426 PHE B C 1
ATOM 6784 O O . PHE B 1 426 ? -8.539 -15.109 9.203 1 83.19 426 PHE B O 1
ATOM 6791 N N . LEU B 1 427 ? -9.484 -14.102 7.477 1 78.75 427 LEU B N 1
ATOM 6792 C CA . LEU B 1 427 ? -10.312 -13.25 8.328 1 78.75 427 LEU B CA 1
ATOM 6793 C C . LEU B 1 427 ? -11.305 -14.086 9.133 1 78.75 427 LEU B C 1
ATOM 6795 O O . LEU B 1 427 ? -11.539 -13.82 10.312 1 78.75 427 LEU B O 1
ATOM 6799 N N . TYR B 1 428 ? -11.828 -15.117 8.523 1 72.88 428 TYR B N 1
ATOM 6800 C CA . TYR B 1 428 ? -12.781 -15.992 9.195 1 72.88 428 TYR B CA 1
ATOM 6801 C C . TYR B 1 428 ? -12.086 -16.844 10.258 1 72.88 428 TYR B C 1
ATOM 6803 O O . TYR B 1 428 ? -12.711 -17.234 11.242 1 72.88 428 TYR B O 1
ATOM 6811 N N . LEU B 1 429 ? -10.867 -17.094 10.016 1 75.19 429 LEU B N 1
ATOM 6812 C CA . LEU B 1 429 ? -10.086 -17.844 10.992 1 75.19 429 LEU B CA 1
ATOM 6813 C C . LEU B 1 429 ? -9.859 -17.031 12.258 1 75.19 429 LEU B C 1
ATOM 6815 O O . LEU B 1 429 ? -9.867 -17.578 13.359 1 75.19 429 LEU B O 1
ATOM 6819 N N . ILE B 1 430 ? -9.711 -15.742 12.008 1 73.44 430 ILE B N 1
ATOM 6820 C CA . ILE B 1 430 ? -9.453 -14.883 13.156 1 73.44 430 ILE B CA 1
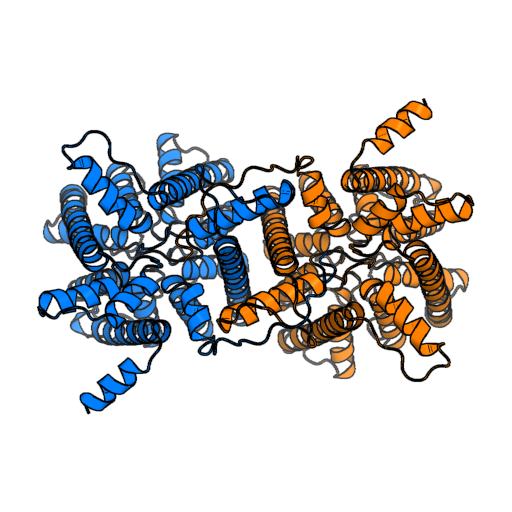ATOM 6821 C C . ILE B 1 430 ? -10.766 -14.547 13.859 1 73.44 430 ILE B C 1
ATOM 6823 O O . ILE B 1 430 ? -10.805 -14.406 15.078 1 73.44 430 ILE B O 1
ATOM 6827 N N . GLY B 1 431 ? -11.852 -14.312 13.039 1 65.12 431 GLY B N 1
ATOM 6828 C CA . GLY B 1 431 ? -13.125 -13.898 13.609 1 65.12 431 GLY B CA 1
ATOM 6829 C C . GLY B 1 431 ? -13.859 -15.031 14.297 1 65.12 431 GLY B C 1
ATOM 6830 O O . GLY B 1 431 ? -13.68 -16.203 13.953 1 65.12 431 GLY B O 1
ATOM 6831 N N . ARG B 1 432 ? -14.32 -14.734 15.469 1 57.06 432 ARG B N 1
ATOM 6832 C CA . ARG B 1 432 ? -15.133 -15.688 16.219 1 57.06 432 ARG B CA 1
ATOM 6833 C C . ARG B 1 432 ? -16.547 -15.781 15.648 1 57.06 432 ARG B C 1
ATOM 6835 O O . ARG B 1 432 ? -17.047 -14.812 15.07 1 57.06 432 ARG B O 1
ATOM 6842 N N . LYS B 1 433 ? -17.219 -16.969 15.766 1 48.94 433 LYS B N 1
ATOM 6843 C CA . LYS B 1 433 ? -18.562 -17.375 15.367 1 48.94 433 LYS B CA 1
ATOM 6844 C C . LYS B 1 433 ? -19.578 -16.281 15.703 1 48.94 433 LYS B C 1
ATOM 6846 O O . LYS B 1 433 ? -19.656 -15.844 16.859 1 48.94 433 LYS B O 1
ATOM 6851 N N . GLU B 1 434 ? -19.844 -15.391 14.828 1 45.81 434 GLU B N 1
ATOM 6852 C CA . GLU B 1 434 ? -20.797 -14.328 15.117 1 45.81 434 GLU B CA 1
ATOM 6853 C C . GLU B 1 434 ? -22.141 -14.891 15.555 1 45.81 434 GLU B C 1
ATOM 6855 O O . GLU B 1 434 ? -22.719 -15.75 14.875 1 45.81 434 GLU B O 1
ATOM 6860 N N . ILE B 1 435 ? -22.297 -14.844 16.734 1 41.59 435 ILE B N 1
ATOM 6861 C CA . ILE B 1 435 ? -23.656 -14.914 17.234 1 41.59 435 ILE B CA 1
ATOM 6862 C C . ILE B 1 435 ? -24.5 -13.812 16.594 1 41.59 435 ILE B C 1
ATOM 6864 O O . ILE B 1 435 ? -24.078 -12.656 16.547 1 41.59 435 ILE B O 1
ATOM 6868 N N . GLU B 1 436 ? -25.344 -14.039 15.633 1 39.47 436 GLU B N 1
ATOM 6869 C CA . GLU B 1 436 ? -26.359 -13.172 15.062 1 39.47 436 GLU B CA 1
ATOM 6870 C C . GLU B 1 436 ? -26.844 -12.148 16.094 1 39.47 436 GLU B C 1
ATOM 6872 O O . GLU B 1 436 ? -27.406 -12.516 17.125 1 39.47 436 GLU B O 1
ATOM 6877 N N . ALA B 1 437 ? -26.219 -11.055 16.344 1 40.62 437 ALA B N 1
ATOM 6878 C CA . ALA B 1 437 ? -26.781 -10.117 17.297 1 40.62 437 ALA B CA 1
ATOM 6879 C C . ALA B 1 437 ? -28.078 -9.492 16.766 1 40.62 437 ALA B C 1
ATOM 6881 O O . ALA B 1 437 ? -28.078 -8.906 15.672 1 40.62 437 ALA B O 1
ATOM 6882 N N . ASN B 1 438 ? -29.234 -9.703 17.125 1 37.84 438 ASN B N 1
ATOM 6883 C CA . ASN B 1 438 ? -30.578 -9.18 16.875 1 37.84 438 ASN B CA 1
ATOM 6884 C C . ASN B 1 438 ? -30.703 -7.73 17.328 1 37.84 438 ASN B C 1
ATOM 6886 O O . ASN B 1 438 ? -31.812 -7.215 17.469 1 37.84 438 ASN B O 1
ATOM 6890 N N . TYR B 1 439 ? -29.75 -6.895 17.938 1 37.06 439 TYR B N 1
ATOM 6891 C CA . TYR B 1 439 ? -30.219 -5.629 18.484 1 37.06 439 TYR B CA 1
ATOM 6892 C C . TYR B 1 439 ? -29.797 -4.461 17.609 1 37.06 439 TYR B C 1
ATOM 6894 O O . TYR B 1 439 ? -28.625 -4.328 17.266 1 37.06 439 TYR B O 1
ATOM 6902 N N . HIS B 1 440 ? -30.672 -3.705 16.906 1 45.12 440 HIS B N 1
ATOM 6903 C CA . HIS B 1 440 ? -30.516 -2.557 16.031 1 45.12 440 HIS B CA 1
ATOM 6904 C C . HIS B 1 440 ? -30.25 -1.282 16.828 1 45.12 440 HIS B C 1
ATOM 6906 O O . HIS B 1 440 ? -31.062 -0.886 17.656 1 45.12 440 HIS B O 1
ATOM 6912 N N . TYR B 1 441 ? -29.125 -0.742 16.984 1 45.16 441 TYR B N 1
ATOM 6913 C CA . TYR B 1 441 ? -28.875 0.554 17.609 1 45.16 441 TYR B CA 1
ATOM 6914 C C . TYR B 1 441 ? -29.047 1.683 16.594 1 45.16 441 TYR B C 1
ATOM 6916 O O . TYR B 1 441 ? -28.984 1.456 15.383 1 45.16 441 TYR B O 1
ATOM 6924 N N . PRO B 1 442 ? -29.297 3.08 17.031 1 44.31 442 PRO B N 1
ATOM 6925 C CA . PRO B 1 442 ? -29.484 4.211 16.125 1 44.31 442 PRO B CA 1
ATOM 6926 C C . PRO B 1 442 ? -28.25 4.492 15.266 1 44.31 442 PRO B C 1
ATOM 6928 O O . PRO B 1 442 ? -27.125 4.324 15.734 1 44.31 442 PRO B O 1
ATOM 6931 N N . LYS B 1 443 ? -28.422 4.816 14.039 1 48.78 443 LYS B N 1
ATOM 6932 C CA . LYS B 1 443 ? -27.406 5.035 13.023 1 48.78 443 LYS B CA 1
ATOM 6933 C C . LYS B 1 443 ? -26.922 6.48 13.031 1 48.78 443 LYS B C 1
ATOM 6935 O O . LYS B 1 443 ? -27.719 7.41 13.109 1 48.78 443 LYS B O 1
ATOM 6940 N N . GLU B 1 444 ? -25.594 6.852 13.414 1 40.41 444 GLU B N 1
ATOM 6941 C CA . GLU B 1 444 ? -25.031 8.195 13.344 1 40.41 444 GLU B CA 1
ATOM 6942 C C . GLU B 1 444 ? -23.969 8.289 12.242 1 40.41 444 GLU B C 1
ATOM 6944 O O . GLU B 1 444 ? -23.188 7.359 12.047 1 40.41 444 GLU B O 1
ATOM 6949 N N . ARG B 1 445 ? -23.938 9.438 11.406 1 40.19 445 ARG B N 1
ATOM 6950 C CA . ARG B 1 445 ? -23 9.695 10.32 1 40.19 445 ARG B CA 1
ATOM 6951 C C . ARG B 1 445 ? -21.703 10.305 10.852 1 40.19 445 ARG B C 1
ATOM 6953 O O . ARG B 1 445 ? -21.734 11.188 11.711 1 40.19 445 ARG B O 1
ATOM 6960 N N . VAL B 1 446 ? -20.656 9.664 10.578 1 37.56 446 VAL B N 1
ATOM 6961 C CA . VAL B 1 446 ? -19.344 10.156 10.992 1 37.56 446 VAL B CA 1
ATOM 6962 C C . VAL B 1 446 ? -18.672 10.875 9.82 1 37.56 446 VAL B C 1
ATOM 6964 O O . VAL B 1 446 ? -18.812 10.469 8.672 1 37.56 446 VAL B O 1
ATOM 6967 N N . ILE B 1 447 ? -18.141 12.031 10.031 1 33.5 447 ILE B N 1
ATOM 6968 C CA . ILE B 1 447 ? -17.453 12.82 9.008 1 33.5 447 ILE B CA 1
ATOM 6969 C C . ILE B 1 447 ? -16.203 12.086 8.523 1 33.5 447 ILE B C 1
ATOM 6971 O O . ILE B 1 447 ? -15.336 11.742 9.328 1 33.5 447 ILE B O 1
ATOM 6975 N N . ILE B 1 448 ? -16.312 11.484 7.25 1 36.94 448 ILE B N 1
ATOM 6976 C CA . ILE B 1 448 ? -15.234 10.719 6.633 1 36.94 448 ILE B CA 1
ATOM 6977 C C . ILE B 1 448 ? -14.445 11.625 5.68 1 36.94 448 ILE B C 1
ATOM 6979 O O . ILE B 1 448 ? -15.023 12.477 5.008 1 36.94 448 ILE B O 1
ATOM 6983 N N . GLY B 1 449 ? -13.117 12.008 5.805 1 40.31 449 GLY B N 1
ATOM 6984 C CA . GLY B 1 449 ? -12.281 12.836 4.953 1 40.31 449 GLY B CA 1
ATOM 6985 C C . GLY B 1 449 ? -11.664 12.078 3.793 1 40.31 449 GLY B C 1
ATOM 6986 O O . GLY B 1 449 ? -11.586 10.852 3.826 1 40.31 449 GLY B O 1
#

Secondary structure (DSSP, 8-state):
-HHHHHHHHHHS-HHHHHHHHHHHHHHHHHHHHTSGGGB-TT----HHHHHHHHHHHHTT----SS-HHHHB-HHHHHHHHHHHHHHHH-HHHHHHHHHHHTT----HHHHHHHHHHHT----TTHHHHHHHHHHHHHHHHHHHHHHHHHHGGGT-SSHHHHHHHHHHHHHHHHTT----SSSSTTGGGTT-HHHHHHHHHHHHHHHS-HHHHHHHHHHHH-SSS-----HHHHHHHHHHHHHHHHHHHHHHHHHTTTTTTT--HHHHHHHHHHHHHHTTTT---SS-GGGS-HHHHHHHHHHHHH-S-SSSS--SS-HHHHHHHHHHHHHHHTTS---EETTEEEPHHHHHHHHHHHHHHHHHHHHHHHHHHHH--S-HHHHHHHHHHHHTT-----S-GGG--HHHHHHHHHHHHHHHH-HHHHHHHHS-----------EE-----/-HHHHHHHHHHS-HHHHHHHHHHHHHHHHHHHHTSGGGB-TT----HHHHHHHHHHHHTT----SS-HHHHB-HHHHHHHHHHHHHHHS-HHHHHHHHHHHTT----HHHHHHHHHHHT----TTHHHHHHHHHHHHHHHHHHHHHHHHHHGGGT-SSHHHHHHHHHHHHHHHHTT----SSSSTTGGGTT-HHHHHHHHHHHHHHHS-HHHHHHHHHHHH-SSS-----HHHHHHHHHHHHHHHHHHHHHHHHHTTTTTTT--HHHHHHHHHHHHHHTTTT---SS-GGGS-HHHHHHHHHHHHH-S-TTSS--SS-HHHHHHHHHHHHHHHTT-SS-EETTEEEPHHHHHHHHHHHHHHHHHHHHHHHHHHHH--S-HHHHHHHHHHHHTT-----S-GGG--HHHHHHHHHHHHHHHH-HHHHHHHHS-----------EE-----

Sequence (898 aa):
MRLKFGKLIQALSPAQLIALYYFLAVTVAVILLSLPAAHKPGADWTFIDALFTAVSSVSVTGLTVVDTADTFSTIGIFILAFVLQFGGIGIMTLGTFIWLIMGKRIGLKERKLIMVDQNQSQFSGIVNLMKQVLFLILWIEFFGGLILGTYFLTYYDSYQEAYLHGFFASISATTNGGFDITGNSMIPFRHDYFVQFITMLLIIFGAIGFPVLVEVKDFLFSKHRRYPFTLFTKITTITFGSLVLFGAIGIFALEANHAFAGKSWHDILFLSLFQSTATRSGGLATIDISQLSDSTLFFICALMFIGASPSSVGGGIRTTTFALNLLALFHFARGNKAVKVFKRELHPADLMKSLVVTMMAILLVFGATLILTITEKHSLLELLFEVCSAFGTTGLSLGITADLSSVGKCVIMIVMFIGRIGILTFLYLIGRKEIEANYHYPKERVIIGMRLKFGKLIQALSPAQLIALYYFLAVTVAVILLSLPAAHKPGADWTFIDALFTAVSSVSVTGLTVVDTADTFSTIGIFILAFVLQFGGIGIMTLGTFIWLIMGKRIGLKERKLIMVDQNQSQFSGIVNLMKQVLFLILWIEFFGGLILGTYFLTYYDSYQEAYLHGFFASISATTNGGFDITGNSMIPFRHDYFVQFITMLLIIFGAIGFPVLVEVKDFLFSKHRRYPFTLFTKITTITFGSLVLFGAIGIFALEANHAFAGKSWHDILFLSLFQSTATRSGGLATIDISQLSDSTLFFICALMFIGASPSSVGGGIRTTTFALNLLALFHFARGNKAVKVFKRELHPADLMKSLVVTMMAILLVFGATLILTITEKHSLLELLFEVCSAFGTTGLSLGITADLSSVGKCVIMIVMFIGRIGILTFLYLIGRKEIEANYHYPKERVIIG

Nearest PDB structures (foldseek):
  8k1t-assembly1_I  TM=9.657E-01  e=2.218E-29  Bacillus subtilis
  8k1s-assembly1_I  TM=9.338E-01  e=2.729E-24  Bacillus subtilis
  7zp9-assembly1_I  TM=9.001E-01  e=2.729E-24  Vibrio alginolyticus
  7zp9-assembly1_M  TM=8.992E-01  e=8.926E-24  Vibrio alginolyticus
  7zpo-assembly1_M  TM=8.858E-01  e=1.384E-23  Vibrio alginolyticus

Foldseek 3Di:
DVVVVVVVCVPDDLLVNQVVLLVVLLVVQLVQLPDPQFWDPPADDDSLQSSLLSLLLLLLQAAHLDQQQHTTDLSNLVSSLVSNLCSQLGVLLVVLVVCVVVVHDQDPRSLVSLCLQQVNDDSPCSSVLSVVLSVVLVVQLVVQLVVQLVVCVVVDVDSVVSSSQSNSLLSSLLSLNQHHNVRQFCQVCLPPLVNLVSSLVSNCNQFLASVLVVLVVCCVPPPDDDRDDDPLNVQSVVLLVVQLVVQLVVQCVQCVPFPCDPPDPVSSNSQSNSLSSLLLSNNGHNDQPLRGDLVNLVVSLVSNQCHGAGNGSWFHLHRNLVVLQVLVVVCVVVPDDFSDDPNRGDDVVSSVVSVVQSVVSVVLLVVLLVVQVVQDDDDSSQSSSLLSSLLGSSNHHNPCQNVGDSVNSVSSSVSNVCGSSGSVSVVVVVDDDPPPDPDDDDDDDDDDD/DVVVVVVVCVPDDLLVNQVVLLVVLLVVQLVQLPDPQFWDPPADDDSLQSSLLSLLLLLLQAAHLDQQQHTTDLSNLVSSLVSNLCSQLGVLLVVLVVCVVVVHDQDPRSLVSLCLQQVNDDSPCSSVLSVVLSVVLVVQLVVQLVVQLVVCVVVDVDSVVSSSQSNSLLSSLLSLNQHHNVRQFQQVCLPPLVNLVSSLVSNCNQFLASVLVVLVVCCVPPPDPDRDDDPLNVQSVVLLVVQLVVQLVVQCVQCVPFPCDPPDPVSSNSQSNSLSSLLLSNNGHNDQPLRGDLVNLVVSLVSNQCHGAGNGSWFHNHSNLVVLQVLVVVCVVVVHPFRADPNRTDDPVSSVVSVVQSVVSVVLLVVLLVVQVVQDDDDSSQSSSLLSSLLGSSNHHNPCQNVGDSVNSVSSSVSNVCGSSGSVSVVVVVDDDDDPPPDDDDDDDDDDD

Solvent-accessible surface area (backbone atoms only — not comparable to full-atom values): 44233 Å² total; per-residue (Å²): 110,70,63,56,50,50,50,52,56,67,67,44,52,60,43,49,49,53,52,49,47,50,52,50,51,29,52,52,38,30,55,59,64,63,34,73,72,15,39,34,92,86,48,91,77,50,71,68,51,39,48,46,43,17,44,21,31,37,37,4,13,24,50,51,63,62,57,50,43,70,33,37,26,75,57,21,49,52,50,49,51,49,39,23,50,49,29,12,68,27,62,54,48,44,48,50,44,51,34,54,72,68,68,48,83,80,49,73,66,54,52,48,36,43,24,62,72,43,38,47,90,67,77,87,58,50,67,60,49,39,53,51,41,52,54,49,52,52,48,50,31,50,53,40,11,50,53,42,10,60,57,29,46,79,78,33,92,42,68,67,58,10,38,49,52,12,38,46,48,21,44,20,24,30,22,11,16,21,55,42,70,76,65,52,54,38,37,90,46,54,86,36,63,66,62,48,48,54,45,48,51,33,23,46,64,22,13,56,11,45,68,42,52,51,50,50,50,46,53,72,69,43,88,63,89,83,71,84,76,52,71,63,44,52,52,35,49,50,45,49,50,47,49,34,50,50,36,16,52,49,43,40,66,64,26,46,84,52,76,45,48,91,57,53,71,70,56,49,48,50,52,20,42,47,49,25,48,15,29,31,2,17,15,46,36,52,56,69,64,71,64,48,51,71,35,43,51,55,51,47,28,55,47,11,37,38,17,8,21,55,46,31,24,24,9,24,43,11,36,46,16,50,51,43,42,52,50,49,47,54,31,47,26,36,62,68,56,83,48,64,54,98,82,26,17,49,43,69,65,50,48,49,47,23,44,46,37,48,51,50,49,51,51,47,51,49,51,52,33,46,52,36,42,69,71,39,96,64,54,62,62,59,44,43,34,43,44,23,14,26,23,2,8,8,17,50,62,77,76,51,65,54,72,45,42,74,67,44,49,48,49,44,48,51,36,23,48,42,14,46,67,17,54,53,42,51,34,50,57,70,22,56,84,46,66,82,75,87,77,87,58,63,71,48,86,67,64,54,71,111,70,64,57,51,51,50,53,57,65,67,44,51,60,46,48,48,53,51,49,48,50,51,48,51,29,51,51,37,29,53,57,64,62,34,73,73,15,40,35,91,86,48,91,77,49,69,68,51,39,49,45,43,18,44,21,33,37,38,3,13,23,50,52,62,63,58,50,44,73,31,37,24,76,59,22,49,52,50,50,49,47,41,22,52,50,29,12,67,28,58,56,47,44,50,49,42,53,34,52,73,66,68,48,81,79,48,72,66,55,52,47,35,40,23,63,73,41,38,48,91,67,76,86,57,50,67,60,49,40,51,51,43,52,53,49,52,53,48,50,31,50,53,40,9,49,55,42,12,58,58,29,48,78,78,33,92,43,67,66,58,11,38,49,52,13,38,47,48,20,45,19,24,28,21,13,14,22,55,44,70,76,66,52,54,38,37,91,43,53,86,36,64,65,62,47,50,53,45,48,50,33,22,45,64,20,13,56,10,44,69,42,54,50,49,50,51,46,52,72,69,42,88,64,89,82,70,83,75,50,70,63,44,52,52,35,51,50,45,49,51,48,49,35,51,50,36,15,50,50,45,41,66,66,27,49,83,53,75,44,50,90,56,54,71,70,55,48,50,50,52,20,44,47,49,25,48,17,28,31,2,16,16,47,37,52,57,69,63,70,66,48,51,70,37,44,50,55,51,47,28,54,47,13,36,36,18,7,22,53,47,31,26,24,8,27,43,10,35,47,19,51,51,42,41,53,48,50,48,53,28,55,24,30,64,41,76,83,47,66,56,98,84,26,17,47,43,68,65,50,48,48,49,26,45,46,38,50,52,50,50,51,51,48,51,50,50,51,34,45,53,36,42,68,72,39,96,64,54,62,60,60,44,42,34,43,46,22,15,24,23,2,10,9,16,49,60,77,74,51,63,52,72,45,42,74,67,42,49,49,50,45,47,51,36,24,48,43,14,44,67,19,57,51,42,50,34,50,56,70,23,58,86,50,69,84,76,86,79,86,62,65,72,48,88,66,66,55,66

Radius of gyration: 29.65 Å; Cα contacts (8 Å, |Δi|>4): 1632; chains: 2; bounding box: 60×86×66 Å